Protein AF-0000000065910898 (afdb_homodimer)

Radius of gyration: 26.67 Å; Cα contacts (8 Å, |Δi|>4): 1717; chains: 2; bounding box: 70×73×65 Å

Organism: Corynebacterium jeikeium (strain K411) (NCBI:txid306537)

Structure (mmCIF, N/CA/C/O backbone):
data_AF-0000000065910898-model_v1
#
loop_
_entity.id
_entity.type
_entity.pdbx_description
1 polymer 'Putative glutamate--cysteine ligase 2'
#
loop_
_atom_site.group_PDB
_atom_site.id
_atom_site.type_symbol
_atom_site.label_atom_id
_atom_site.label_alt_id
_atom_site.label_comp_id
_atom_site.label_asym_id
_atom_site.label_entity_id
_atom_site.label_seq_id
_atom_site.pdbx_PDB_ins_code
_atom_site.Cartn_x
_atom_site.Cartn_y
_atom_site.Cartn_z
_atom_site.occupancy
_atom_site.B_iso_or_equiv
_atom_site.auth_seq_id
_atom_site.auth_comp_id
_atom_site.auth_asym_id
_atom_site.auth_atom_id
_atom_site.pdbx_PDB_model_num
ATOM 1 N N . MET A 1 1 ? -17.594 1.497 23.625 1 79.56 1 MET A N 1
ATOM 2 C CA . MET A 1 1 ? -16.625 2.574 23.453 1 79.56 1 MET A CA 1
ATOM 3 C C . MET A 1 1 ? -17.281 3.934 23.688 1 79.56 1 MET A C 1
ATOM 5 O O . MET A 1 1 ? -18.375 4.195 23.172 1 79.56 1 MET A O 1
ATOM 9 N N . ASP A 1 2 ? -16.672 4.703 24.516 1 84 2 ASP A N 1
ATOM 10 C CA . ASP A 1 2 ? -17.266 5.992 24.875 1 84 2 ASP A CA 1
ATOM 11 C C . ASP A 1 2 ? -16.812 7.094 23.922 1 84 2 ASP A C 1
ATOM 13 O O . ASP A 1 2 ? -15.672 7.078 23.438 1 84 2 ASP A O 1
ATOM 17 N N . PHE A 1 3 ? -17.844 7.91 23.484 1 91.19 3 PHE A N 1
ATOM 18 C CA . PHE A 1 3 ? -17.641 9.148 22.734 1 91.19 3 PHE A CA 1
ATOM 19 C C . PHE A 1 3 ? -18.422 10.297 23.391 1 91.19 3 PHE A C 1
ATOM 21 O O . PHE A 1 3 ? -19.625 10.414 23.203 1 91.19 3 PHE A O 1
ATOM 28 N N . PRO A 1 4 ? -17.844 11.117 24.156 1 89.12 4 PRO A N 1
ATOM 29 C CA . PRO A 1 4 ? -18.547 12.094 25 1 89.12 4 PRO A CA 1
ATOM 30 C C . PRO A 1 4 ? -19.188 13.203 24.172 1 89.12 4 PRO A C 1
ATOM 32 O O . PRO A 1 4 ? -20.078 13.906 24.672 1 89.12 4 PRO A O 1
ATOM 35 N N . GLY A 1 5 ? -18.953 13.281 23.047 1 88.12 5 GLY A N 1
ATOM 36 C CA . GLY A 1 5 ? -19.344 14.453 22.297 1 88.12 5 GLY A CA 1
ATOM 37 C C . GLY A 1 5 ? -18.672 15.727 22.766 1 88.12 5 GLY A C 1
ATOM 38 O O . GLY A 1 5 ? -18.172 15.789 23.891 1 88.12 5 GLY A O 1
ATOM 39 N N . SER A 1 6 ? -18.594 16.734 21.906 1 88.69 6 SER A N 1
ATOM 40 C CA . SER A 1 6 ? -18 18.016 22.266 1 88.69 6 SER A CA 1
ATOM 41 C C . SER A 1 6 ? -18.469 19.141 21.359 1 88.69 6 SER A C 1
ATOM 43 O O . SER A 1 6 ? -19.109 18.875 20.328 1 88.69 6 SER A O 1
ATOM 45 N N . ALA A 1 7 ? -18.266 20.391 21.844 1 90.5 7 ALA A N 1
ATOM 46 C CA . ALA A 1 7 ? -18.484 21.562 21 1 90.5 7 ALA A CA 1
ATOM 47 C C . ALA A 1 7 ? -17.594 21.531 19.781 1 90.5 7 ALA A C 1
ATOM 49 O O . ALA A 1 7 ? -16.625 20.781 19.734 1 90.5 7 ALA A O 1
ATOM 50 N N . PRO A 1 8 ? -17.984 22.281 18.766 1 95.62 8 PRO A N 1
ATOM 51 C CA . PRO A 1 8 ? -17.172 22.25 17.547 1 95.62 8 PRO A CA 1
ATOM 52 C C . PRO A 1 8 ? -15.852 22.984 17.703 1 95.62 8 PRO A C 1
ATOM 54 O O . PRO A 1 8 ? -15.492 23.812 16.844 1 95.62 8 PRO A O 1
ATOM 57 N N . SER A 1 9 ? -15.094 22.609 18.734 1 97.62 9 SER A N 1
ATOM 58 C CA . SER A 1 9 ? -13.742 23.109 18.969 1 97.62 9 SER A CA 1
ATOM 59 C C . SER A 1 9 ? -12.727 22.469 18.031 1 97.62 9 SER A C 1
ATOM 61 O O . SER A 1 9 ? -13.062 21.547 17.297 1 97.62 9 SER A O 1
ATOM 63 N N . VAL A 1 10 ? -11.539 23.062 18.078 1 98.5 10 VAL A N 1
ATOM 64 C CA . VAL A 1 10 ? -10.516 22.562 17.156 1 98.5 10 VAL A CA 1
ATOM 65 C C . VAL A 1 10 ? -9.195 22.391 17.906 1 98.5 10 VAL A C 1
ATOM 67 O O . VAL A 1 10 ? -8.875 23.188 18.812 1 98.5 10 VAL A O 1
ATOM 70 N N . GLY A 1 11 ? -8.484 21.344 17.672 1 98.56 11 GLY A N 1
ATOM 71 C CA . GLY A 1 11 ? -7.098 21.078 18 1 98.56 11 GLY A CA 1
ATOM 72 C C . GLY A 1 11 ? -6.273 20.609 16.812 1 98.56 11 GLY A C 1
ATOM 73 O O . GLY A 1 11 ? -6.773 19.891 15.945 1 98.56 11 GLY A O 1
ATOM 74 N N . ILE A 1 12 ? -5.039 21.062 16.797 1 98.75 12 ILE A N 1
ATOM 75 C CA . ILE A 1 12 ? -4.199 20.766 15.648 1 98.75 12 ILE A CA 1
ATOM 76 C C . ILE A 1 12 ? -2.861 20.203 16.109 1 98.75 12 ILE A C 1
ATOM 78 O O . ILE A 1 12 ? -2.266 20.703 17.078 1 98.75 12 ILE A O 1
ATOM 82 N N . GLU A 1 13 ? -2.445 19.125 15.492 1 98.69 13 GLU A N 1
ATOM 83 C CA . GLU A 1 13 ? -1.109 18.562 15.664 1 98.69 13 GLU A CA 1
ATOM 84 C C . GLU A 1 13 ? -0.262 18.781 14.414 1 98.69 13 GLU A C 1
ATOM 86 O O . GLU A 1 13 ? -0.757 18.625 13.289 1 98.69 13 GLU A O 1
ATOM 91 N N . TRP A 1 14 ? 0.949 19.141 14.609 1 98.62 14 TRP A N 1
ATOM 92 C CA . TRP A 1 14 ? 1.864 19.484 13.523 1 98.62 14 TRP A CA 1
ATOM 93 C C . TRP A 1 14 ? 3.227 18.828 13.734 1 98.62 14 TRP A C 1
ATOM 95 O O . TRP A 1 14 ? 3.959 19.203 14.656 1 98.62 14 TRP A O 1
ATOM 105 N N . GLU A 1 15 ? 3.568 17.859 12.867 1 98.25 15 GLU A N 1
ATOM 106 C CA . GLU A 1 15 ? 4.836 17.156 12.977 1 98.25 15 GLU A CA 1
ATOM 107 C C . GLU A 1 15 ? 5.938 17.859 12.195 1 98.25 15 GLU A C 1
ATOM 109 O O . GLU A 1 15 ? 5.727 18.281 11.055 1 98.25 15 GLU A O 1
ATOM 114 N N . VAL A 1 16 ? 7.141 17.984 12.828 1 98.06 16 VAL A N 1
ATOM 115 C CA . VAL A 1 16 ? 8.281 18.625 12.172 1 98.06 16 VAL A CA 1
ATOM 116 C C . VAL A 1 16 ? 9.539 17.797 12.406 1 98.06 16 VAL A C 1
ATOM 118 O O . VAL A 1 16 ? 9.688 17.156 13.453 1 98.06 16 VAL A O 1
ATOM 121 N N . ALA A 1 17 ? 10.391 17.844 11.445 1 98.44 17 ALA A N 1
ATOM 122 C CA . ALA A 1 17 ? 11.633 17.078 11.508 1 98.44 17 ALA A CA 1
ATOM 123 C C . ALA A 1 17 ? 12.828 17.984 11.773 1 98.44 17 ALA A C 1
ATOM 125 O O . ALA A 1 17 ? 12.727 19.203 11.617 1 98.44 17 ALA A O 1
ATOM 126 N N . LEU A 1 18 ? 13.953 17.375 12.242 1 98.62 18 LEU A N 1
ATOM 127 C CA . LEU A 1 18 ? 15.211 18.078 12.484 1 98.62 18 LEU A CA 1
ATOM 128 C C . LEU A 1 18 ? 16.234 17.734 11.406 1 98.62 18 LEU A C 1
ATOM 130 O O . LEU A 1 18 ? 16.469 16.562 11.102 1 98.62 18 LEU A O 1
ATOM 134 N N . VAL A 1 19 ? 16.828 18.781 10.875 1 98.56 19 VAL A N 1
ATOM 135 C CA . VAL A 1 19 ? 17.781 18.578 9.789 1 98.56 19 VAL A CA 1
ATOM 136 C C . VAL A 1 19 ? 19.109 19.25 10.148 1 98.56 19 VAL A C 1
ATOM 138 O O . VAL A 1 19 ? 19.141 20.312 10.773 1 98.56 19 VAL A O 1
ATOM 141 N N . ASP A 1 20 ? 20.188 18.609 9.75 1 98.44 20 ASP A N 1
ATOM 142 C CA . ASP A 1 20 ? 21.531 19.172 9.883 1 98.44 20 ASP A CA 1
ATOM 143 C C . ASP A 1 20 ? 21.75 20.328 8.906 1 98.44 20 ASP A C 1
ATOM 145 O O . ASP A 1 20 ? 21.531 20.172 7.699 1 98.44 20 ASP A O 1
ATOM 149 N N . PRO A 1 21 ? 22.219 21.453 9.438 1 98.19 21 PRO A N 1
ATOM 150 C CA . PRO A 1 21 ? 22.375 22.609 8.547 1 98.19 21 PRO A CA 1
ATOM 151 C C . PRO A 1 21 ? 23.453 22.406 7.492 1 98.19 21 PRO A C 1
ATOM 153 O O . PRO A 1 21 ? 23.453 23.078 6.461 1 98.19 21 PRO A O 1
ATOM 156 N N . GLU A 1 22 ? 24.359 21.516 7.68 1 97.94 22 GLU A N 1
ATOM 157 C CA . GLU A 1 22 ? 25.453 21.297 6.738 1 97.94 22 GLU A CA 1
ATOM 158 C C . GLU A 1 22 ? 25.078 20.234 5.707 1 97.94 22 GLU A C 1
ATOM 160 O O . GLU A 1 22 ? 25.125 20.484 4.5 1 97.94 22 GLU A O 1
ATOM 165 N N . THR A 1 23 ? 24.625 19.109 6.188 1 97.56 23 THR A N 1
ATOM 166 C CA . THR A 1 23 ? 24.375 17.984 5.285 1 97.56 23 THR A CA 1
ATOM 167 C C . THR A 1 23 ? 22.953 18.031 4.738 1 97.56 23 THR A C 1
ATOM 169 O O . THR A 1 23 ? 22.641 17.406 3.73 1 97.56 23 THR A O 1
ATOM 172 N N . ARG A 1 24 ? 22.016 18.766 5.414 1 98.38 24 ARG A N 1
ATOM 173 C CA . ARG A 1 24 ? 20.594 18.844 5.133 1 98.38 24 ARG A CA 1
ATOM 174 C C . ARG A 1 24 ? 19.922 17.484 5.352 1 98.38 24 ARG A C 1
ATOM 176 O O . ARG A 1 24 ? 18.781 17.281 4.953 1 98.38 24 ARG A O 1
ATOM 183 N N . ASP A 1 25 ? 20.672 16.594 5.938 1 97.88 25 ASP A N 1
ATOM 184 C CA . ASP A 1 25 ? 20.094 15.305 6.285 1 97.88 25 ASP A CA 1
ATOM 185 C C . ASP A 1 25 ? 19.422 15.352 7.656 1 97.88 25 ASP A C 1
ATOM 187 O O . ASP A 1 25 ? 19.625 16.297 8.422 1 97.88 25 ASP A O 1
ATOM 191 N N . LEU A 1 26 ? 18.609 14.336 7.938 1 97.88 26 LEU A N 1
ATOM 192 C CA . LEU A 1 26 ? 17.922 14.242 9.219 1 97.88 26 LEU A CA 1
ATOM 193 C C . LEU A 1 26 ? 18.906 13.945 10.344 1 97.88 26 LEU A C 1
ATOM 195 O O . LEU A 1 26 ? 19.906 13.258 10.125 1 97.88 26 LEU A O 1
ATOM 199 N N . VAL A 1 27 ? 18.609 14.438 11.492 1 97.62 27 VAL A N 1
ATOM 200 C CA . VAL A 1 27 ? 19.453 14.164 12.648 1 97.62 27 VAL A CA 1
ATOM 201 C C . VAL A 1 27 ? 18.594 13.734 13.836 1 97.62 27 VAL A C 1
ATOM 203 O O . VAL A 1 27 ? 17.516 14.281 14.055 1 97.62 27 VAL A O 1
ATOM 206 N N . PRO A 1 28 ? 19.016 12.727 14.562 1 96.44 28 PRO A N 1
ATOM 207 C CA . PRO A 1 28 ? 18.281 12.211 15.711 1 96.44 28 PRO A CA 1
ATOM 208 C C . PRO A 1 28 ? 18.516 13.023 16.984 1 96.44 28 PRO A C 1
ATOM 210 O O . PRO A 1 28 ? 19.031 12.492 17.969 1 96.44 28 PRO A O 1
ATOM 213 N N . ARG A 1 29 ? 18.062 14.25 17 1 97.19 29 ARG A N 1
ATOM 214 C CA . ARG A 1 29 ? 18.391 15.133 18.125 1 97.19 29 ARG A CA 1
ATOM 215 C C . ARG A 1 29 ? 17.141 15.68 18.781 1 97.19 29 ARG A C 1
ATOM 217 O O . ARG A 1 29 ? 17.156 16.75 19.375 1 97.19 29 ARG A O 1
ATOM 224 N N . ALA A 1 30 ? 16.047 14.961 18.672 1 96.88 30 ALA A N 1
ATOM 225 C CA . ALA A 1 30 ? 14.773 15.383 19.25 1 96.88 30 ALA A CA 1
ATOM 226 C C . ALA A 1 30 ? 14.867 15.445 20.766 1 96.88 30 ALA A C 1
ATOM 228 O O . ALA A 1 30 ? 14.336 16.375 21.391 1 96.88 30 ALA A O 1
ATOM 229 N N . ALA A 1 31 ? 15.523 14.453 21.359 1 95.38 31 ALA A N 1
ATOM 230 C CA . ALA A 1 31 ? 15.656 14.422 22.812 1 95.38 31 ALA A CA 1
ATOM 231 C C . ALA A 1 31 ? 16.422 15.648 23.312 1 95.38 31 ALA A C 1
ATOM 233 O O . ALA A 1 31 ? 16.047 16.234 24.328 1 95.38 31 ALA A O 1
ATOM 234 N N . GLU A 1 32 ? 17.484 15.93 22.641 1 97.38 32 GLU A N 1
ATOM 235 C CA . GLU A 1 32 ? 18.281 17.109 22.984 1 97.38 32 GLU A CA 1
ATOM 236 C C . GLU A 1 32 ? 17.453 18.375 22.844 1 97.38 32 GLU A C 1
ATOM 238 O O . GLU A 1 32 ? 17.516 19.266 23.703 1 97.38 32 GLU A O 1
ATOM 243 N N . LEU A 1 33 ? 16.672 18.469 21.812 1 98 33 LEU A N 1
ATOM 244 C CA . LEU A 1 33 ? 15.844 19.641 21.562 1 98 33 LEU A CA 1
ATOM 245 C C . LEU A 1 33 ? 14.789 19.797 22.656 1 98 33 LEU A C 1
ATOM 247 O O . LEU A 1 33 ? 14.562 20.906 23.156 1 98 33 LEU A O 1
ATOM 251 N N . ILE A 1 34 ? 14.148 18.766 23.031 1 97 34 ILE A N 1
ATOM 252 C CA . ILE A 1 34 ? 13.109 18.797 24.047 1 97 34 ILE A CA 1
ATOM 253 C C . ILE A 1 34 ? 13.719 19.188 25.391 1 97 34 ILE A C 1
ATOM 255 O O . ILE A 1 34 ? 13.117 19.953 26.156 1 97 34 ILE A O 1
ATOM 259 N N . ALA A 1 35 ? 14.898 18.641 25.672 1 97.19 35 ALA A N 1
ATOM 260 C CA . ALA A 1 35 ? 15.578 19.016 26.906 1 97.19 35 ALA A CA 1
ATOM 261 C C . ALA A 1 35 ? 15.844 20.531 26.938 1 97.19 35 ALA A C 1
ATOM 263 O O . ALA A 1 35 ? 15.664 21.156 27.984 1 97.19 35 ALA A O 1
ATOM 264 N N . ARG A 1 36 ? 16.281 21.031 25.812 1 98.06 36 ARG A N 1
ATOM 265 C CA . ARG A 1 36 ? 16.531 22.469 25.719 1 98.06 36 ARG A CA 1
ATOM 266 C C . ARG A 1 36 ? 15.227 23.25 25.906 1 98.06 36 ARG A C 1
ATOM 268 O O . ARG A 1 36 ? 15.211 24.281 26.578 1 98.06 36 ARG A O 1
ATOM 275 N N . MET A 1 37 ? 14.148 22.844 25.312 1 98.06 37 MET A N 1
ATOM 276 C CA . MET A 1 37 ? 12.836 23.453 25.453 1 98.06 37 MET A CA 1
ATOM 277 C C . MET A 1 37 ? 12.398 23.469 26.922 1 98.06 37 MET A C 1
ATOM 279 O O . MET A 1 37 ? 11.859 24.469 27.406 1 98.06 37 MET A O 1
ATOM 283 N N . ASP A 1 38 ? 12.641 22.375 27.609 1 97.25 38 ASP A N 1
ATOM 284 C CA . ASP A 1 38 ? 12.273 22.266 29.016 1 97.25 38 ASP A CA 1
ATOM 285 C C . ASP A 1 38 ? 12.992 23.328 29.859 1 97.25 38 ASP A C 1
ATOM 287 O O . ASP A 1 38 ? 12.43 23.844 30.812 1 97.25 38 ASP A O 1
ATOM 291 N N . GLU A 1 39 ? 14.164 23.531 29.516 1 97.88 39 GLU A N 1
ATOM 292 C CA . GLU A 1 39 ? 14.992 24.5 30.25 1 97.88 39 GLU A CA 1
ATOM 293 C C . GLU A 1 39 ? 14.531 25.922 29.984 1 97.88 39 GLU A C 1
ATOM 295 O O . GLU A 1 39 ? 14.406 26.719 30.906 1 97.88 39 GLU A O 1
ATOM 300 N N . VAL A 1 40 ? 14.297 26.281 28.766 1 97.75 40 VAL A N 1
ATOM 301 C CA . VAL A 1 40 ? 14.102 27.656 28.344 1 97.75 40 VAL A CA 1
ATOM 302 C C . VAL A 1 40 ? 12.617 28.016 28.391 1 97.75 40 VAL A C 1
ATOM 304 O O . VAL A 1 40 ? 12.258 29.156 28.688 1 97.75 40 VAL A O 1
ATOM 307 N N . HIS A 1 41 ? 11.805 27.047 28.047 1 97.31 41 HIS A N 1
ATOM 308 C CA . HIS A 1 41 ? 10.359 27.234 28.031 1 97.31 41 HIS A CA 1
ATOM 309 C C . HIS A 1 41 ? 9.641 26.156 28.828 1 97.31 41 HIS A C 1
ATOM 311 O O . HIS A 1 41 ? 8.891 25.359 28.266 1 97.31 41 HIS A O 1
ATOM 317 N N . PRO A 1 42 ? 9.742 26.281 30.156 1 95.94 42 PRO A N 1
ATOM 318 C CA . PRO A 1 42 ? 9.055 25.266 30.969 1 95.94 42 PRO A CA 1
ATOM 319 C C . PRO A 1 42 ? 7.543 25.266 30.75 1 95.94 42 PRO A C 1
ATOM 321 O O . PRO A 1 42 ? 6.922 26.312 30.641 1 95.94 42 PRO A O 1
ATOM 324 N N . GLY A 1 43 ? 7 24.062 30.547 1 94 43 GLY A N 1
ATOM 325 C CA . GLY A 1 43 ? 5.566 23.906 30.359 1 94 43 GLY A CA 1
ATOM 326 C C . GLY A 1 43 ? 5.156 23.875 28.906 1 94 43 GLY A C 1
ATOM 327 O O . GLY A 1 43 ? 3.965 23.844 28.594 1 94 43 GLY A O 1
ATOM 328 N N . HIS A 1 44 ? 6.16 23.938 28.062 1 94.31 44 HIS A N 1
ATOM 329 C CA . HIS A 1 44 ? 5.836 23.828 26.656 1 94.31 44 HIS A CA 1
ATOM 330 C C . HIS A 1 44 ? 5.047 22.562 26.344 1 94.31 44 HIS A C 1
ATOM 332 O O . HIS A 1 44 ? 5.016 21.641 27.172 1 94.31 44 HIS A O 1
ATOM 338 N N . LYS A 1 45 ? 4.398 22.516 25.094 1 93.62 45 LYS A N 1
ATOM 339 C CA . LYS A 1 45 ? 3.488 21.422 24.766 1 93.62 45 LYS A CA 1
ATOM 340 C C . LYS A 1 45 ? 4.07 20.547 23.656 1 93.62 45 LYS A C 1
ATOM 342 O O . LYS A 1 45 ? 3.383 19.656 23.125 1 93.62 45 LYS A O 1
ATOM 347 N N . VAL A 1 46 ? 5.27 20.75 23.312 1 94.94 46 VAL A N 1
ATOM 348 C CA . VAL A 1 46 ? 5.922 19.969 22.281 1 94.94 46 VAL A CA 1
ATOM 349 C C . VAL A 1 46 ? 6.207 18.562 22.797 1 94.94 46 VAL A C 1
ATOM 351 O O . VAL A 1 46 ? 6.668 18.391 23.922 1 94.94 46 VAL A O 1
ATOM 354 N N . VAL A 1 47 ? 5.918 17.562 21.891 1 91.25 47 VAL A N 1
ATOM 355 C CA . VAL A 1 47 ? 6.086 16.188 22.344 1 91.25 47 VAL A CA 1
ATOM 356 C C . VAL A 1 47 ? 7.051 15.453 21.422 1 91.25 47 VAL A C 1
ATOM 358 O O . VAL A 1 47 ? 7.234 15.844 20.266 1 91.25 47 VAL A O 1
ATOM 361 N N . ARG A 1 48 ? 7.672 14.406 21.953 1 86.5 48 ARG A N 1
ATOM 362 C CA . ARG A 1 48 ? 8.508 13.508 21.156 1 86.5 48 ARG A CA 1
ATOM 363 C C . ARG A 1 48 ? 7.656 12.578 20.297 1 86.5 48 ARG A C 1
ATOM 365 O O . ARG A 1 48 ? 6.48 12.352 20.609 1 86.5 48 ARG A O 1
ATOM 372 N N . GLU A 1 49 ? 8.258 12.031 19.312 1 85.38 49 GLU A N 1
ATOM 373 C CA . GLU A 1 49 ? 7.594 11.117 18.391 1 85.38 49 GLU A CA 1
ATOM 374 C C . GLU A 1 49 ? 8.391 9.828 18.219 1 85.38 49 GLU A C 1
ATOM 376 O O . GLU A 1 49 ? 9.359 9.594 18.953 1 85.38 49 GLU A O 1
ATOM 381 N N . PHE A 1 50 ? 7.867 9.008 17.281 1 79 50 PHE A N 1
ATOM 382 C CA . PHE A 1 50 ? 8.398 7.695 16.953 1 79 50 PHE A CA 1
ATOM 383 C C . PHE A 1 50 ? 9.875 7.789 16.562 1 79 50 PHE A C 1
ATOM 385 O O . PHE A 1 50 ? 10.695 7 17.047 1 79 50 PHE A O 1
ATOM 392 N N . LEU A 1 51 ? 10.203 8.711 15.852 1 88.38 51 LEU A N 1
ATOM 393 C CA . LEU A 1 51 ? 11.562 8.867 15.336 1 88.38 51 LEU A CA 1
ATOM 394 C C . LEU A 1 51 ? 12.328 9.906 16.156 1 88.38 51 LEU A C 1
ATOM 396 O O . LEU A 1 51 ? 11.773 10.938 16.547 1 88.38 51 LEU A O 1
ATOM 400 N N . ALA A 1 52 ? 13.586 9.688 16.281 1 93.19 52 ALA A N 1
ATOM 401 C CA . ALA A 1 52 ? 14.438 10.555 17.094 1 93.19 52 ALA A CA 1
ATOM 402 C C . ALA A 1 52 ? 14.758 11.844 16.344 1 93.19 52 ALA A C 1
ATOM 404 O O . ALA A 1 52 ? 15.391 12.75 16.891 1 93.19 52 ALA A O 1
ATOM 405 N N . ASN A 1 53 ? 14.289 11.922 15.164 1 96.69 53 ASN A N 1
ATOM 406 C CA . ASN A 1 53 ? 14.508 13.133 14.375 1 96.69 53 ASN A CA 1
ATOM 407 C C . ASN A 1 53 ? 13.25 14 14.328 1 96.69 53 ASN A C 1
ATOM 409 O O . ASN A 1 53 ? 13.188 14.969 13.57 1 96.69 53 ASN A O 1
ATOM 413 N N . THR A 1 54 ? 12.203 13.695 15.047 1 97.06 54 THR A N 1
ATOM 414 C CA . THR A 1 54 ? 10.883 14.297 14.875 1 97.06 54 THR A CA 1
ATOM 415 C C . THR A 1 54 ? 10.359 14.836 16.203 1 97.06 54 THR A C 1
ATOM 417 O O . THR A 1 54 ? 10.531 14.203 17.25 1 97.06 54 THR A O 1
ATOM 420 N N . VAL A 1 55 ? 9.758 15.953 16.156 1 97.44 55 VAL A N 1
ATOM 421 C CA . VAL A 1 55 ? 8.938 16.453 17.266 1 97.44 55 VAL A CA 1
ATOM 422 C C . VAL A 1 55 ? 7.559 16.844 16.75 1 97.44 55 VAL A C 1
ATOM 424 O O . VAL A 1 55 ? 7.355 16.984 15.539 1 97.44 55 VAL A O 1
ATOM 427 N N . GLU A 1 56 ? 6.629 16.969 17.641 1 97.94 56 GLU A N 1
ATOM 428 C CA . GLU A 1 56 ? 5.254 17.328 17.297 1 97.94 56 GLU A CA 1
ATOM 429 C C . GLU A 1 56 ? 4.738 18.469 18.172 1 97.94 56 GLU A C 1
ATOM 431 O O . GLU A 1 56 ? 4.848 18.422 19.391 1 97.94 56 GLU A O 1
ATOM 436 N N . MET A 1 57 ? 4.285 19.516 17.531 1 98.31 57 MET A N 1
ATOM 437 C CA . MET A 1 57 ? 3.566 20.578 18.203 1 98.31 57 MET A CA 1
ATOM 438 C C . MET A 1 57 ? 2.08 20.25 18.312 1 98.31 57 MET A C 1
ATOM 440 O O . MET A 1 57 ? 1.475 19.781 17.344 1 98.31 57 MET A O 1
ATOM 444 N N . VAL A 1 58 ? 1.493 20.5 19.469 1 98 58 VAL A N 1
ATOM 445 C CA . VAL A 1 58 ? 0.094 20.172 19.734 1 98 58 VAL A CA 1
ATOM 446 C C . VAL A 1 58 ? -0.615 21.406 20.312 1 98 58 VAL A C 1
ATOM 448 O O . VAL A 1 58 ? -0.291 21.875 21.406 1 98 58 VAL A O 1
ATOM 451 N N . SER A 1 59 ? -1.556 21.891 19.609 1 98.31 59 SER A N 1
ATOM 452 C CA . SER A 1 59 ? -2.312 23.016 20.141 1 98.31 59 SER A CA 1
ATOM 453 C C . SER A 1 59 ? -3.225 22.594 21.281 1 98.31 59 SER A C 1
ATOM 455 O O . SER A 1 59 ? -3.531 21.406 21.422 1 98.31 59 SER A O 1
ATOM 457 N N . GLY A 1 60 ? -3.6 23.562 22.125 1 97.31 60 GLY A N 1
ATOM 458 C CA . GLY A 1 60 ? -4.738 23.328 23 1 97.31 60 GLY A CA 1
ATOM 459 C C . GLY A 1 60 ? -6.051 23.203 22.25 1 97.31 60 GLY A C 1
ATOM 460 O O . GLY A 1 60 ? -6.066 23.203 21.016 1 97.31 60 GLY A O 1
ATOM 461 N N . VAL A 1 61 ? -7.09 22.984 23.016 1 98 61 VAL A N 1
ATOM 462 C CA . VAL A 1 61 ? -8.438 23 22.453 1 98 61 VAL A CA 1
ATOM 463 C C . VAL A 1 61 ? -8.938 24.438 22.359 1 98 61 VAL A C 1
ATOM 465 O O . VAL A 1 61 ? -8.984 25.156 23.359 1 98 61 VAL A O 1
ATOM 468 N N . HIS A 1 62 ? -9.258 24.875 21.156 1 98.5 62 HIS A N 1
ATOM 469 C CA . HIS A 1 62 ? -9.68 26.25 20.938 1 98.5 62 HIS A CA 1
ATOM 470 C C . HIS A 1 62 ? -11.016 26.297 20.203 1 98.5 62 HIS A C 1
ATOM 472 O O . HIS A 1 62 ? -11.445 25.312 19.609 1 98.5 62 HIS A O 1
ATOM 478 N N . ASP A 1 63 ? -11.609 27.469 20.25 1 97.69 63 ASP A N 1
ATOM 479 C CA . ASP A 1 63 ? -12.906 27.641 19.609 1 97.69 63 ASP A CA 1
ATOM 480 C C . ASP A 1 63 ? -12.75 28.078 18.156 1 97.69 63 ASP A C 1
ATOM 482 O O . ASP A 1 63 ? -13.656 27.875 17.344 1 97.69 63 ASP A O 1
ATOM 486 N N . THR A 1 64 ? -11.578 28.688 17.891 1 98.19 64 THR A N 1
ATOM 487 C CA . THR A 1 64 ? -11.406 29.203 16.547 1 98.19 64 THR A CA 1
ATOM 488 C C . THR A 1 64 ? -10.047 28.797 15.977 1 98.19 64 THR A C 1
ATOM 490 O O . THR A 1 64 ? -9.109 28.531 16.719 1 98.19 64 THR A O 1
ATOM 493 N N . ILE A 1 65 ? -10 28.797 14.68 1 98.75 65 ILE A N 1
ATOM 494 C CA . ILE A 1 65 ? -8.789 28.453 13.961 1 98.75 65 ILE A CA 1
ATOM 495 C C . ILE A 1 65 ? -7.688 29.453 14.273 1 98.75 65 ILE A C 1
ATOM 497 O O . ILE A 1 65 ? -6.559 29.078 14.594 1 98.75 65 ILE A O 1
ATOM 501 N N . PRO A 1 66 ? -7.941 30.781 14.289 1 98.69 66 PRO A N 1
ATOM 502 C CA . PRO A 1 66 ? -6.867 31.734 14.594 1 98.69 66 PRO A CA 1
ATOM 503 C C . PRO A 1 66 ? -6.242 31.484 15.969 1 98.69 66 PRO A C 1
ATOM 505 O O . PRO A 1 66 ? -5.023 31.594 16.125 1 98.69 66 PRO A O 1
ATOM 508 N N . GLU A 1 67 ? -7.055 31.109 16.938 1 98.69 67 GLU A N 1
ATOM 509 C CA . GLU A 1 67 ? -6.527 30.844 18.266 1 98.69 67 GLU A CA 1
ATOM 510 C C . GLU A 1 67 ? -5.617 29.625 18.266 1 98.69 67 GLU A C 1
ATOM 512 O O . GLU A 1 67 ? -4.539 29.641 18.859 1 98.69 67 GLU A O 1
ATOM 517 N N . ALA A 1 68 ? -6.059 28.562 17.641 1 98.75 68 ALA A N 1
ATOM 518 C CA . ALA A 1 68 ? -5.258 27.344 17.562 1 98.75 68 ALA A CA 1
ATOM 519 C C . ALA A 1 68 ? -3.957 27.594 16.797 1 98.75 68 ALA A C 1
ATOM 521 O O . ALA A 1 68 ? -2.898 27.094 17.188 1 98.75 68 ALA A O 1
ATOM 522 N N . VAL A 1 69 ? -4.066 28.344 15.75 1 98.69 69 VAL A N 1
ATOM 523 C CA . VAL A 1 69 ? -2.904 28.625 14.914 1 98.69 69 VAL A CA 1
ATOM 524 C C . VAL A 1 69 ? -1.925 29.516 15.664 1 98.69 69 VAL A C 1
ATOM 526 O O . VAL A 1 69 ? -0.708 29.359 15.555 1 98.69 69 VAL A O 1
ATOM 529 N N . GLU A 1 70 ? -2.434 30.469 16.391 1 98.56 70 GLU A N 1
ATOM 530 C CA . GLU A 1 70 ? -1.562 31.312 17.203 1 98.56 70 GLU A CA 1
ATOM 531 C C . GLU A 1 70 ? -0.833 30.484 18.266 1 98.56 70 GLU A C 1
ATOM 533 O O . GLU A 1 70 ? 0.342 30.734 18.547 1 98.56 70 GLU A O 1
ATOM 538 N N . ASP A 1 71 ? -1.543 29.578 18.828 1 98.44 71 ASP A N 1
ATOM 539 C CA . ASP A 1 71 ? -0.927 28.656 19.781 1 98.44 71 ASP A CA 1
ATOM 540 C C . ASP A 1 71 ? 0.244 27.922 19.125 1 98.44 71 ASP A C 1
ATOM 542 O O . ASP A 1 71 ? 1.336 27.859 19.703 1 98.44 71 ASP A O 1
ATOM 546 N N . LEU A 1 72 ? 0.099 27.406 17.953 1 98.56 72 LEU A N 1
ATOM 547 C CA . LEU A 1 72 ? 1.147 26.703 17.234 1 98.56 72 LEU A CA 1
ATOM 548 C C . LEU A 1 72 ? 2.264 27.656 16.828 1 98.56 72 LEU A C 1
ATOM 550 O O . LEU A 1 72 ? 3.436 27.281 16.797 1 98.56 72 LEU A O 1
ATOM 554 N N . HIS A 1 73 ? 1.844 28.859 16.453 1 98.5 73 HIS A N 1
ATOM 555 C CA . HIS A 1 73 ? 2.824 29.875 16.094 1 98.5 73 HIS A CA 1
ATOM 556 C C . HIS A 1 73 ? 3.799 30.125 17.25 1 98.5 73 HIS A C 1
ATOM 558 O O . HIS A 1 73 ? 5.016 30.156 17.031 1 98.5 73 HIS A O 1
ATOM 564 N N . VAL A 1 74 ? 3.295 30.281 18.406 1 98.06 74 VAL A N 1
ATOM 565 C CA . VAL A 1 74 ? 4.105 30.516 19.594 1 98.06 74 VAL A CA 1
ATOM 566 C C . VAL A 1 74 ? 5.023 29.328 19.844 1 98.06 74 VAL A C 1
ATOM 568 O O . VAL A 1 74 ? 6.223 29.484 20.094 1 98.06 74 VAL A O 1
ATOM 571 N N . GLN A 1 75 ? 4.453 28.172 19.781 1 98.12 75 GLN A N 1
ATOM 572 C CA . GLN A 1 75 ? 5.242 26.953 19.984 1 98.12 75 GLN A CA 1
ATOM 573 C C . GLN A 1 75 ? 6.359 26.859 18.953 1 98.12 75 GLN A C 1
ATOM 575 O O . GLN A 1 75 ? 7.496 26.516 19.281 1 98.12 75 GLN A O 1
ATOM 580 N N . ALA A 1 76 ? 6.016 27.156 17.734 1 98.38 76 ALA A N 1
ATOM 581 C CA . ALA A 1 76 ? 6.984 27.031 16.656 1 98.38 76 ALA A CA 1
ATOM 582 C C . ALA A 1 76 ? 8.141 28.016 16.844 1 98.38 76 ALA A C 1
ATOM 584 O O . ALA A 1 76 ? 9.297 27.688 16.562 1 98.38 76 ALA A O 1
ATOM 585 N N . LYS A 1 77 ? 7.82 29.172 17.25 1 97.88 77 LYS A N 1
ATOM 586 C CA . LYS A 1 77 ? 8.867 30.156 17.516 1 97.88 77 LYS A CA 1
ATOM 587 C C . LYS A 1 77 ? 9.789 29.688 18.625 1 97.88 77 LYS A C 1
ATOM 589 O O . LYS A 1 77 ? 11.016 29.828 18.531 1 97.88 77 LYS A O 1
ATOM 594 N N . GLN A 1 78 ? 9.211 29.172 19.672 1 98.12 78 GLN A N 1
ATOM 595 C CA . GLN A 1 78 ? 10 28.641 20.781 1 98.12 78 GLN A CA 1
ATOM 596 C C . GLN A 1 78 ? 10.875 27.469 20.312 1 98.12 78 GLN A C 1
ATOM 598 O O . GLN A 1 78 ? 12.047 27.391 20.688 1 98.12 78 GLN A O 1
ATOM 603 N N . LEU A 1 79 ? 10.258 26.625 19.562 1 98.12 79 LEU A N 1
ATOM 604 C CA . LEU A 1 79 ? 10.961 25.469 19.031 1 98.12 79 LEU A CA 1
ATOM 605 C C . LEU A 1 79 ? 12.133 25.891 18.156 1 98.12 79 LEU A C 1
ATOM 607 O O . LEU A 1 79 ? 13.227 25.328 18.234 1 98.12 79 LEU A O 1
ATOM 611 N N . MET A 1 80 ? 11.852 26.859 17.297 1 98.06 80 MET A N 1
ATOM 612 C CA . MET A 1 80 ? 12.883 27.359 16.391 1 98.06 80 MET A CA 1
ATOM 613 C C . MET A 1 80 ? 14.047 27.953 17.172 1 98.06 80 MET A C 1
ATOM 615 O O . MET A 1 80 ? 15.211 27.75 16.828 1 98.06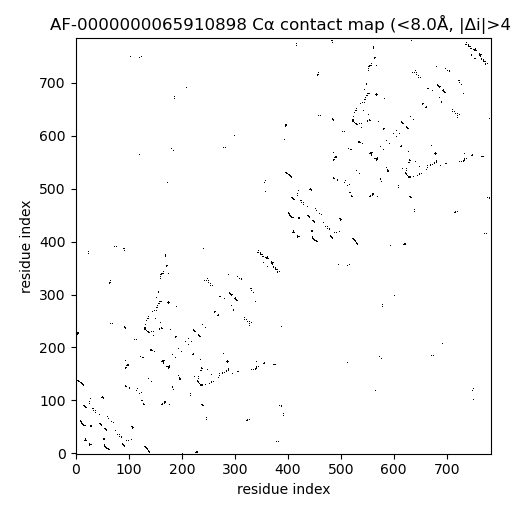 80 MET A O 1
ATOM 619 N N . GLU A 1 81 ? 13.781 28.688 18.188 1 97.75 81 GLU A N 1
ATOM 620 C CA . GLU A 1 81 ? 14.805 29.281 19.062 1 97.75 81 GLU A CA 1
ATOM 621 C C . GLU A 1 81 ? 15.695 28.203 19.672 1 97.75 81 GLU A C 1
ATOM 623 O O . GLU A 1 81 ? 16.922 28.297 19.625 1 97.75 81 GLU A O 1
ATOM 628 N N . CYS A 1 82 ? 15.078 27.234 20.203 1 98.5 82 CYS A N 1
ATOM 629 C CA . CYS A 1 82 ? 15.812 26.156 20.844 1 98.5 82 CYS A CA 1
ATOM 630 C C . CYS A 1 82 ? 16.578 25.328 19.828 1 98.5 82 CYS A C 1
ATOM 632 O O . CYS A 1 82 ? 17.672 24.828 20.109 1 98.5 82 CYS A O 1
ATOM 634 N N . ALA A 1 83 ? 15.992 25.141 18.641 1 98.62 83 ALA A N 1
ATOM 635 C CA . ALA A 1 83 ? 16.688 24.438 17.562 1 98.62 83 ALA A CA 1
ATOM 636 C C . ALA A 1 83 ? 17.953 25.172 17.156 1 98.62 83 ALA A C 1
ATOM 638 O O . ALA A 1 83 ? 19 24.562 16.953 1 98.62 83 ALA A O 1
ATOM 639 N N . ASP A 1 84 ? 17.859 26.469 17.078 1 98.25 84 ASP A N 1
ATOM 640 C CA . ASP A 1 84 ? 19.031 27.297 16.781 1 98.25 84 ASP A CA 1
ATOM 641 C C . ASP A 1 84 ? 20.109 27.125 17.844 1 98.25 84 ASP A C 1
ATOM 643 O O . ASP A 1 84 ? 21.297 27.047 17.531 1 98.25 84 ASP A O 1
ATOM 647 N N . ASP A 1 85 ? 19.719 27.031 19.047 1 98.25 85 ASP A N 1
ATOM 648 C CA . ASP A 1 85 ? 20.656 26.875 20.156 1 98.25 85 ASP A CA 1
ATOM 649 C C . ASP A 1 85 ? 21.469 25.594 20.016 1 98.25 85 ASP A C 1
ATOM 651 O O . ASP A 1 85 ? 22.656 25.578 20.344 1 98.25 85 ASP A O 1
ATOM 655 N N . ILE A 1 86 ? 20.812 24.594 19.562 1 98.19 86 ILE A N 1
ATOM 656 C CA . ILE A 1 86 ? 21.516 23.312 19.547 1 98.19 86 ILE A CA 1
ATOM 657 C C . ILE A 1 86 ? 22.062 23.047 18.156 1 98.19 86 ILE A C 1
ATOM 659 O O . ILE A 1 86 ? 22.641 21.984 17.891 1 98.19 86 ILE A O 1
ATOM 663 N N . GLY A 1 87 ? 21.812 23.906 17.266 1 98.5 87 GLY A N 1
ATOM 664 C CA . GLY A 1 87 ? 22.469 23.875 15.961 1 98.5 87 GLY A CA 1
ATOM 665 C C . GLY A 1 87 ? 21.781 22.969 14.961 1 98.5 87 GLY A C 1
ATOM 666 O O . GLY A 1 87 ? 22.438 22.281 14.18 1 98.5 87 GLY A O 1
ATOM 667 N N . VAL A 1 88 ? 20.469 22.922 14.945 1 98.62 88 VAL A N 1
ATOM 668 C CA . VAL A 1 88 ? 19.719 22.156 13.945 1 98.62 88 VAL A CA 1
ATOM 669 C C . VAL A 1 88 ? 18.656 23.031 13.305 1 98.62 88 VAL A C 1
ATOM 671 O O . VAL A 1 88 ? 18.312 24.094 13.836 1 98.62 88 VAL A O 1
ATOM 674 N N . ASN A 1 89 ? 18.188 22.656 12.133 1 98.69 89 ASN A N 1
ATOM 675 C CA . ASN A 1 89 ? 17.078 23.312 11.469 1 98.69 89 ASN A CA 1
ATOM 676 C C . ASN A 1 89 ? 15.781 22.5 11.594 1 98.69 89 ASN A C 1
ATOM 678 O O . ASN A 1 89 ? 15.82 21.281 11.688 1 98.69 89 ASN A O 1
ATOM 682 N N . LEU A 1 90 ? 14.68 23.25 11.641 1 98.62 90 LEU A N 1
ATOM 683 C CA . LEU A 1 90 ? 13.367 22.625 11.57 1 98.62 90 LEU A CA 1
ATOM 684 C C . LEU A 1 90 ? 12.914 22.453 10.125 1 98.62 90 LEU A C 1
ATOM 686 O O . LEU A 1 90 ? 13.141 23.328 9.297 1 98.62 90 LEU A O 1
ATOM 690 N N . PHE A 1 91 ? 12.344 21.328 9.828 1 98.69 91 PHE A N 1
ATOM 691 C CA . PHE A 1 91 ? 11.898 20.938 8.492 1 98.69 91 PHE A CA 1
ATOM 692 C C . PHE A 1 91 ? 10.477 20.391 8.539 1 98.69 91 PHE A C 1
ATOM 694 O O . PHE A 1 91 ? 10.188 19.469 9.297 1 98.69 91 PHE A O 1
ATOM 701 N N . SER A 1 92 ? 9.57 20.984 7.699 1 98.75 92 SER A N 1
ATOM 702 C CA . SER A 1 92 ? 8.18 20.547 7.711 1 98.75 92 SER A CA 1
ATOM 703 C C . SER A 1 92 ? 7.703 20.188 6.305 1 98.75 92 SER A C 1
ATOM 705 O O . SER A 1 92 ? 7.477 21.078 5.48 1 98.75 92 SER A O 1
ATOM 707 N N . ALA A 1 93 ? 7.531 18.953 5.992 1 98.81 93 ALA A N 1
ATOM 708 C CA . ALA A 1 93 ? 6.992 18.391 4.758 1 98.81 93 ALA A CA 1
ATOM 709 C C . ALA A 1 93 ? 6.551 16.938 4.969 1 98.81 93 ALA A C 1
ATOM 711 O O . ALA A 1 93 ? 6.762 16.375 6.043 1 98.81 93 ALA A O 1
ATOM 712 N N . GLY A 1 94 ? 5.898 16.406 3.996 1 98.81 94 GLY A N 1
ATOM 713 C CA . GLY A 1 94 ? 5.398 15.047 4.121 1 98.81 94 GLY A CA 1
ATOM 714 C C . GLY A 1 94 ? 6.496 14 4.117 1 98.81 94 GLY A C 1
ATOM 715 O O . GLY A 1 94 ? 6.344 12.93 4.711 1 98.81 94 GLY A O 1
ATOM 716 N N . THR A 1 95 ? 7.555 14.234 3.387 1 98.62 95 THR A N 1
ATOM 717 C CA . THR A 1 95 ? 8.742 13.383 3.379 1 98.62 95 THR A CA 1
ATOM 718 C C . THR A 1 95 ? 10.008 14.219 3.238 1 98.62 95 THR A C 1
ATOM 720 O O . THR A 1 95 ? 9.953 15.367 2.781 1 98.62 95 THR A O 1
ATOM 723 N N . HIS A 1 96 ? 11.141 13.688 3.775 1 98.62 96 HIS A N 1
ATOM 724 C CA . HIS A 1 96 ? 12.445 14.234 3.422 1 98.62 96 HIS A CA 1
ATOM 725 C C . HIS A 1 96 ? 12.891 13.742 2.051 1 98.62 96 HIS A C 1
ATOM 727 O O . HIS A 1 96 ? 12.742 12.555 1.729 1 98.62 96 HIS A O 1
ATOM 733 N N . PRO A 1 97 ? 13.438 14.594 1.234 1 97.62 97 PRO A N 1
ATOM 734 C CA . PRO A 1 97 ? 13.617 14.242 -0.177 1 97.62 97 PRO A CA 1
ATOM 735 C C . PRO A 1 97 ? 14.703 13.188 -0.39 1 97.62 97 PRO A C 1
ATOM 737 O O . PRO A 1 97 ? 14.672 12.469 -1.389 1 97.62 97 PRO A O 1
ATOM 740 N N . PHE A 1 98 ? 15.672 13.047 0.541 1 96.25 98 PHE A N 1
ATOM 741 C CA . PHE A 1 98 ? 16.75 12.133 0.166 1 96.25 98 PHE A CA 1
ATOM 742 C C . PHE A 1 98 ? 17.266 11.367 1.382 1 96.25 98 PHE A C 1
ATOM 744 O O . PHE A 1 98 ? 18.141 10.516 1.26 1 96.25 98 PHE A O 1
ATOM 751 N N . ALA A 1 99 ? 16.75 11.664 2.609 1 95.75 99 ALA A N 1
ATOM 752 C CA . ALA A 1 99 ? 17.156 10.883 3.775 1 95.75 99 ALA A CA 1
ATOM 753 C C . ALA A 1 99 ? 16.812 9.406 3.596 1 95.75 99 ALA A C 1
ATOM 755 O O . ALA A 1 99 ? 15.75 9.07 3.07 1 95.75 99 ALA A O 1
ATOM 756 N N . HIS A 1 100 ? 17.703 8.578 4.027 1 91.56 100 HIS A N 1
ATOM 757 C CA . HIS A 1 100 ? 17.469 7.141 3.914 1 91.56 100 HIS A CA 1
ATOM 758 C C . HIS A 1 100 ? 16.844 6.582 5.184 1 91.56 100 HIS A C 1
ATOM 760 O O . HIS A 1 100 ? 17.328 6.836 6.289 1 91.56 100 HIS A O 1
ATOM 766 N N . TRP A 1 101 ? 15.805 5.781 5.047 1 90.69 101 TRP A N 1
ATOM 767 C CA . TRP A 1 101 ? 15.039 5.254 6.176 1 90.69 101 TRP A CA 1
ATOM 768 C C . TRP A 1 101 ? 15.914 4.363 7.055 1 90.69 101 TRP A C 1
ATOM 770 O O . TRP A 1 101 ? 15.719 4.293 8.266 1 90.69 101 TRP A O 1
ATOM 780 N N . GLY A 1 102 ? 16.922 3.699 6.562 1 86.06 102 GLY A N 1
ATOM 781 C CA . GLY A 1 102 ? 17.797 2.787 7.293 1 86.06 102 GLY A CA 1
ATOM 782 C C . GLY A 1 102 ? 18.719 3.494 8.258 1 86.06 102 GLY A C 1
ATOM 783 O O . GLY A 1 102 ? 19.219 2.885 9.211 1 86.06 102 GLY A O 1
ATOM 784 N N . ASP A 1 103 ? 18.891 4.77 8.023 1 87.94 103 ASP A N 1
ATOM 785 C CA . ASP A 1 103 ? 19.828 5.527 8.844 1 87.94 103 ASP A CA 1
ATOM 786 C C . ASP A 1 103 ? 19.125 6.168 10.039 1 87.94 103 ASP A C 1
ATOM 788 O O . ASP A 1 103 ? 19.766 6.785 10.891 1 87.94 103 ASP A O 1
ATOM 792 N N . GLN A 1 104 ? 17.828 5.984 10.062 1 89.25 104 GLN A N 1
ATOM 793 C CA . GLN A 1 104 ? 17.062 6.707 11.078 1 89.25 104 GLN A CA 1
ATOM 794 C C . GLN A 1 104 ? 17.016 5.926 12.391 1 89.25 104 GLN A C 1
ATOM 796 O O . GLN A 1 104 ? 16.922 4.695 12.383 1 89.25 104 GLN A O 1
ATOM 801 N N . LYS A 1 105 ? 17.109 6.672 13.453 1 87 105 LYS A N 1
ATOM 802 C CA . LYS A 1 105 ? 17.047 6.098 14.797 1 87 105 LYS A CA 1
ATOM 803 C C . LYS A 1 105 ? 15.672 6.285 15.414 1 87 105 LYS A C 1
ATOM 805 O O . LYS A 1 105 ? 15.023 7.309 15.195 1 87 105 LYS A O 1
ATOM 810 N N . LEU A 1 106 ? 15.266 5.23 16.141 1 83.94 106 LEU A N 1
ATOM 811 C CA . LEU A 1 106 ? 13.992 5.285 16.859 1 83.94 106 LEU A CA 1
ATOM 812 C C . LEU A 1 106 ? 14.164 5.953 18.219 1 83.94 106 LEU A C 1
ATOM 814 O O . LEU A 1 106 ? 15.242 5.902 18.797 1 83.94 106 LEU A O 1
ATOM 818 N N . SER A 1 107 ? 13.07 6.527 18.547 1 81.94 107 SER A N 1
ATOM 819 C CA . SER A 1 107 ? 13.047 7.027 19.922 1 81.94 107 SER A CA 1
ATOM 820 C C . SER A 1 107 ? 12.992 5.879 20.922 1 81.94 107 SER A C 1
ATOM 822 O O . SER A 1 107 ? 12.664 4.746 20.562 1 81.94 107 SER A O 1
ATOM 824 N N . GLU A 1 108 ? 13.383 6.102 22.141 1 70.5 108 GLU A N 1
ATOM 825 C CA . GLU A 1 108 ? 13.43 5.074 23.172 1 70.5 108 GLU A CA 1
ATOM 826 C C . GLU A 1 108 ? 12.031 4.641 23.594 1 70.5 108 GLU A C 1
ATOM 828 O O . GLU A 1 108 ? 11.867 3.66 24.312 1 70.5 108 GLU A O 1
ATOM 833 N N . LYS A 1 109 ? 11.062 5.051 22.938 1 62.19 109 LYS A N 1
ATOM 834 C CA . LYS A 1 109 ? 9.727 4.656 23.391 1 62.19 109 LYS A CA 1
ATOM 835 C C . LYS A 1 109 ? 9.438 3.201 23.031 1 62.19 109 LYS A C 1
ATOM 837 O O . LYS A 1 109 ? 9.672 2.775 21.891 1 62.19 109 LYS A O 1
ATOM 842 N N . GLY A 1 110 ? 9.164 2.27 23.906 1 61.44 110 GLY A N 1
ATOM 843 C CA . GLY A 1 110 ? 8.977 0.827 23.875 1 61.44 110 GLY A CA 1
ATOM 844 C C . GLY A 1 110 ? 8.008 0.374 22.797 1 61.44 110 GLY A C 1
ATOM 845 O O . GLY A 1 110 ? 8.273 -0.593 22.094 1 61.44 110 GLY A O 1
ATOM 846 N N . SER A 1 111 ? 6.871 1.113 22.5 1 64.75 111 SER A N 1
ATOM 847 C CA . SER A 1 111 ? 5.836 0.659 21.578 1 64.75 111 SER A CA 1
ATOM 848 C C . SER A 1 111 ? 6.316 0.719 20.125 1 64.75 111 SER A C 1
ATOM 850 O O . SER A 1 111 ? 5.848 -0.045 19.281 1 64.75 111 SER A O 1
ATOM 852 N N . TYR A 1 112 ? 7.355 1.443 19.938 1 69.94 112 TYR A N 1
ATOM 853 C CA . TYR A 1 112 ? 7.797 1.634 18.562 1 69.94 112 TYR A CA 1
ATOM 854 C C . TYR A 1 112 ? 8.641 0.456 18.094 1 69.94 112 TYR A C 1
ATOM 856 O O . TYR A 1 112 ? 8.57 0.056 16.922 1 69.94 112 TYR A O 1
ATOM 864 N N . GLN A 1 113 ? 9.289 -0.106 18.969 1 73.75 113 GLN A N 1
ATOM 865 C CA . GLN A 1 113 ? 10.062 -1.298 18.625 1 73.75 113 GLN A CA 1
ATOM 866 C C . GLN A 1 113 ? 9.148 -2.449 18.219 1 73.75 113 GLN A C 1
ATOM 868 O O . GLN A 1 113 ? 9.477 -3.227 17.328 1 73.75 113 GLN A O 1
ATOM 873 N N . GLU A 1 114 ? 8.078 -2.412 18.844 1 76 114 GLU A N 1
ATOM 874 C CA . GLU A 1 114 ? 7.117 -3.467 18.516 1 76 114 GLU A CA 1
ATOM 875 C C . GLU A 1 114 ? 6.535 -3.275 17.125 1 76 114 GLU A C 1
ATOM 877 O O . GLU A 1 114 ? 6.316 -4.246 16.406 1 76 114 GLU A O 1
ATOM 882 N N . ILE A 1 115 ? 6.305 -2.037 16.797 1 78.62 115 ILE A N 1
ATOM 883 C CA . ILE A 1 115 ? 5.746 -1.734 15.484 1 78.62 115 ILE A CA 1
ATOM 884 C C . ILE A 1 115 ? 6.75 -2.119 14.398 1 78.62 115 ILE A C 1
ATOM 886 O O . ILE A 1 115 ? 6.379 -2.713 13.383 1 78.62 115 ILE A O 1
ATOM 890 N N . ILE A 1 116 ? 7.996 -1.827 14.68 1 82.12 116 ILE A N 1
ATOM 891 C CA . ILE A 1 116 ? 9.031 -2.133 13.695 1 82.12 116 ILE A CA 1
ATOM 892 C C . ILE A 1 116 ? 9.203 -3.645 13.586 1 82.12 116 ILE A C 1
ATOM 894 O O . ILE A 1 116 ? 9.391 -4.172 12.484 1 82.12 116 ILE A O 1
ATOM 898 N N . GLU A 1 117 ? 9.148 -4.262 14.68 1 83.94 117 GLU A N 1
ATOM 899 C CA . GLU A 1 117 ? 9.273 -5.715 14.656 1 83.94 117 GLU A CA 1
ATOM 900 C C . GLU A 1 117 ? 8.141 -6.352 13.852 1 83.94 117 GLU A C 1
ATOM 902 O O . GLU A 1 117 ? 8.352 -7.332 13.141 1 83.94 117 GLU A O 1
ATOM 907 N N . ARG A 1 118 ? 7.066 -5.781 13.969 1 87.19 118 ARG A N 1
ATOM 908 C CA . ARG A 1 118 ? 5.891 -6.328 13.297 1 87.19 118 ARG A CA 1
ATOM 909 C C . ARG A 1 118 ? 5.902 -5.984 11.805 1 87.19 118 ARG A C 1
ATOM 911 O O . ARG A 1 118 ? 5.57 -6.824 10.969 1 87.19 118 ARG A O 1
ATOM 918 N N . THR A 1 119 ? 6.371 -4.828 11.477 1 90.5 119 THR A N 1
ATOM 919 C CA . THR A 1 119 ? 6.156 -4.344 10.117 1 90.5 119 THR A CA 1
ATOM 920 C C . THR A 1 119 ? 7.461 -4.367 9.328 1 90.5 119 THR A C 1
ATOM 922 O O . THR A 1 119 ? 7.449 -4.23 8.102 1 90.5 119 THR A O 1
ATOM 925 N N . GLN A 1 120 ? 8.586 -4.5 9.969 1 92.06 120 GLN A N 1
ATOM 926 C CA . GLN A 1 120 ? 9.883 -4.766 9.359 1 92.06 120 GLN A CA 1
ATOM 927 C C . GLN A 1 120 ? 10.188 -3.756 8.258 1 92.06 120 GLN A C 1
ATOM 929 O O . GLN A 1 120 ? 10.172 -2.547 8.492 1 92.06 120 GLN A O 1
ATOM 934 N N . TYR A 1 121 ? 10.438 -4.148 7.055 1 93.69 121 TYR A N 1
ATOM 935 C CA . TYR A 1 121 ? 10.867 -3.324 5.93 1 93.69 121 TYR A CA 1
ATOM 936 C C . TYR A 1 121 ? 9.945 -2.123 5.75 1 93.69 121 TYR A C 1
ATOM 938 O O . TYR A 1 121 ? 10.414 -0.983 5.676 1 93.69 121 TYR A O 1
ATOM 946 N N . TRP A 1 122 ? 8.711 -2.357 5.727 1 94.12 122 TRP A N 1
ATOM 947 C CA . TRP A 1 122 ? 7.766 -1.287 5.414 1 94.12 122 TRP A CA 1
ATOM 948 C C . TRP A 1 122 ? 7.586 -0.354 6.605 1 94.12 122 TRP A C 1
ATOM 950 O O . TRP A 1 122 ? 7.387 0.851 6.434 1 94.12 122 TRP A O 1
ATOM 960 N N . GLY A 1 123 ? 7.656 -0.877 7.816 1 90.44 123 GLY A N 1
ATOM 961 C CA . GLY A 1 123 ? 7.602 -0.031 9 1 90.44 123 GLY A CA 1
ATOM 962 C C . GLY A 1 123 ? 8.781 0.918 9.109 1 90.44 123 GLY A C 1
ATOM 963 O O . GLY A 1 123 ? 8.625 2.057 9.555 1 90.44 123 GLY A O 1
ATOM 964 N N . ARG A 1 124 ? 9.867 0.456 8.68 1 90.12 124 ARG A N 1
ATOM 965 C CA . ARG A 1 124 ? 11.086 1.252 8.773 1 90.12 124 ARG A CA 1
ATOM 966 C C . ARG A 1 124 ? 11.055 2.432 7.809 1 90.12 124 ARG A C 1
ATOM 968 O O . ARG A 1 124 ? 11.812 3.387 7.957 1 90.12 124 ARG A O 1
ATOM 975 N N . GLN A 1 125 ? 10.148 2.35 6.891 1 91.94 125 GLN A N 1
ATOM 976 C CA . GLN A 1 125 ? 10.086 3.391 5.871 1 91.94 125 GLN A CA 1
ATOM 977 C C . GLN A 1 125 ? 9.141 4.512 6.281 1 91.94 125 GLN A C 1
ATOM 979 O O . GLN A 1 125 ? 8.836 5.402 5.484 1 91.94 125 GLN A O 1
ATOM 984 N N . MET A 1 126 ? 8.625 4.484 7.508 1 91.81 126 MET A N 1
ATOM 985 C CA . MET A 1 126 ? 7.684 5.508 7.949 1 91.81 126 MET A CA 1
ATOM 986 C C . MET A 1 126 ? 8.414 6.793 8.32 1 91.81 126 MET A C 1
ATOM 988 O O . MET A 1 126 ? 8.258 7.301 9.438 1 91.81 126 MET A O 1
ATOM 992 N N . LEU A 1 127 ? 9.195 7.223 7.398 1 94.19 127 LEU A N 1
ATOM 993 C CA . LEU A 1 127 ? 9.859 8.516 7.492 1 94.19 127 LEU A CA 1
ATOM 994 C C . LEU A 1 127 ? 8.984 9.617 6.898 1 94.19 127 LEU A C 1
ATOM 996 O O . LEU A 1 127 ? 9.359 10.234 5.898 1 94.19 127 LEU A O 1
ATOM 1000 N N . ILE A 1 128 ? 7.797 9.82 7.559 1 96.88 128 ILE A N 1
ATOM 1001 C CA . ILE A 1 128 ? 6.754 10.68 7.012 1 96.88 128 ILE A CA 1
ATOM 1002 C C . ILE A 1 128 ? 6.184 11.57 8.117 1 96.88 128 ILE A C 1
ATOM 1004 O O . ILE A 1 128 ? 6.199 11.195 9.289 1 96.88 128 ILE A O 1
ATOM 1008 N N . TRP A 1 129 ? 5.711 12.758 7.766 1 98.38 129 TRP A N 1
ATOM 1009 C CA . TRP A 1 129 ? 5.168 13.727 8.719 1 98.38 129 TRP A CA 1
ATOM 1010 C C . TRP A 1 129 ? 3.861 14.32 8.203 1 98.38 129 TRP A C 1
ATOM 1012 O O . TRP A 1 129 ? 3.699 14.531 7 1 98.38 129 TRP A O 1
ATOM 1022 N N . GLY A 1 130 ? 2.893 14.562 9.117 1 98.19 130 GLY A N 1
ATOM 1023 C CA . GLY A 1 130 ? 1.596 15.094 8.734 1 98.19 130 GLY A CA 1
ATOM 1024 C C . GLY A 1 130 ? 1.065 16.125 9.711 1 98.19 130 GLY A C 1
ATOM 1025 O O . GLY A 1 130 ? 1.757 16.516 10.656 1 98.19 130 GLY A O 1
ATOM 1026 N N . ILE A 1 131 ? -0.075 16.703 9.352 1 98.56 131 ILE A N 1
ATOM 1027 C CA . ILE A 1 131 ? -0.905 17.516 10.234 1 98.56 131 ILE A CA 1
ATOM 1028 C C . ILE A 1 131 ? -2.18 16.75 10.594 1 98.56 131 ILE A C 1
ATOM 1030 O O . ILE A 1 131 ? -2.754 16.062 9.75 1 98.56 131 ILE A O 1
ATOM 1034 N N . HIS A 1 132 ? -2.547 16.844 11.836 1 98.69 132 HIS A N 1
ATOM 1035 C CA . HIS A 1 132 ? -3.793 16.266 12.312 1 98.69 132 HIS A CA 1
ATOM 1036 C C . HIS A 1 132 ? -4.746 17.328 12.828 1 98.69 132 HIS A C 1
ATOM 1038 O O . HIS A 1 132 ? -4.363 18.172 13.648 1 98.69 132 HIS A O 1
ATOM 1044 N N . VAL A 1 133 ? -5.914 17.312 12.344 1 98.88 133 VAL A N 1
ATOM 1045 C CA . VAL A 1 133 ? -6.91 18.281 12.781 1 98.88 133 VAL A CA 1
ATOM 1046 C C . VAL A 1 133 ? -8.039 17.578 13.523 1 98.88 133 VAL A C 1
ATOM 1048 O O . VAL A 1 133 ? -8.711 16.703 12.961 1 98.88 133 VAL A O 1
ATOM 1051 N N . HIS A 1 134 ? -8.195 17.938 14.766 1 98.69 134 HIS A N 1
ATOM 1052 C CA . HIS A 1 134 ? -9.289 17.469 15.609 1 98.69 134 HIS A CA 1
ATOM 1053 C C . HIS A 1 134 ? -10.445 18.469 15.609 1 98.69 134 HIS A C 1
ATOM 1055 O O . HIS A 1 134 ? -10.242 19.656 15.875 1 98.69 134 HIS A O 1
ATOM 1061 N N . VAL A 1 135 ? -11.609 18.016 15.312 1 98.88 135 VAL A N 1
ATOM 1062 C CA . VAL A 1 135 ? -12.789 18.859 15.398 1 98.88 135 VAL A CA 1
ATOM 1063 C C . VAL A 1 135 ? -13.859 18.188 16.25 1 98.88 135 VAL A C 1
ATOM 1065 O O . VAL A 1 135 ? -14.172 17.016 16.047 1 98.88 135 VAL A O 1
ATOM 1068 N N . GLY A 1 136 ? -14.398 18.891 17.203 1 98.5 136 GLY A N 1
ATOM 1069 C CA . GLY A 1 136 ? -15.43 18.359 18.062 1 98.5 136 GLY A CA 1
ATOM 1070 C C . GLY A 1 136 ? -16.719 18.031 17.328 1 98.5 136 GLY A C 1
ATOM 1071 O O . GLY A 1 136 ? -17.125 18.766 16.422 1 98.5 136 GLY A O 1
ATOM 1072 N N . VAL A 1 137 ? -17.344 16.953 17.656 1 98.25 137 VAL A N 1
ATOM 1073 C CA . VAL A 1 137 ? -18.625 16.484 17.141 1 98.25 137 VAL A CA 1
ATOM 1074 C C . VAL A 1 137 ? -19.578 16.203 18.297 1 98.25 137 VAL A C 1
ATOM 1076 O O . VAL A 1 137 ? -19.172 15.68 19.328 1 98.25 137 VAL A O 1
ATOM 1079 N N . GLY A 1 138 ? -20.812 16.453 18.188 1 97.31 138 GLY A N 1
ATOM 1080 C CA . GLY A 1 138 ? -21.75 16.578 19.281 1 97.31 138 GLY A CA 1
ATOM 1081 C C . GLY A 1 138 ? -22.188 15.242 19.859 1 97.31 138 GLY A C 1
ATOM 1082 O O . GLY A 1 138 ? -22.625 15.164 21 1 97.31 138 GLY A O 1
ATOM 1083 N N . SER A 1 139 ? -22.141 14.227 19.094 1 96.38 139 SER A N 1
ATOM 1084 C CA . SER A 1 139 ? -22.562 12.922 19.594 1 96.38 139 SER A CA 1
ATOM 1085 C C . SER A 1 139 ? -22.031 11.789 18.719 1 96.38 139 SER A C 1
ATOM 1087 O O . SER A 1 139 ? -21.672 12.016 17.562 1 96.38 139 SER A O 1
ATOM 1089 N N . LYS A 1 140 ? -21.969 10.633 19.312 1 96.25 140 LYS A N 1
ATOM 1090 C CA . LYS A 1 140 ? -21.422 9.484 18.609 1 96.25 140 LYS A CA 1
ATOM 1091 C C . LYS A 1 140 ? -22.266 9.125 17.391 1 96.25 140 LYS A C 1
ATOM 1093 O O . LYS A 1 140 ? -21.75 8.617 16.391 1 96.25 140 LYS A O 1
ATOM 1098 N N . GLU A 1 141 ? -23.578 9.422 17.422 1 96.31 141 GLU A N 1
ATOM 1099 C CA . GLU A 1 141 ? -24.484 9.094 16.328 1 96.31 141 GLU A CA 1
ATOM 1100 C C . GLU A 1 141 ? -24.141 9.891 15.078 1 96.31 141 GLU A C 1
ATOM 1102 O O . GLU A 1 141 ? -24.5 9.492 13.961 1 96.31 141 GLU A O 1
ATOM 1107 N N . LYS A 1 142 ? -23.422 10.977 15.242 1 97.75 142 LYS A N 1
ATOM 1108 C CA . LYS A 1 142 ? -23.125 11.875 14.133 1 97.75 142 LYS A CA 1
ATOM 1109 C C . LYS A 1 142 ? -21.766 11.57 13.523 1 97.75 142 LYS A C 1
ATOM 1111 O O . LYS A 1 142 ? -21.438 12.039 12.43 1 97.75 142 LYS A O 1
ATOM 1116 N N . VAL A 1 143 ? -20.969 10.781 14.195 1 98.12 143 VAL A N 1
ATOM 1117 C CA . VAL A 1 143 ? -19.547 10.641 13.891 1 98.12 143 VAL A CA 1
ATOM 1118 C C . VAL A 1 143 ? -19.375 10.039 12.5 1 98.12 143 VAL A C 1
ATOM 1120 O O . VAL A 1 143 ? -18.734 10.633 11.633 1 98.12 143 VAL A O 1
ATOM 1123 N N . TRP A 1 144 ? -19.969 8.922 12.219 1 98.31 144 TRP A N 1
ATOM 1124 C CA . TRP A 1 144 ? -19.641 8.188 11 1 98.31 144 TRP A CA 1
ATOM 1125 C C . TRP A 1 144 ? -20.344 8.805 9.789 1 98.31 144 TRP A C 1
ATOM 1127 O O . TRP A 1 144 ? -19.766 8.859 8.695 1 98.31 144 TRP A O 1
ATOM 1137 N N . PRO A 1 145 ? -21.562 9.336 9.938 1 98.56 145 PRO A N 1
ATOM 1138 C CA . PRO A 1 145 ? -22.062 10.148 8.82 1 98.56 145 PRO A CA 1
ATOM 1139 C C . PRO A 1 145 ? -21.141 11.297 8.461 1 98.56 145 PRO A C 1
ATOM 1141 O O . PRO A 1 145 ? -20.891 11.547 7.273 1 98.56 145 PRO A O 1
ATOM 1144 N N . ILE A 1 146 ? -20.578 11.938 9.445 1 98.75 146 ILE A N 1
ATOM 1145 C CA . ILE A 1 146 ? -19.703 13.078 9.211 1 98.75 146 ILE A CA 1
ATOM 1146 C C . ILE A 1 146 ? -18.375 12.594 8.617 1 98.75 146 ILE A C 1
ATOM 1148 O O . ILE A 1 146 ? -17.859 13.195 7.672 1 98.75 146 ILE A O 1
ATOM 1152 N N . ILE A 1 147 ? -17.828 11.477 9.133 1 98.81 147 ILE A N 1
ATOM 1153 C CA . ILE A 1 147 ? -16.578 10.938 8.602 1 98.81 147 ILE A CA 1
ATOM 1154 C C . ILE A 1 147 ? -16.766 10.555 7.137 1 98.81 147 ILE A C 1
ATOM 1156 O O . ILE A 1 147 ? -15.93 10.875 6.289 1 98.81 147 ILE A O 1
ATOM 1160 N N . ASN A 1 148 ? -17.875 9.867 6.844 1 98.75 148 ASN A N 1
ATOM 1161 C CA . ASN A 1 148 ? -18.125 9.477 5.461 1 98.75 148 ASN A CA 1
ATOM 1162 C C . ASN A 1 148 ? -18.25 10.688 4.543 1 98.75 148 ASN A C 1
ATOM 1164 O O . ASN A 1 148 ? -17.797 10.656 3.398 1 98.75 148 ASN A O 1
ATOM 1168 N N . ALA A 1 149 ? -18.844 11.727 5.035 1 98.81 149 ALA A N 1
ATOM 1169 C CA . ALA A 1 149 ? -18.938 12.961 4.266 1 98.81 149 ALA A CA 1
ATOM 1170 C C . ALA A 1 149 ? -17.578 13.609 4.09 1 98.81 149 ALA A C 1
ATOM 1172 O O . ALA A 1 149 ? -17.234 14.086 3 1 98.81 149 ALA A O 1
ATOM 1173 N N . LEU A 1 150 ? -16.781 13.617 5.156 1 98.75 150 LEU A N 1
ATOM 1174 C CA . LEU A 1 150 ? -15.422 14.164 5.098 1 98.75 150 LEU A CA 1
ATOM 1175 C C . LEU A 1 150 ? -14.586 13.422 4.066 1 98.75 150 LEU A C 1
ATOM 1177 O O . LEU A 1 150 ? -13.766 14.023 3.369 1 98.75 150 LEU A O 1
ATOM 1181 N N . MET A 1 151 ? -14.836 12.125 3.963 1 98.81 151 MET A N 1
ATOM 1182 C CA . MET A 1 151 ? -14.07 11.297 3.039 1 98.81 151 MET A CA 1
ATOM 1183 C C . MET A 1 151 ? -14.344 11.688 1.593 1 98.81 151 MET A C 1
ATOM 1185 O O . MET A 1 151 ? -13.523 11.445 0.709 1 98.81 151 MET A O 1
ATOM 1189 N N . THR A 1 152 ? -15.508 12.328 1.315 1 98.81 152 THR A N 1
ATOM 1190 C CA . THR A 1 152 ? -15.766 12.844 -0.023 1 98.81 152 THR A CA 1
ATOM 1191 C C . THR A 1 152 ? -14.852 14.023 -0.333 1 98.81 152 THR A C 1
ATOM 1193 O O . THR A 1 152 ? -14.695 14.406 -1.494 1 98.81 152 THR A O 1
ATOM 1196 N N . HIS A 1 153 ? -14.203 14.586 0.703 1 98.94 153 HIS A N 1
ATOM 1197 C CA . HIS A 1 153 ? -13.312 15.734 0.548 1 98.94 153 HIS A CA 1
ATOM 1198 C C . HIS A 1 153 ? -11.859 15.32 0.745 1 98.94 153 HIS A C 1
ATOM 1200 O O . HIS A 1 153 ? -10.984 16.188 0.891 1 98.94 153 HIS A O 1
ATOM 1206 N N . TYR A 1 154 ? -11.602 14.016 0.731 1 98.88 154 TYR A N 1
ATOM 1207 C CA . TYR A 1 154 ? -10.242 13.492 0.862 1 98.88 154 TYR A CA 1
ATOM 1208 C C . TYR A 1 154 ? -9.312 14.148 -0.152 1 98.88 154 TYR A C 1
ATOM 1210 O O . TYR A 1 154 ? -8.266 14.68 0.214 1 98.88 154 TYR A O 1
ATOM 1218 N N . PRO A 1 155 ? -9.703 14.18 -1.462 1 98.94 155 PRO A N 1
ATOM 1219 C CA . PRO A 1 155 ? -8.766 14.711 -2.449 1 98.94 155 PRO A CA 1
ATOM 1220 C C . PRO A 1 155 ? -8.531 16.219 -2.287 1 98.94 155 PRO A C 1
ATOM 1222 O O . PRO A 1 155 ? -7.445 16.703 -2.605 1 98.94 155 PRO A O 1
ATOM 1225 N N . HIS A 1 156 ? -9.531 16.953 -1.745 1 98.94 156 HIS A N 1
ATOM 1226 C CA . HIS A 1 156 ? -9.406 18.391 -1.528 1 98.94 156 HIS A CA 1
ATOM 1227 C C . HIS A 1 156 ? -8.32 18.703 -0.503 1 98.94 156 HIS A C 1
ATOM 1229 O O . HIS A 1 156 ? -7.395 19.469 -0.782 1 98.94 156 HIS A O 1
ATOM 1235 N N . ILE A 1 157 ? -8.422 18.031 0.6 1 98.94 157 ILE A N 1
ATOM 1236 C CA . ILE A 1 157 ? -7.516 18.266 1.717 1 98.94 157 ILE A CA 1
ATOM 1237 C C . ILE A 1 157 ? -6.117 17.766 1.366 1 98.94 157 ILE A C 1
ATOM 1239 O O . ILE A 1 157 ? -5.125 18.453 1.615 1 98.94 157 ILE A O 1
ATOM 1243 N N . LEU A 1 158 ? -6.043 16.609 0.715 1 98.94 158 LEU A N 1
ATOM 1244 C CA . LEU A 1 158 ? -4.746 16.031 0.369 1 98.94 158 LEU A CA 1
ATOM 1245 C C . LEU A 1 158 ? -4.051 16.875 -0.699 1 98.94 158 LEU A C 1
ATOM 1247 O O . LEU A 1 158 ? -2.855 17.156 -0.597 1 98.94 158 LEU A O 1
ATOM 1251 N N . ALA A 1 159 ? -4.77 17.297 -1.675 1 98.94 159 ALA A N 1
ATOM 1252 C CA . ALA A 1 159 ? -4.18 18.094 -2.748 1 98.94 159 ALA A CA 1
ATOM 1253 C C . ALA A 1 159 ? -3.586 19.391 -2.209 1 98.94 159 ALA A C 1
ATOM 1255 O O . ALA A 1 159 ? -2.49 19.781 -2.607 1 98.94 159 ALA A O 1
ATOM 1256 N N . MET A 1 160 ? -4.254 19.984 -1.288 1 98.94 160 MET A N 1
ATOM 1257 C CA . MET A 1 160 ? -3.787 21.234 -0.705 1 98.94 160 MET A CA 1
ATOM 1258 C C . MET A 1 160 ? -2.527 21.016 0.125 1 98.94 160 MET A C 1
ATOM 1260 O O . MET A 1 160 ? -1.631 21.859 0.14 1 98.94 160 MET A O 1
ATOM 1264 N N . SER A 1 161 ? -2.449 19.891 0.788 1 98.94 161 SER A N 1
ATOM 1265 C CA . SER A 1 161 ? -1.392 19.672 1.771 1 98.94 161 SER A CA 1
ATOM 1266 C C . SER A 1 161 ? -0.198 18.953 1.152 1 98.94 161 SER A C 1
ATOM 1268 O O . SER A 1 161 ? 0.875 18.891 1.755 1 98.94 161 SER A O 1
ATOM 1270 N N . ALA A 1 162 ? -0.324 18.453 -0.063 1 98.94 162 ALA A N 1
ATOM 1271 C CA . ALA A 1 162 ? 0.697 17.578 -0.646 1 98.94 162 ALA A CA 1
ATOM 1272 C C . ALA A 1 162 ? 2.061 18.266 -0.654 1 98.94 162 ALA A C 1
ATOM 1274 O O . ALA A 1 162 ? 2.199 19.375 -1.179 1 98.94 162 ALA A O 1
ATOM 1275 N N . SER A 1 163 ? 3.076 17.562 -0.062 1 98.94 163 SER A N 1
ATOM 1276 C CA . SER A 1 163 ? 4.41 18.141 0.067 1 98.94 163 SER A CA 1
ATOM 1277 C C . SER A 1 163 ? 5.48 17.062 0.117 1 98.94 163 SER A C 1
ATOM 1279 O O . SER A 1 163 ? 6.484 17.203 0.818 1 98.94 163 SER A O 1
ATOM 1281 N N . SER A 1 164 ? 5.301 15.984 -0.593 1 98.75 164 SER A N 1
ATOM 1282 C CA . SER A 1 164 ? 6.254 14.875 -0.558 1 98.75 164 SER A CA 1
ATOM 1283 C C . SER A 1 164 ? 6.48 14.297 -1.949 1 98.75 164 SER A C 1
ATOM 1285 O O . SER A 1 164 ? 6.262 13.102 -2.17 1 98.75 164 SER A O 1
ATOM 1287 N N . PRO A 1 165 ? 7.047 15.109 -2.844 1 98 165 PRO A N 1
ATOM 1288 C CA . PRO A 1 165 ? 7.238 14.664 -4.223 1 98 165 PRO A CA 1
ATOM 1289 C C . PRO A 1 165 ? 8.453 13.758 -4.387 1 98 165 PRO A C 1
ATOM 1291 O O . PRO A 1 165 ? 8.57 13.039 -5.387 1 98 165 PRO A O 1
ATOM 1294 N N . ALA A 1 166 ? 9.352 13.789 -3.436 1 97.19 166 ALA A N 1
ATOM 1295 C CA . ALA A 1 166 ? 10.625 13.094 -3.6 1 97.19 166 ALA A CA 1
ATOM 1296 C C . ALA A 1 166 ? 10.812 12.023 -2.523 1 97.19 166 ALA A C 1
ATOM 1298 O O . ALA A 1 166 ? 10.258 12.133 -1.431 1 97.19 166 ALA A O 1
ATOM 1299 N N . TRP A 1 167 ? 11.57 11.031 -2.861 1 96.06 167 TRP A N 1
ATOM 1300 C CA . TRP A 1 167 ? 11.922 9.93 -1.967 1 96.06 167 TRP A CA 1
ATOM 1301 C C . TRP A 1 167 ? 13.281 9.352 -2.324 1 96.06 167 TRP A C 1
ATOM 1303 O O . TRP A 1 167 ? 13.531 9 -3.479 1 96.06 167 TRP A O 1
ATOM 1313 N N . GLU A 1 168 ? 14.203 9.336 -1.43 1 92.38 168 GLU A N 1
ATOM 1314 C CA . GLU A 1 168 ? 15.547 8.789 -1.589 1 92.38 168 GLU A CA 1
ATOM 1315 C C . GLU A 1 168 ? 16.281 9.445 -2.756 1 92.38 168 GLU A C 1
ATOM 1317 O O . GLU A 1 168 ? 16.953 8.773 -3.531 1 92.38 168 GLU A O 1
ATOM 1322 N N . GLY A 1 169 ? 16.031 10.68 -2.92 1 93.06 169 GLY A N 1
ATOM 1323 C CA . GLY A 1 169 ? 16.797 11.453 -3.881 1 93.06 169 GLY A CA 1
ATOM 1324 C C . GLY A 1 169 ? 16.219 11.406 -5.281 1 93.06 169 GLY A C 1
ATOM 1325 O O . GLY A 1 169 ? 16.891 11.758 -6.254 1 93.06 169 GLY A O 1
ATOM 1326 N N . LEU A 1 170 ? 14.984 10.961 -5.359 1 92.69 170 LEU A N 1
ATOM 1327 C CA . LEU A 1 170 ? 14.352 10.898 -6.668 1 92.69 170 LEU A CA 1
ATOM 1328 C C . LEU A 1 170 ? 12.984 11.57 -6.645 1 92.69 170 LEU A C 1
ATOM 1330 O O . LEU A 1 170 ? 12.305 11.578 -5.609 1 92.69 170 LEU A O 1
ATOM 1334 N N . ASP A 1 171 ? 12.664 12.18 -7.812 1 94.62 171 ASP A N 1
ATOM 1335 C CA . ASP A 1 171 ? 11.273 12.586 -7.988 1 94.62 171 ASP A CA 1
ATOM 1336 C C . ASP A 1 171 ? 10.367 11.383 -8.195 1 94.62 171 ASP A C 1
ATOM 1338 O O . ASP A 1 171 ? 10.539 10.625 -9.156 1 94.62 171 ASP A O 1
ATOM 1342 N N . THR A 1 172 ? 9.406 11.172 -7.383 1 95.81 172 THR A N 1
ATOM 1343 C CA . THR A 1 172 ? 8.57 9.977 -7.438 1 95.81 172 THR A CA 1
ATOM 1344 C C . THR A 1 172 ? 7.5 10.109 -8.508 1 95.81 172 THR A C 1
ATOM 1346 O O . THR A 1 172 ? 6.875 9.117 -8.898 1 95.81 172 THR A O 1
ATOM 1349 N N . GLY A 1 173 ? 7.262 11.32 -8.992 1 96 173 GLY A N 1
ATOM 1350 C CA . GLY A 1 173 ? 6.121 11.586 -9.859 1 96 173 GLY A CA 1
ATOM 1351 C C . GLY A 1 173 ? 4.836 11.836 -9.094 1 96 173 GLY A C 1
ATOM 1352 O O . GLY A 1 173 ? 3.83 12.242 -9.68 1 96 173 GLY A O 1
ATOM 1353 N N . TYR A 1 174 ? 4.828 11.688 -7.809 1 97.81 174 TYR A N 1
ATOM 1354 C CA . TYR A 1 174 ? 3.678 11.93 -6.945 1 97.81 174 TYR A CA 1
ATOM 1355 C C . TYR A 1 174 ? 3.791 13.281 -6.254 1 97.81 174 TYR A C 1
ATOM 1357 O O . TYR A 1 174 ? 4.895 13.781 -6.027 1 97.81 174 TYR A O 1
ATOM 1365 N N . SER A 1 175 ? 2.627 13.844 -5.977 1 98.62 175 SER A N 1
ATOM 1366 C CA . SER A 1 175 ? 2.592 15.047 -5.148 1 98.62 175 SER A CA 1
ATOM 1367 C C . SER A 1 175 ? 2.695 14.703 -3.668 1 98.62 175 SER A C 1
ATOM 1369 O O . SER A 1 175 ? 3.287 15.453 -2.889 1 98.62 175 SER A O 1
ATOM 1371 N N . SER A 1 176 ? 2.131 13.586 -3.277 1 98.81 176 SER A N 1
ATOM 1372 C CA . SER A 1 176 ? 2.197 13.062 -1.915 1 98.81 176 SER A CA 1
ATOM 1373 C C . SER A 1 176 ? 2.578 11.586 -1.907 1 98.81 176 SER A C 1
ATOM 1375 O O . SER A 1 176 ? 1.707 10.711 -1.884 1 98.81 176 SER A O 1
ATOM 1377 N N . ASN A 1 177 ? 3.842 11.32 -1.838 1 98.25 177 ASN A N 1
ATOM 1378 C CA . ASN A 1 177 ? 4.312 9.945 -1.69 1 98.25 177 ASN A CA 1
ATOM 1379 C C . ASN A 1 177 ? 4.043 9.414 -0.288 1 98.25 177 ASN A C 1
ATOM 1381 O O . ASN A 1 177 ? 3.91 8.203 -0.096 1 98.25 177 ASN A O 1
ATOM 1385 N N . ARG A 1 178 ? 3.982 10.32 0.686 1 98.5 178 ARG A N 1
ATOM 1386 C CA . ARG A 1 178 ? 3.631 9.961 2.055 1 98.5 178 ARG A CA 1
ATOM 1387 C C . ARG A 1 178 ? 2.373 9.094 2.088 1 98.5 178 ARG A C 1
ATOM 1389 O O . ARG A 1 178 ? 2.307 8.117 2.834 1 98.5 178 ARG A O 1
ATOM 1396 N N . THR A 1 179 ? 1.416 9.5 1.293 1 98.5 179 THR A N 1
ATOM 1397 C CA . THR A 1 179 ? 0.125 8.82 1.269 1 98.5 179 THR A CA 1
ATOM 1398 C C . THR A 1 179 ? 0.294 7.348 0.906 1 98.5 179 THR A C 1
ATOM 1400 O O . THR A 1 179 ? -0.305 6.473 1.538 1 98.5 179 THR A O 1
ATOM 1403 N N . LEU A 1 180 ? 1.134 7.078 -0.04 1 97.5 180 LEU A N 1
ATOM 1404 C CA . LEU A 1 180 ? 1.337 5.711 -0.51 1 97.5 180 LEU A CA 1
ATOM 1405 C C . LEU A 1 180 ? 2.223 4.93 0.456 1 97.5 180 LEU A C 1
ATOM 1407 O O . LEU A 1 180 ? 2.037 3.725 0.639 1 97.5 180 LEU A O 1
ATOM 1411 N N . LEU A 1 181 ? 3.164 5.598 1.095 1 96.81 181 LEU A N 1
ATOM 1412 C CA . LEU A 1 181 ? 3.998 4.934 2.09 1 96.81 181 LEU A CA 1
ATOM 1413 C C . LEU A 1 181 ? 3.174 4.535 3.311 1 96.81 181 LEU A C 1
ATOM 1415 O O . LEU A 1 181 ? 3.266 3.4 3.785 1 96.81 181 LEU A O 1
ATOM 1419 N N . TYR A 1 182 ? 2.361 5.441 3.713 1 95.62 182 TYR A N 1
ATOM 1420 C CA . TYR A 1 182 ? 1.625 5.27 4.961 1 95.62 182 TYR A CA 1
ATOM 1421 C C . TYR A 1 182 ? 0.668 4.086 4.875 1 95.62 182 TYR A C 1
ATOM 1423 O O . TYR A 1 182 ? 0.498 3.346 5.844 1 95.62 182 TYR A O 1
ATOM 1431 N N . GLN A 1 183 ? 0.102 3.826 3.74 1 94.12 183 GLN A N 1
ATOM 1432 C CA . GLN A 1 183 ? -0.926 2.799 3.613 1 94.12 183 GLN A CA 1
ATOM 1433 C C . GLN A 1 183 ? -0.31 1.402 3.604 1 94.12 183 GLN A C 1
ATOM 1435 O O . GLN A 1 183 ? -1.028 0.402 3.557 1 94.12 183 GLN A O 1
ATOM 1440 N N . GLN A 1 184 ? 1.003 1.304 3.688 1 93.81 184 GLN A N 1
ATOM 1441 C CA . GLN A 1 184 ? 1.665 0.005 3.734 1 93.81 184 GLN A CA 1
ATOM 1442 C C . GLN A 1 184 ? 1.593 -0.6 5.133 1 93.81 184 GLN A C 1
ATOM 1444 O O . GLN A 1 184 ? 1.872 -1.787 5.316 1 93.81 184 GLN A O 1
ATOM 1449 N N . LEU A 1 185 ? 1.26 0.21 6.117 1 90.94 185 LEU A N 1
ATOM 1450 C CA . LEU A 1 185 ? 1.008 -0.334 7.445 1 90.94 185 LEU A CA 1
ATOM 1451 C C . LEU A 1 185 ? -0.373 -0.979 7.52 1 90.94 185 LEU A C 1
ATOM 1453 O O . LEU A 1 185 ? -1.355 -0.405 7.043 1 90.94 185 LEU A O 1
ATOM 1457 N N . PRO A 1 186 ? -0.482 -2.137 8.117 1 88.88 186 PRO A N 1
ATOM 1458 C CA . PRO A 1 186 ? -1.753 -2.863 8.109 1 88.88 186 PRO A CA 1
ATOM 1459 C C . PRO A 1 186 ? -2.85 -2.139 8.891 1 88.88 186 PRO A C 1
ATOM 1461 O O . PRO A 1 186 ? -4.039 -2.395 8.672 1 88.88 186 PRO A O 1
ATOM 1464 N N . THR A 1 187 ? -2.492 -1.254 9.75 1 89.56 187 THR A N 1
ATOM 1465 C CA . THR A 1 187 ? -3.488 -0.578 10.57 1 89.56 187 THR A CA 1
ATOM 1466 C C . THR A 1 187 ? -3.738 0.839 10.062 1 89.56 187 THR A C 1
ATOM 1468 O O . THR A 1 187 ? -4.449 1.617 10.703 1 89.56 187 THR A O 1
ATOM 1471 N N . ALA A 1 188 ? -3.18 1.181 8.969 1 92.25 188 ALA A N 1
ATOM 1472 C CA . ALA A 1 188 ? -3.32 2.527 8.422 1 92.25 188 ALA A CA 1
ATOM 1473 C C . ALA A 1 188 ? -4.176 2.523 7.156 1 92.25 188 ALA A C 1
ATOM 1475 O O . ALA A 1 188 ? -4.5 1.459 6.625 1 92.25 188 ALA A O 1
ATOM 1476 N N . GLY A 1 189 ? -4.578 3.711 6.762 1 94.25 189 GLY A N 1
ATOM 1477 C CA . GLY A 1 189 ? -5.34 3.873 5.531 1 94.25 189 GLY A CA 1
ATOM 1478 C C . GLY A 1 189 ? -6.738 4.406 5.766 1 94.25 189 GLY A C 1
ATOM 1479 O O . GLY A 1 189 ? -7.035 4.949 6.832 1 94.25 189 GLY A O 1
ATOM 1480 N N . MET A 1 190 ? -7.543 4.273 4.723 1 97.19 190 MET A N 1
ATOM 1481 C CA . MET A 1 190 ? -8.922 4.754 4.789 1 97.19 190 MET A CA 1
ATOM 1482 C C . MET A 1 190 ? -9.742 3.91 5.754 1 97.19 190 MET A C 1
ATOM 1484 O O . MET A 1 190 ? -9.594 2.689 5.805 1 97.19 190 MET A O 1
ATOM 1488 N N . PRO A 1 191 ? -10.594 4.562 6.523 1 97.12 191 PRO A N 1
ATOM 1489 C CA . PRO A 1 191 ? -11.547 3.75 7.273 1 97.12 191 PRO A CA 1
ATOM 1490 C C . PRO A 1 191 ? -12.531 3.002 6.371 1 97.12 191 PRO A C 1
ATOM 1492 O O . PRO A 1 191 ? -12.727 3.389 5.215 1 97.12 191 PRO A O 1
ATOM 1495 N N . TYR A 1 192 ? -13 1.918 6.898 1 96.5 192 TYR A N 1
ATOM 1496 C CA . TYR A 1 192 ? -14.125 1.283 6.215 1 96.5 192 TYR A CA 1
ATOM 1497 C C . TYR A 1 192 ? -15.359 2.174 6.254 1 96.5 192 TYR A C 1
ATOM 1499 O O . TYR A 1 192 ? -15.422 3.125 7.035 1 96.5 192 TYR A O 1
ATOM 1507 N N . GLN A 1 193 ? -16.266 1.953 5.363 1 96.25 193 GLN A N 1
ATOM 1508 C CA . GLN A 1 193 ? -17.438 2.818 5.285 1 96.25 193 GLN A CA 1
ATOM 1509 C C . GLN A 1 193 ? -18.5 2.375 6.273 1 96.25 193 GLN A C 1
ATOM 1511 O O . GLN A 1 193 ? -19.578 1.937 5.867 1 96.25 193 GLN A O 1
ATOM 1516 N N . PHE A 1 194 ? -18.234 2.646 7.57 1 97.69 194 PHE A N 1
ATOM 1517 C CA . PHE A 1 194 ? -19.203 2.338 8.609 1 97.69 194 PHE A CA 1
ATOM 1518 C C . PHE A 1 194 ? -20.438 3.229 8.484 1 97.69 194 PHE A C 1
ATOM 1520 O O . PHE A 1 194 ? -20.328 4.426 8.211 1 97.69 194 PHE A O 1
ATOM 1527 N N . GLU A 1 195 ? -21.578 2.648 8.773 1 95.94 195 GLU A N 1
ATOM 1528 C CA . GLU A 1 195 ? -22.828 3.412 8.672 1 95.94 195 GLU A CA 1
ATOM 1529 C C . GLU A 1 195 ? -23.172 4.078 10 1 95.94 195 GLU A C 1
ATOM 1531 O O . GLU A 1 195 ? -23.859 5.102 10.031 1 95.94 195 GLU A O 1
ATOM 1536 N N . ASN A 1 196 ? -22.766 3.449 11.062 1 96.88 196 ASN A N 1
ATOM 1537 C CA . ASN A 1 196 ? -23.125 3.928 12.391 1 96.88 196 ASN A CA 1
ATOM 1538 C C . ASN A 1 196 ? -22.094 3.51 13.43 1 96.88 196 ASN A C 1
ATOM 1540 O O . ASN A 1 196 ? -21.141 2.791 13.117 1 96.88 196 ASN A O 1
ATOM 1544 N N . TRP A 1 197 ? -22.312 4.027 14.617 1 97.06 197 TRP A N 1
ATOM 1545 C CA . TRP A 1 197 ? -21.375 3.807 15.719 1 97.06 197 TRP A CA 1
ATOM 1546 C C . TRP A 1 197 ? -21.328 2.33 16.094 1 97.06 197 TRP A C 1
ATOM 1548 O O . TRP A 1 197 ? -20.281 1.824 16.5 1 97.06 197 TRP A O 1
ATOM 1558 N N . GLU A 1 198 ? -22.422 1.624 15.984 1 97 198 GLU A N 1
ATOM 1559 C CA . GLU A 1 198 ? -22.469 0.204 16.328 1 97 198 GLU A CA 1
ATOM 1560 C C . GLU A 1 198 ? -21.516 -0.603 15.461 1 97 198 GLU A C 1
ATOM 1562 O O . GLU A 1 198 ? -20.828 -1.504 15.953 1 97 198 GLU A O 1
ATOM 1567 N N . GLN A 1 199 ? -21.469 -0.294 14.188 1 97.44 199 GLN A N 1
ATOM 1568 C CA . GLN A 1 199 ? -20.547 -0.973 13.289 1 97.44 199 GLN A CA 1
ATOM 1569 C C . GLN A 1 199 ? -19.109 -0.689 13.664 1 97.44 199 GLN A C 1
ATOM 1571 O O . GLN A 1 199 ? -18.234 -1.561 13.539 1 97.44 199 GLN A O 1
ATOM 1576 N N . TRP A 1 200 ? -18.844 0.505 14.109 1 96.38 200 TRP A N 1
ATOM 1577 C CA . TRP A 1 200 ? -17.516 0.879 14.602 1 96.38 200 TRP A CA 1
ATOM 1578 C C . TRP A 1 200 ? -17.141 0.066 15.836 1 96.38 200 TRP A C 1
ATOM 1580 O O . TRP A 1 200 ? -16.016 -0.428 15.945 1 96.38 200 TRP A O 1
ATOM 1590 N N . GLU A 1 201 ? -18.047 -0.092 16.672 1 95.5 201 GLU A N 1
ATOM 1591 C CA . GLU A 1 201 ? -17.812 -0.886 17.875 1 95.5 201 GLU A CA 1
ATOM 1592 C C . GLU A 1 201 ? -17.562 -2.35 17.531 1 95.5 201 GLU A C 1
ATOM 1594 O O . GLU A 1 201 ? -16.703 -2.996 18.141 1 95.5 201 GLU A O 1
ATOM 1599 N N . GLU A 1 202 ? -18.328 -2.807 16.562 1 95.81 202 GLU A N 1
ATOM 1600 C CA . GLU A 1 202 ? -18.109 -4.176 16.109 1 95.81 202 GLU A CA 1
ATOM 1601 C C . GLU A 1 202 ? -16.719 -4.348 15.516 1 95.81 202 GLU A C 1
ATOM 1603 O O . GLU A 1 202 ? -16.031 -5.34 15.797 1 95.81 202 GLU A O 1
ATOM 1608 N N . PHE A 1 203 ? -16.344 -3.422 14.766 1 97 203 PHE A N 1
ATOM 1609 C CA . PHE A 1 203 ? -15.008 -3.424 14.188 1 97 203 PHE A CA 1
ATOM 1610 C C . PHE A 1 203 ? -13.953 -3.451 15.281 1 97 203 PHE A C 1
ATOM 1612 O O . PHE A 1 203 ? -13.023 -4.266 15.234 1 97 203 PHE A O 1
ATOM 1619 N N . ASN A 1 204 ? -14.055 -2.562 16.234 1 94.31 204 ASN A N 1
ATOM 1620 C CA . ASN A 1 204 ? -13.07 -2.477 17.312 1 94.31 204 ASN A CA 1
ATOM 1621 C C . ASN A 1 204 ? -13.031 -3.758 18.125 1 94.31 204 ASN A C 1
ATOM 1623 O O . ASN A 1 204 ? -11.961 -4.18 18.578 1 94.31 204 ASN A O 1
ATOM 1627 N N . ARG A 1 205 ? -14.156 -4.348 18.359 1 94.38 205 ARG A N 1
ATOM 1628 C CA . ARG A 1 205 ? -14.195 -5.629 19.062 1 94.38 205 ARG A CA 1
ATOM 1629 C C . ARG A 1 205 ? -13.398 -6.688 18.297 1 94.38 205 ARG A C 1
ATOM 1631 O O . ARG A 1 205 ? -12.617 -7.43 18.906 1 94.38 205 ARG A O 1
ATOM 1638 N N . ASP A 1 206 ? -13.602 -6.738 17.016 1 95.56 206 ASP A N 1
ATOM 1639 C CA . ASP A 1 206 ? -12.883 -7.691 16.188 1 95.56 206 ASP A CA 1
ATOM 1640 C C . ASP A 1 206 ? -11.375 -7.465 16.266 1 95.56 206 ASP A C 1
ATOM 1642 O O . ASP A 1 206 ? -10.602 -8.422 16.328 1 95.56 206 ASP A O 1
ATOM 1646 N N . GLN A 1 207 ? -10.961 -6.152 16.219 1 94.12 207 GLN A N 1
ATOM 1647 C CA . GLN A 1 207 ? -9.547 -5.816 16.281 1 94.12 207 GLN A CA 1
ATOM 1648 C C . GLN A 1 207 ? -8.938 -6.238 17.609 1 94.12 207 GLN A C 1
ATOM 1650 O O . GLN A 1 207 ? -7.789 -6.676 17.672 1 94.12 207 GLN A O 1
ATOM 1655 N N . ASP A 1 208 ? -9.672 -6.078 18.609 1 92.25 208 ASP A N 1
ATOM 1656 C CA . ASP A 1 208 ? -9.211 -6.484 19.938 1 92.25 208 ASP A CA 1
ATOM 1657 C C . ASP A 1 208 ? -9.055 -8 20.016 1 92.25 208 ASP A C 1
ATOM 1659 O O . ASP A 1 208 ? -8.039 -8.5 20.5 1 92.25 208 ASP A O 1
ATOM 1663 N N . LEU A 1 209 ? -10.023 -8.719 19.516 1 93.75 209 LEU A N 1
ATOM 1664 C CA . LEU A 1 209 ? -10.039 -10.172 19.578 1 93.75 209 LEU A CA 1
ATOM 1665 C C . LEU A 1 209 ? -8.898 -10.766 18.766 1 93.75 209 LEU A C 1
ATOM 1667 O O . LEU A 1 209 ? -8.25 -11.727 19.188 1 93.75 209 LEU A O 1
ATOM 1671 N N . SER A 1 210 ? -8.633 -10.203 17.625 1 93.06 210 SER A N 1
ATOM 1672 C CA . SER A 1 210 ? -7.609 -10.727 16.734 1 93.06 210 SER A CA 1
ATOM 1673 C C . SER A 1 210 ? -6.219 -10.258 17.141 1 93.06 210 SER A C 1
ATOM 1675 O O . SER A 1 210 ? -5.215 -10.719 16.594 1 93.06 210 SER A O 1
ATOM 1677 N N . GLY A 1 211 ? -6.113 -9.266 17.984 1 88.88 211 GLY A N 1
ATOM 1678 C CA . GLY A 1 211 ? -4.84 -8.766 18.469 1 88.88 211 GLY A CA 1
ATOM 1679 C C . GLY A 1 211 ? -4.188 -7.773 17.531 1 88.88 211 GLY A C 1
ATOM 1680 O O . GLY A 1 211 ? -3.006 -7.457 17.672 1 88.88 211 GLY A O 1
ATOM 1681 N N . VAL A 1 212 ? -4.898 -7.293 16.609 1 84.81 212 VAL A N 1
ATOM 1682 C CA . VAL A 1 212 ? -4.355 -6.387 15.609 1 84.81 212 VAL A CA 1
ATOM 1683 C C . VAL A 1 212 ? -3.902 -5.086 16.266 1 84.81 212 VAL A C 1
ATOM 1685 O O . VAL A 1 212 ? -2.869 -4.523 15.906 1 84.81 212 VAL A O 1
ATOM 1688 N N . ILE A 1 213 ? -4.605 -4.598 17.281 1 74.88 213 ILE A N 1
ATOM 1689 C CA . ILE A 1 213 ? -4.34 -3.281 17.844 1 74.88 213 ILE A CA 1
ATOM 1690 C C . ILE A 1 213 ? -3.586 -3.43 19.172 1 74.88 213 ILE A C 1
ATOM 1692 O O . ILE A 1 213 ? -3.424 -2.457 19.906 1 74.88 213 ILE A O 1
ATOM 1696 N N . ASN A 1 214 ? -3.168 -4.586 19.438 1 71.31 214 ASN A N 1
ATOM 1697 C CA . ASN A 1 214 ? -2.482 -4.793 20.719 1 71.31 214 ASN A CA 1
ATOM 1698 C C . ASN A 1 214 ? -1.155 -4.043 20.766 1 71.31 214 ASN A C 1
ATOM 1700 O O . ASN A 1 214 ? -0.714 -3.623 21.844 1 71.31 214 ASN A O 1
ATOM 1704 N N . HIS A 1 215 ? -0.748 -3.824 19.578 1 62.78 215 HIS A N 1
ATOM 1705 C CA . HIS A 1 215 ? 0.583 -3.229 19.562 1 62.78 215 HIS A CA 1
ATOM 1706 C C . HIS A 1 215 ? 0.508 -1.721 19.344 1 62.78 215 HIS A C 1
ATOM 1708 O O . HIS A 1 215 ? 1.384 -0.98 19.797 1 62.78 215 HIS A O 1
ATOM 1714 N N . THR A 1 216 ? -0.535 -1.338 18.719 1 64.31 216 THR A N 1
ATOM 1715 C CA . THR A 1 216 ? -0.624 0.072 18.359 1 64.31 216 THR A CA 1
ATOM 1716 C C . THR A 1 216 ? -1.65 0.791 19.219 1 64.31 216 THR A C 1
ATOM 1718 O O . THR A 1 216 ? -1.67 2.021 19.281 1 64.31 216 THR A O 1
ATOM 1721 N N . GLY A 1 217 ? -2.344 0.059 19.828 1 66.88 217 GLY A N 1
ATOM 1722 C CA . GLY A 1 217 ? -3.391 0.617 20.672 1 66.88 217 GLY A CA 1
ATOM 1723 C C . GLY A 1 217 ? -4.625 1.028 19.891 1 66.88 217 GLY A C 1
ATOM 1724 O O . GLY A 1 217 ? -5.73 1.06 20.438 1 66.88 217 GLY A O 1
ATOM 1725 N N . SER A 1 218 ? -4.375 1.458 18.625 1 73.75 218 SER A N 1
ATOM 1726 C CA . SER A 1 218 ? -5.52 1.838 17.812 1 73.75 218 SER A CA 1
ATOM 1727 C C . SER A 1 218 ? -5.195 1.734 16.328 1 73.75 218 SER A C 1
ATOM 1729 O O . SER A 1 218 ? -4.035 1.542 15.945 1 73.75 218 SER A O 1
ATOM 1731 N N . MET A 1 219 ? -6.316 1.849 15.602 1 84.5 219 MET A N 1
ATOM 1732 C CA . MET A 1 219 ? -6.176 1.937 14.148 1 84.5 219 MET A CA 1
ATOM 1733 C C . MET A 1 219 ? -5.75 3.338 13.727 1 84.5 219 MET A C 1
ATOM 1735 O O . MET A 1 219 ? -6.258 4.332 14.25 1 84.5 219 MET A O 1
ATOM 1739 N N . HIS A 1 220 ? -4.82 3.385 12.844 1 90.31 220 HIS A N 1
ATOM 1740 C CA . HIS A 1 220 ? -4.344 4.66 12.32 1 90.31 220 HIS A CA 1
ATOM 1741 C C . HIS A 1 220 ? -5.051 5.023 11.016 1 90.31 220 HIS A C 1
ATOM 1743 O O . HIS A 1 220 ? -4.402 5.324 10.016 1 90.31 220 HIS A O 1
ATOM 1749 N N . PHE A 1 221 ? -6.371 5.133 11.125 1 96.12 221 PHE A N 1
ATOM 1750 C CA . PHE A 1 221 ? -7.176 5.5 9.961 1 96.12 221 PHE A CA 1
ATOM 1751 C C . PHE A 1 221 ? -6.922 6.945 9.562 1 96.12 221 PHE A C 1
ATOM 1753 O O . PHE A 1 221 ? -6.598 7.785 10.406 1 96.12 221 PHE A O 1
ATOM 1760 N N . ASP A 1 222 ? -7.078 7.207 8.336 1 98.19 222 ASP A N 1
ATOM 1761 C CA . ASP A 1 222 ? -6.934 8.547 7.785 1 98.19 222 ASP A CA 1
ATOM 1762 C C . ASP A 1 222 ? -7.863 9.539 8.484 1 98.19 222 ASP A C 1
ATOM 1764 O O . ASP A 1 222 ? -7.535 10.719 8.625 1 98.19 222 ASP A O 1
ATOM 1768 N N . VAL A 1 223 ? -9.047 9.117 8.828 1 98.5 223 VAL A N 1
ATOM 1769 C CA . VAL A 1 223 ? -10 9.836 9.664 1 98.5 223 VAL A CA 1
ATOM 1770 C C . VAL A 1 223 ? -10.57 8.891 10.719 1 98.5 223 VAL A C 1
ATOM 1772 O O . VAL A 1 223 ? -10.922 7.75 10.414 1 98.5 223 VAL A O 1
ATOM 1775 N N . ARG A 1 224 ? -10.648 9.406 11.961 1 97.31 224 ARG A N 1
ATOM 1776 C CA . ARG A 1 224 ? -11.125 8.516 13.016 1 97.31 224 ARG A CA 1
ATOM 1777 C C . ARG A 1 224 ? -11.719 9.305 14.172 1 97.31 224 ARG A C 1
ATOM 1779 O O . ARG A 1 224 ? -11.406 10.484 14.352 1 97.31 224 ARG A O 1
ATOM 1786 N N . PRO A 1 225 ? -12.617 8.656 14.914 1 96.62 225 PRO A N 1
ATOM 1787 C CA . PRO A 1 225 ? -13.047 9.273 16.172 1 96.62 225 PRO A CA 1
ATOM 1788 C C . PRO A 1 225 ? -11.984 9.164 17.266 1 96.62 225 PRO A C 1
ATOM 1790 O O . PRO A 1 225 ? -11.156 8.25 17.25 1 96.62 225 PRO A O 1
ATOM 1793 N N . THR A 1 226 ? -12.039 10.078 18.172 1 95 226 THR A N 1
ATOM 1794 C CA . THR A 1 226 ? -11.094 10.039 19.266 1 95 226 THR A CA 1
ATOM 1795 C C . THR A 1 226 ? -11.82 10.039 20.609 1 95 226 THR A C 1
ATOM 1797 O O . THR A 1 226 ? -13.016 10.352 20.672 1 95 226 THR A O 1
ATOM 1800 N N . LYS A 1 227 ? -11.086 9.734 21.625 1 91.81 227 LYS A N 1
ATOM 1801 C CA . LYS A 1 227 ? -11.625 9.688 22.984 1 91.81 227 LYS A CA 1
ATOM 1802 C C . LYS A 1 227 ? -11.984 11.086 23.484 1 91.81 227 LYS A C 1
ATOM 1804 O O . LYS A 1 227 ? -12.648 11.242 24.5 1 91.81 227 LYS A O 1
ATOM 1809 N N . TYR A 1 228 ? -11.648 12.086 22.766 1 93.31 228 TYR A N 1
ATOM 1810 C CA . TYR A 1 228 ? -11.875 13.461 23.172 1 93.31 228 TYR A CA 1
ATOM 1811 C C . TYR A 1 228 ? -13.188 13.992 22.625 1 93.31 228 TYR A C 1
ATOM 1813 O O . TYR A 1 228 ? -13.531 15.164 22.812 1 93.31 228 TYR A O 1
ATOM 1821 N N . GLY A 1 229 ? -13.883 13.156 21.953 1 96.38 229 GLY A N 1
ATOM 1822 C CA . GLY A 1 229 ? -15.117 13.602 21.328 1 96.38 229 GLY A CA 1
ATOM 1823 C C . GLY A 1 229 ? -14.898 14.336 20.016 1 96.38 229 GLY A C 1
ATOM 1824 O O . GLY A 1 229 ? -15.664 15.234 19.672 1 96.38 229 GLY A O 1
ATOM 1825 N N . THR A 1 230 ? -13.773 14 19.375 1 97.88 230 THR A N 1
ATOM 1826 C CA . THR A 1 230 ? -13.461 14.688 18.141 1 97.88 230 THR A CA 1
ATOM 1827 C C . THR A 1 230 ? -13.352 13.695 16.984 1 97.88 230 THR A C 1
ATOM 1829 O O . THR A 1 230 ? -13.172 12.5 17.203 1 97.88 230 THR A O 1
ATOM 1832 N N . VAL A 1 231 ? -13.602 14.195 15.789 1 98.38 231 VAL A N 1
ATOM 1833 C CA . VAL A 1 231 ? -13.164 13.562 14.555 1 98.38 231 VAL A CA 1
ATOM 1834 C C . VAL A 1 231 ? -11.797 14.102 14.148 1 98.38 231 VAL A C 1
ATOM 1836 O O . VAL A 1 231 ? -11.609 15.32 14.055 1 98.38 231 VAL A O 1
ATOM 1839 N N . GLU A 1 232 ? -10.883 13.172 13.977 1 98.56 232 GLU A N 1
ATOM 1840 C CA . GLU A 1 232 ? -9.508 13.539 13.656 1 98.56 232 GLU A CA 1
ATOM 1841 C C . GLU A 1 232 ? -9.164 13.203 12.211 1 98.56 232 GLU A C 1
ATOM 1843 O O . GLU A 1 232 ? -9.281 12.047 11.789 1 98.56 232 GLU A O 1
ATOM 1848 N N . THR A 1 233 ? -8.82 14.195 11.445 1 98.75 233 THR A N 1
ATOM 1849 C CA . THR A 1 233 ? -8.258 14.016 10.109 1 98.75 233 THR A CA 1
ATOM 1850 C C . THR A 1 233 ? -6.738 13.953 10.164 1 98.75 233 THR A C 1
ATOM 1852 O O . THR A 1 233 ? -6.086 14.883 10.641 1 98.75 233 THR A O 1
ATOM 1855 N N . ARG A 1 234 ? -6.172 12.82 9.516 1 97.88 234 ARG A N 1
ATOM 1856 C CA . ARG A 1 234 ? -4.758 12.547 9.766 1 97.88 234 ARG A CA 1
ATOM 1857 C C . ARG A 1 234 ? -3.998 12.375 8.453 1 97.88 234 ARG A C 1
ATOM 1859 O O . ARG A 1 234 ? -2.816 12.023 8.461 1 97.88 234 ARG A O 1
ATOM 1866 N N . PHE A 1 235 ? -4.617 12.617 7.344 1 98.56 235 PHE A N 1
ATOM 1867 C CA . PHE A 1 235 ? -3.998 12.18 6.098 1 98.56 235 PHE A CA 1
ATOM 1868 C C . PHE A 1 235 ? -3.346 13.359 5.379 1 98.56 235 PHE A C 1
ATOM 1870 O O . PHE A 1 235 ? -2.732 13.18 4.324 1 98.56 235 PHE A O 1
ATOM 1877 N N . ALA A 1 236 ? -3.443 14.586 5.934 1 98.88 236 ALA A N 1
ATOM 1878 C CA . ALA A 1 236 ? -2.775 15.734 5.324 1 98.88 236 ALA A CA 1
ATOM 1879 C C . ALA A 1 236 ? -1.267 15.672 5.551 1 98.88 236 ALA A C 1
ATOM 1881 O O . ALA A 1 236 ? -0.809 15.312 6.637 1 98.88 236 ALA A O 1
ATOM 1882 N N . ASP A 1 237 ? -0.47 16.016 4.516 1 98.94 237 ASP A N 1
ATOM 1883 C CA . ASP A 1 237 ? 0.968 16.188 4.691 1 98.94 237 ASP A CA 1
ATOM 1884 C C . ASP A 1 237 ? 1.262 17.391 5.59 1 98.94 237 ASP A C 1
ATOM 1886 O O . ASP A 1 237 ? 0.468 18.328 5.664 1 98.94 237 ASP A O 1
ATOM 1890 N N . ALA A 1 238 ? 2.387 17.344 6.25 1 98.81 238 ALA A N 1
ATOM 1891 C CA . ALA A 1 238 ? 2.871 18.562 6.871 1 98.81 238 ALA A CA 1
ATOM 1892 C C . ALA A 1 238 ? 3.16 19.641 5.82 1 98.81 238 ALA A C 1
ATOM 1894 O O . ALA A 1 238 ? 3.596 19.328 4.711 1 98.81 238 ALA A O 1
ATOM 1895 N N . THR A 1 239 ? 2.932 20.891 6.184 1 98.69 239 THR A N 1
ATOM 1896 C CA . THR A 1 239 ? 3.088 21.984 5.234 1 98.69 239 THR A CA 1
ATOM 1897 C C . THR A 1 239 ? 4.375 22.766 5.512 1 98.69 239 THR A C 1
ATOM 1899 O O . THR A 1 239 ? 4.844 22.812 6.652 1 98.69 239 THR A O 1
ATOM 1902 N N . MET A 1 240 ? 4.867 23.438 4.516 1 98.62 240 MET A N 1
ATOM 1903 C CA . MET A 1 240 ? 6.109 24.188 4.641 1 98.62 240 MET A CA 1
ATOM 1904 C C . MET A 1 240 ? 5.891 25.469 5.449 1 98.62 240 MET A C 1
ATOM 1906 O O . MET A 1 240 ? 6.812 25.953 6.113 1 98.62 240 MET A O 1
ATOM 1910 N N . GLU A 1 241 ? 4.699 26 5.355 1 98.62 241 GLU A N 1
ATOM 1911 C CA . GLU A 1 241 ? 4.426 27.281 5.996 1 98.62 241 GLU A CA 1
ATOM 1912 C C . GLU A 1 241 ? 3.191 27.203 6.891 1 98.62 241 GLU A C 1
ATOM 1914 O O . GLU A 1 241 ? 2.26 26.453 6.602 1 98.62 241 GLU A O 1
ATOM 1919 N N . LEU A 1 242 ? 3.152 28.047 7.895 1 98.5 242 LEU A N 1
ATOM 1920 C CA . LEU A 1 242 ? 2.092 28.062 8.898 1 98.5 242 LEU A CA 1
ATOM 1921 C C . LEU A 1 242 ? 0.757 28.453 8.273 1 98.5 242 LEU A C 1
ATOM 1923 O O . LEU A 1 242 ? -0.287 27.906 8.648 1 98.5 242 LEU A O 1
ATOM 1927 N N . TRP A 1 243 ? 0.712 29.375 7.344 1 98.56 243 TRP A N 1
ATOM 1928 C CA . TRP A 1 243 ? -0.551 29.859 6.793 1 98.56 243 TRP A CA 1
ATOM 1929 C C . TRP A 1 243 ? -1.242 28.766 5.984 1 98.56 243 TRP A C 1
ATOM 1931 O O . TRP A 1 243 ? -2.473 28.734 5.898 1 98.56 243 TRP A O 1
ATOM 1941 N N . GLU A 1 244 ? -0.464 27.875 5.316 1 98.81 244 GLU A N 1
ATOM 1942 C CA . GLU A 1 244 ? -1.051 26.734 4.625 1 98.81 244 GLU A CA 1
ATOM 1943 C C . GLU A 1 244 ? -1.783 25.812 5.602 1 98.81 244 GLU A C 1
ATOM 1945 O O . GLU A 1 244 ? -2.9 25.375 5.324 1 98.81 244 GLU A O 1
ATOM 1950 N N . LEU A 1 245 ? -1.069 25.547 6.703 1 98.81 245 LEU A N 1
ATOM 1951 C CA . LEU A 1 245 ? -1.682 24.766 7.77 1 98.81 245 LEU A CA 1
ATOM 1952 C C . LEU A 1 245 ? -2.996 25.391 8.219 1 98.81 245 LEU A C 1
ATOM 1954 O O . LEU A 1 245 ? -3.998 24.688 8.391 1 98.81 245 LEU A O 1
ATOM 1958 N N . ALA A 1 246 ? -2.98 26.672 8.414 1 98.88 246 ALA A N 1
ATOM 1959 C CA . ALA A 1 246 ? -4.168 27.391 8.852 1 98.88 246 ALA A CA 1
ATOM 1960 C C . ALA A 1 246 ? -5.305 27.25 7.848 1 98.88 246 ALA A C 1
ATOM 1962 O O . ALA A 1 246 ? -6.457 27.016 8.234 1 98.88 246 ALA A O 1
ATOM 1963 N N . ALA A 1 247 ? -5.008 27.391 6.578 1 98.94 247 ALA A N 1
ATOM 1964 C CA . ALA A 1 247 ? -6.012 27.297 5.523 1 98.94 247 ALA A CA 1
ATOM 1965 C C . ALA A 1 247 ? -6.648 25.906 5.508 1 98.94 247 ALA A C 1
ATOM 1967 O O . ALA A 1 247 ? -7.871 25.781 5.43 1 98.94 247 ALA A O 1
ATOM 1968 N N . ILE A 1 248 ? -5.844 24.891 5.594 1 98.94 248 ILE A N 1
ATOM 1969 C CA . ILE A 1 248 ? -6.301 23.5 5.543 1 98.94 248 ILE A CA 1
ATOM 1970 C C . ILE A 1 248 ? -7.133 23.188 6.781 1 98.94 248 ILE A C 1
ATOM 1972 O O . ILE A 1 248 ? -8.188 22.547 6.684 1 98.94 248 ILE A O 1
ATOM 1976 N N . ALA A 1 249 ? -6.664 23.656 7.91 1 98.94 249 ALA A N 1
ATOM 1977 C CA . ALA A 1 249 ? -7.402 23.453 9.156 1 98.94 249 ALA A CA 1
ATOM 1978 C C . ALA A 1 249 ? -8.75 24.156 9.109 1 98.94 249 ALA A C 1
ATOM 1980 O O . ALA A 1 249 ? -9.766 23.625 9.562 1 98.94 249 ALA A O 1
ATOM 1981 N N . ALA A 1 250 ? -8.75 25.391 8.594 1 98.94 250 ALA A N 1
ATOM 1982 C CA . ALA A 1 250 ? -10 26.141 8.477 1 98.94 250 ALA A CA 1
ATOM 1983 C C . ALA A 1 250 ? -10.992 25.422 7.578 1 98.94 250 ALA A C 1
ATOM 1985 O O . ALA A 1 250 ? -12.172 25.281 7.926 1 98.94 250 ALA A O 1
ATOM 1986 N N . TYR A 1 251 ? -10.539 24.984 6.43 1 98.94 251 TYR A N 1
ATOM 1987 C CA . TYR A 1 251 ? -11.375 24.219 5.512 1 98.94 251 TYR A CA 1
ATOM 1988 C C . TYR A 1 251 ? -11.961 22.984 6.195 1 98.94 251 TYR A C 1
ATOM 1990 O O . TYR A 1 251 ? -13.164 22.734 6.105 1 98.94 251 TYR A O 1
ATOM 1998 N N . THR A 1 252 ? -11.141 22.234 6.945 1 98.94 252 THR A N 1
ATOM 1999 C CA . THR A 1 252 ? -11.547 21.016 7.629 1 98.94 252 THR A CA 1
ATOM 2000 C C . THR A 1 252 ? -12.547 21.312 8.734 1 98.94 252 THR A C 1
ATOM 2002 O O . THR A 1 252 ? -13.57 20.641 8.852 1 98.94 252 THR A O 1
ATOM 2005 N N . HIS A 1 253 ? -12.234 22.328 9.531 1 98.94 253 HIS A N 1
ATOM 2006 C CA . HIS A 1 253 ? -13.117 22.75 10.617 1 98.94 253 HIS A CA 1
ATOM 2007 C C . HIS A 1 253 ? -14.5 23.125 10.094 1 98.94 253 HIS A C 1
ATOM 2009 O O . HIS A 1 253 ? -15.508 22.625 10.586 1 98.94 253 HIS A O 1
ATOM 2015 N N . CYS A 1 254 ? -14.531 23.938 9.094 1 98.88 254 CYS A N 1
ATOM 2016 C CA . CYS A 1 254 ? -15.789 24.391 8.5 1 98.88 254 CYS A CA 1
ATOM 2017 C C . CYS A 1 254 ? -16.578 23.203 7.945 1 98.88 254 CYS A C 1
ATOM 2019 O O . CYS A 1 254 ? -17.797 23.141 8.086 1 98.88 254 CYS A O 1
ATOM 2021 N N . LEU A 1 255 ? -15.883 22.25 7.305 1 98.88 255 LEU A N 1
ATOM 2022 C CA . LEU A 1 255 ? -16.547 21.094 6.715 1 98.88 255 LEU A CA 1
ATOM 2023 C C . LEU A 1 255 ? -17.266 20.281 7.785 1 98.88 255 LEU A C 1
ATOM 2025 O O . LEU A 1 255 ? -18.438 19.906 7.609 1 98.88 255 LEU A O 1
ATOM 2029 N N . VAL A 1 256 ? -16.547 19.969 8.852 1 98.88 256 VAL A N 1
ATOM 2030 C CA . VAL A 1 256 ? -17.125 19.141 9.906 1 98.88 256 VAL A CA 1
ATOM 2031 C C . VAL A 1 256 ? -18.359 19.828 10.484 1 98.88 256 VAL A C 1
ATOM 2033 O O . VAL A 1 256 ? -19.422 19.203 10.625 1 98.88 256 VAL A O 1
ATOM 2036 N N . VAL A 1 257 ? -18.266 21.125 10.789 1 98.88 257 VAL A N 1
ATOM 2037 C CA . VAL A 1 257 ? -19.391 21.859 11.367 1 98.88 257 VAL A CA 1
ATOM 2038 C C . VAL A 1 257 ? -20.516 21.938 10.352 1 98.88 257 VAL A C 1
ATOM 2040 O O . VAL A 1 257 ? -21.688 21.781 10.703 1 98.88 257 VAL A O 1
ATOM 2043 N N . TYR A 1 258 ? -20.141 22.219 9.102 1 98.88 258 TYR A N 1
ATOM 2044 C CA . TYR A 1 258 ? -21.141 22.281 8.031 1 98.88 258 TYR A CA 1
ATOM 2045 C C . TYR A 1 258 ? -21.922 20.984 7.949 1 98.88 258 TYR A C 1
ATOM 2047 O O . TYR A 1 258 ? -23.156 21 7.918 1 98.88 258 TYR A O 1
ATOM 2055 N N . PHE A 1 259 ? -21.297 19.844 7.914 1 98.81 259 PHE A N 1
ATOM 2056 C CA . PHE A 1 259 ? -21.953 18.562 7.789 1 98.81 259 PHE A CA 1
ATOM 2057 C C . PHE A 1 259 ? -22.766 18.25 9.039 1 98.81 259 PHE A C 1
ATOM 2059 O O . PHE A 1 259 ? -23.859 17.656 8.945 1 98.81 259 PHE A O 1
ATOM 2066 N N . GLU A 1 260 ? -22.219 18.609 10.203 1 98.69 260 GLU A N 1
ATOM 2067 C CA . GLU A 1 260 ? -22.984 18.359 11.414 1 98.69 260 GLU A CA 1
ATOM 2068 C C . GLU A 1 260 ? -24.297 19.156 11.398 1 98.69 260 GLU A C 1
ATOM 2070 O O . GLU A 1 260 ? -25.344 18.625 11.75 1 98.69 260 GLU A O 1
ATOM 2075 N N . ARG A 1 261 ? -24.25 20.406 11 1 98.44 261 ARG A N 1
ATOM 2076 C CA . ARG A 1 261 ? -25.453 21.234 10.938 1 98.44 261 ARG A CA 1
ATOM 2077 C C . ARG A 1 261 ? -26.438 20.688 9.914 1 98.44 261 ARG A C 1
ATOM 2079 O O . ARG A 1 261 ? -27.656 20.734 10.133 1 98.44 261 ARG A O 1
ATOM 2086 N N . ARG A 1 262 ? -25.906 20.25 8.82 1 98.5 262 ARG A N 1
ATOM 2087 C CA . ARG A 1 262 ? -26.781 19.625 7.832 1 98.5 262 ARG A CA 1
ATOM 2088 C C . ARG A 1 262 ? -27.484 18.406 8.414 1 98.5 262 ARG A C 1
ATOM 2090 O O . ARG A 1 262 ? -28.672 18.188 8.172 1 98.5 262 ARG A O 1
ATOM 2097 N N . LEU A 1 263 ? -26.734 17.641 9.078 1 97.56 263 LEU A N 1
ATOM 2098 C CA . LEU A 1 263 ? -27.297 16.453 9.727 1 97.56 263 LEU A CA 1
ATOM 2099 C C . LEU A 1 263 ? -28.359 16.844 10.734 1 97.56 263 LEU A C 1
ATOM 2101 O O . LEU A 1 263 ? -29.438 16.234 10.789 1 97.56 263 LEU A O 1
ATOM 2105 N N . ASP A 1 264 ? -28.109 17.844 11.539 1 97.69 264 ASP A N 1
ATOM 2106 C CA . ASP A 1 264 ? -29.047 18.344 12.547 1 97.69 264 ASP A CA 1
ATOM 2107 C C . ASP A 1 264 ? -30.344 18.844 11.891 1 97.69 264 ASP A C 1
ATOM 2109 O O . ASP A 1 264 ? -31.422 18.75 12.477 1 97.69 264 ASP A O 1
ATOM 2113 N N . ALA A 1 265 ? -30.156 19.312 10.758 1 98.19 265 ALA A N 1
ATOM 2114 C CA . ALA A 1 265 ? -31.297 19.844 10.031 1 98.19 265 ALA A CA 1
ATOM 2115 C C . ALA A 1 265 ? -32.062 18.734 9.32 1 98.19 265 ALA A C 1
ATOM 2117 O O . ALA A 1 265 ? -33.031 18.984 8.609 1 98.19 265 ALA A O 1
ATOM 2118 N N . GLY A 1 266 ? -31.578 17.531 9.359 1 97.62 266 GLY A N 1
ATOM 2119 C CA . GLY A 1 266 ? -32.312 16.391 8.836 1 97.62 266 GLY A CA 1
ATOM 2120 C C . GLY A 1 266 ? -31.891 16 7.434 1 97.62 266 GLY A C 1
ATOM 2121 O O . GLY A 1 266 ? -32.531 15.172 6.789 1 97.62 266 GLY A O 1
ATOM 2122 N N . HIS A 1 267 ? -30.844 16.609 6.988 1 97.88 267 HIS A N 1
ATOM 2123 C CA . HIS A 1 267 ? -30.359 16.281 5.648 1 97.88 267 HIS A CA 1
ATOM 2124 C C . HIS A 1 267 ? -29.469 15.039 5.664 1 97.88 267 HIS A C 1
ATOM 2126 O O . HIS A 1 267 ? -28.781 14.781 6.652 1 97.88 267 HIS A O 1
ATOM 2132 N N . GLU A 1 268 ? -29.547 14.305 4.605 1 96.88 268 GLU A N 1
ATOM 2133 C CA . GLU A 1 268 ? -28.562 13.234 4.395 1 96.88 268 GLU A CA 1
ATOM 2134 C C . GLU A 1 268 ? -27.234 13.797 3.918 1 96.88 268 GLU A C 1
ATOM 2136 O O . GLU A 1 268 ? -27.188 14.703 3.08 1 96.88 268 GLU A O 1
ATOM 2141 N N . LEU A 1 269 ? -26.188 13.312 4.457 1 98.44 269 LEU A N 1
ATOM 2142 C CA . LEU A 1 269 ? -24.859 13.789 4.07 1 98.44 269 LEU A CA 1
ATOM 2143 C C . LEU A 1 269 ? -24.359 13.031 2.848 1 98.44 269 LEU A C 1
ATOM 2145 O O . LEU A 1 269 ? -24.781 11.906 2.586 1 98.44 269 LEU A O 1
ATOM 2149 N N . PRO A 1 270 ? -23.469 13.68 2.057 1 98.31 270 PRO A N 1
ATOM 2150 C CA . PRO A 1 270 ? -22.938 13.023 0.863 1 98.31 270 PRO A CA 1
ATOM 2151 C C . PRO A 1 270 ? -22 11.859 1.196 1 98.31 270 PRO A C 1
ATOM 2153 O O . PRO A 1 270 ? -21.344 11.875 2.238 1 98.31 270 PRO A O 1
ATOM 2156 N N . THR A 1 271 ? -22 10.875 0.355 1 98.19 271 THR A N 1
ATOM 2157 C CA . THR A 1 271 ? -21.047 9.766 0.357 1 98.19 271 THR A CA 1
ATOM 2158 C C . THR A 1 271 ? -20.578 9.445 -1.062 1 98.19 271 THR A C 1
ATOM 2160 O O . THR A 1 271 ? -21.156 9.953 -2.033 1 98.19 271 THR A O 1
ATOM 2163 N N . LEU A 1 272 ? -19.531 8.734 -1.19 1 98.25 272 LEU A N 1
ATOM 2164 C CA . LEU A 1 272 ? -19.047 8.133 -2.432 1 98.25 272 LEU A CA 1
ATOM 2165 C C . LEU A 1 272 ? -18.906 6.625 -2.285 1 98.25 272 LEU A C 1
ATOM 2167 O O . LEU A 1 272 ? -18.688 6.121 -1.18 1 98.25 272 LEU A O 1
ATOM 2171 N N . GLN A 1 273 ? -19.047 5.949 -3.451 1 97.25 273 GLN A N 1
ATOM 2172 C CA . GLN A 1 273 ? -18.656 4.547 -3.41 1 97.25 273 GLN A CA 1
ATOM 2173 C C . GLN A 1 273 ? -17.234 4.387 -2.875 1 97.25 273 GLN A C 1
ATOM 2175 O O . GLN A 1 273 ? -16.375 5.223 -3.137 1 97.25 273 GLN A O 1
ATOM 2180 N N . PRO A 1 274 ? -17 3.264 -2.139 1 96.25 274 PRO A N 1
ATOM 2181 C CA . PRO A 1 274 ? -15.664 3.078 -1.584 1 96.25 274 PRO A CA 1
ATOM 2182 C C . PRO A 1 274 ? -14.57 3.154 -2.646 1 96.25 274 PRO A C 1
ATOM 2184 O O . PRO A 1 274 ? -13.477 3.668 -2.381 1 96.25 274 PRO A O 1
ATOM 2187 N N . TRP A 1 275 ? -14.828 2.689 -3.877 1 96.56 275 TRP A N 1
ATOM 2188 C CA . TRP A 1 275 ? -13.805 2.691 -4.918 1 96.56 275 TRP A CA 1
ATOM 2189 C C . TRP A 1 275 ? -13.602 4.094 -5.477 1 96.56 275 TRP A C 1
ATOM 2191 O O . TRP A 1 275 ? -12.523 4.41 -5.996 1 96.56 275 TRP A O 1
ATOM 2201 N N . HIS A 1 276 ? -14.562 4.965 -5.375 1 97.88 276 HIS A N 1
ATOM 2202 C CA . HIS A 1 276 ? -14.359 6.352 -5.773 1 97.88 276 HIS A CA 1
ATOM 2203 C C . HIS A 1 276 ? -13.523 7.105 -4.738 1 97.88 276 HIS A C 1
ATOM 2205 O O . HIS A 1 276 ? -12.711 7.961 -5.098 1 97.88 276 HIS A O 1
ATOM 2211 N N . VAL A 1 277 ? -13.742 6.801 -3.434 1 98.25 277 VAL A N 1
ATOM 2212 C CA . VAL A 1 277 ? -12.914 7.406 -2.396 1 98.25 277 VAL A CA 1
ATOM 2213 C C . VAL A 1 277 ? -11.461 6.996 -2.594 1 98.25 277 VAL A C 1
ATOM 2215 O O . VAL A 1 277 ? -10.555 7.836 -2.547 1 98.25 277 VAL A O 1
ATOM 2218 N N . ALA A 1 278 ? -11.289 5.719 -2.873 1 97.25 278 ALA A N 1
ATOM 2219 C CA . ALA A 1 278 ? -9.945 5.195 -3.092 1 97.25 278 ALA A CA 1
ATOM 2220 C C . ALA A 1 278 ? -9.297 5.84 -4.312 1 97.25 278 ALA A C 1
ATOM 2222 O O . ALA A 1 278 ? -8.117 6.211 -4.273 1 97.25 278 ALA A O 1
ATOM 2223 N N . GLU A 1 279 ? -10.016 5.949 -5.352 1 96.94 279 GLU A N 1
ATOM 2224 C CA . GLU A 1 279 ? -9.5 6.559 -6.578 1 96.94 279 GLU A CA 1
ATOM 2225 C C . GLU A 1 279 ? -9.148 8.023 -6.355 1 96.94 279 GLU A C 1
ATOM 2227 O O . GLU A 1 279 ? -8.102 8.492 -6.805 1 96.94 279 GLU A O 1
ATOM 2232 N N . ASN A 1 280 ? -10.016 8.742 -5.695 1 98.62 280 ASN A N 1
ATOM 2233 C CA . ASN A 1 280 ? -9.766 10.156 -5.402 1 98.62 280 ASN A CA 1
ATOM 2234 C C . ASN A 1 280 ? -8.523 10.336 -4.531 1 98.62 280 ASN A C 1
ATOM 2236 O O . ASN A 1 280 ? -7.758 11.273 -4.727 1 98.62 280 ASN A O 1
ATOM 2240 N N . LYS A 1 281 ? -8.398 9.469 -3.518 1 98.5 281 LYS A N 1
ATOM 2241 C CA . LYS A 1 281 ? -7.18 9.461 -2.711 1 98.5 281 LYS A CA 1
ATOM 2242 C C . LYS A 1 281 ? -5.941 9.32 -3.59 1 98.5 281 LYS A C 1
ATOM 2244 O O . LYS A 1 281 ? -4.988 10.094 -3.453 1 98.5 281 LYS A O 1
ATOM 2249 N N . TRP A 1 282 ? -6.004 8.414 -4.484 1 97.81 282 TRP A N 1
ATOM 2250 C CA . TRP A 1 282 ? -4.859 8.164 -5.355 1 97.81 282 TRP A CA 1
ATOM 2251 C C . TRP A 1 282 ? -4.625 9.336 -6.297 1 97.81 282 TRP A C 1
ATOM 2253 O O . TRP A 1 282 ? -3.488 9.789 -6.469 1 97.81 282 TRP A O 1
ATOM 2263 N N . ARG A 1 283 ? -5.648 9.836 -6.918 1 98.12 283 ARG A N 1
ATOM 2264 C CA . ARG A 1 283 ? -5.516 10.938 -7.867 1 98.12 283 ARG A CA 1
ATOM 2265 C C . ARG A 1 283 ? -4.918 12.172 -7.195 1 98.12 283 ARG A C 1
ATOM 2267 O O . ARG A 1 283 ? -4.082 12.859 -7.781 1 98.12 283 ARG A O 1
ATOM 2274 N N . ALA A 1 284 ? -5.379 12.422 -5.988 1 98.81 284 ALA A N 1
ATOM 2275 C CA . ALA A 1 284 ? -4.836 13.57 -5.27 1 98.81 284 ALA A CA 1
ATOM 2276 C C . ALA A 1 284 ? -3.371 13.336 -4.902 1 98.81 284 ALA A C 1
ATOM 2278 O O . ALA A 1 284 ? -2.562 14.266 -4.941 1 98.81 284 ALA A O 1
ATOM 2279 N N . ALA A 1 285 ? -3.061 12.117 -4.512 1 98.75 285 ALA A N 1
ATOM 2280 C CA . ALA A 1 285 ? -1.673 11.797 -4.188 1 98.75 285 ALA A CA 1
ATOM 2281 C C . ALA A 1 285 ? -0.778 11.938 -5.418 1 98.75 285 ALA A C 1
ATOM 2283 O O . ALA A 1 285 ? 0.364 12.391 -5.312 1 98.75 285 ALA A O 1
ATOM 2284 N N . ARG A 1 286 ? -1.296 11.594 -6.559 1 98 286 ARG A N 1
ATOM 2285 C CA . ARG A 1 286 ? -0.532 11.57 -7.801 1 98 286 ARG A CA 1
ATOM 2286 C C . ARG A 1 286 ? -0.42 12.969 -8.406 1 98 286 ARG A C 1
ATOM 2288 O O . ARG A 1 286 ? 0.671 13.406 -8.773 1 98 286 ARG A O 1
ATOM 2295 N N . TYR A 1 287 ? -1.526 13.68 -8.438 1 98.19 287 TYR A N 1
ATOM 2296 C CA . TYR A 1 287 ? -1.583 14.852 -9.297 1 98.19 287 TYR A CA 1
ATOM 2297 C C . TYR A 1 287 ? -1.719 16.125 -8.469 1 98.19 287 TYR A C 1
ATOM 2299 O O . TYR A 1 287 ? -1.646 17.234 -9.008 1 98.19 287 TYR A O 1
ATOM 2307 N N . GLY A 1 288 ? -1.938 16.031 -7.199 1 98.69 288 GLY A N 1
ATOM 2308 C CA . GLY A 1 288 ? -2.08 17.219 -6.375 1 98.69 288 GLY A CA 1
ATOM 2309 C C . GLY A 1 288 ? -3.168 18.156 -6.863 1 98.69 288 GLY A C 1
ATOM 2310 O O . GLY A 1 288 ? -4.305 17.734 -7.082 1 98.69 288 GLY A O 1
ATOM 2311 N N . LEU A 1 289 ? -2.799 19.359 -7.047 1 98.88 289 LEU A N 1
ATOM 2312 C CA . LEU A 1 289 ? -3.766 20.391 -7.395 1 98.88 289 LEU A CA 1
ATOM 2313 C C . LEU A 1 289 ? -4.195 20.266 -8.852 1 98.88 289 LEU A C 1
ATOM 2315 O O . LEU A 1 289 ? -5.156 20.922 -9.281 1 98.88 289 LEU A O 1
ATOM 2319 N N . ASP A 1 290 ? -3.625 19.359 -9.625 1 98.56 290 ASP A N 1
ATOM 2320 C CA . ASP A 1 290 ? -4.016 19.109 -11.008 1 98.56 290 ASP A CA 1
ATOM 2321 C C . ASP A 1 290 ? -4.98 17.938 -11.109 1 98.56 290 ASP A C 1
ATOM 2323 O O . ASP A 1 290 ? -5.391 17.547 -12.211 1 98.56 290 ASP A O 1
ATOM 2327 N N . ALA A 1 291 ? -5.41 17.406 -10.031 1 98.56 291 ALA A N 1
ATOM 2328 C CA . ALA A 1 291 ? -6.215 16.188 -10.031 1 98.56 291 ALA A CA 1
ATOM 2329 C C . ALA A 1 291 ? -7.625 16.469 -10.547 1 98.56 291 ALA A C 1
ATOM 2331 O O . ALA A 1 291 ? -8.266 17.438 -10.141 1 98.56 291 ALA A O 1
ATOM 2332 N N . LEU A 1 292 ? -8.039 15.617 -11.484 1 98.56 292 LEU A N 1
ATOM 2333 C CA . LEU A 1 292 ? -9.453 15.477 -11.812 1 98.56 292 LEU A CA 1
ATOM 2334 C C . LEU A 1 292 ? -10.125 14.484 -10.875 1 98.56 292 LEU A C 1
ATOM 2336 O O . LEU A 1 292 ? -9.883 13.273 -10.969 1 98.56 292 LEU A O 1
ATOM 2340 N N . ILE A 1 293 ? -11.047 15.008 -10.023 1 98.69 293 ILE A N 1
ATOM 2341 C CA . ILE A 1 293 ? -11.555 14.148 -8.953 1 98.69 293 ILE A CA 1
ATOM 2342 C C . ILE A 1 293 ? -13.016 13.797 -9.227 1 98.69 293 ILE A C 1
ATOM 2344 O O . ILE A 1 293 ? -13.695 14.484 -9.984 1 98.69 293 ILE A O 1
ATOM 2348 N N . ILE A 1 294 ? -13.461 12.719 -8.672 1 98.69 294 ILE A N 1
ATOM 2349 C CA . ILE A 1 294 ? -14.852 12.281 -8.711 1 98.69 294 ILE A CA 1
ATOM 2350 C C . ILE A 1 294 ? -15.648 13 -7.625 1 98.69 294 ILE A C 1
ATOM 2352 O O . ILE A 1 294 ? -15.281 12.961 -6.449 1 98.69 294 ILE A O 1
ATOM 2356 N N . THR A 1 295 ? -16.812 13.602 -8.008 1 98.56 295 THR A N 1
ATOM 2357 C CA . THR A 1 295 ? -17.422 14.57 -7.102 1 98.56 295 THR A CA 1
ATOM 2358 C C . THR A 1 295 ? -18.703 14.008 -6.484 1 98.56 295 THR A C 1
ATOM 2360 O O . THR A 1 295 ? -19.203 14.539 -5.5 1 98.56 295 THR A O 1
ATOM 2363 N N . ASP A 1 296 ? -19.219 12.93 -7.109 1 98.38 296 ASP A N 1
ATOM 2364 C CA . ASP A 1 296 ? -20.484 12.398 -6.586 1 98.38 296 ASP A CA 1
ATOM 2365 C C . ASP A 1 296 ? -20.656 10.938 -6.984 1 98.38 296 ASP A C 1
ATOM 2367 O O . ASP A 1 296 ? -19.797 10.352 -7.637 1 98.38 296 ASP A O 1
ATOM 2371 N N . ARG A 1 297 ? -21.734 10.336 -6.504 1 97.69 297 ARG A N 1
ATOM 2372 C CA . ARG A 1 297 ? -21.969 8.906 -6.695 1 97.69 297 ARG A CA 1
ATOM 2373 C C . ARG A 1 297 ? -22.359 8.609 -8.141 1 97.69 297 ARG A C 1
ATOM 2375 O O . ARG A 1 297 ? -22.359 7.445 -8.555 1 97.69 297 ARG A O 1
ATOM 2382 N N . GLU A 1 298 ? -22.688 9.609 -8.953 1 97.81 298 GLU A N 1
ATOM 2383 C CA . GLU A 1 298 ? -22.969 9.445 -10.375 1 97.81 298 GLU A CA 1
ATOM 2384 C C . GLU A 1 298 ? -21.688 9.469 -11.195 1 97.81 298 GLU A C 1
ATOM 2386 O O . GLU A 1 298 ? -21.719 9.375 -12.422 1 97.81 298 GLU A O 1
ATOM 2391 N N . THR A 1 299 ? -20.531 9.625 -10.547 1 97.81 299 THR A N 1
ATOM 2392 C CA . THR A 1 299 ? -19.203 9.547 -11.133 1 97.81 299 THR A CA 1
ATOM 2393 C C . THR A 1 299 ? -18.906 10.781 -11.984 1 97.81 299 THR A C 1
ATOM 2395 O O . THR A 1 299 ? -18.234 10.688 -13.008 1 97.81 299 THR A O 1
ATOM 2398 N N . ASN A 1 300 ? -19.531 11.883 -11.648 1 98.25 300 ASN A N 1
ATOM 2399 C CA . ASN A 1 300 ? -19.109 13.133 -12.266 1 98.25 300 ASN A CA 1
ATOM 2400 C C . ASN A 1 300 ? -17.719 13.547 -11.797 1 98.25 300 ASN A C 1
ATOM 2402 O O . ASN A 1 300 ? -17.297 13.195 -10.703 1 98.25 300 ASN A O 1
ATOM 2406 N N . GLU A 1 301 ? -17.031 14.25 -12.648 1 98.31 301 GLU A N 1
ATOM 2407 C CA . GLU A 1 301 ? -15.664 14.648 -12.344 1 98.31 301 GLU A CA 1
ATOM 2408 C C . GLU A 1 301 ? -15.484 16.156 -12.469 1 98.31 301 GLU A C 1
ATOM 2410 O O . GLU A 1 301 ? -16.234 16.812 -13.188 1 98.31 301 GLU A O 1
ATOM 2415 N N . ALA A 1 302 ? -14.578 16.688 -11.766 1 98.75 302 ALA A N 1
ATOM 2416 C CA . ALA A 1 302 ? -14.18 18.094 -11.836 1 98.75 302 ALA A CA 1
ATOM 2417 C C . ALA A 1 302 ? -12.734 18.281 -11.375 1 98.75 302 ALA A C 1
ATOM 2419 O O . ALA A 1 302 ? -12.188 17.438 -10.664 1 98.75 302 ALA A O 1
ATOM 2420 N N . LEU A 1 303 ? -12.156 19.375 -11.812 1 98.81 303 LEU A N 1
ATOM 2421 C CA . LEU A 1 303 ? -10.852 19.734 -11.273 1 98.81 303 LEU A CA 1
ATOM 2422 C C . LEU A 1 303 ? -10.945 20.047 -9.781 1 98.81 303 LEU A C 1
ATOM 2424 O O . LEU A 1 303 ? -11.852 20.75 -9.344 1 98.81 303 LEU A O 1
ATOM 2428 N N . VAL A 1 304 ? -10 19.5 -9.031 1 98.94 304 VAL A N 1
ATOM 2429 C CA . VAL A 1 304 ? -10.055 19.672 -7.578 1 98.94 304 VAL A CA 1
ATOM 2430 C C . VAL A 1 304 ? -9.992 21.156 -7.23 1 98.94 304 VAL A C 1
ATOM 2432 O O . VAL A 1 304 ? -10.617 21.594 -6.262 1 98.94 304 VAL A O 1
ATOM 2435 N N . THR A 1 305 ? -9.305 21.969 -8.008 1 98.88 305 THR A N 1
ATOM 2436 C CA . THR A 1 305 ? -9.188 23.406 -7.738 1 98.88 305 THR A CA 1
ATOM 2437 C C . THR A 1 305 ? -10.523 24.109 -7.949 1 98.88 305 THR A C 1
ATOM 2439 O O . THR A 1 305 ? -10.867 25.016 -7.199 1 98.88 305 THR A O 1
ATOM 2442 N N . ASP A 1 306 ? -11.25 23.672 -8.961 1 98.88 306 ASP A N 1
ATOM 2443 C CA . ASP A 1 306 ? -12.586 24.234 -9.172 1 98.88 306 ASP A CA 1
ATOM 2444 C C . ASP A 1 306 ? -13.508 23.891 -8 1 98.88 306 ASP A C 1
ATOM 2446 O O . ASP A 1 306 ? -14.273 24.734 -7.535 1 98.88 306 ASP A O 1
ATOM 2450 N N . GLU A 1 307 ? -13.438 22.672 -7.59 1 98.88 307 GLU A N 1
ATOM 2451 C CA . GLU A 1 307 ? -14.25 22.25 -6.457 1 98.88 307 GLU A CA 1
ATOM 2452 C C . GLU A 1 307 ? -13.883 23 -5.188 1 98.88 3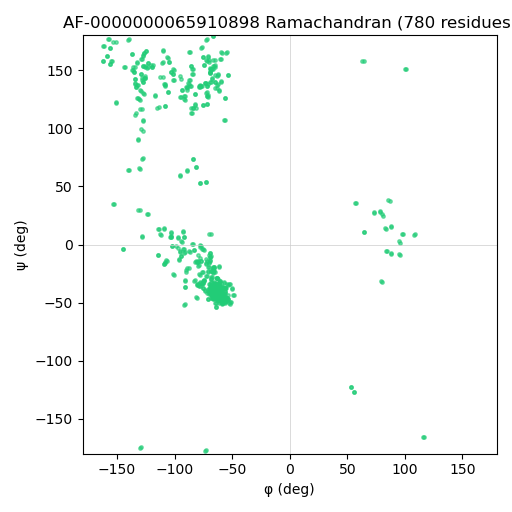07 GLU A C 1
ATOM 2454 O O . GLU A 1 307 ? -14.758 23.406 -4.422 1 98.88 307 GLU A O 1
ATOM 2459 N N . LEU A 1 308 ? -12.586 23.141 -4.934 1 98.94 308 LEU A N 1
ATOM 2460 C CA . LEU A 1 308 ? -12.125 23.891 -3.766 1 98.94 308 LEU A CA 1
ATOM 2461 C C . LEU A 1 308 ? -12.656 25.312 -3.785 1 98.94 308 LEU A C 1
ATOM 2463 O O . LEU A 1 308 ? -13.141 25.812 -2.768 1 98.94 308 LEU A O 1
ATOM 2467 N N . ASP A 1 309 ? -12.562 25.906 -4.914 1 98.81 309 ASP A N 1
ATOM 2468 C CA . ASP A 1 309 ? -13.055 27.281 -5.051 1 98.81 309 ASP A CA 1
ATOM 2469 C C . ASP A 1 309 ? -14.547 27.359 -4.742 1 98.81 309 ASP A C 1
ATOM 2471 O O . ASP A 1 309 ? -14.992 28.25 -4.02 1 98.81 309 ASP A O 1
ATOM 2475 N N . ALA A 1 310 ? -15.328 26.469 -5.262 1 98.81 310 ALA A N 1
ATOM 2476 C CA . ALA A 1 310 ? -16.766 26.422 -5.031 1 98.81 310 ALA A CA 1
ATOM 2477 C C . ALA A 1 310 ? -17.094 26.188 -3.557 1 98.81 310 ALA A C 1
ATOM 2479 O O . ALA A 1 310 ? -18.016 26.797 -3.014 1 98.81 310 ALA A O 1
ATOM 2480 N N . TRP A 1 311 ? -16.344 25.391 -2.908 1 98.88 311 TRP A N 1
ATOM 2481 C CA . TRP A 1 311 ? -16.594 25.078 -1.505 1 98.88 311 TRP A CA 1
ATOM 2482 C C . TRP A 1 311 ? -16.172 26.234 -0.606 1 98.88 311 TRP A C 1
ATOM 2484 O O . TRP A 1 311 ? -16.781 26.469 0.442 1 98.88 311 TRP A O 1
ATOM 2494 N N . VAL A 1 312 ? -15.109 26.969 -0.992 1 98.88 312 VAL A N 1
ATOM 2495 C CA . VAL A 1 312 ? -14.766 28.172 -0.243 1 98.88 312 VAL A CA 1
ATOM 2496 C C . VAL A 1 312 ? -15.953 29.125 -0.237 1 98.88 312 VAL A C 1
ATOM 2498 O O . VAL A 1 312 ? -16.297 29.703 0.804 1 98.88 312 VAL A O 1
ATOM 2501 N N . ASP A 1 313 ? -16.594 29.281 -1.372 1 98.81 313 ASP A N 1
ATOM 2502 C CA . ASP A 1 313 ? -17.781 30.125 -1.445 1 98.81 313 ASP A CA 1
ATOM 2503 C C . ASP A 1 313 ? -18.891 29.578 -0.553 1 98.81 313 ASP A C 1
ATOM 2505 O O . ASP A 1 313 ? -19.516 30.328 0.194 1 98.81 313 ASP A O 1
ATOM 2509 N N . ARG A 1 314 ? -19.109 28.297 -0.608 1 98.75 314 ARG A N 1
ATOM 2510 C CA . ARG A 1 314 ? -20.188 27.641 0.134 1 98.75 314 ARG A CA 1
ATOM 2511 C C . ARG A 1 314 ? -19.969 27.781 1.638 1 98.75 314 ARG A C 1
ATOM 2513 O O . ARG A 1 314 ? -20.938 27.953 2.395 1 98.75 314 ARG A O 1
ATOM 2520 N N . LEU A 1 315 ? -18.719 27.703 2.09 1 98.88 315 LEU A N 1
ATOM 2521 C CA . LEU A 1 315 ? -18.391 27.688 3.514 1 98.88 315 LEU A CA 1
ATOM 2522 C C . LEU A 1 315 ? -18.156 29.094 4.043 1 98.88 315 LEU A C 1
ATOM 2524 O O . LEU A 1 315 ? -17.984 29.281 5.246 1 98.88 315 LEU A O 1
ATOM 2528 N N . ALA A 1 316 ? -18.141 30.109 3.193 1 98.62 316 ALA A N 1
ATOM 2529 C CA . ALA A 1 316 ? -17.75 31.469 3.553 1 98.62 316 ALA A CA 1
ATOM 2530 C C . ALA A 1 316 ? -18.609 32 4.699 1 98.62 316 ALA A C 1
ATOM 2532 O O . ALA A 1 316 ? -18.078 32.5 5.688 1 98.62 316 ALA A O 1
ATOM 2533 N N . PRO A 1 317 ? -19.984 31.891 4.656 1 98.62 317 PRO A N 1
ATOM 2534 C CA . PRO A 1 317 ? -20.766 32.406 5.781 1 98.62 317 PRO A CA 1
ATOM 2535 C C . PRO A 1 317 ? -20.438 31.703 7.102 1 98.62 317 PRO A C 1
ATOM 2537 O O . PRO A 1 317 ? -20.328 32.375 8.141 1 98.62 317 PRO A O 1
ATOM 2540 N N . LEU A 1 318 ? -20.25 30.406 7.02 1 98.69 318 LEU A N 1
ATOM 2541 C CA . LEU A 1 318 ? -19.922 29.656 8.227 1 98.69 318 LEU A CA 1
ATOM 2542 C C . LEU A 1 318 ? -18.547 30.031 8.758 1 98.69 318 LEU A C 1
ATOM 2544 O O . LEU A 1 318 ? -18.344 30.109 9.977 1 98.69 318 LEU A O 1
ATOM 2548 N N . SER A 1 319 ? -17.609 30.203 7.855 1 98.75 319 SER A N 1
ATOM 2549 C CA . SER A 1 319 ? -16.266 30.578 8.289 1 98.75 319 SER A CA 1
ATOM 2550 C C . SER A 1 319 ? -16.266 31.922 9.016 1 98.75 319 SER A C 1
ATOM 2552 O O . SER A 1 319 ? -15.469 32.156 9.93 1 98.75 319 SER A O 1
ATOM 2554 N N . GLU A 1 320 ? -17.125 32.844 8.641 1 98.69 320 GLU A N 1
ATOM 2555 C CA . GLU A 1 320 ? -17.297 34.094 9.359 1 98.69 320 GLU A CA 1
ATOM 2556 C C . GLU A 1 320 ? -17.797 33.844 10.781 1 98.69 320 GLU A C 1
ATOM 2558 O O . GLU A 1 320 ? -17.297 34.438 11.734 1 98.69 320 GLU A O 1
ATOM 2563 N N . GLU A 1 321 ? -18.766 33 10.836 1 98.44 321 GLU A N 1
ATOM 2564 C CA . GLU A 1 321 ? -19.312 32.656 12.141 1 98.44 321 GLU A CA 1
ATOM 2565 C C . GLU A 1 321 ? -18.266 32.031 13.039 1 98.44 321 GLU A C 1
ATOM 2567 O O . GLU A 1 321 ? -18.203 32.312 14.242 1 98.44 321 GLU A O 1
ATOM 2572 N N . LEU A 1 322 ? -17.406 31.203 12.453 1 98.38 322 LEU A N 1
ATOM 2573 C CA . LEU A 1 322 ? -16.422 30.438 13.211 1 98.38 322 LEU A CA 1
ATOM 2574 C C . LEU A 1 322 ? -15.141 31.25 13.406 1 98.38 322 LEU A C 1
ATOM 2576 O O . LEU A 1 322 ? -14.211 30.797 14.078 1 98.38 322 LEU A O 1
ATOM 2580 N N . GLY A 1 323 ? -15.094 32.438 12.766 1 98.5 323 GLY A N 1
ATOM 2581 C CA . GLY A 1 323 ? -13.977 33.344 12.969 1 98.5 323 GLY A CA 1
ATOM 2582 C C . GLY A 1 323 ? -12.734 32.938 12.195 1 98.5 323 GLY A C 1
ATOM 2583 O O . GLY A 1 323 ? -11.617 33.188 12.648 1 98.5 323 GLY A O 1
ATOM 2584 N N . CYS A 1 324 ? -12.938 32.281 11.094 1 98.62 324 CYS A N 1
ATOM 2585 C CA . CYS A 1 324 ? -11.766 31.844 10.344 1 98.62 324 CYS A CA 1
ATOM 2586 C C . CYS A 1 324 ? -11.898 32.188 8.867 1 98.62 324 CYS A C 1
ATOM 2588 O O . CYS A 1 324 ? -11.445 31.438 8 1 98.62 324 CYS A O 1
ATOM 2590 N N . ALA A 1 325 ? -12.594 33.25 8.516 1 98.75 325 ALA A N 1
ATOM 2591 C CA . ALA A 1 325 ? -12.844 33.656 7.137 1 98.75 325 ALA A CA 1
ATOM 2592 C C . ALA A 1 325 ? -11.539 33.938 6.395 1 98.75 325 ALA A C 1
ATOM 2594 O O . ALA A 1 325 ? -11.391 33.531 5.23 1 98.75 325 ALA A O 1
ATOM 2595 N N . ALA A 1 326 ? -10.602 34.594 7.012 1 98.75 326 ALA A N 1
ATOM 2596 C CA . ALA A 1 326 ? -9.336 34.906 6.359 1 98.75 326 ALA A CA 1
ATOM 2597 C C . ALA A 1 326 ? -8.562 33.625 6.027 1 98.75 326 ALA A C 1
ATOM 2599 O O . ALA A 1 326 ? -8.031 33.5 4.922 1 98.75 326 ALA A O 1
ATOM 2600 N N . GLU A 1 327 ? -8.508 32.719 6.992 1 98.81 327 GLU A N 1
ATOM 2601 C CA . GLU A 1 327 ? -7.801 31.469 6.777 1 98.81 327 GLU A CA 1
ATOM 2602 C C . GLU A 1 327 ? -8.453 30.656 5.664 1 98.81 327 GLU A C 1
ATOM 2604 O O . GLU A 1 327 ? -7.758 30.047 4.844 1 98.81 327 GLU A O 1
ATOM 2609 N N . LEU A 1 328 ? -9.781 30.609 5.641 1 98.88 328 LEU A N 1
ATOM 2610 C CA . LEU A 1 328 ? -10.469 29.875 4.59 1 98.88 328 LEU A CA 1
ATOM 2611 C C . LEU A 1 328 ? -10.164 30.453 3.217 1 98.88 328 LEU A C 1
ATOM 2613 O O . LEU A 1 328 ? -9.977 29.719 2.25 1 98.88 328 LEU A O 1
ATOM 2617 N N . GLN A 1 329 ? -10.078 31.781 3.131 1 98.56 329 GLN A N 1
ATOM 2618 C CA . GLN A 1 329 ? -9.805 32.438 1.862 1 98.56 329 GLN A CA 1
ATOM 2619 C C . GLN A 1 329 ? -8.398 32.125 1.358 1 98.56 329 GLN A C 1
ATOM 2621 O O . GLN A 1 329 ? -8.141 32.156 0.153 1 98.56 329 GLN A O 1
ATOM 2626 N N . ASP A 1 330 ? -7.523 31.766 2.27 1 98.75 330 ASP A N 1
ATOM 2627 C CA . ASP A 1 330 ? -6.148 31.438 1.902 1 98.75 330 ASP A CA 1
ATOM 2628 C C . ASP A 1 330 ? -6.078 30.141 1.108 1 98.75 330 ASP A C 1
ATOM 2630 O O . ASP A 1 330 ? -5.051 29.828 0.5 1 98.75 330 ASP A O 1
ATOM 2634 N N . VAL A 1 331 ? -7.184 29.391 1.054 1 98.88 331 VAL A N 1
ATOM 2635 C CA . VAL A 1 331 ? -7.258 28.25 0.145 1 98.88 331 VAL A CA 1
ATOM 2636 C C . VAL A 1 331 ? -7.047 28.719 -1.293 1 98.88 331 VAL A C 1
ATOM 2638 O O . VAL A 1 331 ? -6.336 28.078 -2.066 1 98.88 331 VAL A O 1
ATOM 2641 N N . ARG A 1 332 ? -7.652 29.844 -1.612 1 98.75 332 ARG A N 1
ATOM 2642 C CA . ARG A 1 332 ? -7.48 30.406 -2.951 1 98.75 332 ARG A CA 1
ATOM 2643 C C . ARG A 1 332 ? -6.047 30.859 -3.174 1 98.75 332 ARG A C 1
ATOM 2645 O O . ARG A 1 332 ? -5.512 30.734 -4.277 1 98.75 332 ARG A O 1
ATOM 2652 N N . LYS A 1 333 ? -5.445 31.438 -2.135 1 98.5 333 LYS A N 1
ATOM 2653 C CA . LYS A 1 333 ? -4.035 31.797 -2.193 1 98.5 333 LYS A CA 1
ATOM 2654 C C . LYS A 1 333 ? -3.156 30.578 -2.469 1 98.5 333 LYS A C 1
ATOM 2656 O O . LYS A 1 333 ? -2.225 30.656 -3.273 1 98.5 333 LYS A O 1
ATOM 2661 N N . LEU A 1 334 ? -3.473 29.531 -1.813 1 98.56 334 LEU A N 1
ATOM 2662 C CA . LEU A 1 334 ? -2.73 28.281 -1.974 1 98.56 334 LEU A CA 1
ATOM 2663 C C . LEU A 1 334 ? -2.844 27.766 -3.402 1 98.56 334 LEU A C 1
ATOM 2665 O O . LEU A 1 334 ? -1.842 27.375 -4.004 1 98.56 334 LEU A O 1
ATOM 2669 N N . ILE A 1 335 ? -4.023 27.75 -3.979 1 98.56 335 ILE A N 1
ATOM 2670 C CA . ILE A 1 335 ? -4.273 27.297 -5.344 1 98.56 335 ILE A CA 1
ATOM 2671 C C . ILE A 1 335 ? -3.482 28.172 -6.324 1 98.56 335 ILE A C 1
ATOM 2673 O O . ILE A 1 335 ? -2.826 27.641 -7.23 1 98.56 335 ILE A O 1
ATOM 2677 N N . ALA A 1 336 ? -3.49 29.438 -6.105 1 98.44 336 ALA A N 1
ATOM 2678 C CA . ALA A 1 336 ? -2.832 30.375 -7.008 1 98.44 336 ALA A CA 1
ATOM 2679 C C . ALA A 1 336 ? -1.315 30.203 -6.969 1 98.44 336 ALA A C 1
ATOM 2681 O O . ALA A 1 336 ? -0.646 30.312 -8 1 98.44 336 ALA A O 1
ATOM 2682 N N . ARG A 1 337 ? -0.781 29.969 -5.844 1 97.88 337 ARG A N 1
ATOM 2683 C CA . ARG A 1 337 ? 0.661 29.812 -5.672 1 97.88 337 ARG A CA 1
ATOM 2684 C C . ARG A 1 337 ? 1.142 28.484 -6.227 1 97.88 337 ARG A C 1
ATOM 2686 O O . ARG A 1 337 ? 2.248 28.391 -6.762 1 97.88 337 ARG A O 1
ATOM 2693 N N . GLY A 1 338 ? 0.325 27.469 -5.984 1 98.12 338 GLY A N 1
ATOM 2694 C CA . GLY A 1 338 ? 0.749 26.109 -6.223 1 98.12 338 GLY A CA 1
ATOM 2695 C C . GLY A 1 338 ? 1.172 25.375 -4.957 1 98.12 338 GLY A C 1
ATOM 2696 O O . GLY A 1 338 ? 1.66 26 -4.012 1 98.12 338 GLY A O 1
ATOM 2697 N N . GLY A 1 339 ? 1.016 24.125 -4.949 1 98.38 339 GLY A N 1
ATOM 2698 C CA . GLY A 1 339 ? 1.286 23.328 -3.768 1 98.38 339 GLY A CA 1
ATOM 2699 C C . GLY A 1 339 ? 2.764 23.219 -3.443 1 98.38 339 GLY A C 1
ATOM 2700 O O . GLY A 1 339 ? 3.613 23.516 -4.289 1 98.38 339 GLY A O 1
ATOM 2701 N N . ASP A 1 340 ? 3.078 22.844 -2.213 1 98.88 340 ASP A N 1
ATOM 2702 C CA . ASP A 1 340 ? 4.449 22.703 -1.731 1 98.88 340 ASP A CA 1
ATOM 2703 C C . ASP A 1 340 ? 5.242 21.734 -2.596 1 98.88 340 ASP A C 1
ATOM 2705 O O . ASP A 1 340 ? 6.422 21.953 -2.873 1 98.88 340 ASP A O 1
ATOM 2709 N N . TYR A 1 341 ? 4.586 20.656 -3.055 1 98.75 341 TYR A N 1
ATOM 2710 C CA . TYR A 1 341 ? 5.258 19.641 -3.875 1 98.75 341 TYR A CA 1
ATOM 2711 C C . TYR A 1 341 ? 5.809 20.266 -5.152 1 98.75 341 TYR A C 1
ATOM 2713 O O . TYR A 1 341 ? 6.898 19.906 -5.605 1 98.75 341 TYR A O 1
ATOM 2721 N N . ALA A 1 342 ? 5.059 21.156 -5.73 1 98.31 342 ALA A N 1
ATOM 2722 C CA . ALA A 1 342 ? 5.477 21.797 -6.977 1 98.31 342 ALA A CA 1
ATOM 2723 C C . ALA A 1 342 ? 6.656 22.734 -6.746 1 98.31 342 ALA A C 1
ATOM 2725 O O . ALA A 1 342 ? 7.574 22.797 -7.562 1 98.31 342 ALA A O 1
ATOM 2726 N N . LEU A 1 343 ? 6.621 23.469 -5.664 1 98.69 343 LEU A N 1
ATOM 2727 C CA . LEU A 1 343 ? 7.715 24.375 -5.328 1 98.69 343 LEU A CA 1
ATOM 2728 C C . LEU A 1 343 ? 8.992 23.594 -5.039 1 98.69 343 LEU A C 1
ATOM 2730 O O . LEU A 1 343 ? 10.078 23.984 -5.473 1 98.69 343 LEU A O 1
ATOM 2734 N N . GLN A 1 344 ? 8.906 22.547 -4.336 1 98.5 344 GLN A N 1
ATOM 2735 C CA . GLN A 1 344 ? 10.039 21.672 -4.039 1 98.5 344 GLN A CA 1
ATOM 2736 C C . GLN A 1 344 ? 10.648 21.109 -5.32 1 98.5 344 GLN A C 1
ATOM 2738 O O . GLN A 1 344 ? 11.867 21.109 -5.492 1 98.5 344 GLN A O 1
ATOM 2743 N N . ARG A 1 345 ? 9.805 20.641 -6.199 1 97.06 345 ARG A N 1
ATOM 2744 C CA . ARG A 1 345 ? 10.25 20.094 -7.477 1 97.06 345 ARG A CA 1
ATOM 2745 C C . ARG A 1 345 ? 10.992 21.141 -8.297 1 97.06 345 ARG A C 1
ATOM 2747 O O . ARG A 1 345 ? 12.039 20.859 -8.883 1 97.06 345 ARG A O 1
ATOM 2754 N N . ALA A 1 346 ? 10.406 22.281 -8.383 1 97.5 346 ALA A N 1
ATOM 2755 C CA . ALA A 1 346 ? 11.023 23.359 -9.148 1 97.5 346 ALA A CA 1
ATOM 2756 C C . ALA A 1 346 ? 12.398 23.703 -8.594 1 97.5 346 ALA A C 1
ATOM 2758 O O . ALA A 1 346 ? 13.336 23.938 -9.359 1 97.5 346 ALA A O 1
ATOM 2759 N N . ALA A 1 347 ? 12.5 23.766 -7.273 1 98 347 ALA A N 1
ATOM 2760 C CA . ALA A 1 347 ? 13.789 24.047 -6.645 1 98 347 ALA A CA 1
ATOM 2761 C C . ALA A 1 347 ? 14.82 22.984 -7.004 1 98 347 ALA A C 1
ATOM 2763 O O . ALA A 1 347 ? 15.969 23.312 -7.336 1 98 347 ALA A O 1
ATOM 2764 N N . ALA A 1 348 ? 14.445 21.75 -6.938 1 96.81 348 ALA A N 1
ATOM 2765 C CA . ALA A 1 348 ? 15.359 20.641 -7.234 1 96.81 348 ALA A CA 1
ATOM 2766 C C . ALA A 1 348 ? 15.75 20.641 -8.711 1 96.81 348 ALA A C 1
ATOM 2768 O O . ALA A 1 348 ? 16.906 20.359 -9.055 1 96.81 348 ALA A O 1
ATOM 2769 N N . ARG A 1 349 ? 14.781 20.969 -9.57 1 94.44 349 ARG A N 1
ATOM 2770 C CA . ARG A 1 349 ? 15.023 20.969 -11.008 1 94.44 349 ARG A CA 1
ATOM 2771 C C . ARG A 1 349 ? 16.062 22.016 -11.383 1 94.44 349 ARG A C 1
ATOM 2773 O O . ARG A 1 349 ? 16.891 21.797 -12.273 1 94.44 349 ARG A O 1
ATOM 2780 N N . LYS A 1 350 ? 15.992 23.062 -10.75 1 95.62 350 LYS A N 1
ATOM 2781 C CA . LYS A 1 350 ? 16.969 24.109 -10.984 1 95.62 350 LYS A CA 1
ATOM 2782 C C . LYS A 1 350 ? 18.375 23.641 -10.664 1 95.62 350 LYS A C 1
ATOM 2784 O O . LYS A 1 350 ? 19.359 24.203 -11.156 1 95.62 350 LYS A O 1
ATOM 2789 N N . HIS A 1 351 ? 18.438 22.578 -9.898 1 93.62 351 HIS A N 1
ATOM 2790 C CA . HIS A 1 351 ? 19.75 22.078 -9.484 1 93.62 351 HIS A CA 1
ATOM 2791 C C . HIS A 1 351 ? 20.031 20.703 -10.078 1 93.62 351 HIS A C 1
ATOM 2793 O O . HIS A 1 351 ? 20.828 19.938 -9.539 1 93.62 351 HIS A O 1
ATOM 2799 N N . GLY A 1 352 ? 19.25 20.25 -11.055 1 88.25 352 GLY A N 1
ATOM 2800 C CA . GLY A 1 352 ? 19.625 19.125 -11.883 1 88.25 352 GLY A CA 1
ATOM 2801 C C . GLY A 1 352 ? 18.812 17.875 -11.594 1 88.25 352 GLY A C 1
ATOM 2802 O O . GLY A 1 352 ? 19.125 16.797 -12.094 1 88.25 352 GLY A O 1
ATOM 2803 N N . ALA A 1 353 ? 17.781 18 -10.797 1 89.56 353 ALA A N 1
ATOM 2804 C CA . ALA A 1 353 ? 16.953 16.828 -10.562 1 89.56 353 ALA A CA 1
ATOM 2805 C C . ALA A 1 353 ? 16.312 16.344 -11.852 1 89.56 353 ALA A C 1
ATOM 2807 O O . ALA A 1 353 ? 15.844 17.156 -12.664 1 89.56 353 ALA A O 1
ATOM 2808 N N . ALA A 1 354 ? 16.297 14.984 -12.031 1 84.94 354 ALA A N 1
ATOM 2809 C CA . ALA A 1 354 ? 15.68 14.383 -13.203 1 84.94 354 ALA A CA 1
ATOM 2810 C C . ALA A 1 354 ? 14.164 14.57 -13.188 1 84.94 354 ALA A C 1
ATOM 2812 O O . ALA A 1 354 ? 13.555 14.617 -12.117 1 84.94 354 ALA A O 1
ATOM 2813 N N . PRO A 1 355 ? 13.633 14.617 -14.352 1 78.19 355 PRO A N 1
ATOM 2814 C CA . PRO A 1 355 ? 12.195 14.906 -14.422 1 78.19 355 PRO A CA 1
ATOM 2815 C C . PRO A 1 355 ? 11.336 13.711 -14.008 1 78.19 355 PRO A C 1
ATOM 2817 O O . PRO A 1 355 ? 10.172 13.891 -13.641 1 78.19 355 PRO A O 1
ATOM 2820 N N . GLU A 1 356 ? 11.836 12.539 -14.25 1 78.69 356 GLU A N 1
ATOM 2821 C CA . GLU A 1 356 ? 11.031 11.367 -13.922 1 78.69 356 GLU A CA 1
ATOM 2822 C C . GLU A 1 356 ? 11.867 10.297 -13.227 1 78.69 356 GLU A C 1
ATOM 2824 O O . GLU A 1 356 ? 13.086 10.258 -13.383 1 78.69 356 GLU A O 1
ATOM 2829 N N . PRO A 1 357 ? 11.039 9.562 -12.43 1 75.69 357 PRO A N 1
ATOM 2830 C CA . PRO A 1 357 ? 11.773 8.477 -11.781 1 75.69 357 PRO A CA 1
ATOM 2831 C C . PRO A 1 357 ? 12.305 7.445 -12.773 1 75.69 357 PRO A C 1
ATOM 2833 O O . PRO A 1 357 ? 11.688 7.211 -13.82 1 75.69 357 PRO A O 1
ATOM 2836 N N . GLY A 1 358 ? 13.422 6.887 -12.492 1 65.94 358 GLY A N 1
ATOM 2837 C CA . GLY A 1 358 ? 13.969 5.816 -13.312 1 65.94 358 GLY A CA 1
ATOM 2838 C C . GLY A 1 358 ? 14.953 6.309 -14.352 1 65.94 358 GLY A C 1
ATOM 2839 O O . GLY A 1 358 ? 15.484 5.516 -15.141 1 65.94 358 GLY A O 1
ATOM 2840 N N . THR A 1 359 ? 14.984 7.566 -14.414 1 66.56 359 THR A N 1
ATOM 2841 C CA . THR A 1 359 ? 15.961 8.133 -15.336 1 66.56 359 THR A CA 1
ATOM 2842 C C . THR A 1 359 ? 17.328 8.227 -14.672 1 66.56 359 THR A C 1
ATOM 2844 O O . THR A 1 359 ? 17.469 8.805 -13.594 1 66.56 359 THR A O 1
ATOM 2847 N N . ARG A 1 360 ? 18.234 7.469 -15.297 1 67.19 360 ARG A N 1
ATOM 2848 C CA . ARG A 1 360 ? 19.594 7.582 -14.797 1 67.19 360 ARG A CA 1
ATOM 2849 C C . ARG A 1 360 ? 20.203 8.938 -15.156 1 67.19 360 ARG A C 1
ATOM 2851 O O . ARG A 1 360 ? 19.953 9.461 -16.25 1 67.19 360 ARG A O 1
ATOM 2858 N N . THR A 1 361 ? 20.891 9.477 -14.18 1 60.56 361 THR A N 1
ATOM 2859 C CA . THR A 1 361 ? 21.562 10.742 -14.469 1 60.56 361 THR A CA 1
ATOM 2860 C C . THR A 1 361 ? 23 10.5 -14.898 1 60.56 361 THR A C 1
ATOM 2862 O O . THR A 1 361 ? 23.547 9.414 -14.703 1 60.56 361 THR A O 1
ATOM 2865 N N . ARG A 1 362 ? 23.406 11.367 -15.891 1 57.5 362 ARG A N 1
ATOM 2866 C CA . ARG A 1 362 ? 24.812 11.328 -16.297 1 57.5 362 ARG A CA 1
ATOM 2867 C C . ARG A 1 362 ? 25.672 12.18 -15.359 1 57.5 362 ARG A C 1
ATOM 2869 O O . ARG A 1 362 ? 25.266 13.273 -14.953 1 57.5 362 ARG A O 1
ATOM 2876 N N . GLY A 1 363 ? 26.594 11.484 -14.68 1 51.16 363 GLY A N 1
ATOM 2877 C CA . GLY A 1 363 ? 27.547 12.234 -13.867 1 51.16 363 GLY A CA 1
ATOM 2878 C C . GLY A 1 363 ? 28.359 13.227 -14.672 1 51.16 363 GLY A C 1
ATOM 2879 O O . GLY A 1 363 ? 28.281 13.25 -15.898 1 51.16 363 GLY A O 1
ATOM 2880 N N . ASP A 1 364 ? 29.047 14.211 -13.969 1 52.09 364 ASP A N 1
ATOM 2881 C CA . ASP A 1 364 ? 29.859 15.258 -14.578 1 52.09 364 ASP A CA 1
ATOM 2882 C C . ASP A 1 364 ? 30.875 14.664 -15.562 1 52.09 364 ASP A C 1
ATOM 2884 O O . ASP A 1 364 ? 31.234 15.305 -16.547 1 52.09 364 ASP A O 1
ATOM 2888 N N . ASP A 1 365 ? 31.25 13.562 -15.141 1 50.31 365 ASP A N 1
ATOM 2889 C CA . ASP A 1 365 ? 32.312 12.984 -15.977 1 50.31 365 ASP A CA 1
ATOM 2890 C C . ASP A 1 365 ? 31.703 12.07 -17.047 1 50.31 365 ASP A C 1
ATOM 2892 O O . ASP A 1 365 ? 32.438 11.312 -17.688 1 50.31 365 ASP A O 1
ATOM 2896 N N . GLY A 1 366 ? 30.422 12.164 -17.156 1 48.88 366 GLY A N 1
ATOM 2897 C CA . GLY A 1 366 ? 29.766 11.375 -18.188 1 48.88 366 GLY A CA 1
ATOM 2898 C C . GLY A 1 366 ? 29.391 9.977 -17.719 1 48.88 366 GLY A C 1
ATOM 2899 O O . GLY A 1 366 ? 28.859 9.188 -18.5 1 48.88 366 GLY A O 1
ATOM 2900 N N . VAL A 1 367 ? 29.906 9.766 -16.547 1 49.78 367 VAL A N 1
ATOM 2901 C CA . VAL A 1 367 ? 29.578 8.445 -16.016 1 49.78 367 VAL A CA 1
ATOM 2902 C C . VAL A 1 367 ? 28.109 8.383 -15.633 1 49.78 367 VAL A C 1
ATOM 2904 O O . VAL A 1 367 ? 27.531 9.367 -15.156 1 49.78 367 VAL A O 1
ATOM 2907 N N . GLU A 1 368 ? 27.484 7.324 -16.203 1 57.69 368 GLU A N 1
ATOM 2908 C CA . GLU A 1 368 ? 26.078 7.137 -15.867 1 57.69 368 GLU A CA 1
ATOM 2909 C C . GLU A 1 368 ? 25.891 7.035 -14.352 1 57.69 368 GLU A C 1
ATOM 2911 O O . GLU A 1 368 ? 26.469 6.168 -13.703 1 57.69 368 GLU A O 1
ATOM 2916 N N . GLY A 1 369 ? 25.328 8.125 -13.836 1 61.84 369 GLY A N 1
ATOM 2917 C CA . GLY A 1 369 ? 25.031 8.133 -12.414 1 61.84 369 GLY A CA 1
ATOM 2918 C C . GLY A 1 369 ? 23.859 7.238 -12.055 1 61.84 369 GLY A C 1
ATOM 2919 O O . GLY A 1 369 ? 23.391 6.457 -12.883 1 61.84 369 GLY A O 1
ATOM 2920 N N . GLY A 1 370 ? 23.594 7.133 -10.852 1 71.56 370 GLY A N 1
ATOM 2921 C CA . GLY A 1 370 ? 22.484 6.336 -10.344 1 71.56 370 GLY A CA 1
ATOM 2922 C C . GLY A 1 370 ? 21.125 6.961 -10.602 1 71.56 370 GLY A C 1
ATOM 2923 O O . GLY A 1 370 ? 20.984 7.805 -11.492 1 71.56 370 GLY A O 1
ATOM 2924 N N . PHE A 1 371 ? 20.219 6.434 -10.195 1 77.81 371 PHE A N 1
ATOM 2925 C CA . PHE A 1 371 ? 18.844 6.879 -10.383 1 77.81 371 PHE A CA 1
ATOM 2926 C C . PHE A 1 371 ? 18.5 8.008 -9.414 1 77.81 371 PHE A C 1
ATOM 2928 O O . PHE A 1 371 ? 17.516 8.719 -9.602 1 77.81 371 PHE A O 1
ATOM 2935 N N . THR A 1 372 ? 19.484 8.188 -8.484 1 82.19 372 THR A N 1
ATOM 2936 C CA . THR A 1 372 ? 19.172 9.141 -7.422 1 82.19 372 THR A CA 1
ATOM 2937 C C . THR A 1 372 ? 20.047 10.375 -7.531 1 82.19 372 THR A C 1
ATOM 2939 O O . THR A 1 372 ? 21.188 10.297 -7.992 1 82.19 372 THR A O 1
ATOM 2942 N N . GLN A 1 373 ? 19.484 11.523 -7.207 1 86.31 373 GLN A N 1
ATOM 2943 C CA . GLN A 1 373 ? 20.188 12.797 -7.223 1 86.31 373 GLN A CA 1
ATOM 2944 C C . GLN A 1 373 ? 19.984 13.547 -5.91 1 86.31 373 GLN A C 1
ATOM 2946 O O . GLN A 1 373 ? 19.469 14.664 -5.906 1 86.31 373 GLN A O 1
ATOM 2951 N N . PRO A 1 374 ? 20.484 13 -4.863 1 90.81 374 PRO A N 1
ATOM 2952 C CA . PRO A 1 374 ? 20.266 13.656 -3.568 1 90.81 374 PRO A CA 1
ATOM 2953 C C . PRO A 1 374 ? 20.781 15.094 -3.541 1 90.81 374 PRO A C 1
ATOM 2955 O O . PRO A 1 374 ? 20.188 15.953 -2.889 1 90.81 374 PRO A O 1
ATOM 2958 N N . GLU A 1 375 ? 21.828 15.398 -4.25 1 92.75 375 GLU A N 1
ATOM 2959 C CA . GLU A 1 375 ? 22.422 16.734 -4.238 1 92.75 375 GLU A CA 1
ATOM 2960 C C . GLU A 1 375 ? 21.453 17.766 -4.828 1 92.75 375 GLU A C 1
ATOM 2962 O O . GLU A 1 375 ? 21.406 18.906 -4.363 1 92.75 375 GLU A O 1
ATOM 2967 N N . ALA A 1 376 ? 20.734 17.312 -5.805 1 93.06 376 ALA A N 1
ATOM 2968 C CA . ALA A 1 376 ? 19.781 18.219 -6.441 1 93.06 376 ALA A CA 1
ATOM 2969 C C . ALA A 1 376 ? 18.641 18.562 -5.496 1 93.06 376 ALA A C 1
ATOM 2971 O O . ALA A 1 376 ? 18.062 19.656 -5.582 1 93.06 376 ALA A O 1
ATOM 2972 N N . TRP A 1 377 ? 18.391 17.781 -4.551 1 96.5 377 TRP A N 1
ATOM 2973 C CA . TRP A 1 377 ? 17.219 17.938 -3.686 1 96.5 377 TRP A CA 1
ATOM 2974 C C . TRP A 1 377 ? 17.594 18.703 -2.416 1 96.5 377 TRP A C 1
ATOM 2976 O O . TRP A 1 377 ? 16.734 19.016 -1.598 1 96.5 377 TRP A O 1
ATOM 2986 N N . ILE A 1 378 ? 18.844 18.969 -2.25 1 98.06 378 ILE A N 1
ATOM 2987 C CA . ILE A 1 378 ? 19.281 19.828 -1.152 1 98.06 378 ILE A CA 1
ATOM 2988 C C . ILE A 1 378 ? 18.547 21.172 -1.23 1 98.06 378 ILE A C 1
ATOM 2990 O O . ILE A 1 378 ? 18.141 21.719 -0.207 1 98.06 378 ILE A O 1
ATOM 2994 N N . ALA A 1 379 ? 18.359 21.625 -2.447 1 98.12 379 ALA A N 1
ATOM 2995 C CA . ALA A 1 379 ? 17.688 22.891 -2.656 1 98.12 379 ALA A CA 1
ATOM 2996 C C . ALA A 1 379 ? 16.25 22.859 -2.139 1 98.12 379 ALA A C 1
ATOM 2998 O O . ALA A 1 379 ? 15.734 23.859 -1.642 1 98.12 379 ALA A O 1
ATOM 2999 N N . ALA A 1 380 ? 15.57 21.781 -2.316 1 98.38 380 ALA A N 1
ATOM 3000 C CA . ALA A 1 380 ? 14.211 21.625 -1.805 1 98.38 380 ALA A CA 1
ATOM 3001 C C . ALA A 1 380 ? 14.195 21.672 -0.279 1 98.38 380 ALA A C 1
ATOM 3003 O O . ALA A 1 380 ? 13.266 22.219 0.322 1 98.38 380 ALA A O 1
ATOM 3004 N N . VAL A 1 381 ? 15.227 21.047 0.356 1 98.75 381 VAL A N 1
ATOM 3005 C CA . VAL A 1 381 ? 15.32 21.094 1.811 1 98.75 381 VAL A CA 1
ATOM 3006 C C . VAL A 1 381 ? 15.547 22.531 2.27 1 98.75 381 VAL A C 1
ATOM 3008 O O . VAL A 1 381 ? 14.883 23 3.195 1 98.75 381 VAL A O 1
ATOM 3011 N N . ASP A 1 382 ? 16.438 23.203 1.609 1 98.75 382 ASP A N 1
ATOM 3012 C CA . ASP A 1 382 ? 16.688 24.594 1.948 1 98.75 382 ASP A CA 1
ATOM 3013 C C . ASP A 1 382 ? 15.43 25.438 1.812 1 98.75 382 ASP A C 1
ATOM 3015 O O . ASP A 1 382 ? 15.125 26.25 2.682 1 98.75 382 ASP A O 1
ATOM 3019 N N . LEU A 1 383 ? 14.758 25.234 0.706 1 98.75 383 LEU A N 1
ATOM 3020 C CA . LEU A 1 383 ? 13.508 25.953 0.477 1 98.75 383 LEU A CA 1
ATOM 3021 C C . LEU A 1 383 ? 12.531 25.719 1.624 1 98.75 383 LEU A C 1
ATOM 3023 O O . LEU A 1 383 ? 11.914 26.672 2.119 1 98.75 383 LEU A O 1
ATOM 3027 N N . THR A 1 384 ? 12.336 24.5 2.025 1 98.69 384 THR A N 1
ATOM 3028 C CA . THR A 1 384 ? 11.375 24.109 3.059 1 98.69 384 THR A CA 1
ATOM 3029 C C . THR A 1 384 ? 11.758 24.734 4.402 1 98.69 384 THR A C 1
ATOM 3031 O O . THR A 1 384 ? 10.914 25.281 5.102 1 98.69 384 THR A O 1
ATOM 3034 N N . VAL A 1 385 ? 13.047 24.625 4.77 1 98.69 385 VAL A N 1
ATOM 3035 C CA . VAL A 1 385 ? 13.555 25.172 6.023 1 98.69 385 VAL A CA 1
ATOM 3036 C C . VAL A 1 385 ? 13.359 26.688 6.051 1 98.69 385 VAL A C 1
ATOM 3038 O O . VAL A 1 385 ? 12.852 27.234 7.027 1 98.69 385 VAL A O 1
ATOM 3041 N N . ASP A 1 386 ? 13.703 27.328 4.941 1 98.56 386 ASP A N 1
ATOM 3042 C CA . ASP A 1 386 ? 13.617 28.781 4.852 1 98.56 386 ASP A CA 1
ATOM 3043 C C . ASP A 1 386 ? 12.164 29.25 4.883 1 98.56 386 ASP A C 1
ATOM 3045 O O . ASP A 1 386 ? 11.844 30.266 5.508 1 98.56 386 ASP A O 1
ATOM 3049 N N . SER A 1 387 ? 11.352 28.531 4.168 1 98.38 387 SER A N 1
ATOM 3050 C CA . SER A 1 387 ? 9.938 28.891 4.117 1 98.38 387 SER A CA 1
ATOM 3051 C C . SER A 1 387 ? 9.297 28.797 5.5 1 98.38 387 SER A C 1
ATOM 3053 O O . SER A 1 387 ? 8.508 29.656 5.883 1 98.38 387 SER A O 1
ATOM 3055 N N . LEU A 1 388 ? 9.609 27.734 6.219 1 98.12 388 LEU A N 1
ATOM 3056 C CA . LEU A 1 388 ? 9.078 27.578 7.566 1 98.12 388 LEU A CA 1
ATOM 3057 C C . LEU A 1 388 ? 9.531 28.719 8.461 1 98.12 388 LEU A C 1
ATOM 3059 O O . LEU A 1 388 ? 8.719 29.328 9.164 1 98.12 388 LEU A O 1
ATOM 3063 N N . ARG A 1 389 ? 10.781 29.016 8.422 1 97.12 389 ARG A N 1
ATOM 3064 C CA . ARG A 1 389 ? 11.352 30.078 9.258 1 97.12 389 ARG A CA 1
ATOM 3065 C C . ARG A 1 389 ? 10.703 31.422 8.938 1 97.12 389 ARG A C 1
ATOM 3067 O O . ARG A 1 389 ? 10.352 32.188 9.844 1 97.12 389 ARG A O 1
ATOM 3074 N N . LYS A 1 390 ? 10.523 31.688 7.664 1 96.5 390 LYS A N 1
ATOM 3075 C CA . LYS A 1 390 ? 9.953 32.969 7.234 1 96.5 390 LYS A CA 1
ATOM 3076 C C . LYS A 1 390 ? 8.484 33.062 7.637 1 96.5 390 LYS A C 1
ATOM 3078 O O . LYS A 1 390 ? 7.973 34.156 7.852 1 96.5 390 LYS A O 1
ATOM 3083 N N . SER A 1 391 ? 7.879 31.984 7.703 1 94.75 391 SER A N 1
ATOM 3084 C CA . SER A 1 391 ? 6.445 31.969 7.969 1 94.75 391 SER A CA 1
ATOM 3085 C C . SER A 1 391 ? 6.152 32.219 9.445 1 94.75 391 SER A C 1
ATOM 3087 O O . SER A 1 391 ? 5.008 32.469 9.828 1 94.75 391 SER A O 1
ATOM 3089 N N . LEU A 1 392 ? 7.168 32.125 10.258 1 93.94 392 LEU A N 1
ATOM 3090 C CA . LEU A 1 392 ? 6.996 32.281 11.695 1 93.94 392 LEU A CA 1
ATOM 3091 C C . LEU A 1 392 ? 7.355 33.688 12.133 1 93.94 392 LEU A C 1
ATOM 3093 O O . LEU A 1 392 ? 6.859 34.188 13.156 1 93.94 392 LEU A O 1
ATOM 3097 N N . MET B 1 1 ? -22.219 -6.793 -18.938 1 79.56 1 MET B N 1
ATOM 3098 C CA . MET B 1 1 ? -21 -7.598 -19.016 1 79.56 1 MET B CA 1
ATOM 3099 C C . MET B 1 1 ? -21.328 -9.086 -19.109 1 79.56 1 MET B C 1
ATOM 3101 O O . MET B 1 1 ? -22.172 -9.578 -18.359 1 79.56 1 MET B O 1
ATOM 3105 N N . ASP B 1 2 ? -20.797 -9.719 -20.078 1 84.06 2 ASP B N 1
ATOM 3106 C CA . ASP B 1 2 ? -21.125 -11.117 -20.328 1 84.06 2 ASP B CA 1
ATOM 3107 C C . ASP B 1 2 ? -20.188 -12.047 -19.562 1 84.06 2 ASP B C 1
ATOM 3109 O O . ASP B 1 2 ? -19 -11.75 -19.406 1 84.06 2 ASP B O 1
ATOM 3113 N N . PHE B 1 3 ? -20.828 -13.078 -18.875 1 91.25 3 PHE B N 1
ATOM 3114 C CA . PHE B 1 3 ? -20.156 -14.211 -18.25 1 91.25 3 PHE B CA 1
ATOM 3115 C C . PHE B 1 3 ? -20.75 -15.531 -18.719 1 91.25 3 PHE B C 1
ATOM 3117 O O . PHE B 1 3 ? -21.812 -15.938 -18.25 1 91.25 3 PHE B O 1
ATOM 3124 N N . PRO B 1 4 ? -20.203 -16.203 -19.656 1 89.44 4 PRO B N 1
ATOM 3125 C CA . PRO B 1 4 ? -20.828 -17.359 -20.312 1 89.44 4 PRO B CA 1
ATOM 3126 C C . PRO B 1 4 ? -20.953 -18.578 -19.391 1 89.44 4 PRO B C 1
ATOM 3128 O O . PRO B 1 4 ? -21.719 -19.484 -19.672 1 89.44 4 PRO B O 1
ATOM 3131 N N . GLY B 1 5 ? -20.406 -18.547 -18.375 1 88.38 5 GLY B N 1
ATOM 3132 C CA . GLY B 1 5 ? -20.297 -19.75 -17.578 1 88.38 5 GLY B CA 1
ATOM 3133 C C . GLY B 1 5 ? -19.469 -20.828 -18.25 1 88.38 5 GLY B C 1
ATOM 3134 O O . GLY B 1 5 ? -19.266 -20.797 -19.469 1 88.38 5 GLY B O 1
ATOM 3135 N N . SER B 1 6 ? -18.922 -21.766 -17.469 1 88.69 6 SER B N 1
ATOM 3136 C CA . SER B 1 6 ? -18.125 -22.859 -18.016 1 88.69 6 SER B CA 1
ATOM 3137 C C . SER B 1 6 ? -18.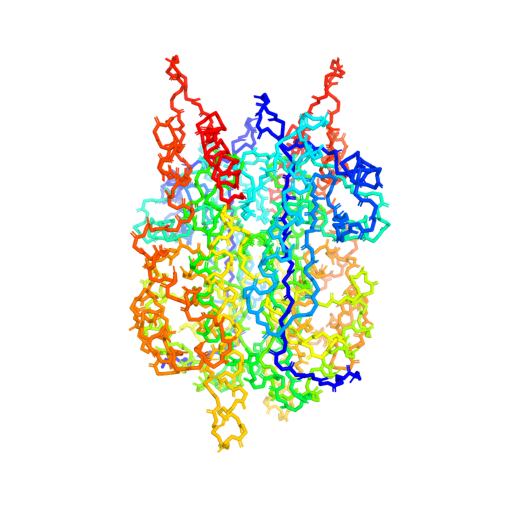062 -24.031 -17.047 1 88.69 6 SER B C 1
ATOM 3139 O O . SER B 1 6 ? -18.453 -23.906 -15.891 1 88.69 6 SER B O 1
ATOM 3141 N N . ALA B 1 7 ? -17.672 -25.203 -17.625 1 90.56 7 ALA B N 1
ATOM 3142 C CA . ALA B 1 7 ? -17.375 -26.359 -16.797 1 90.56 7 ALA B CA 1
ATOM 3143 C C . ALA B 1 7 ? -16.219 -26.078 -15.836 1 90.56 7 ALA B C 1
ATOM 3145 O O . ALA B 1 7 ? -15.492 -25.094 -16.016 1 90.56 7 ALA B O 1
ATOM 3146 N N . PRO B 1 8 ? -16.141 -26.859 -14.789 1 95.81 8 PRO B N 1
ATOM 3147 C CA . PRO B 1 8 ? -15.078 -26.594 -13.812 1 95.81 8 PRO B CA 1
ATOM 3148 C C . PRO B 1 8 ? -13.695 -26.984 -14.336 1 95.81 8 PRO B C 1
ATOM 3150 O O . PRO B 1 8 ? -12.938 -27.656 -13.633 1 95.81 8 PRO B O 1
ATOM 3153 N N . SER B 1 9 ? -13.359 -26.453 -15.516 1 97.69 9 SER B N 1
ATOM 3154 C CA . SER B 1 9 ? -12.039 -26.625 -16.125 1 97.69 9 SER B CA 1
ATOM 3155 C C . SER B 1 9 ? -11.008 -25.719 -15.453 1 97.69 9 SER B C 1
ATOM 3157 O O . SER B 1 9 ? -11.359 -24.875 -14.617 1 97.69 9 SER B O 1
ATOM 3159 N N . VAL B 1 10 ? -9.758 -26 -15.82 1 98.5 10 VAL B N 1
ATOM 3160 C CA . VAL B 1 10 ? -8.688 -25.234 -15.188 1 98.5 10 VAL B CA 1
ATOM 3161 C C . VAL B 1 10 ? -7.695 -24.766 -16.25 1 98.5 10 VAL B C 1
ATOM 3163 O O . VAL B 1 10 ? -7.438 -25.469 -17.219 1 98.5 10 VAL B O 1
ATOM 3166 N N . GLY B 1 11 ? -7.234 -23.562 -16.156 1 98.56 11 GLY B N 1
ATOM 3167 C CA . GLY B 1 11 ? -6.098 -22.953 -16.828 1 98.56 11 GLY B CA 1
ATOM 3168 C C . GLY B 1 11 ? -5.133 -22.266 -15.883 1 98.56 11 GLY B C 1
ATOM 3169 O O . GLY B 1 11 ? -5.555 -21.656 -14.898 1 98.56 11 GLY B O 1
ATOM 3170 N N . ILE B 1 12 ? -3.863 -22.406 -16.203 1 98.75 12 ILE B N 1
ATOM 3171 C CA . ILE B 1 12 ? -2.85 -21.875 -15.305 1 98.75 12 ILE B CA 1
ATOM 3172 C C . ILE B 1 12 ? -1.866 -21 -16.078 1 98.75 12 ILE B C 1
ATOM 3174 O O . ILE B 1 12 ? -1.436 -21.375 -17.172 1 98.75 12 ILE B O 1
ATOM 3178 N N . GLU B 1 13 ? -1.588 -19.828 -15.555 1 98.62 13 GLU B N 1
ATOM 3179 C CA . GLU B 1 13 ? -0.525 -18.953 -16.047 1 98.62 13 GLU B CA 1
ATOM 3180 C C . GLU B 1 13 ? 0.643 -18.906 -15.062 1 98.62 13 GLU B C 1
ATOM 3182 O O . GLU B 1 13 ? 0.438 -18.859 -13.852 1 98.62 13 GLU B O 1
ATOM 3187 N N . TRP B 1 14 ? 1.814 -18.984 -15.578 1 98.62 14 TRP B N 1
ATOM 3188 C CA . TRP B 1 14 ? 3.033 -19.047 -14.773 1 98.62 14 TRP B CA 1
ATOM 3189 C C . TRP B 1 14 ? 4.086 -18.078 -15.32 1 98.62 14 TRP B C 1
ATOM 3191 O O . TRP B 1 14 ? 4.621 -18.281 -16.406 1 98.62 14 TRP B O 1
ATOM 3201 N N . GLU B 1 15 ? 4.395 -17.031 -14.531 1 98.25 15 GLU B N 1
ATOM 3202 C CA . GLU B 1 15 ? 5.375 -16.031 -14.945 1 98.25 15 GLU B CA 1
ATOM 3203 C C . GLU B 1 15 ? 6.781 -16.406 -14.5 1 98.25 15 GLU B C 1
ATOM 3205 O O . GLU B 1 15 ? 6.984 -16.828 -13.352 1 98.25 15 GLU B O 1
ATOM 3210 N N . VAL B 1 16 ? 7.77 -16.25 -15.422 1 98.06 16 VAL B N 1
ATOM 3211 C CA . VAL B 1 16 ? 9.156 -16.562 -15.102 1 98.06 16 VAL B CA 1
ATOM 3212 C C . VAL B 1 16 ? 10.07 -15.453 -15.625 1 98.06 16 VAL B C 1
ATOM 3214 O O . VAL B 1 16 ? 9.781 -14.844 -16.656 1 98.06 16 VAL B O 1
ATOM 3217 N N . ALA B 1 17 ? 11.117 -15.25 -14.922 1 98.44 17 ALA B N 1
ATOM 3218 C CA . ALA B 1 17 ? 12.07 -14.203 -15.273 1 98.44 17 ALA B CA 1
ATOM 3219 C C . ALA B 1 17 ? 13.344 -14.797 -15.867 1 98.44 17 ALA B C 1
ATOM 3221 O O . ALA B 1 17 ? 13.602 -15.992 -15.727 1 98.44 17 ALA B O 1
ATOM 3222 N N . LEU B 1 18 ? 14.117 -13.93 -16.594 1 98.62 18 LEU B N 1
ATOM 3223 C CA . LEU B 1 18 ? 15.398 -14.305 -17.172 1 98.62 18 LEU B CA 1
ATOM 3224 C C . LEU B 1 18 ? 16.562 -13.695 -16.391 1 98.62 18 LEU B C 1
ATOM 3226 O O . LEU B 1 18 ? 16.562 -12.492 -16.125 1 98.62 18 LEU B O 1
ATOM 3230 N N . VAL B 1 19 ? 17.516 -14.539 -16.078 1 98.56 19 VAL B N 1
ATOM 3231 C CA . VAL B 1 19 ? 18.641 -14.078 -15.266 1 98.56 19 VAL B CA 1
ATOM 3232 C C . VAL B 1 19 ? 19.953 -14.398 -15.977 1 98.56 19 VAL B C 1
ATOM 3234 O O . VAL B 1 19 ? 20.078 -15.438 -16.625 1 98.56 19 VAL B O 1
ATOM 3237 N N . ASP B 1 20 ? 20.906 -13.508 -15.852 1 98.44 20 ASP B N 1
ATOM 3238 C CA . ASP B 1 20 ? 22.25 -13.711 -16.344 1 98.44 20 ASP B CA 1
ATOM 3239 C C . ASP B 1 20 ? 23 -14.742 -15.5 1 98.44 20 ASP B C 1
ATOM 3241 O O . ASP B 1 20 ? 23.062 -14.609 -14.273 1 98.44 20 ASP B O 1
ATOM 3245 N N . PRO B 1 21 ? 23.578 -15.75 -16.172 1 98.19 21 PRO B N 1
ATOM 3246 C CA . PRO B 1 21 ? 24.234 -16.797 -15.391 1 98.19 21 PRO B CA 1
ATOM 3247 C C . PRO B 1 21 ? 25.469 -16.297 -14.641 1 98.19 21 PRO B C 1
ATOM 3249 O O . PRO B 1 21 ? 25.906 -16.922 -13.672 1 98.19 21 PRO B O 1
ATOM 3252 N N . GLU B 1 22 ? 26.031 -15.219 -15.031 1 97.94 22 GLU B N 1
ATOM 3253 C CA . GLU B 1 22 ? 27.25 -14.703 -14.398 1 97.94 22 GLU B CA 1
ATOM 3254 C C . GLU B 1 22 ? 26.906 -13.734 -13.266 1 97.94 22 GLU B C 1
ATOM 3256 O O . GLU B 1 22 ? 27.328 -13.938 -12.125 1 97.94 22 GLU B O 1
ATOM 3261 N N . THR B 1 23 ? 26.094 -12.766 -13.578 1 97.56 23 THR B N 1
ATOM 3262 C CA . THR B 1 23 ? 25.812 -11.719 -12.609 1 97.56 23 THR B CA 1
ATOM 3263 C C . THR B 1 23 ? 24.641 -12.109 -11.711 1 97.56 23 THR B C 1
ATOM 3265 O O . THR B 1 23 ? 24.453 -11.531 -10.641 1 97.56 23 THR B O 1
ATOM 3268 N N . ARG B 1 24 ? 23.781 -13.07 -12.141 1 98.38 24 ARG B N 1
ATOM 3269 C CA . ARG B 1 24 ? 22.531 -13.484 -11.5 1 98.38 24 ARG B CA 1
ATOM 3270 C C . ARG B 1 24 ? 21.516 -12.352 -11.492 1 98.38 24 ARG B C 1
ATOM 3272 O O . ARG B 1 24 ? 20.484 -12.43 -10.805 1 98.38 24 ARG B O 1
ATOM 3279 N N . ASP B 1 25 ? 21.828 -11.312 -12.227 1 97.81 25 ASP B N 1
ATOM 3280 C CA . ASP B 1 25 ? 20.875 -10.219 -12.367 1 97.81 25 ASP B CA 1
ATOM 3281 C C . ASP B 1 25 ? 19.906 -10.477 -13.516 1 97.81 25 ASP B C 1
ATOM 3283 O O . ASP B 1 25 ? 20.141 -11.367 -14.336 1 97.81 25 ASP B O 1
ATOM 3287 N N . LEU B 1 26 ? 18.828 -9.711 -13.547 1 97.88 26 LEU B N 1
ATOM 3288 C CA . LEU B 1 26 ? 17.828 -9.82 -14.602 1 97.88 26 LEU B CA 1
ATOM 3289 C C . LEU B 1 26 ? 18.391 -9.328 -15.938 1 97.88 26 LEU B C 1
ATOM 3291 O O . LEU B 1 26 ? 19.219 -8.414 -15.961 1 97.88 26 LEU B O 1
ATOM 3295 N N . VAL B 1 27 ? 17.922 -9.922 -16.984 1 97.56 27 VAL B N 1
ATOM 3296 C CA . VAL B 1 27 ? 18.359 -9.484 -18.312 1 97.56 27 VAL B CA 1
ATOM 3297 C C . VAL B 1 27 ? 17.141 -9.32 -19.219 1 97.56 27 VAL B C 1
ATOM 3299 O O . VAL B 1 27 ? 16.203 -10.125 -19.172 1 97.56 27 VAL B O 1
ATOM 3302 N N . PRO B 1 28 ? 17.109 -8.258 -19.984 1 96.31 28 PRO B N 1
ATOM 3303 C CA . PRO B 1 28 ? 15.984 -7.98 -20.891 1 96.31 28 PRO B CA 1
ATOM 3304 C C . PRO B 1 28 ? 16.078 -8.75 -22.203 1 96.31 28 PRO B C 1
ATOM 3306 O O . PRO B 1 28 ? 16.188 -8.133 -23.266 1 96.31 28 PRO B O 1
ATOM 3309 N N . ARG B 1 29 ? 15.961 -10.047 -22.141 1 97.12 29 ARG B N 1
ATOM 3310 C CA . ARG B 1 29 ? 16.188 -10.852 -23.344 1 97.12 29 ARG B CA 1
ATOM 3311 C C . ARG B 1 29 ? 14.977 -11.719 -23.672 1 97.12 29 ARG B C 1
ATOM 3313 O O . ARG B 1 29 ? 15.109 -12.773 -24.281 1 97.12 29 ARG B O 1
ATOM 3320 N N . ALA B 1 30 ? 13.812 -11.289 -23.25 1 96.81 30 ALA B N 1
ATOM 3321 C CA . ALA B 1 30 ? 12.578 -12.031 -23.5 1 96.81 30 ALA B CA 1
ATOM 3322 C C . ALA B 1 30 ? 12.289 -12.117 -25 1 96.81 30 ALA B C 1
ATOM 3324 O O . ALA B 1 30 ? 11.859 -13.164 -25.5 1 96.81 30 ALA B O 1
ATOM 3325 N N . ALA B 1 31 ? 12.492 -11.008 -25.703 1 95.31 31 ALA B N 1
ATOM 3326 C CA . ALA B 1 31 ? 12.227 -10.992 -27.141 1 95.31 31 ALA B CA 1
ATOM 3327 C C . ALA B 1 31 ? 13.117 -12 -27.859 1 95.31 31 ALA B C 1
ATOM 3329 O O . ALA B 1 31 ? 12.656 -12.695 -28.766 1 95.31 31 ALA B O 1
ATOM 3330 N N . GLU B 1 32 ? 14.375 -11.992 -27.484 1 97.38 32 GLU B N 1
ATOM 3331 C CA . GLU B 1 32 ? 15.312 -12.945 -28.062 1 97.38 32 GLU B CA 1
ATOM 3332 C C . GLU B 1 32 ? 14.891 -14.383 -27.781 1 97.38 32 GLU B C 1
ATOM 3334 O O . GLU B 1 32 ? 14.945 -15.242 -28.656 1 97.38 32 GLU B O 1
ATOM 3339 N N . LEU B 1 33 ? 14.469 -14.625 -26.578 1 97.94 33 LEU B N 1
ATOM 3340 C CA . LEU B 1 33 ? 14.039 -15.961 -26.172 1 97.94 33 LEU B CA 1
ATOM 3341 C C . LEU B 1 33 ? 12.812 -16.406 -26.953 1 97.94 33 LEU B C 1
ATOM 3343 O O . LEU B 1 33 ? 12.75 -17.547 -27.422 1 97.94 33 LEU B O 1
ATOM 3347 N N . ILE B 1 34 ? 11.859 -15.578 -27.109 1 97 34 ILE B N 1
ATOM 3348 C CA . ILE B 1 34 ? 10.633 -15.898 -27.828 1 97 34 ILE B CA 1
ATOM 3349 C C . ILE B 1 34 ? 10.953 -16.172 -29.297 1 97 34 ILE B C 1
ATOM 3351 O O . ILE B 1 34 ? 10.375 -17.078 -29.891 1 97 34 ILE B O 1
ATOM 3355 N N . ALA B 1 35 ? 11.836 -15.352 -29.844 1 97.12 35 ALA B N 1
ATOM 3356 C CA . ALA B 1 35 ? 12.25 -15.594 -31.219 1 97.12 35 ALA B CA 1
ATOM 3357 C C . ALA B 1 35 ? 12.859 -16.984 -31.391 1 97.12 35 ALA B C 1
ATOM 3359 O O . ALA B 1 35 ? 12.586 -17.672 -32.375 1 97.12 35 ALA B O 1
ATOM 3360 N N . ARG B 1 36 ? 13.703 -17.328 -30.422 1 98.06 36 ARG B N 1
ATOM 3361 C CA . ARG B 1 36 ? 14.305 -18.656 -30.453 1 98.06 36 ARG B CA 1
ATOM 3362 C C . ARG B 1 36 ? 13.242 -19.734 -30.312 1 98.06 36 ARG B C 1
ATOM 3364 O O . ARG B 1 36 ? 13.305 -20.766 -30.984 1 98.06 36 ARG B O 1
ATOM 3371 N N . MET B 1 37 ? 12.281 -19.609 -29.453 1 98 37 MET B N 1
ATOM 3372 C CA . MET B 1 37 ? 11.172 -20.531 -29.281 1 98 37 MET B CA 1
ATOM 3373 C C . MET B 1 37 ? 10.391 -20.703 -30.578 1 98 37 MET B C 1
ATOM 3375 O O . MET B 1 37 ? 10.008 -21.828 -30.938 1 98 37 MET B O 1
ATOM 3379 N N . ASP B 1 38 ? 10.156 -19.594 -31.25 1 97.25 38 ASP B N 1
ATOM 3380 C CA . ASP B 1 38 ? 9.422 -19.625 -32.531 1 97.25 38 ASP B CA 1
ATOM 3381 C C . ASP B 1 38 ? 10.141 -20.5 -33.562 1 97.25 38 ASP B C 1
ATOM 3383 O O . ASP B 1 38 ? 9.492 -21.172 -34.344 1 97.25 38 ASP B O 1
ATOM 3387 N N . GLU B 1 39 ? 11.383 -20.406 -33.531 1 97.88 39 GLU B N 1
ATOM 3388 C CA . GLU B 1 39 ? 12.203 -21.156 -34.469 1 97.88 39 GLU B CA 1
ATOM 3389 C C . GLU B 1 39 ? 12.203 -22.641 -34.156 1 97.88 39 GLU B C 1
ATOM 3391 O O . GLU B 1 39 ? 12.031 -23.484 -35.062 1 97.88 39 GLU B O 1
ATOM 3396 N N . VAL B 1 40 ? 12.383 -23 -32.938 1 97.75 40 VAL B N 1
ATOM 3397 C CA . VAL B 1 40 ? 12.656 -24.375 -32.531 1 97.75 40 VAL B CA 1
ATOM 3398 C C . VAL B 1 40 ? 11.352 -25.094 -32.219 1 97.75 40 VAL B C 1
ATOM 3400 O O . VAL B 1 40 ? 11.219 -26.297 -32.438 1 97.75 40 VAL B O 1
ATOM 3403 N N . HIS B 1 41 ? 10.438 -24.344 -31.641 1 97.31 41 HIS B N 1
ATOM 3404 C CA . HIS B 1 41 ? 9.141 -24.891 -31.25 1 97.31 41 HIS B CA 1
ATOM 3405 C C . HIS B 1 41 ? 7.996 -24.047 -31.797 1 97.31 41 HIS B C 1
ATOM 3407 O O . HIS B 1 41 ? 7.238 -23.453 -31.031 1 97.31 41 HIS B O 1
ATOM 3413 N N . PRO B 1 42 ? 7.781 -24.172 -33.125 1 95.88 42 PRO B N 1
ATOM 3414 C CA . PRO B 1 42 ? 6.684 -23.391 -33.688 1 95.88 42 PRO B CA 1
ATOM 3415 C C . PRO B 1 42 ? 5.328 -23.75 -33.094 1 95.88 42 PRO B C 1
ATOM 3417 O O . PRO B 1 42 ? 5.035 -24.938 -32.875 1 95.88 42 PRO B O 1
ATOM 3420 N N . GLY B 1 43 ? 4.574 -22.703 -32.719 1 94 43 GLY B N 1
ATOM 3421 C CA . GLY B 1 43 ? 3.244 -22.922 -32.156 1 94 43 GLY B CA 1
ATOM 3422 C C . GLY B 1 43 ? 3.23 -22.938 -30.641 1 94 43 GLY B C 1
ATOM 3423 O O . GLY B 1 43 ? 2.193 -23.203 -30.016 1 94 43 GLY B O 1
ATOM 3424 N N . HIS B 1 44 ? 4.391 -22.734 -30.078 1 94.44 44 HIS B N 1
ATOM 3425 C CA . HIS B 1 44 ? 4.43 -22.672 -28.625 1 94.44 44 HIS B CA 1
ATOM 3426 C C . HIS B 1 44 ? 3.457 -21.625 -28.094 1 94.44 44 HIS B C 1
ATOM 3428 O O . HIS B 1 44 ? 2.99 -20.766 -28.828 1 94.44 44 HIS B O 1
ATOM 3434 N N . LYS B 1 45 ? 3.174 -21.703 -26.703 1 93.5 45 LYS B N 1
ATOM 3435 C CA . LYS B 1 45 ? 2.141 -20.859 -26.094 1 93.5 45 LYS B CA 1
ATOM 3436 C C . LYS B 1 45 ? 2.752 -19.828 -25.156 1 93.5 45 LYS B C 1
ATOM 3438 O O . LYS B 1 45 ? 2.029 -19.125 -24.438 1 93.5 45 LYS B O 1
ATOM 3443 N N . VAL B 1 46 ? 4 -19.734 -25.156 1 94.81 46 VAL B N 1
ATOM 3444 C CA . VAL B 1 46 ? 4.684 -18.781 -24.297 1 94.81 46 VAL B CA 1
ATOM 3445 C C . VAL B 1 46 ? 4.469 -17.359 -24.812 1 94.81 46 VAL B C 1
ATOM 3447 O O . VAL B 1 46 ? 4.566 -17.109 -26.016 1 94.81 46 VAL B O 1
ATOM 3450 N N . VAL B 1 47 ? 4.176 -16.438 -23.844 1 91.19 47 VAL B N 1
ATOM 3451 C CA . VAL B 1 47 ? 3.869 -15.078 -24.281 1 91.19 47 VAL B CA 1
ATOM 3452 C C . VAL B 1 47 ? 4.824 -14.094 -23.609 1 91.19 47 VAL B C 1
ATOM 3454 O O . VAL B 1 47 ? 5.395 -14.391 -22.562 1 91.19 47 VAL B O 1
ATOM 3457 N N . ARG B 1 48 ? 5.012 -12.945 -24.234 1 86.31 48 ARG B N 1
ATOM 3458 C CA . ARG B 1 48 ? 5.777 -11.844 -23.656 1 86.31 48 ARG B CA 1
ATOM 3459 C C . ARG B 1 48 ? 4.969 -11.125 -22.578 1 86.31 48 ARG B C 1
ATOM 3461 O O . ARG B 1 48 ? 3.74 -11.211 -22.562 1 86.31 48 ARG B O 1
ATOM 3468 N N . GLU B 1 49 ? 5.645 -10.406 -21.766 1 85.25 49 GLU B N 1
ATOM 3469 C CA . GLU B 1 49 ? 5.039 -9.664 -20.672 1 85.25 49 GLU B CA 1
ATOM 3470 C C . GLU B 1 49 ? 5.5 -8.211 -20.656 1 85.25 49 GLU B C 1
ATOM 3472 O O . GLU B 1 49 ? 6.152 -7.758 -21.609 1 85.25 49 GLU B O 1
ATOM 3477 N N . PHE B 1 50 ? 5.047 -7.52 -19.594 1 78.62 50 PHE B N 1
ATOM 3478 C CA . PHE B 1 50 ? 5.301 -6.105 -19.344 1 78.62 50 PHE B CA 1
ATOM 3479 C C . PHE B 1 50 ? 6.793 -5.812 -19.375 1 78.62 50 PHE B C 1
ATOM 3481 O O . PHE B 1 50 ? 7.234 -4.848 -20 1 78.62 50 PHE B O 1
ATOM 3488 N N . LEU B 1 51 ? 7.523 -6.605 -18.812 1 88.25 51 LEU B N 1
ATOM 3489 C CA . LEU B 1 51 ? 8.961 -6.406 -18.672 1 88.25 51 LEU B CA 1
ATOM 3490 C C . LEU B 1 51 ? 9.727 -7.242 -19.703 1 88.25 51 LEU B C 1
ATOM 3492 O O . LEU B 1 51 ? 9.367 -8.391 -19.953 1 88.25 51 LEU B O 1
ATOM 3496 N N . ALA B 1 52 ? 10.812 -6.715 -20.141 1 92.94 52 ALA B N 1
ATOM 3497 C CA . ALA B 1 52 ? 11.625 -7.371 -21.156 1 92.94 52 ALA B CA 1
ATOM 3498 C C . ALA B 1 52 ? 12.438 -8.523 -20.562 1 92.94 52 ALA B C 1
ATOM 3500 O O . ALA B 1 52 ? 13.102 -9.258 -21.297 1 92.94 52 ALA B O 1
ATOM 3501 N N . ASN B 1 53 ? 12.328 -8.664 -19.312 1 96.62 53 ASN B N 1
ATOM 3502 C CA . ASN B 1 53 ? 13.031 -9.758 -18.656 1 96.62 53 ASN B CA 1
ATOM 3503 C C . ASN B 1 53 ? 12.094 -10.906 -18.312 1 96.62 53 ASN B C 1
ATOM 3505 O O . ASN B 1 53 ? 12.477 -11.828 -17.594 1 96.62 53 ASN B O 1
ATOM 3509 N N . THR B 1 54 ? 10.859 -10.906 -18.719 1 97.06 54 THR B N 1
ATOM 3510 C CA . THR B 1 54 ? 9.82 -11.805 -18.234 1 97.06 54 THR B CA 1
ATOM 3511 C C . THR B 1 54 ? 9.125 -12.5 -19.406 1 97.06 54 THR B C 1
ATOM 3513 O O . THR B 1 54 ? 8.859 -11.883 -20.438 1 97.06 54 THR B O 1
ATOM 3516 N N . VAL B 1 55 ? 8.844 -13.742 -19.25 1 97.38 55 VAL B N 1
ATOM 3517 C CA . VAL B 1 55 ? 7.922 -14.461 -20.109 1 97.38 55 VAL B CA 1
ATOM 3518 C C . VAL B 1 55 ? 6.859 -15.172 -19.281 1 97.38 55 VAL B C 1
ATOM 3520 O O . VAL B 1 55 ? 7.016 -15.312 -18.062 1 97.38 55 VAL B O 1
ATOM 3523 N N . GLU B 1 56 ? 5.785 -15.555 -19.906 1 97.94 56 GLU B N 1
ATOM 3524 C CA . GLU B 1 56 ? 4.676 -16.219 -19.234 1 97.94 56 GLU B CA 1
ATOM 3525 C C . GLU B 1 56 ? 4.262 -17.484 -19.969 1 97.94 56 GLU B C 1
ATOM 3527 O O . GLU B 1 56 ? 4.031 -17.453 -21.188 1 97.94 56 GLU B O 1
ATOM 3532 N N . MET B 1 57 ? 4.262 -18.594 -19.266 1 98.31 57 MET B N 1
ATOM 3533 C CA . MET B 1 57 ? 3.678 -19.828 -19.781 1 98.31 57 MET B CA 1
ATOM 3534 C C . MET B 1 57 ? 2.184 -19.891 -19.484 1 98.31 57 MET B C 1
ATOM 3536 O O . MET B 1 57 ? 1.753 -19.547 -18.375 1 98.31 57 MET B O 1
ATOM 3540 N N . VAL B 1 58 ? 1.397 -20.297 -20.453 1 97.94 58 VAL B N 1
ATOM 3541 C CA . VAL B 1 58 ? -0.056 -20.359 -20.344 1 97.94 58 VAL B CA 1
ATOM 3542 C C . VAL B 1 58 ? -0.557 -21.75 -20.75 1 97.94 58 VAL B C 1
ATOM 3544 O O . VAL B 1 58 ? -0.415 -22.141 -21.906 1 97.94 58 VAL B O 1
ATOM 3547 N N . SER B 1 59 ? -1.141 -22.422 -19.844 1 98.31 59 SER B N 1
ATOM 3548 C CA . SER B 1 59 ? -1.699 -23.719 -20.203 1 98.31 59 SER B CA 1
ATOM 3549 C C . SER B 1 59 ? -2.955 -23.562 -21.062 1 98.31 59 SER B C 1
ATOM 3551 O O . SER B 1 59 ? -3.574 -22.5 -21.078 1 98.31 59 SER B O 1
ATOM 3553 N N . GLY B 1 60 ? -3.279 -24.625 -21.797 1 97.25 60 GLY B N 1
ATOM 3554 C CA . GLY B 1 60 ? -4.625 -24.719 -22.344 1 97.25 60 GLY B CA 1
ATOM 3555 C C . GLY B 1 60 ? -5.688 -24.891 -21.266 1 97.25 60 GLY B C 1
ATOM 3556 O O . GLY B 1 60 ? -5.383 -24.859 -20.078 1 97.25 60 GLY B O 1
ATOM 3557 N N . VAL B 1 61 ? -6.91 -24.969 -21.734 1 98.06 61 VAL B N 1
ATOM 3558 C CA . VAL B 1 61 ? -8.016 -25.312 -20.859 1 98.06 61 VAL B CA 1
ATOM 3559 C C . VAL B 1 61 ? -8.102 -26.828 -20.672 1 98.06 61 VAL B C 1
ATOM 3561 O O . VAL B 1 61 ? -8.227 -27.562 -21.656 1 98.06 61 VAL B O 1
ATOM 3564 N N . HIS B 1 62 ? -7.984 -27.281 -19.438 1 98.5 62 HIS B N 1
ATOM 3565 C CA . HIS B 1 62 ? -7.977 -28.719 -19.172 1 98.5 62 HIS B CA 1
ATOM 3566 C C . HIS B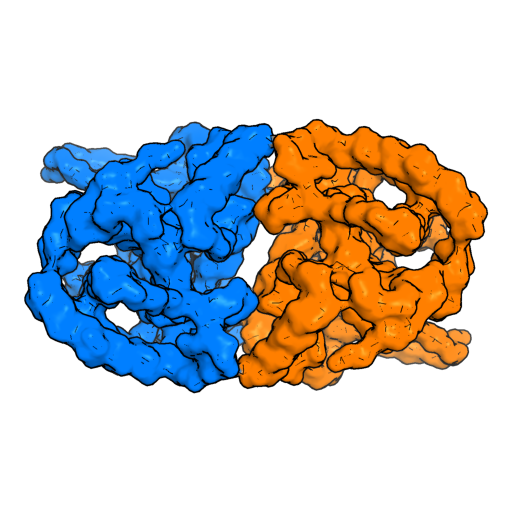 1 62 ? -9.023 -29.078 -18.125 1 98.5 62 HIS B C 1
ATOM 3568 O O . HIS B 1 62 ? -9.523 -28.203 -17.406 1 98.5 62 HIS B O 1
ATOM 3574 N N . ASP B 1 63 ? -9.297 -30.359 -18.062 1 97.69 63 ASP B N 1
ATOM 3575 C CA . ASP B 1 63 ? -10.297 -30.812 -17.109 1 97.69 63 ASP B CA 1
ATOM 3576 C C . ASP B 1 63 ? -9.672 -31.156 -15.758 1 97.69 63 ASP B C 1
ATOM 3578 O O . ASP B 1 63 ? -10.352 -31.156 -14.727 1 97.69 63 ASP B O 1
ATOM 3582 N N . THR B 1 64 ? -8.344 -31.438 -15.828 1 98.19 64 THR B N 1
ATOM 3583 C CA . THR B 1 64 ? -7.703 -31.859 -14.586 1 98.19 64 THR B CA 1
ATOM 3584 C C . THR B 1 64 ? -6.398 -31.109 -14.367 1 98.19 64 THR B C 1
ATOM 3586 O O . THR B 1 64 ? -5.781 -30.625 -15.328 1 98.19 64 THR B O 1
ATOM 3589 N N . ILE B 1 65 ? -6.02 -31.047 -13.133 1 98.75 65 ILE B N 1
ATOM 3590 C CA . ILE B 1 65 ? -4.785 -30.391 -12.742 1 98.75 65 ILE B CA 1
ATOM 3591 C C . ILE B 1 65 ? -3.59 -31.094 -13.367 1 98.75 65 ILE B C 1
ATOM 3593 O O . ILE B 1 65 ? -2.713 -30.469 -13.953 1 98.75 65 ILE B O 1
ATOM 3597 N N . PRO B 1 66 ? -3.498 -32.438 -13.359 1 98.69 66 PRO B N 1
ATOM 3598 C CA . PRO B 1 66 ? -2.34 -33.094 -13.969 1 98.69 66 PRO B CA 1
ATOM 3599 C C . PRO B 1 66 ? -2.172 -32.75 -15.445 1 98.69 66 PRO B C 1
ATOM 3601 O O . PRO B 1 66 ? -1.047 -32.562 -15.914 1 98.69 66 PRO B O 1
ATOM 3604 N N . GLU B 1 67 ? -3.275 -32.625 -16.156 1 98.69 67 GLU B N 1
ATOM 3605 C CA . GLU B 1 67 ? -3.197 -32.281 -17.562 1 98.69 67 GLU B CA 1
ATOM 3606 C C . GLU B 1 67 ? -2.652 -30.875 -17.766 1 98.69 67 GLU B C 1
ATOM 3608 O O . GLU B 1 67 ? -1.798 -30.641 -18.609 1 98.69 67 GLU B O 1
ATOM 3613 N N . ALA B 1 68 ? -3.168 -29.938 -17.016 1 98.75 68 ALA B N 1
ATOM 3614 C CA . ALA B 1 68 ? -2.703 -28.562 -17.094 1 98.75 68 ALA B CA 1
ATOM 3615 C C . ALA B 1 68 ? -1.232 -28.453 -16.703 1 98.75 68 ALA B C 1
ATOM 3617 O O . ALA B 1 68 ? -0.469 -27.719 -17.344 1 98.75 68 ALA B O 1
ATOM 3618 N N . VAL B 1 69 ? -0.873 -29.172 -15.688 1 98.69 69 VAL B N 1
ATOM 3619 C CA . VAL B 1 69 ? 0.498 -29.125 -15.188 1 98.69 69 VAL B CA 1
ATOM 3620 C C . VAL B 1 69 ? 1.438 -29.766 -16.203 1 98.69 69 VAL B C 1
ATOM 3622 O O . VAL B 1 69 ? 2.562 -29.297 -16.406 1 98.69 69 VAL B O 1
ATOM 3625 N N . GLU B 1 70 ? 1.013 -30.844 -16.797 1 98.56 70 GLU B N 1
ATOM 3626 C CA . GLU B 1 70 ? 1.823 -31.469 -17.844 1 98.56 70 GLU B CA 1
ATOM 3627 C C . GLU B 1 70 ? 2.025 -30.516 -19.016 1 98.56 70 GLU B C 1
ATOM 3629 O O . GLU B 1 70 ? 3.105 -30.469 -19.609 1 98.56 70 GLU B O 1
ATOM 3634 N N . ASP B 1 71 ? 0.991 -29.844 -19.359 1 98.44 71 ASP B N 1
ATOM 3635 C CA . ASP B 1 71 ? 1.091 -28.812 -20.391 1 98.44 71 ASP B CA 1
ATOM 3636 C C . ASP B 1 71 ? 2.166 -27.797 -20.062 1 98.44 71 ASP B C 1
ATOM 3638 O O . ASP B 1 71 ? 3.021 -27.484 -20.891 1 98.44 71 ASP B O 1
ATOM 3642 N N . LEU B 1 72 ? 2.201 -27.297 -18.875 1 98.56 72 LEU B N 1
ATOM 3643 C CA . LEU B 1 72 ? 3.191 -26.328 -18.422 1 98.56 72 LEU B CA 1
ATOM 3644 C C . LEU B 1 72 ? 4.578 -26.953 -18.344 1 98.56 72 LEU B C 1
ATOM 3646 O O . LEU B 1 72 ? 5.582 -26.297 -18.609 1 98.56 72 LEU B O 1
ATOM 3650 N N . HIS B 1 73 ? 4.582 -28.219 -17.922 1 98.5 73 HIS B N 1
ATOM 3651 C CA . HIS B 1 73 ? 5.848 -28.938 -17.859 1 98.5 73 HIS B CA 1
ATOM 3652 C C . HIS B 1 73 ? 6.523 -28.984 -19.234 1 98.5 73 HIS B C 1
ATOM 3654 O O . HIS B 1 73 ? 7.719 -28.703 -19.344 1 98.5 73 HIS B O 1
ATOM 3660 N N . VAL B 1 74 ? 5.789 -29.297 -20.234 1 98.06 74 VAL B N 1
ATOM 3661 C CA . VAL B 1 74 ? 6.297 -29.359 -21.594 1 98.06 74 VAL B CA 1
ATOM 3662 C C . VAL B 1 74 ? 6.793 -27.984 -22.031 1 98.06 74 VAL B C 1
ATOM 3664 O O . VAL B 1 74 ? 7.895 -27.859 -22.578 1 98.06 74 VAL B O 1
ATOM 3667 N N . GLN B 1 75 ? 5.984 -27 -21.781 1 98.12 75 GLN B N 1
ATOM 3668 C CA . GLN B 1 75 ? 6.367 -25.641 -22.141 1 98.12 75 GLN B CA 1
ATOM 3669 C C . GLN B 1 75 ? 7.652 -25.219 -21.422 1 98.12 75 GLN B C 1
ATOM 3671 O O . GLN B 1 75 ? 8.539 -24.625 -22.031 1 98.12 75 GLN B O 1
ATOM 3676 N N . ALA B 1 76 ? 7.711 -25.562 -20.188 1 98.38 76 ALA B N 1
ATOM 3677 C CA . ALA B 1 76 ? 8.867 -25.172 -19.375 1 98.38 76 ALA B CA 1
ATOM 3678 C C . ALA B 1 76 ? 10.141 -25.828 -19.891 1 98.38 76 ALA B C 1
ATOM 3680 O O . ALA B 1 76 ? 11.211 -25.219 -19.906 1 98.38 76 ALA B O 1
ATOM 3681 N N . LYS B 1 77 ? 10.031 -27.047 -20.234 1 97.88 77 LYS B N 1
ATOM 3682 C CA . LYS B 1 77 ? 11.18 -27.75 -20.797 1 97.88 77 LYS B CA 1
ATOM 3683 C C . LYS B 1 77 ? 11.641 -27.109 -22.109 1 97.88 77 LYS B C 1
ATOM 3685 O O . LYS B 1 77 ? 12.844 -26.938 -22.328 1 97.88 77 LYS B O 1
ATOM 3690 N N . GLN B 1 78 ? 10.703 -26.781 -22.953 1 98.12 78 GLN B N 1
ATOM 3691 C CA . GLN B 1 78 ? 11.023 -26.109 -24.203 1 98.12 78 GLN B CA 1
ATOM 3692 C C . GLN B 1 78 ? 11.664 -24.75 -23.938 1 98.12 78 GLN B C 1
ATOM 3694 O O . GLN B 1 78 ? 12.648 -24.391 -24.594 1 98.12 78 GLN B O 1
ATOM 3699 N N . LEU B 1 79 ? 11.078 -24.062 -23.016 1 98.12 79 LEU B N 1
ATOM 3700 C CA . LEU B 1 79 ? 11.578 -22.734 -22.641 1 98.12 79 LEU B CA 1
ATOM 3701 C C . LEU B 1 79 ? 13.008 -22.828 -22.109 1 98.12 79 LEU B C 1
ATOM 3703 O O . LEU B 1 79 ? 13.859 -22.016 -22.469 1 98.12 79 LEU B O 1
ATOM 3707 N N . MET B 1 80 ? 13.211 -23.812 -21.25 1 98.06 80 MET B N 1
ATOM 3708 C CA . MET B 1 80 ? 14.531 -24.016 -20.656 1 98.06 80 MET B CA 1
ATOM 3709 C C . MET B 1 80 ? 15.562 -24.328 -21.734 1 98.06 80 MET B C 1
ATOM 3711 O O . MET B 1 80 ? 16.688 -23.812 -21.703 1 98.06 80 MET B O 1
ATOM 3715 N N . GLU B 1 81 ? 15.234 -25.125 -22.672 1 97.75 81 GLU B N 1
ATOM 3716 C CA . GLU B 1 81 ? 16.109 -25.469 -23.797 1 97.75 81 GLU B CA 1
ATOM 3717 C C . GLU B 1 81 ? 16.516 -24.219 -24.578 1 97.75 81 GLU B C 1
ATOM 3719 O O . GLU B 1 81 ? 17.703 -24.016 -24.859 1 97.75 81 GLU B O 1
ATOM 3724 N N . CYS B 1 82 ? 15.562 -23.469 -24.906 1 98.5 82 CYS B N 1
ATOM 3725 C CA . CYS B 1 82 ? 15.82 -22.266 -25.688 1 98.5 82 CYS B CA 1
ATOM 3726 C C . CYS B 1 82 ? 16.594 -21.234 -24.875 1 98.5 82 CYS B C 1
ATOM 3728 O O . CYS B 1 82 ? 17.406 -20.5 -25.406 1 98.5 82 CYS B O 1
ATOM 3730 N N . ALA B 1 83 ? 16.297 -21.156 -23.578 1 98.62 83 ALA B N 1
ATOM 3731 C CA . ALA B 1 83 ? 17.047 -20.281 -22.688 1 98.62 83 ALA B CA 1
ATOM 3732 C C . ALA B 1 83 ? 18.531 -20.656 -22.656 1 98.62 83 ALA B C 1
ATOM 3734 O O . ALA B 1 83 ? 19.406 -19.797 -22.703 1 98.62 83 ALA B O 1
ATOM 3735 N N . ASP B 1 84 ? 18.781 -21.938 -22.594 1 98.25 84 ASP B N 1
ATOM 3736 C CA . ASP B 1 84 ? 20.156 -22.422 -22.641 1 98.25 84 ASP B CA 1
ATOM 3737 C C . ASP B 1 84 ? 20.844 -22.016 -23.938 1 98.25 84 ASP B C 1
ATOM 3739 O O . ASP B 1 84 ? 22.016 -21.641 -23.938 1 98.25 84 ASP B O 1
ATOM 3743 N N . ASP B 1 85 ? 20.156 -22.078 -24.984 1 98.25 85 ASP B N 1
ATOM 3744 C CA . ASP B 1 85 ? 20.688 -21.734 -26.297 1 98.25 85 ASP B CA 1
ATOM 3745 C C . ASP B 1 85 ? 21.172 -20.281 -26.328 1 98.25 85 ASP B C 1
ATOM 3747 O O . ASP B 1 85 ? 22.188 -19.984 -26.953 1 98.25 85 ASP B O 1
ATOM 3751 N N . ILE B 1 86 ? 20.422 -19.453 -25.703 1 98.19 86 ILE B N 1
ATOM 3752 C CA . ILE B 1 86 ? 20.766 -18.047 -25.812 1 98.19 86 ILE B CA 1
ATOM 3753 C C . ILE B 1 86 ? 21.578 -17.609 -24.609 1 98.19 86 ILE B C 1
ATOM 3755 O O . ILE B 1 86 ? 21.906 -16.422 -24.469 1 98.19 86 ILE B O 1
ATOM 3759 N N . GLY B 1 87 ? 21.781 -18.469 -23.703 1 98.5 87 GLY B N 1
ATOM 3760 C CA . GLY B 1 87 ? 22.734 -18.234 -22.625 1 98.5 87 GLY B CA 1
ATOM 3761 C C . GLY B 1 87 ? 22.125 -17.5 -21.453 1 98.5 87 GLY B C 1
ATOM 3762 O O . GLY B 1 87 ? 22.766 -16.641 -20.844 1 98.5 87 GLY B O 1
ATOM 3763 N N . VAL B 1 88 ? 20.875 -17.781 -21.094 1 98.62 88 VAL B N 1
ATOM 3764 C CA . VAL B 1 88 ? 20.25 -17.188 -19.906 1 98.62 88 VAL B CA 1
ATOM 3765 C C . VAL B 1 88 ? 19.656 -18.281 -19.047 1 98.62 88 VAL B C 1
ATOM 3767 O O . VAL B 1 88 ? 19.453 -19.406 -19.5 1 98.62 88 VAL B O 1
ATOM 3770 N N . ASN B 1 89 ? 19.422 -17.984 -17.766 1 98.69 89 ASN B N 1
ATOM 3771 C CA . ASN B 1 89 ? 18.719 -18.891 -16.859 1 98.69 89 ASN B CA 1
ATOM 3772 C C . ASN B 1 89 ? 17.281 -18.438 -16.625 1 98.69 89 ASN B C 1
ATOM 3774 O O . ASN B 1 89 ? 16.984 -17.234 -16.688 1 98.69 89 ASN B O 1
ATOM 3778 N N . LEU B 1 90 ? 16.422 -19.438 -16.406 1 98.62 90 LEU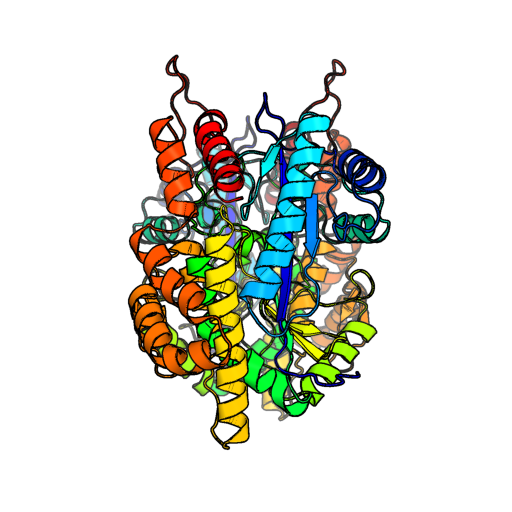 B N 1
ATOM 3779 C CA . LEU B 1 90 ? 15.062 -19.141 -15.977 1 98.62 90 LEU B CA 1
ATOM 3780 C C . LEU B 1 90 ? 14.977 -19.047 -14.461 1 98.62 90 LEU B C 1
ATOM 3782 O O . LEU B 1 90 ? 15.625 -19.812 -13.742 1 98.62 90 LEU B O 1
ATOM 3786 N N . PHE B 1 91 ? 14.242 -18.094 -13.984 1 98.69 91 PHE B N 1
ATOM 3787 C CA . PHE B 1 91 ? 14.078 -17.797 -12.57 1 98.69 91 PHE B CA 1
ATOM 3788 C C . PHE B 1 91 ? 12.602 -17.609 -12.227 1 98.69 91 PHE B C 1
ATOM 3790 O O . PHE B 1 91 ? 11.906 -16.812 -12.852 1 98.69 91 PHE B O 1
ATOM 3797 N N . SER B 1 92 ? 12.125 -18.375 -11.203 1 98.75 92 SER B N 1
ATOM 3798 C CA . SER B 1 92 ? 10.711 -18.312 -10.836 1 98.75 92 SER B CA 1
ATOM 3799 C C . SER B 1 92 ? 10.539 -18.047 -9.352 1 98.75 92 SER B C 1
ATOM 3801 O O . SER B 1 92 ? 10.766 -18.938 -8.523 1 98.75 92 SER B O 1
ATOM 3803 N N . ALA B 1 93 ? 10.156 -16.875 -8.953 1 98.81 93 ALA B N 1
ATOM 3804 C CA . ALA B 1 93 ? 9.828 -16.422 -7.609 1 98.81 93 ALA B CA 1
ATOM 3805 C C . ALA B 1 93 ? 9.008 -15.141 -7.648 1 98.81 93 ALA B C 1
ATOM 3807 O O . ALA B 1 93 ? 8.781 -14.57 -8.719 1 98.81 93 ALA B O 1
ATOM 3808 N N . GLY B 1 94 ? 8.516 -14.75 -6.52 1 98.81 94 GLY B N 1
ATOM 3809 C CA . GLY B 1 94 ? 7.672 -13.57 -6.465 1 98.81 94 GLY B CA 1
ATOM 3810 C C . GLY B 1 94 ? 8.438 -12.281 -6.715 1 98.81 94 GLY B C 1
ATOM 3811 O O . GLY B 1 94 ? 7.875 -11.305 -7.215 1 98.81 94 GLY B O 1
ATOM 3812 N N . THR B 1 95 ? 9.664 -12.219 -6.281 1 98.62 95 THR B N 1
ATOM 3813 C CA . THR B 1 95 ? 10.562 -11.094 -6.555 1 98.62 95 THR B CA 1
ATOM 3814 C C . THR B 1 95 ? 11.992 -11.586 -6.777 1 98.62 95 THR B C 1
ATOM 3816 O O . THR B 1 95 ? 12.344 -12.695 -6.363 1 98.62 95 THR B O 1
ATOM 3819 N N . HIS B 1 96 ? 12.773 -10.805 -7.566 1 98.62 96 HIS B N 1
ATOM 3820 C CA . HIS B 1 96 ? 14.219 -10.992 -7.582 1 98.62 96 HIS B CA 1
ATOM 3821 C C . HIS B 1 96 ? 14.875 -10.359 -6.359 1 98.62 96 HIS B C 1
ATOM 3823 O O . HIS B 1 96 ? 14.531 -9.242 -5.977 1 98.62 96 HIS B O 1
ATOM 3829 N N . PRO B 1 97 ? 15.805 -11.031 -5.746 1 97.69 97 PRO B N 1
ATOM 3830 C CA . PRO B 1 97 ? 16.25 -10.602 -4.418 1 97.69 97 PRO B CA 1
ATOM 3831 C C . PRO B 1 97 ? 17.062 -9.305 -4.457 1 97.69 97 PRO B C 1
ATOM 3833 O O . PRO B 1 97 ? 17.109 -8.57 -3.463 1 97.69 97 PRO B O 1
ATOM 3836 N N . PHE B 1 98 ? 17.688 -8.945 -5.598 1 96.31 98 PHE B N 1
ATOM 3837 C CA . PHE B 1 98 ? 18.562 -7.789 -5.48 1 96.31 98 PHE B CA 1
ATOM 3838 C C . PHE B 1 98 ? 18.531 -6.961 -6.762 1 96.31 98 PHE B C 1
ATOM 3840 O O . PHE B 1 98 ? 19.172 -5.91 -6.844 1 96.31 98 PHE B O 1
ATOM 3847 N N . ALA B 1 99 ? 17.812 -7.418 -7.828 1 95.69 99 ALA B N 1
ATOM 3848 C CA . ALA B 1 99 ? 17.703 -6.598 -9.031 1 95.69 99 ALA B CA 1
ATOM 3849 C C . ALA B 1 99 ? 17.062 -5.246 -8.719 1 95.69 99 ALA B C 1
ATOM 3851 O O . ALA B 1 99 ? 16.109 -5.168 -7.926 1 95.69 99 ALA B O 1
ATOM 3852 N N . HIS B 1 100 ? 17.578 -4.234 -9.336 1 91.5 100 HIS B N 1
ATOM 3853 C CA . HIS B 1 100 ? 17.031 -2.9 -9.117 1 91.5 100 HIS B CA 1
ATOM 3854 C C . HIS B 1 100 ? 15.969 -2.559 -10.164 1 91.5 100 HIS B C 1
ATOM 3856 O O . HIS B 1 100 ? 16.203 -2.719 -11.359 1 91.5 100 HIS B O 1
ATOM 3862 N N . TRP B 1 101 ? 14.844 -2.037 -9.734 1 90.69 101 TRP B N 1
ATOM 3863 C CA . TRP B 1 101 ? 13.711 -1.752 -10.617 1 90.69 101 TRP B CA 1
ATOM 3864 C C . TRP B 1 101 ? 14.078 -0.697 -11.648 1 90.69 101 TRP B C 1
ATOM 3866 O O . TRP B 1 101 ? 13.562 -0.713 -12.773 1 90.69 101 TRP B O 1
ATOM 3876 N N . GLY B 1 102 ? 14.977 0.219 -11.414 1 85.88 102 GLY B N 1
ATOM 3877 C CA . GLY B 1 102 ? 15.375 1.296 -12.305 1 85.88 102 GLY B CA 1
ATOM 3878 C C . GLY B 1 102 ? 16.156 0.813 -13.508 1 85.88 102 GLY B C 1
ATOM 3879 O O . GLY B 1 102 ? 16.219 1.498 -14.531 1 85.88 102 GLY B O 1
ATOM 3880 N N . ASP B 1 103 ? 16.688 -0.374 -13.375 1 87.75 103 ASP B N 1
ATOM 3881 C CA . ASP B 1 103 ? 17.547 -0.898 -14.438 1 87.75 103 ASP B CA 1
ATOM 3882 C C . ASP B 1 103 ? 16.734 -1.729 -15.43 1 87.75 103 ASP B C 1
ATOM 3884 O O . ASP B 1 103 ? 17.266 -2.191 -16.438 1 87.75 103 ASP B O 1
ATOM 3888 N N . GLN B 1 104 ? 15.469 -1.884 -15.117 1 89.12 104 GLN B N 1
ATOM 3889 C CA . GLN B 1 104 ? 14.68 -2.807 -15.922 1 89.12 104 GLN B CA 1
ATOM 3890 C C . GLN B 1 104 ? 14.094 -2.107 -17.141 1 89.12 104 GLN B C 1
ATOM 3892 O O . GLN B 1 104 ? 13.695 -0.942 -17.062 1 89.12 104 GLN B O 1
ATOM 3897 N N . LYS B 1 105 ? 14.086 -2.842 -18.219 1 86.81 105 LYS B N 1
ATOM 3898 C CA . LYS B 1 105 ? 13.539 -2.346 -19.484 1 86.81 105 LYS B CA 1
ATOM 3899 C C . LYS B 1 105 ? 12.133 -2.893 -19.734 1 86.81 105 LYS B C 1
ATOM 3901 O O . LYS B 1 105 ? 11.844 -4.039 -19.391 1 86.81 105 LYS B O 1
ATOM 3906 N N . LEU B 1 106 ? 11.312 -1.995 -20.281 1 83.75 106 LEU B N 1
ATOM 3907 C CA . LEU B 1 106 ? 9.961 -2.391 -20.641 1 83.75 106 LEU B CA 1
ATOM 3908 C C . LEU B 1 106 ? 9.93 -3.043 -22.016 1 83.75 106 LEU B C 1
ATOM 3910 O O . LEU B 1 106 ? 10.766 -2.742 -22.875 1 83.75 106 LEU B O 1
ATOM 3914 N N . SER B 1 107 ? 8.961 -3.881 -22.078 1 81.75 107 SER B N 1
ATOM 3915 C CA . SER B 1 107 ? 8.703 -4.422 -23.406 1 81.75 107 SER B CA 1
ATOM 3916 C C . SER B 1 107 ? 8.109 -3.361 -24.328 1 81.75 107 SER B C 1
ATOM 3918 O O . SER B 1 107 ? 7.605 -2.336 -23.875 1 81.75 107 SER B O 1
ATOM 3920 N N . GLU B 1 108 ? 8.242 -3.518 -25.609 1 70.44 108 GLU B N 1
ATOM 3921 C CA . GLU B 1 108 ? 7.77 -2.547 -26.594 1 70.44 108 GLU B CA 1
ATOM 3922 C C . GLU B 1 108 ? 6.242 -2.49 -26.625 1 70.44 108 GLU B C 1
ATOM 3924 O O . GLU B 1 108 ? 5.664 -1.611 -27.266 1 70.44 108 GLU B O 1
ATOM 3929 N N . LYS B 1 109 ? 5.609 -3.102 -25.75 1 62.41 109 LYS B N 1
ATOM 3930 C CA . LYS B 1 109 ? 4.152 -3.057 -25.828 1 62.41 109 LYS B CA 1
ATOM 3931 C C . LYS B 1 109 ? 3.619 -1.705 -25.359 1 62.41 109 LYS B C 1
ATOM 3933 O O . LYS B 1 109 ? 4.035 -1.194 -24.328 1 62.41 109 LYS B O 1
ATOM 3938 N N . GLY B 1 110 ? 2.898 -0.899 -26.125 1 61.38 110 GLY B N 1
ATOM 3939 C CA . GLY B 1 110 ? 2.379 0.453 -25.984 1 61.38 110 GLY B CA 1
ATOM 3940 C C . GLY B 1 110 ? 1.638 0.682 -24.688 1 61.38 110 GLY B C 1
ATOM 3941 O O . GLY B 1 110 ? 1.839 1.701 -24.016 1 61.38 110 GLY B O 1
ATOM 3942 N N . SER B 1 111 ? 0.838 -0.315 -24.141 1 64.62 111 SER B N 1
ATOM 3943 C CA . SER B 1 111 ? -0.006 -0.109 -22.969 1 64.62 111 SER B CA 1
ATOM 3944 C C . SER B 1 111 ? 0.828 -0.008 -21.688 1 64.62 111 SER B C 1
ATOM 3946 O O . SER B 1 111 ? 0.42 0.64 -20.719 1 64.62 111 SER B O 1
ATOM 3948 N N . TYR B 1 112 ? 2.043 -0.436 -21.797 1 69.88 112 TYR B N 1
ATOM 3949 C CA . TYR B 1 112 ? 2.854 -0.467 -20.594 1 69.88 112 TYR B CA 1
ATOM 3950 C C . TYR B 1 112 ? 3.467 0.9 -20.312 1 69.88 112 TYR B C 1
ATOM 3952 O O . TYR B 1 112 ? 3.59 1.305 -19.156 1 69.88 112 TYR B O 1
ATOM 3960 N N . GLN B 1 113 ? 3.713 1.575 -21.297 1 73.44 113 GLN B N 1
ATOM 3961 C CA . GLN B 1 113 ? 4.223 2.932 -21.125 1 73.44 113 GLN B CA 1
ATOM 3962 C C . GLN B 1 113 ? 3.186 3.83 -20.469 1 73.44 113 GLN B C 1
ATOM 3964 O O . GLN B 1 113 ? 3.531 4.695 -19.656 1 73.44 113 GLN B O 1
ATOM 3969 N N . GLU B 1 114 ? 2.035 3.506 -20.781 1 75.56 114 GLU B N 1
ATOM 3970 C CA . GLU B 1 114 ? 0.958 4.293 -20.203 1 75.56 114 GLU B CA 1
ATOM 3971 C C . GLU B 1 114 ? 0.822 4.012 -18.703 1 75.56 114 GLU B C 1
ATOM 3973 O O . GLU B 1 114 ? 0.568 4.922 -17.922 1 75.56 114 GLU B O 1
ATOM 3978 N N . ILE B 1 115 ? 0.998 2.771 -18.359 1 78.5 115 ILE B N 1
ATOM 3979 C CA . ILE B 1 115 ? 0.892 2.387 -16.953 1 78.5 115 ILE B CA 1
ATOM 3980 C C . ILE B 1 115 ? 2.012 3.047 -16.156 1 78.5 115 ILE B C 1
ATOM 3982 O O . ILE B 1 115 ? 1.776 3.568 -15.062 1 78.5 115 ILE B O 1
ATOM 3986 N N . ILE B 1 116 ? 3.174 3.061 -16.766 1 81.88 116 ILE B N 1
ATOM 3987 C CA . ILE B 1 116 ? 4.32 3.648 -16.078 1 81.88 116 ILE B CA 1
ATOM 3988 C C . ILE B 1 116 ? 4.129 5.16 -15.953 1 81.88 116 ILE B C 1
ATOM 3990 O O . ILE B 1 116 ? 4.453 5.754 -14.922 1 81.88 116 ILE B O 1
ATOM 3994 N N . GLU B 1 117 ? 3.646 5.711 -16.984 1 83.75 117 GLU B N 1
ATOM 3995 C CA . GLU B 1 117 ? 3.402 7.152 -16.938 1 83.75 117 GLU B CA 1
ATOM 3996 C C . GLU B 1 117 ? 2.395 7.516 -15.859 1 83.75 117 GLU B C 1
ATOM 3998 O O . GLU B 1 117 ? 2.531 8.547 -15.195 1 83.75 117 GLU B O 1
ATOM 4003 N N . ARG B 1 118 ? 1.515 6.688 -15.703 1 86.88 118 ARG B N 1
ATOM 4004 C CA . ARG B 1 118 ? 0.455 6.949 -14.734 1 86.88 118 ARG B CA 1
ATOM 4005 C C . ARG B 1 118 ? 0.93 6.668 -13.312 1 86.88 118 ARG B C 1
ATOM 4007 O O . ARG B 1 118 ? 0.625 7.426 -12.391 1 86.88 118 ARG B O 1
ATOM 4014 N N . THR B 1 119 ? 1.734 5.68 -13.156 1 90.31 119 THR B N 1
ATOM 4015 C CA . THR B 1 119 ? 2.006 5.203 -11.805 1 90.31 119 THR B CA 1
ATOM 4016 C C . THR B 1 119 ? 3.42 5.582 -11.375 1 90.31 119 THR B C 1
ATOM 4018 O O . THR B 1 119 ? 3.758 5.488 -10.188 1 90.31 119 THR B O 1
ATOM 4021 N N . GLN B 1 120 ? 4.273 5.953 -12.289 1 92.06 120 GLN B N 1
ATOM 4022 C CA . GLN B 1 120 ? 5.578 6.547 -12.023 1 92.06 120 GLN B CA 1
ATOM 4023 C C . GLN B 1 120 ? 6.395 5.684 -11.062 1 92.06 120 GLN B C 1
ATOM 4025 O O . GLN B 1 120 ? 6.609 4.496 -11.32 1 92.06 120 GLN B O 1
ATOM 4030 N N . TYR B 1 121 ? 6.84 6.168 -9.945 1 93.62 121 TYR B N 1
ATOM 4031 C CA . TYR B 1 121 ? 7.734 5.516 -9 1 93.62 121 TYR B CA 1
ATOM 4032 C C . TYR B 1 121 ? 7.227 4.129 -8.633 1 93.62 121 TYR B C 1
ATOM 4034 O O . TYR B 1 121 ? 7.965 3.146 -8.719 1 93.62 121 TYR B O 1
ATOM 4042 N N . TRP B 1 122 ? 6.012 4.051 -8.281 1 94.06 122 TRP B N 1
ATOM 4043 C CA . TRP B 1 122 ? 5.48 2.789 -7.777 1 94.06 122 TRP B CA 1
ATOM 4044 C C . TRP B 1 122 ? 5.234 1.805 -8.914 1 94.06 122 TRP B C 1
ATOM 4046 O O . TRP B 1 122 ? 5.391 0.594 -8.742 1 94.06 122 TRP B O 1
ATOM 4056 N N . GLY B 1 123 ? 4.859 2.291 -10.086 1 90.38 123 GLY B N 1
ATOM 4057 C CA . GLY B 1 123 ? 4.715 1.422 -11.242 1 90.38 123 GLY B CA 1
ATOM 4058 C C . GLY B 1 123 ? 6.023 0.796 -11.688 1 90.38 123 GLY B C 1
ATOM 4059 O O . GLY B 1 123 ? 6.055 -0.36 -12.109 1 90.38 123 GLY B O 1
ATOM 4060 N N . ARG B 1 124 ? 7.039 1.534 -11.531 1 90.06 124 ARG B N 1
ATOM 4061 C CA . ARG B 1 124 ? 8.352 1.065 -11.961 1 90.06 124 ARG B CA 1
ATOM 4062 C C . ARG B 1 124 ? 8.859 -0.056 -11.062 1 90.06 124 ARG B C 1
ATOM 4064 O O . ARG B 1 124 ? 9.773 -0.794 -11.43 1 90.06 124 ARG B O 1
ATOM 4071 N N . GLN B 1 125 ? 8.242 -0.17 -9.945 1 91.88 125 GLN B N 1
ATOM 4072 C CA . GLN B 1 125 ? 8.711 -1.16 -8.977 1 91.88 125 GLN B CA 1
ATOM 4073 C C . GLN B 1 125 ? 7.992 -2.494 -9.172 1 91.88 125 GLN B C 1
ATOM 4075 O O . GLN B 1 125 ? 8.148 -3.41 -8.359 1 91.88 125 GLN B O 1
ATOM 4080 N N . MET B 1 126 ? 7.18 -2.643 -10.211 1 91.75 126 MET B N 1
ATOM 4081 C CA . MET B 1 126 ? 6.441 -3.883 -10.43 1 91.75 126 MET B CA 1
ATOM 4082 C C . MET B 1 126 ? 7.348 -4.961 -11.023 1 91.75 126 MET B C 1
ATOM 4084 O O . MET B 1 126 ? 7.039 -5.523 -12.07 1 91.75 126 MET B O 1
ATOM 4088 N N . LEU B 1 127 ? 8.414 -5.148 -10.344 1 94.12 127 LEU B N 1
ATOM 4089 C CA . LEU B 1 127 ? 9.336 -6.238 -10.648 1 94.12 127 LEU B CA 1
ATOM 4090 C C . LEU B 1 127 ? 8.945 -7.504 -9.891 1 94.12 127 LEU B C 1
ATOM 4092 O O . LEU B 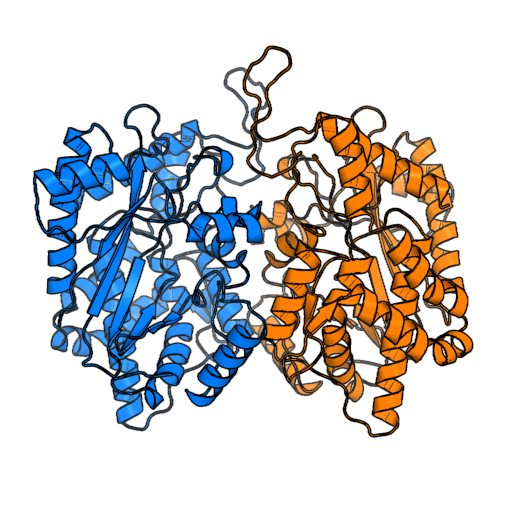1 127 ? 9.703 -7.977 -9.039 1 94.12 127 LEU B O 1
ATOM 4096 N N . ILE B 1 128 ? 7.719 -8.023 -10.242 1 96.88 128 ILE B N 1
ATOM 4097 C CA . ILE B 1 128 ? 7.098 -9.094 -9.469 1 96.88 128 ILE B CA 1
ATOM 4098 C C . ILE B 1 128 ? 6.5 -10.133 -10.422 1 96.88 128 ILE B C 1
ATOM 4100 O O . ILE B 1 128 ? 6.125 -9.812 -11.547 1 96.88 128 ILE B O 1
ATOM 4104 N N . TRP B 1 129 ? 6.453 -11.391 -9.992 1 98.31 129 TRP B N 1
ATOM 4105 C CA . TRP B 1 129 ? 5.941 -12.492 -10.797 1 98.31 129 TRP B CA 1
ATOM 4106 C C . TRP B 1 129 ? 5.004 -13.383 -9.984 1 98.31 129 TRP B C 1
ATOM 4108 O O . TRP B 1 129 ? 5.227 -13.594 -8.789 1 98.31 129 TRP B O 1
ATOM 4118 N N . GLY B 1 130 ? 3.918 -13.883 -10.625 1 98.19 130 GLY B N 1
ATOM 4119 C CA . GLY B 1 130 ? 2.939 -14.719 -9.945 1 98.19 130 GLY B CA 1
ATOM 4120 C C . GLY B 1 130 ? 2.451 -15.883 -10.781 1 98.19 130 GLY B C 1
ATOM 4121 O O . GLY B 1 130 ? 2.945 -16.109 -11.891 1 98.19 130 GLY B O 1
ATOM 4122 N N . ILE B 1 131 ? 1.618 -16.703 -10.172 1 98.56 131 ILE B N 1
ATOM 4123 C CA . ILE B 1 131 ? 0.821 -17.719 -10.836 1 98.56 131 ILE B CA 1
ATOM 4124 C C . ILE B 1 131 ? -0.652 -17.312 -10.82 1 98.56 131 ILE B C 1
ATOM 4126 O O . ILE B 1 131 ? -1.141 -16.766 -9.836 1 98.56 131 ILE B O 1
ATOM 4130 N N . HIS B 1 132 ? -1.298 -17.531 -11.922 1 98.62 132 HIS B N 1
ATOM 4131 C CA . HIS B 1 132 ? -2.732 -17.297 -12.031 1 98.62 132 HIS B CA 1
ATOM 4132 C C . HIS B 1 132 ? -3.484 -18.594 -12.32 1 98.62 132 HIS B C 1
ATOM 4134 O O . HIS B 1 132 ? -3.123 -19.344 -13.234 1 98.62 132 HIS B O 1
ATOM 4140 N N . VAL B 1 133 ? -4.465 -18.844 -11.562 1 98.88 133 VAL B N 1
ATOM 4141 C CA . VAL B 1 133 ? -5.262 -20.047 -11.75 1 98.88 133 VAL B CA 1
ATOM 4142 C C . VAL B 1 133 ? -6.688 -19.672 -12.156 1 98.88 133 VAL B C 1
ATOM 4144 O O . VAL B 1 133 ? -7.387 -18.984 -11.398 1 98.88 133 VAL B O 1
ATOM 4147 N N . HIS B 1 134 ? -7.066 -20.094 -13.328 1 98.69 134 HIS B N 1
ATOM 4148 C CA . HIS B 1 134 ? -8.422 -19.953 -13.844 1 98.69 134 HIS B CA 1
ATOM 4149 C C . HIS B 1 134 ? -9.25 -21.203 -13.57 1 98.69 134 HIS B C 1
ATOM 4151 O O . HIS B 1 134 ? -8.836 -22.312 -13.922 1 98.69 134 HIS B O 1
ATOM 4157 N N . VAL B 1 135 ? -10.375 -21.047 -12.969 1 98.88 135 VAL B N 1
ATOM 4158 C CA . VAL B 1 135 ? -11.289 -22.156 -12.781 1 98.88 135 VAL B CA 1
ATOM 4159 C C . VAL B 1 135 ? -12.68 -21.797 -13.297 1 98.88 135 VAL B C 1
ATOM 4161 O O . VAL B 1 135 ? -13.211 -20.734 -12.977 1 98.88 135 VAL B O 1
ATOM 4164 N N . GLY B 1 136 ? -13.242 -22.656 -14.094 1 98.5 136 GLY B N 1
ATOM 4165 C CA . GLY B 1 136 ? -14.562 -22.422 -14.641 1 98.5 136 GLY B CA 1
ATOM 4166 C C . GLY B 1 136 ? -15.656 -22.391 -13.586 1 98.5 136 GLY B C 1
ATOM 4167 O O . GLY B 1 136 ? -15.617 -23.172 -12.633 1 98.5 136 GLY B O 1
ATOM 4168 N N . VAL B 1 137 ? -16.594 -21.516 -13.703 1 98.31 137 VAL B N 1
ATOM 4169 C CA . VAL B 1 137 ? -17.781 -21.375 -12.852 1 98.31 137 VAL B CA 1
ATOM 4170 C C . VAL B 1 137 ? -19.031 -21.391 -13.719 1 98.31 137 VAL B C 1
ATOM 4172 O O . VAL B 1 137 ? -19.047 -20.797 -14.805 1 98.31 137 VAL B O 1
ATOM 4175 N N . GLY B 1 138 ? -20.094 -21.922 -13.305 1 97.31 138 GLY B N 1
ATOM 4176 C CA . GLY B 1 138 ? -21.219 -22.312 -14.133 1 97.31 138 GLY B CA 1
ATOM 4177 C C . GLY B 1 138 ? -22.109 -21.156 -14.523 1 97.31 138 GLY B C 1
ATOM 4178 O O . GLY B 1 138 ? -22.844 -21.234 -15.508 1 97.31 138 GLY B O 1
ATOM 4179 N N . SER B 1 139 ? -22.125 -20.125 -13.766 1 96.44 139 SER B N 1
ATOM 4180 C CA . SER B 1 139 ? -22.969 -18.984 -14.086 1 96.44 139 SER B CA 1
ATOM 4181 C C . SER B 1 139 ? -22.531 -17.734 -13.336 1 96.44 139 SER B C 1
ATOM 4183 O O . SER B 1 139 ? -21.844 -17.828 -12.32 1 96.44 139 SER B O 1
ATOM 4185 N N . LYS B 1 140 ? -22.922 -16.625 -13.891 1 96.31 140 LYS B N 1
ATOM 4186 C CA . LYS B 1 140 ? -22.516 -15.344 -13.312 1 96.31 140 LYS B CA 1
ATOM 4187 C C . LYS B 1 140 ? -23.078 -15.172 -11.906 1 96.31 140 LYS B C 1
ATOM 4189 O O . LYS B 1 140 ? -22.469 -14.523 -11.062 1 96.31 140 LYS B O 1
ATOM 4194 N N . GLU B 1 141 ? -24.234 -15.781 -11.609 1 96.31 141 GLU B N 1
ATOM 4195 C CA . GLU B 1 141 ? -24.875 -15.656 -10.305 1 96.31 141 GLU B CA 1
ATOM 4196 C C . GLU B 1 141 ? -24.031 -16.297 -9.211 1 96.31 141 GLU B C 1
ATOM 4198 O O . GLU B 1 141 ? -24.172 -15.961 -8.031 1 96.31 141 GLU B O 1
ATOM 4203 N N . LYS B 1 142 ? -23.125 -17.188 -9.602 1 97.75 142 LYS B N 1
ATOM 4204 C CA . LYS B 1 142 ? -22.344 -17.938 -8.633 1 97.75 142 LYS B CA 1
ATOM 4205 C C . LYS B 1 142 ? -20.984 -17.281 -8.391 1 97.75 142 LYS B C 1
ATOM 4207 O O . LYS B 1 142 ? -20.297 -17.625 -7.43 1 97.75 142 LYS B O 1
ATOM 4212 N N . VAL B 1 143 ? -20.625 -16.344 -9.219 1 98.12 143 VAL B N 1
ATOM 4213 C CA . VAL B 1 143 ? -19.25 -15.844 -9.289 1 98.12 143 VAL B CA 1
ATOM 4214 C C . VAL B 1 143 ? -18.875 -15.172 -7.965 1 98.12 143 VAL B C 1
ATOM 4216 O O . VAL B 1 143 ? -17.906 -15.562 -7.316 1 98.12 143 VAL B O 1
ATOM 4219 N N . TRP B 1 144 ? -19.641 -14.227 -7.508 1 98.31 144 TRP B N 1
ATOM 4220 C CA . TRP B 1 144 ? -19.188 -13.398 -6.395 1 98.31 144 TRP B CA 1
ATOM 4221 C C . TRP B 1 144 ? -19.375 -14.125 -5.066 1 98.31 144 TRP B C 1
ATOM 4223 O O . TRP B 1 144 ? -18.547 -14.008 -4.164 1 98.31 144 TRP B O 1
ATOM 4233 N N . PRO B 1 145 ? -20.438 -14.953 -4.902 1 98.56 145 PRO B N 1
ATOM 4234 C CA . PRO B 1 145 ? -20.406 -15.82 -3.723 1 98.56 145 PRO B CA 1
ATOM 4235 C C . PRO B 1 145 ? -19.156 -16.688 -3.652 1 98.56 145 PRO B C 1
ATOM 4237 O O . PRO B 1 145 ? -18.562 -16.828 -2.582 1 98.56 145 PRO B O 1
ATOM 4240 N N . ILE B 1 146 ? -18.734 -17.219 -4.77 1 98.75 146 ILE B N 1
ATOM 4241 C CA . ILE B 1 146 ? -17.562 -18.078 -4.816 1 98.75 146 ILE B CA 1
ATOM 4242 C C . ILE B 1 146 ? -16.297 -17.266 -4.562 1 98.75 146 ILE B C 1
ATOM 4244 O O . ILE B 1 146 ? -15.422 -17.688 -3.809 1 98.75 146 ILE B O 1
ATOM 4248 N N . ILE B 1 147 ? -16.188 -16.078 -5.168 1 98.81 147 ILE B N 1
ATOM 4249 C CA . ILE B 1 147 ? -15.023 -15.219 -4.961 1 98.81 147 ILE B CA 1
ATOM 4250 C C . ILE B 1 147 ? -14.922 -14.844 -3.486 1 98.81 147 ILE B C 1
ATOM 4252 O O . ILE B 1 147 ? -13.836 -14.922 -2.895 1 98.81 147 ILE B O 1
ATOM 4256 N N . ASN B 1 148 ? -16.062 -14.438 -2.895 1 98.75 148 ASN B N 1
ATOM 4257 C CA . ASN B 1 148 ? -16.031 -14.07 -1.483 1 98.75 148 ASN B CA 1
ATOM 4258 C C . ASN B 1 148 ? -15.602 -15.242 -0.605 1 98.75 148 ASN B C 1
ATOM 4260 O O . ASN B 1 148 ? -14.891 -15.062 0.383 1 98.75 148 ASN B O 1
ATOM 4264 N N . ALA B 1 149 ? -16.031 -16.422 -0.958 1 98.81 149 ALA B N 1
ATOM 4265 C CA . ALA B 1 149 ? -15.609 -17.609 -0.229 1 98.81 149 ALA B CA 1
ATOM 4266 C C . ALA B 1 149 ? -14.125 -17.891 -0.438 1 98.81 149 ALA B C 1
ATOM 4268 O O . ALA B 1 149 ? -13.414 -18.234 0.509 1 98.81 149 ALA B O 1
ATOM 4269 N N . LEU B 1 150 ? -13.664 -17.75 -1.67 1 98.75 150 LEU B N 1
ATOM 4270 C CA . LEU B 1 150 ? -12.25 -17.938 -1.985 1 98.75 150 LEU B CA 1
ATOM 4271 C C . LEU B 1 150 ? -11.383 -16.969 -1.182 1 98.75 150 LEU B C 1
ATOM 4273 O O . LEU B 1 150 ? -10.289 -17.328 -0.741 1 98.75 150 LEU B O 1
ATOM 4277 N N . MET B 1 151 ? -11.898 -15.773 -0.981 1 98.81 151 MET B N 1
ATOM 4278 C CA . MET B 1 151 ? -11.156 -14.75 -0.26 1 98.81 151 MET B CA 1
ATOM 4279 C C . MET B 1 151 ? -10.938 -15.156 1.194 1 98.81 151 MET B C 1
ATOM 4281 O O . MET B 1 151 ? -10 -14.688 1.841 1 98.81 151 MET B O 1
ATOM 4285 N N . THR B 1 152 ? -11.789 -16.047 1.741 1 98.81 152 THR B N 1
ATOM 4286 C CA . THR B 1 152 ? -11.562 -16.562 3.084 1 98.81 152 THR B CA 1
ATOM 4287 C C . THR B 1 152 ? -10.336 -17.484 3.104 1 98.81 152 THR B C 1
ATOM 4289 O O . THR B 1 152 ? -9.789 -17.766 4.172 1 98.81 152 THR B O 1
ATOM 4292 N N . HIS B 1 153 ? -9.859 -17.891 1.921 1 98.94 153 HIS B N 1
ATOM 4293 C CA . HIS B 1 153 ? -8.703 -18.781 1.798 1 98.94 153 HIS B CA 1
ATOM 4294 C C . HIS B 1 153 ? -7.496 -18.031 1.242 1 98.94 153 HIS B C 1
ATOM 4296 O O . HIS B 1 153 ? -6.508 -18.641 0.844 1 98.94 153 HIS B O 1
ATOM 4302 N N . TYR B 1 154 ? -7.586 -16.703 1.237 1 98.88 154 TYR B N 1
ATOM 4303 C CA . TYR B 1 154 ? -6.48 -15.859 0.776 1 98.88 154 TYR B CA 1
ATOM 4304 C C . TYR B 1 154 ? -5.188 -16.234 1.49 1 98.88 154 TYR B C 1
ATOM 4306 O O . TYR B 1 154 ? -4.172 -16.5 0.846 1 98.88 154 TYR B O 1
ATOM 4314 N N . PRO B 1 155 ? -5.211 -16.312 2.855 1 98.94 155 PRO B N 1
ATOM 4315 C CA . PRO B 1 155 ? -3.943 -16.562 3.549 1 98.94 155 PRO B CA 1
ATOM 4316 C C . PRO B 1 155 ? -3.391 -17.953 3.283 1 98.94 155 PRO B C 1
ATOM 4318 O O . PRO B 1 155 ? -2.174 -18.156 3.295 1 98.94 155 PRO B O 1
ATOM 4321 N N . HIS B 1 156 ? -4.281 -18.953 2.996 1 98.94 156 HIS B N 1
ATOM 4322 C CA . HIS B 1 156 ? -3.861 -20.312 2.703 1 98.94 156 HIS B CA 1
ATOM 4323 C C . HIS B 1 156 ? -3.033 -20.375 1.423 1 98.94 156 HIS B C 1
ATOM 4325 O O . HIS B 1 156 ? -1.91 -20.875 1.428 1 98.94 156 HIS B O 1
ATOM 4331 N N . ILE B 1 157 ? -3.58 -19.781 0.409 1 98.94 157 ILE B N 1
ATOM 4332 C CA . ILE B 1 157 ? -2.961 -19.828 -0.912 1 98.94 157 ILE B CA 1
ATOM 4333 C C . ILE B 1 157 ? -1.689 -18.984 -0.914 1 98.94 157 ILE B C 1
ATOM 4335 O O . ILE B 1 157 ? -0.655 -19.406 -1.434 1 98.94 157 ILE B O 1
ATOM 4339 N N . LEU B 1 158 ? -1.74 -17.812 -0.271 1 98.94 158 LEU B N 1
ATOM 4340 C CA . LEU B 1 158 ? -0.579 -16.922 -0.25 1 98.94 158 LEU B CA 1
ATOM 4341 C C . LEU B 1 158 ? 0.551 -17.531 0.574 1 98.94 158 LEU B C 1
ATOM 4343 O O . LEU B 1 158 ? 1.712 -17.516 0.159 1 98.94 158 LEU B O 1
ATOM 4347 N N . ALA B 1 159 ? 0.234 -18.094 1.688 1 98.94 159 ALA B N 1
ATOM 4348 C CA . ALA B 1 159 ? 1.258 -18.672 2.547 1 98.94 159 ALA B CA 1
ATOM 4349 C C . ALA B 1 159 ? 2 -19.797 1.826 1 98.94 159 ALA B C 1
ATOM 4351 O O . ALA B 1 159 ? 3.227 -19.906 1.917 1 98.94 159 ALA B O 1
ATOM 4352 N N . MET B 1 160 ? 1.288 -20.562 1.087 1 98.94 160 MET B N 1
ATOM 4353 C CA . MET B 1 160 ? 1.889 -21.688 0.361 1 98.94 160 MET B CA 1
ATOM 4354 C C . MET B 1 160 ? 2.795 -21.188 -0.758 1 98.94 160 MET B C 1
ATOM 4356 O O . MET B 1 160 ? 3.84 -21.766 -1.029 1 98.94 160 MET B O 1
ATOM 4360 N N . SER B 1 161 ? 2.416 -20.094 -1.385 1 98.94 161 SER B N 1
ATOM 4361 C CA . SER B 1 161 ? 3.096 -19.656 -2.6 1 98.94 161 SER B CA 1
ATOM 4362 C C . SER B 1 161 ? 4.188 -18.641 -2.285 1 98.94 161 SER B C 1
ATOM 4364 O O . SER B 1 161 ? 5.016 -18.328 -3.145 1 98.94 161 SER B O 1
ATOM 4366 N N . ALA B 1 162 ? 4.258 -18.141 -1.059 1 98.94 162 ALA B N 1
ATOM 4367 C CA . ALA B 1 162 ? 5.148 -17.031 -0.73 1 98.94 162 ALA B CA 1
ATOM 4368 C C . ALA B 1 162 ? 6.594 -17.359 -1.095 1 98.94 162 ALA B C 1
ATOM 4370 O O . ALA B 1 162 ? 7.133 -18.375 -0.662 1 98.94 162 ALA B O 1
ATOM 4371 N N . SER B 1 163 ? 7.207 -16.438 -1.911 1 98.94 163 SER B N 1
ATOM 4372 C CA . SER B 1 163 ? 8.562 -16.672 -2.4 1 98.94 163 SER B CA 1
ATOM 4373 C C . SER B 1 163 ? 9.281 -15.367 -2.689 1 98.94 163 SER B C 1
ATOM 4375 O O . SER B 1 163 ? 10.07 -15.281 -3.633 1 98.94 163 SER B O 1
ATOM 4377 N N . SER B 1 164 ? 9.039 -14.344 -1.918 1 98.75 164 SER B N 1
ATOM 4378 C CA . SER B 1 164 ? 9.648 -13.039 -2.166 1 98.75 164 SER B CA 1
ATOM 4379 C C . SER B 1 164 ? 10.07 -12.367 -0.862 1 98.75 164 SER B C 1
ATOM 4381 O O . SER B 1 164 ? 9.633 -11.258 -0.554 1 98.75 164 SER B O 1
ATOM 4383 N N . PRO B 1 165 ? 11.031 -12.992 -0.169 1 98 165 PRO B N 1
ATOM 4384 C CA . PRO B 1 165 ? 11.461 -12.461 1.13 1 98 165 PRO B CA 1
ATOM 4385 C C . PRO B 1 165 ? 12.414 -11.281 1.001 1 98 165 PRO B C 1
ATOM 4387 O O . PRO B 1 165 ? 12.609 -10.531 1.963 1 98 165 PRO B O 1
ATOM 4390 N N . ALA B 1 166 ? 13.008 -11.109 -0.155 1 97.25 166 ALA B N 1
ATOM 4391 C CA . ALA B 1 166 ? 14.07 -10.117 -0.304 1 97.25 166 ALA B CA 1
ATOM 4392 C C . ALA B 1 166 ? 13.695 -9.07 -1.353 1 97.25 166 ALA B C 1
ATOM 4394 O O . ALA B 1 166 ? 12.922 -9.352 -2.27 1 97.25 166 ALA B O 1
ATOM 4395 N N . TRP B 1 167 ? 14.242 -7.906 -1.186 1 96.06 167 TRP B N 1
ATOM 4396 C CA . TRP B 1 167 ? 14.062 -6.785 -2.1 1 96.06 167 TRP B CA 1
ATOM 4397 C C . TRP B 1 167 ? 15.281 -5.875 -2.092 1 96.06 167 TRP B C 1
ATOM 4399 O O . TRP B 1 167 ? 15.727 -5.434 -1.03 1 96.06 167 TRP B O 1
ATOM 4409 N N . GLU B 1 168 ? 15.898 -5.648 -3.188 1 92.44 168 GLU B N 1
ATOM 4410 C CA . GLU B 1 168 ? 17.062 -4.781 -3.369 1 92.44 168 GLU B CA 1
ATOM 4411 C C . GLU B 1 168 ? 18.219 -5.203 -2.457 1 92.44 168 GLU B C 1
ATOM 4413 O O . GLU B 1 168 ? 18.875 -4.352 -1.859 1 92.44 168 GLU B O 1
ATOM 4418 N N . GLY B 1 169 ? 18.328 -6.449 -2.273 1 93.19 169 GLY B N 1
ATOM 4419 C CA . GLY B 1 169 ? 19.484 -6.98 -1.57 1 93.19 169 GLY B CA 1
ATOM 4420 C C . GLY B 1 169 ? 19.297 -7.031 -0.066 1 93.19 169 GLY B C 1
ATOM 4421 O O . GLY B 1 169 ? 20.266 -7.164 0.683 1 93.19 169 GLY B O 1
ATOM 4422 N N . LEU B 1 170 ? 18.047 -6.91 0.341 1 92.88 170 LEU B N 1
ATOM 4423 C CA . LEU B 1 170 ? 17.781 -6.965 1.774 1 92.88 170 LEU B CA 1
ATOM 4424 C C . LEU B 1 170 ? 16.672 -7.957 2.08 1 92.88 170 LEU B C 1
ATOM 4426 O O . LEU B 1 170 ? 15.773 -8.164 1.259 1 92.88 170 LEU B O 1
ATOM 4430 N N . ASP B 1 171 ? 16.828 -8.586 3.273 1 94.75 171 ASP B N 1
ATOM 4431 C CA . ASP B 1 171 ? 15.68 -9.328 3.787 1 94.75 171 ASP B CA 1
ATOM 4432 C C . ASP B 1 171 ? 14.586 -8.375 4.27 1 94.75 171 ASP B C 1
ATOM 4434 O O . ASP B 1 171 ? 14.805 -7.574 5.18 1 94.75 171 ASP B O 1
ATOM 4438 N N . THR B 1 172 ? 13.422 -8.43 3.738 1 95.88 172 THR B N 1
ATOM 4439 C CA . THR B 1 172 ? 12.367 -7.477 4.047 1 95.88 172 THR B CA 1
ATOM 4440 C C . THR B 1 172 ? 11.672 -7.836 5.359 1 95.88 172 THR B C 1
ATOM 4442 O O . THR B 1 172 ? 10.945 -7.02 5.93 1 95.88 172 THR B O 1
ATOM 4445 N N . GLY B 1 173 ? 11.875 -9.055 5.844 1 96.06 173 GLY B N 1
ATOM 4446 C CA . GLY B 1 173 ? 11.102 -9.562 6.965 1 96.06 173 GLY B CA 1
ATOM 4447 C C . GLY B 1 173 ? 9.766 -10.156 6.551 1 96.06 173 GLY B C 1
ATOM 4448 O O . GLY B 1 173 ? 9.078 -10.781 7.359 1 96.06 173 GLY B O 1
ATOM 4449 N N . TYR B 1 174 ? 9.383 -10.062 5.316 1 97.81 174 TYR B N 1
ATOM 4450 C CA . TYR B 1 174 ? 8.148 -10.617 4.773 1 97.81 174 TYR B CA 1
ATOM 4451 C C . TYR B 1 174 ? 8.414 -11.914 4.027 1 97.81 174 TYR B C 1
ATOM 4453 O O . TYR B 1 174 ? 9.508 -12.125 3.502 1 97.81 174 TYR B O 1
ATOM 4461 N N . SER B 1 175 ? 7.398 -12.766 4.039 1 98.62 175 SER B N 1
ATOM 4462 C CA . SER B 1 175 ? 7.449 -13.961 3.211 1 98.62 175 SER B CA 1
ATOM 4463 C C . SER B 1 175 ? 7.074 -13.648 1.766 1 98.62 175 SER B C 1
ATOM 4465 O O . SER B 1 175 ? 7.609 -14.258 0.835 1 98.62 175 SER B O 1
ATOM 4467 N N . SER B 1 176 ? 6.168 -12.727 1.571 1 98.81 176 SER B N 1
ATOM 4468 C CA . SER B 1 176 ? 5.75 -12.25 0.257 1 98.81 176 SER B CA 1
ATOM 4469 C C . SER B 1 176 ? 5.734 -10.727 0.201 1 98.81 176 SER B C 1
ATOM 4471 O O . SER B 1 176 ? 4.695 -10.102 0.423 1 98.81 176 SER B O 1
ATOM 4473 N N . ASN B 1 177 ? 6.836 -10.156 -0.18 1 98.25 177 ASN B N 1
ATOM 4474 C CA . ASN B 1 177 ? 6.898 -8.719 -0.398 1 98.25 177 ASN B CA 1
ATOM 4475 C C . ASN B 1 177 ? 6.148 -8.305 -1.664 1 98.25 177 ASN B C 1
ATOM 4477 O O . ASN B 1 177 ? 5.668 -7.176 -1.77 1 98.25 177 ASN B O 1
ATOM 4481 N N . ARG B 1 178 ? 6.059 -9.234 -2.617 1 98.5 178 ARG B N 1
ATOM 4482 C CA . ARG B 1 178 ? 5.289 -9.016 -3.838 1 98.5 178 ARG B CA 1
ATOM 4483 C C . ARG B 1 178 ? 3.893 -8.492 -3.52 1 98.5 178 ARG B C 1
ATOM 4485 O O . ARG B 1 178 ? 3.393 -7.59 -4.188 1 98.5 178 ARG B O 1
ATOM 4492 N N . THR B 1 179 ? 3.303 -9.094 -2.516 1 98.5 179 THR B N 1
ATOM 4493 C CA . THR B 1 179 ? 1.933 -8.758 -2.139 1 98.5 179 THR B CA 1
ATOM 4494 C C . THR B 1 179 ? 1.812 -7.281 -1.785 1 98.5 179 THR B C 1
ATOM 4496 O O . THR B 1 179 ? 0.87 -6.609 -2.213 1 98.5 179 THR B O 1
ATOM 4499 N N . LEU B 1 180 ? 2.773 -6.781 -1.075 1 97.5 180 LEU B N 1
ATOM 4500 C CA . LEU B 1 180 ? 2.736 -5.391 -0.628 1 97.5 180 LEU B CA 1
ATOM 4501 C C . LEU B 1 180 ? 3.119 -4.445 -1.762 1 97.5 180 LEU B C 1
ATOM 4503 O O . LEU B 1 180 ? 2.594 -3.334 -1.851 1 97.5 180 LEU B O 1
ATOM 4507 N N . LEU B 1 181 ? 3.998 -4.867 -2.65 1 96.75 181 LEU B N 1
ATOM 4508 C CA . LEU B 1 181 ? 4.352 -4.051 -3.805 1 96.75 181 LEU B CA 1
ATOM 4509 C C . LEU B 1 181 ? 3.172 -3.912 -4.758 1 96.75 181 LEU B C 1
ATOM 4511 O O . LEU B 1 181 ? 2.852 -2.809 -5.203 1 96.75 181 LEU B O 1
ATOM 4515 N N . TYR B 1 182 ? 2.541 -5.008 -4.965 1 95.56 182 TYR B N 1
ATOM 4516 C CA . TYR B 1 182 ? 1.491 -5.07 -5.977 1 95.56 182 TYR B CA 1
ATOM 4517 C C . TYR B 1 182 ? 0.323 -4.164 -5.605 1 95.56 182 TYR B C 1
ATOM 4519 O O . TYR B 1 182 ? -0.272 -3.521 -6.477 1 95.56 182 TYR B O 1
ATOM 4527 N N . GLN B 1 183 ? 0.023 -4.004 -4.352 1 94.19 183 GLN B N 1
ATOM 4528 C CA . GLN B 1 183 ? -1.161 -3.262 -3.934 1 94.19 183 GLN B CA 1
ATOM 4529 C C . GLN B 1 183 ? -0.934 -1.757 -4.035 1 94.19 183 GLN B C 1
ATOM 4531 O O . GLN B 1 183 ? -1.843 -0.967 -3.771 1 94.19 183 GLN B O 1
ATOM 4536 N N . GLN B 1 184 ? 0.247 -1.34 -4.457 1 93.81 184 GLN B N 1
ATOM 4537 C CA . GLN B 1 184 ? 0.529 0.081 -4.629 1 93.81 184 GLN B CA 1
ATOM 4538 C C . GLN B 1 184 ? -0.047 0.6 -5.945 1 93.81 184 GLN B C 1
ATOM 4540 O O . GLN B 1 184 ? -0.129 1.812 -6.156 1 93.81 184 GLN B O 1
ATOM 4545 N N . LEU B 1 185 ? -0.423 -0.302 -6.828 1 90.94 185 LEU B N 1
ATOM 4546 C CA . LEU B 1 185 ? -1.139 0.115 -8.031 1 90.94 185 LEU B CA 1
ATOM 4547 C C . LEU B 1 185 ? -2.605 0.391 -7.719 1 90.94 185 LEU B C 1
ATOM 4549 O O . LEU B 1 185 ? -3.26 -0.397 -7.031 1 90.94 185 LEU B O 1
ATOM 4553 N N . PRO B 1 186 ? -3.143 1.463 -8.227 1 88.94 186 PRO B N 1
ATOM 4554 C CA . PRO B 1 186 ? -4.508 1.849 -7.859 1 88.94 186 PRO B CA 1
ATOM 4555 C C . PRO B 1 186 ? -5.555 0.85 -8.352 1 88.94 186 PRO B C 1
ATOM 4557 O O . PRO B 1 186 ? -6.668 0.806 -7.82 1 88.94 186 PRO B O 1
ATOM 4560 N N . THR B 1 187 ? -5.227 0.058 -9.305 1 89.5 187 THR B N 1
ATOM 4561 C CA . THR B 1 187 ? -6.203 -0.874 -9.867 1 89.5 187 THR B CA 1
ATOM 4562 C C . THR B 1 187 ? -5.949 -2.289 -9.352 1 89.5 187 THR B C 1
ATOM 4564 O O . THR B 1 187 ? -6.582 -3.242 -9.812 1 89.5 187 THR B O 1
ATOM 4567 N N . ALA B 1 188 ? -5.066 -2.445 -8.453 1 92.31 188 ALA B N 1
ATOM 4568 C CA . ALA B 1 188 ? -4.719 -3.766 -7.93 1 92.31 188 ALA B CA 1
ATOM 4569 C C . ALA B 1 188 ? -5.195 -3.93 -6.488 1 92.31 188 ALA B C 1
ATOM 4571 O O . ALA B 1 188 ? -5.652 -2.971 -5.867 1 92.31 188 ALA B O 1
ATOM 4572 N N . GLY B 1 189 ? -5.152 -5.156 -6.035 1 94.31 189 GLY B N 1
ATOM 4573 C CA . GLY B 1 189 ? -5.508 -5.461 -4.66 1 94.31 189 GLY B CA 1
ATOM 4574 C C . GLY B 1 189 ? -6.738 -6.336 -4.543 1 94.31 189 GLY B C 1
ATOM 4575 O O . GLY B 1 189 ? -7.145 -6.977 -5.512 1 94.31 189 GLY B O 1
ATOM 4576 N N . MET B 1 190 ? -7.254 -6.371 -3.33 1 97.19 190 MET B N 1
ATOM 4577 C CA . MET B 1 190 ? -8.43 -7.188 -3.055 1 97.19 190 MET B CA 1
ATOM 4578 C C . MET B 1 190 ? -9.664 -6.613 -3.744 1 97.19 190 MET B C 1
ATOM 4580 O O . MET B 1 190 ? -9.844 -5.395 -3.793 1 97.19 190 MET B O 1
ATOM 4584 N N . PRO B 1 191 ? -10.492 -7.48 -4.285 1 97.19 191 PRO B N 1
ATOM 4585 C CA . PRO B 1 191 ? -11.789 -6.961 -4.734 1 97.19 191 PRO B CA 1
ATOM 4586 C C . PRO B 1 191 ? -12.648 -6.453 -3.584 1 97.19 191 PRO B C 1
ATOM 4588 O O . PRO B 1 191 ? -12.438 -6.836 -2.43 1 97.19 191 PRO B O 1
ATOM 4591 N N . TYR B 1 192 ? -13.508 -5.543 -3.938 1 96.5 192 TYR B N 1
ATOM 4592 C CA . TYR B 1 192 ? -14.531 -5.184 -2.967 1 96.5 192 TYR B CA 1
ATOM 4593 C C . TYR B 1 192 ? -15.477 -6.355 -2.715 1 96.5 192 TYR B C 1
ATOM 4595 O O . TYR B 1 192 ? -15.5 -7.316 -3.484 1 96.5 192 TYR B O 1
ATOM 4603 N N . GLN B 1 193 ? -16.141 -6.336 -1.615 1 96.19 193 GLN B N 1
ATOM 4604 C CA . GLN B 1 193 ? -17 -7.461 -1.266 1 96.19 193 GLN B CA 1
ATOM 4605 C C . GLN B 1 193 ? -18.375 -7.328 -1.926 1 96.19 193 GLN B C 1
ATOM 4607 O O . GLN B 1 193 ? -19.375 -7.152 -1.241 1 96.19 193 GLN B O 1
ATOM 4612 N N . PHE B 1 194 ? -18.391 -7.574 -3.254 1 97.69 194 PHE B N 1
ATOM 4613 C CA . PHE B 1 194 ? -19.641 -7.551 -3.998 1 97.69 194 PHE B CA 1
ATOM 4614 C C . PHE B 1 194 ? -20.547 -8.711 -3.59 1 97.69 194 PHE B C 1
ATOM 4616 O O . PHE B 1 194 ? -20.062 -9.828 -3.396 1 97.69 194 PHE B O 1
ATOM 4623 N N . GLU B 1 195 ? -21.828 -8.438 -3.543 1 95.94 195 GLU B N 1
ATOM 4624 C CA . GLU B 1 195 ? -22.766 -9.484 -3.154 1 95.94 195 GLU B CA 1
ATOM 4625 C C . GLU B 1 195 ? -23.266 -10.258 -4.371 1 95.94 195 GLU B C 1
ATOM 4627 O O . GLU B 1 195 ? -23.656 -11.422 -4.254 1 95.94 195 GLU B O 1
ATOM 4632 N N . ASN B 1 196 ? -23.344 -9.586 -5.473 1 96.88 196 ASN B N 1
ATOM 4633 C CA . ASN B 1 196 ? -23.891 -10.18 -6.684 1 96.88 196 ASN B CA 1
ATOM 4634 C C . ASN B 1 196 ? -23.281 -9.555 -7.941 1 96.88 196 ASN B C 1
ATOM 4636 O O . ASN B 1 196 ? -22.5 -8.617 -7.855 1 96.88 196 ASN B O 1
ATOM 4640 N N . TRP B 1 197 ? -23.672 -10.156 -9.047 1 97 197 TRP B N 1
ATOM 4641 C CA . TRP B 1 197 ? -23.141 -9.742 -10.344 1 97 197 TRP B CA 1
ATOM 4642 C C . TRP B 1 197 ? -23.547 -8.312 -10.672 1 97 197 TRP B C 1
ATOM 4644 O O . TRP B 1 197 ? -22.797 -7.578 -11.312 1 97 197 TRP B O 1
ATOM 4654 N N . GLU B 1 198 ? -24.719 -7.895 -10.266 1 97 198 GLU B N 1
ATOM 4655 C CA . GLU B 1 198 ? -25.219 -6.547 -10.523 1 97 198 GLU B CA 1
ATOM 4656 C C . GLU B 1 198 ? -24.297 -5.496 -9.914 1 97 198 GLU B C 1
ATOM 4658 O O . GLU B 1 198 ? -24 -4.473 -10.539 1 97 198 GLU B O 1
ATOM 4663 N N . GLN B 1 199 ? -23.859 -5.75 -8.703 1 97.38 199 GLN B N 1
ATOM 4664 C CA . GLN B 1 199 ? -22.938 -4.832 -8.047 1 97.38 199 GLN B CA 1
ATOM 4665 C C . GLN B 1 199 ? -21.609 -4.758 -8.797 1 97.38 199 GLN B C 1
ATOM 4667 O O . GLN B 1 199 ? -20.984 -3.697 -8.867 1 97.38 199 GLN B O 1
ATOM 4672 N N . TRP B 1 200 ? -21.172 -5.867 -9.336 1 96.38 200 TRP B N 1
ATOM 4673 C CA . TRP B 1 200 ? -19.969 -5.918 -10.164 1 96.38 200 TRP B CA 1
ATOM 4674 C C . TRP B 1 200 ? -20.141 -5.078 -11.43 1 96.38 200 TRP B C 1
ATOM 4676 O O . TRP B 1 200 ? -19.25 -4.324 -11.805 1 96.38 200 TRP B O 1
ATOM 4686 N N . GLU B 1 201 ? -21.25 -5.18 -12.008 1 95.5 201 GLU B N 1
ATOM 4687 C CA . GLU B 1 201 ? -21.531 -4.395 -13.203 1 95.5 201 GLU B CA 1
ATOM 4688 C C . GLU B 1 201 ? -21.562 -2.9 -12.883 1 95.5 201 GLU B C 1
ATOM 4690 O O . GLU B 1 201 ? -21.078 -2.084 -13.672 1 95.5 201 GLU B O 1
ATOM 4695 N N . GLU B 1 202 ? -22.156 -2.615 -11.742 1 95.81 202 GLU B N 1
ATOM 4696 C CA . GLU B 1 202 ? -22.172 -1.222 -11.312 1 95.81 202 GLU B CA 1
ATOM 4697 C C . GLU B 1 202 ? -20.766 -0.688 -11.094 1 95.81 202 GLU B C 1
ATOM 4699 O O . GLU B 1 202 ? -20.438 0.43 -11.508 1 95.81 202 GLU B O 1
ATOM 4704 N N . PHE B 1 203 ? -19.984 -1.473 -10.492 1 97 203 PHE B N 1
ATOM 4705 C CA . PHE B 1 203 ? -18.594 -1.12 -10.281 1 97 203 PHE B CA 1
ATOM 4706 C C . PHE B 1 203 ? -17.891 -0.868 -11.609 1 97 203 PHE B C 1
ATOM 4708 O O . PHE B 1 203 ? -17.219 0.15 -11.773 1 97 203 PHE B O 1
ATOM 4715 N N . ASN B 1 204 ? -18.016 -1.779 -12.523 1 94.31 204 ASN B N 1
ATOM 4716 C CA . ASN B 1 204 ? -17.359 -1.655 -13.82 1 94.31 204 ASN B CA 1
ATOM 4717 C C . ASN B 1 204 ? -17.844 -0.432 -14.586 1 94.31 204 ASN B C 1
ATOM 4719 O O . ASN B 1 204 ? -17.062 0.226 -15.281 1 94.31 204 ASN B O 1
ATOM 4723 N N . ARG B 1 205 ? -19.094 -0.149 -14.5 1 94.44 205 ARG B N 1
ATOM 4724 C CA . ARG B 1 205 ? -19.641 1.059 -15.117 1 94.44 205 ARG B CA 1
ATOM 4725 C C . ARG B 1 205 ? -18.953 2.307 -14.562 1 94.44 205 ARG B C 1
ATOM 4727 O O . ARG B 1 205 ? -18.562 3.199 -15.312 1 94.44 205 ARG B O 1
ATOM 4734 N N . ASP B 1 206 ? -18.828 2.344 -13.266 1 95.69 206 ASP B N 1
ATOM 4735 C CA . ASP B 1 206 ? -18.188 3.475 -12.609 1 95.69 206 ASP B CA 1
ATOM 4736 C C . ASP B 1 206 ? -16.734 3.627 -13.086 1 95.69 206 ASP B C 1
ATOM 4738 O O . ASP B 1 206 ? -16.281 4.742 -13.328 1 95.69 206 ASP B O 1
ATOM 4742 N N . GLN B 1 207 ? -16.016 2.465 -13.188 1 94.19 207 GLN B N 1
ATOM 4743 C CA . GLN B 1 207 ? -14.625 2.49 -13.625 1 94.19 207 GLN B CA 1
ATOM 4744 C C . GLN B 1 207 ? -14.508 3.004 -15.062 1 94.19 207 GLN B C 1
ATOM 4746 O O . GLN B 1 207 ? -13.555 3.707 -15.398 1 94.19 207 GLN B O 1
ATOM 4751 N N . ASP B 1 208 ? -15.406 2.629 -15.828 1 92.31 208 ASP B N 1
ATOM 4752 C CA . ASP B 1 208 ? -15.422 3.092 -17.219 1 92.31 208 ASP B CA 1
ATOM 4753 C C . ASP B 1 208 ? -15.672 4.594 -17.281 1 92.31 208 ASP B C 1
ATOM 4755 O O . ASP B 1 208 ? -14.969 5.316 -18 1 92.31 208 ASP B O 1
ATOM 4759 N N . LEU B 1 209 ? -16.625 5.07 -16.531 1 93.88 209 LEU B N 1
ATOM 4760 C CA . LEU B 1 209 ? -17.031 6.477 -16.547 1 93.88 209 LEU B CA 1
ATOM 4761 C C . LEU B 1 209 ? -15.898 7.359 -16.031 1 93.88 209 LEU B C 1
ATOM 4763 O O . LEU B 1 209 ? -15.641 8.438 -16.578 1 93.88 209 LEU B O 1
ATOM 4767 N N . SER B 1 210 ? -15.227 6.914 -15.016 1 93.12 210 SER B N 1
ATOM 4768 C CA . SER B 1 210 ? -14.172 7.707 -14.391 1 93.12 210 SER B CA 1
ATOM 4769 C C . SER B 1 210 ? -12.859 7.586 -15.164 1 93.12 210 SER B C 1
ATOM 4771 O O . SER B 1 210 ? -11.898 8.305 -14.883 1 93.12 210 SER B O 1
ATOM 4773 N N . GLY B 1 211 ? -12.734 6.637 -16.047 1 89.06 211 GLY B N 1
AT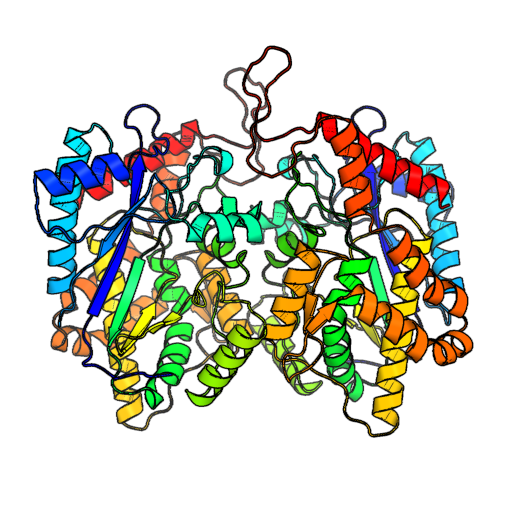OM 4774 C CA . GLY B 1 211 ? -11.547 6.457 -16.859 1 89.06 211 GLY B CA 1
ATOM 4775 C C . GLY B 1 211 ? -10.453 5.688 -16.156 1 89.06 211 GLY B C 1
ATOM 4776 O O . GLY B 1 211 ? -9.305 5.672 -16.609 1 89.06 211 GLY B O 1
ATOM 4777 N N . VAL B 1 212 ? -10.758 5.066 -15.102 1 84.81 212 VAL B N 1
ATOM 4778 C CA . VAL B 1 212 ? -9.766 4.355 -14.305 1 84.81 212 VAL B CA 1
ATOM 4779 C C . VAL B 1 212 ? -9.195 3.189 -15.109 1 84.81 212 VAL B C 1
ATOM 4781 O O . VAL B 1 212 ? -7.996 2.908 -15.047 1 84.81 212 VAL B O 1
ATOM 4784 N N . ILE B 1 213 ? -9.992 2.512 -15.914 1 74.81 213 ILE B N 1
ATOM 4785 C CA . ILE B 1 213 ? -9.562 1.287 -16.578 1 74.81 213 ILE B CA 1
ATOM 4786 C C . ILE B 1 213 ? -9.25 1.577 -18.047 1 74.81 213 ILE B C 1
ATOM 4788 O O . ILE B 1 213 ? -9.07 0.653 -18.844 1 74.81 213 ILE B O 1
ATOM 4792 N N . ASN B 1 214 ? -9.211 2.793 -18.375 1 71.44 214 ASN B N 1
ATOM 4793 C CA . ASN B 1 214 ? -8.961 3.129 -19.781 1 71.44 214 ASN B CA 1
ATOM 4794 C C . ASN B 1 214 ? -7.555 2.727 -20.203 1 71.44 214 ASN B C 1
ATOM 4796 O O . ASN B 1 214 ? -7.324 2.408 -21.375 1 71.44 214 ASN B O 1
ATOM 4800 N N . HIS B 1 215 ? -6.809 2.635 -19.172 1 62.53 215 HIS B N 1
ATOM 4801 C CA . HIS B 1 215 ? -5.418 2.381 -19.531 1 62.53 215 HIS B CA 1
ATOM 4802 C C . HIS B 1 215 ? -5.062 0.91 -19.344 1 62.53 215 HIS B C 1
ATOM 4804 O O . HIS B 1 215 ? -4.18 0.391 -20.031 1 62.53 215 HIS B O 1
ATOM 4810 N N . THR B 1 216 ? -5.777 0.305 -18.484 1 64.5 216 THR B N 1
ATOM 4811 C CA . THR B 1 216 ? -5.418 -1.068 -18.141 1 64.5 216 THR B CA 1
ATOM 4812 C C . THR B 1 216 ? -6.426 -2.051 -18.75 1 64.5 216 THR B C 1
ATOM 4814 O O . THR B 1 216 ? -6.152 -3.25 -18.828 1 64.5 216 THR B O 1
ATOM 4817 N N . GLY B 1 217 ? -7.406 -1.524 -19.125 1 67 217 GLY B N 1
ATOM 4818 C CA . GLY B 1 217 ? -8.469 -2.355 -19.688 1 67 217 GLY B CA 1
ATOM 4819 C C . GLY B 1 217 ? -9.312 -3.031 -18.625 1 67 217 GLY B C 1
ATOM 4820 O O . GLY B 1 217 ? -10.477 -3.344 -18.859 1 67 217 GLY B O 1
ATOM 4821 N N . SER B 1 218 ? -8.641 -3.346 -17.484 1 73.88 218 SER B N 1
ATOM 4822 C CA . SER B 1 218 ? -9.398 -3.969 -16.406 1 73.88 218 SER B CA 1
ATOM 4823 C C . SER B 1 218 ? -8.734 -3.732 -15.055 1 73.88 218 SER B C 1
ATOM 4825 O O . SER B 1 218 ? -7.602 -3.24 -14.992 1 73.88 218 SER B O 1
ATOM 4827 N N . MET B 1 219 ? -9.555 -4.102 -14.078 1 84.5 219 MET B N 1
ATOM 4828 C CA . MET B 1 219 ? -9.016 -4.094 -12.719 1 84.5 219 MET B CA 1
ATOM 4829 C C . MET B 1 219 ? -8.156 -5.328 -12.469 1 84.5 219 MET B C 1
ATOM 4831 O O . MET B 1 219 ? -8.516 -6.434 -12.875 1 84.5 219 MET B O 1
ATOM 4835 N N . HIS B 1 220 ? -7.047 -5.102 -11.852 1 90.25 220 HIS B N 1
ATOM 4836 C CA . HIS B 1 220 ? -6.141 -6.191 -11.508 1 90.25 220 HIS B CA 1
ATOM 4837 C C . HIS B 1 220 ? -6.375 -6.68 -10.086 1 90.25 220 HIS B C 1
ATOM 4839 O O . HIS B 1 220 ? -5.434 -6.77 -9.289 1 90.25 220 HIS B O 1
ATOM 4845 N N . PHE B 1 221 ? -7.602 -7.129 -9.852 1 96.06 221 PHE B N 1
ATOM 4846 C CA . PHE B 1 221 ? -7.965 -7.645 -8.531 1 96.06 221 PHE B CA 1
ATOM 4847 C C . PHE B 1 221 ? -7.258 -8.969 -8.258 1 96.06 221 PHE B C 1
ATOM 4849 O O . PHE B 1 221 ? -6.957 -9.719 -9.188 1 96.06 221 PHE B O 1
ATOM 4856 N N . ASP B 1 222 ? -7.031 -9.227 -7.043 1 98.19 222 ASP B N 1
ATOM 4857 C CA . ASP B 1 222 ? -6.422 -10.469 -6.59 1 98.19 222 ASP B CA 1
ATOM 4858 C C . ASP B 1 222 ? -7.223 -11.68 -7.062 1 98.19 222 ASP B C 1
ATOM 4860 O O . ASP B 1 222 ? -6.66 -12.742 -7.324 1 98.19 222 ASP B O 1
ATOM 4864 N N . VAL B 1 223 ? -8.516 -11.578 -7.074 1 98.5 223 VAL B N 1
ATOM 4865 C CA . VAL B 1 223 ? -9.445 -12.539 -7.66 1 98.5 223 VAL B CA 1
ATOM 4866 C C . VAL B 1 223 ? -10.492 -11.805 -8.5 1 98.5 223 VAL B C 1
ATOM 4868 O O . VAL B 1 223 ? -11.023 -10.773 -8.07 1 98.5 223 VAL B O 1
ATOM 4871 N N . ARG B 1 224 ? -10.758 -12.359 -9.688 1 97.31 224 ARG B N 1
ATOM 4872 C CA . ARG B 1 224 ? -11.695 -11.656 -10.555 1 97.31 224 ARG B CA 1
ATOM 4873 C C . ARG B 1 224 ? -12.352 -12.609 -11.539 1 97.31 224 ARG B C 1
ATOM 4875 O O . ARG B 1 224 ? -11.812 -13.672 -11.836 1 97.31 224 ARG B O 1
ATOM 4882 N N . PRO B 1 225 ? -13.547 -12.227 -12.008 1 96.62 225 PRO B N 1
ATOM 4883 C CA . PRO B 1 225 ? -14.117 -12.969 -13.133 1 96.62 225 PRO B CA 1
ATOM 4884 C C . PRO B 1 225 ? -13.438 -12.641 -14.461 1 96.62 225 PRO B C 1
ATOM 4886 O O . PRO B 1 225 ? -12.891 -11.547 -14.625 1 96.62 225 PRO B O 1
ATOM 4889 N N . THR B 1 226 ? -13.5 -13.555 -15.336 1 95 226 THR B N 1
ATOM 4890 C CA . THR B 1 226 ? -12.906 -13.328 -16.656 1 95 226 THR B CA 1
ATOM 4891 C C . THR B 1 226 ? -13.938 -13.547 -17.75 1 95 226 THR B C 1
ATOM 4893 O O . THR B 1 226 ? -14.984 -14.148 -17.516 1 95 226 THR B O 1
ATOM 4896 N N . LYS B 1 227 ? -13.578 -13.102 -18.922 1 91.88 227 LYS B N 1
ATOM 4897 C CA . LYS B 1 227 ? -14.453 -13.234 -20.094 1 91.88 227 LYS B CA 1
ATOM 4898 C C . LYS B 1 227 ? -14.562 -14.695 -20.516 1 91.88 227 LYS B C 1
ATOM 4900 O O . LYS B 1 227 ? -15.414 -15.039 -21.344 1 91.88 227 LYS B O 1
ATOM 4905 N N . TYR B 1 228 ? -13.82 -15.555 -19.938 1 93.31 228 TYR B N 1
ATOM 4906 C CA . TYR B 1 228 ? -13.797 -16.953 -20.328 1 93.31 228 TYR B CA 1
ATOM 4907 C C . TYR B 1 228 ? -14.75 -17.781 -19.469 1 93.31 228 TYR B C 1
ATOM 4909 O O . TYR B 1 228 ? -14.828 -19 -19.609 1 93.31 228 TYR B O 1
ATOM 4917 N N . GLY B 1 229 ? -15.43 -17.109 -18.609 1 96.38 229 GLY B N 1
ATOM 4918 C CA . GLY B 1 229 ? -16.312 -17.828 -17.703 1 96.38 229 GLY B CA 1
ATOM 4919 C C . GLY B 1 229 ? -15.578 -18.438 -16.516 1 96.38 229 GLY B C 1
ATOM 4920 O O . GLY B 1 229 ? -15.984 -19.484 -16 1 96.38 229 GLY B O 1
ATOM 4921 N N . THR B 1 230 ? -14.445 -17.828 -16.203 1 97.88 230 THR B N 1
ATOM 4922 C CA . THR B 1 230 ? -13.664 -18.375 -15.102 1 97.88 230 THR B CA 1
ATOM 4923 C C . THR B 1 230 ? -13.508 -17.359 -13.977 1 97.88 230 THR B C 1
ATOM 4925 O O . THR B 1 230 ? -13.695 -16.156 -14.195 1 97.88 230 THR B O 1
ATOM 4928 N N . VAL B 1 231 ? -13.305 -17.859 -12.781 1 98.31 231 VAL B N 1
ATOM 4929 C CA . VAL B 1 231 ? -12.734 -17.094 -11.688 1 98.31 231 VAL B CA 1
ATOM 4930 C C . VAL B 1 231 ? -11.219 -17.266 -11.672 1 98.31 231 VAL B C 1
ATOM 4932 O O . VAL B 1 231 ? -10.711 -18.391 -11.672 1 98.31 231 VAL B O 1
ATOM 4935 N N . GLU B 1 232 ? -10.555 -16.125 -11.703 1 98.56 232 GLU B N 1
ATOM 4936 C CA . GLU B 1 232 ? -9.094 -16.125 -11.766 1 98.56 232 GLU B CA 1
ATOM 4937 C C . GLU B 1 232 ? -8.484 -15.672 -10.445 1 98.56 232 GLU B C 1
ATOM 4939 O O . GLU B 1 232 ? -8.766 -14.57 -9.969 1 98.56 232 GLU B O 1
ATOM 4944 N N . THR B 1 233 ? -7.711 -16.531 -9.836 1 98.75 233 THR B N 1
ATOM 4945 C CA . THR B 1 233 ? -6.891 -16.172 -8.68 1 98.75 233 THR B CA 1
ATOM 4946 C C . THR B 1 233 ? -5.5 -15.734 -9.125 1 98.75 233 THR B C 1
ATOM 4948 O O . THR B 1 233 ? -4.781 -16.484 -9.781 1 98.75 233 THR B O 1
ATOM 4951 N N . ARG B 1 234 ? -5.082 -14.469 -8.609 1 97.88 234 ARG B N 1
ATOM 4952 C CA . ARG B 1 234 ? -3.898 -13.859 -9.211 1 97.88 234 ARG B CA 1
ATOM 4953 C C . ARG B 1 234 ? -2.891 -13.461 -8.133 1 97.88 234 ARG B C 1
ATOM 4955 O O . ARG B 1 234 ? -1.875 -12.828 -8.438 1 97.88 234 ARG B O 1
ATOM 4962 N N . PHE B 1 235 ? -3.127 -13.812 -6.906 1 98.56 235 PHE B N 1
ATOM 4963 C CA . PHE B 1 235 ? -2.332 -13.195 -5.852 1 98.56 235 PHE B CA 1
ATOM 4964 C C . PHE B 1 235 ? -1.243 -14.148 -5.367 1 98.56 235 PHE B C 1
ATOM 4966 O O . PHE B 1 235 ? -0.439 -13.789 -4.504 1 98.56 235 PHE B O 1
ATOM 4973 N N . ALA B 1 236 ? -1.172 -15.375 -5.922 1 98.88 236 ALA B N 1
ATOM 4974 C CA . ALA B 1 236 ? -0.105 -16.297 -5.543 1 98.88 236 ALA B CA 1
ATOM 4975 C C . ALA B 1 236 ? 1.229 -15.875 -6.148 1 98.88 236 ALA B C 1
ATOM 4977 O O . ALA B 1 236 ? 1.287 -15.445 -7.305 1 98.88 236 ALA B O 1
ATOM 4978 N N . ASP B 1 237 ? 2.324 -15.969 -5.363 1 98.94 237 ASP B N 1
ATOM 4979 C CA . ASP B 1 237 ? 3.668 -15.797 -5.906 1 98.94 237 ASP B CA 1
ATOM 4980 C C . ASP B 1 237 ? 4.008 -16.906 -6.895 1 98.94 237 ASP B C 1
ATOM 4982 O O . ASP B 1 237 ? 3.488 -18.031 -6.785 1 98.94 237 ASP B O 1
ATOM 4986 N N . ALA B 1 238 ? 4.883 -16.609 -7.824 1 98.81 238 ALA B N 1
ATOM 4987 C CA . ALA B 1 238 ? 5.48 -17.688 -8.594 1 98.81 238 ALA B CA 1
ATOM 4988 C C . ALA B 1 238 ? 6.285 -18.625 -7.688 1 98.81 238 ALA B C 1
ATOM 4990 O O . ALA B 1 238 ? 6.898 -18.172 -6.715 1 98.81 238 ALA B O 1
ATOM 4991 N N . THR B 1 239 ? 6.297 -19.891 -8.023 1 98.69 239 THR B N 1
ATOM 4992 C CA . THR B 1 239 ? 6.961 -20.891 -7.188 1 98.69 239 THR B CA 1
ATOM 4993 C C . THR B 1 239 ? 8.281 -21.328 -7.809 1 98.69 239 THR B C 1
ATOM 4995 O O . THR B 1 239 ? 8.438 -21.297 -9.031 1 98.69 239 THR B O 1
ATOM 4998 N N . MET B 1 240 ? 9.164 -21.828 -6.996 1 98.62 240 MET B N 1
ATOM 4999 C CA . MET B 1 240 ? 10.484 -22.25 -7.461 1 98.62 240 MET B CA 1
ATOM 5000 C C . MET B 1 240 ? 10.383 -23.562 -8.234 1 98.62 240 MET B C 1
ATOM 5002 O O . MET B 1 240 ? 11.195 -23.828 -9.125 1 98.62 240 MET B O 1
ATOM 5006 N N . GLU B 1 241 ? 9.422 -24.375 -7.848 1 98.62 241 GLU B N 1
ATOM 5007 C CA . GLU B 1 241 ? 9.32 -25.703 -8.445 1 98.62 241 GLU B CA 1
ATOM 5008 C C . GLU B 1 241 ? 7.918 -25.969 -8.984 1 98.62 241 GLU B C 1
ATOM 5010 O O . GLU B 1 241 ? 6.938 -25.453 -8.445 1 98.62 241 GLU B O 1
ATOM 5015 N N . LEU B 1 242 ? 7.836 -26.828 -9.977 1 98.5 242 LEU B N 1
ATOM 5016 C CA . LEU B 1 242 ? 6.594 -27.141 -10.672 1 98.5 242 LEU B CA 1
ATOM 5017 C C . LEU B 1 242 ? 5.605 -27.828 -9.734 1 98.5 242 LEU B C 1
ATOM 5019 O O . LEU B 1 242 ? 4.398 -27.578 -9.805 1 98.5 242 LEU B O 1
ATOM 5023 N N . TRP B 1 243 ? 6.031 -28.703 -8.852 1 98.56 243 TRP B N 1
ATOM 5024 C CA . TRP B 1 243 ? 5.113 -29.469 -8.016 1 98.56 243 TRP B CA 1
ATOM 5025 C C . TRP B 1 243 ? 4.406 -28.562 -7.016 1 98.56 243 TRP B C 1
ATOM 5027 O O . TRP B 1 243 ? 3.27 -28.828 -6.621 1 98.56 243 TRP B O 1
ATOM 5037 N N . GLU B 1 244 ? 5.082 -27.484 -6.539 1 98.81 244 GLU B N 1
ATOM 5038 C CA . GLU B 1 244 ? 4.426 -26.5 -5.684 1 98.81 244 GLU B CA 1
ATOM 5039 C C . GLU B 1 244 ? 3.262 -25.828 -6.402 1 98.81 244 GLU B C 1
ATOM 5041 O O . GLU B 1 244 ? 2.182 -25.672 -5.832 1 98.81 244 GLU B O 1
ATOM 5046 N N . LEU B 1 245 ? 3.572 -25.422 -7.645 1 98.81 245 LEU B N 1
ATOM 5047 C CA . LEU B 1 245 ? 2.531 -24.859 -8.492 1 98.81 245 LEU B CA 1
ATOM 5048 C C . LEU B 1 245 ? 1.344 -25.797 -8.609 1 98.81 245 LEU B C 1
ATOM 5050 O O . LEU B 1 245 ? 0.192 -25.391 -8.492 1 98.81 245 LEU B O 1
ATOM 5054 N N . ALA B 1 246 ? 1.627 -27.047 -8.836 1 98.88 246 ALA B N 1
ATOM 5055 C CA . ALA B 1 246 ? 0.585 -28.047 -8.984 1 98.88 246 ALA B CA 1
ATOM 5056 C C . ALA B 1 246 ? -0.252 -28.156 -7.711 1 98.88 246 ALA B C 1
ATOM 5058 O O . ALA B 1 246 ? -1.481 -28.234 -7.777 1 98.88 246 ALA B O 1
ATOM 5059 N N . ALA B 1 247 ? 0.391 -28.188 -6.566 1 98.94 247 ALA B N 1
ATOM 5060 C CA . ALA B 1 247 ? -0.298 -28.312 -5.285 1 98.94 247 ALA B CA 1
ATOM 5061 C C . ALA B 1 247 ? -1.232 -27.125 -5.055 1 98.94 247 ALA B C 1
ATOM 5063 O O . ALA B 1 247 ? -2.389 -27.297 -4.664 1 98.94 247 ALA B O 1
ATOM 5064 N N . ILE B 1 248 ? -0.758 -25.938 -5.312 1 98.94 248 ILE B N 1
ATOM 5065 C CA . ILE B 1 248 ? -1.516 -24.703 -5.094 1 98.94 248 ILE B CA 1
ATOM 5066 C C . ILE B 1 248 ? -2.693 -24.656 -6.066 1 98.94 248 ILE B C 1
ATOM 5068 O O . ILE B 1 248 ? -3.809 -24.297 -5.68 1 98.94 248 ILE B O 1
ATOM 5072 N N . ALA B 1 249 ? -2.436 -25.016 -7.293 1 98.94 249 ALA B N 1
ATOM 5073 C CA . ALA B 1 249 ? -3.496 -25.047 -8.297 1 98.94 249 ALA B CA 1
ATOM 5074 C C . ALA B 1 249 ? -4.566 -26.078 -7.93 1 98.94 249 ALA B C 1
ATOM 5076 O O . ALA B 1 249 ? -5.762 -25.812 -8.086 1 98.94 249 ALA B O 1
ATOM 5077 N N . ALA B 1 250 ? -4.121 -27.25 -7.477 1 98.94 250 ALA B N 1
ATOM 5078 C CA . ALA B 1 250 ? -5.07 -28.281 -7.062 1 98.94 250 ALA B CA 1
ATOM 5079 C C . ALA B 1 250 ? -5.945 -27.797 -5.914 1 98.94 250 ALA B C 1
ATOM 5081 O O . ALA B 1 250 ? -7.168 -27.969 -5.941 1 98.94 250 ALA B O 1
ATOM 5082 N N . TYR B 1 251 ? -5.332 -27.219 -4.91 1 98.94 251 TYR B N 1
ATOM 5083 C CA . TYR B 1 251 ? -6.062 -26.656 -3.779 1 98.94 251 TYR B CA 1
ATOM 5084 C C . TYR B 1 251 ? -7.094 -25.641 -4.25 1 98.94 251 TYR B C 1
ATOM 5086 O O . TYR B 1 251 ? -8.258 -25.688 -3.842 1 98.94 251 TYR B O 1
ATOM 5094 N N . THR B 1 252 ? -6.715 -24.734 -5.16 1 98.94 252 THR B N 1
ATOM 5095 C CA . THR B 1 252 ? -7.57 -23.672 -5.672 1 98.94 252 THR B CA 1
ATOM 5096 C C . THR B 1 252 ? -8.719 -24.25 -6.496 1 98.94 252 THR B C 1
ATOM 5098 O O . THR B 1 252 ? -9.875 -23.859 -6.316 1 98.94 252 THR B O 1
ATOM 5101 N N . HIS B 1 253 ? -8.375 -25.188 -7.375 1 98.94 253 HIS B N 1
ATOM 5102 C CA . HIS B 1 253 ? -9.375 -25.844 -8.211 1 98.94 253 HIS B CA 1
ATOM 5103 C C . HIS B 1 253 ? -10.438 -26.531 -7.359 1 98.94 253 HIS B C 1
ATOM 5105 O O . HIS B 1 253 ? -11.633 -26.328 -7.559 1 98.94 253 HIS B O 1
ATOM 5111 N N . CYS B 1 254 ? -10.008 -27.312 -6.418 1 98.94 254 CYS B N 1
ATOM 5112 C CA . CYS B 1 254 ? -10.914 -28.031 -5.531 1 98.94 254 CYS B CA 1
ATOM 5113 C C . CYS B 1 254 ? -11.797 -27.062 -4.75 1 98.94 254 CYS B C 1
ATOM 5115 O O . CYS B 1 254 ? -12.992 -27.297 -4.574 1 98.94 254 CYS B O 1
ATOM 5117 N N . LEU B 1 255 ? -11.227 -25.953 -4.277 1 98.88 255 LEU B N 1
ATOM 5118 C CA . LEU B 1 255 ? -11.984 -24.969 -3.494 1 98.88 255 LEU B CA 1
ATOM 5119 C C . LEU B 1 255 ? -13.133 -24.391 -4.312 1 98.88 255 LEU B C 1
ATOM 5121 O O . LEU B 1 255 ? -14.266 -24.312 -3.83 1 98.88 255 LEU B O 1
ATOM 5125 N N . VAL B 1 256 ? -12.805 -23.953 -5.523 1 98.88 256 VAL B N 1
ATOM 5126 C CA . VAL B 1 256 ? -13.828 -23.328 -6.359 1 98.88 256 VAL B CA 1
ATOM 5127 C C . VAL B 1 256 ? -14.961 -24.312 -6.621 1 98.88 256 VAL B C 1
ATOM 5129 O O . VAL B 1 256 ? -16.141 -23.984 -6.461 1 98.88 256 VAL B O 1
ATOM 5132 N N . VAL B 1 257 ? -14.633 -25.562 -6.984 1 98.88 257 VAL B N 1
ATOM 5133 C CA . VAL B 1 257 ? -15.641 -26.562 -7.273 1 98.88 257 VAL B CA 1
ATOM 5134 C C . VAL B 1 257 ? -16.422 -26.906 -6.004 1 98.88 257 VAL B C 1
ATOM 5136 O O . VAL B 1 257 ? -17.641 -27.047 -6.035 1 98.88 257 VAL B O 1
ATOM 5139 N N . TYR B 1 258 ? -15.672 -27.031 -4.91 1 98.88 258 TYR B N 1
ATOM 5140 C CA . TYR B 1 258 ? -16.297 -27.312 -3.623 1 98.88 258 TYR B CA 1
ATOM 5141 C C . TYR B 1 258 ? -17.344 -26.25 -3.291 1 98.88 258 TYR B C 1
ATOM 5143 O O . TYR B 1 258 ? -18.484 -26.562 -2.941 1 98.88 258 TYR B O 1
ATOM 5151 N N . PHE B 1 259 ? -17.031 -24.984 -3.381 1 98.88 259 PHE B N 1
ATOM 5152 C CA . PHE B 1 259 ? -17.938 -23.906 -3.043 1 98.88 259 PHE B CA 1
ATOM 5153 C C . PHE B 1 259 ? -19.094 -23.844 -4.023 1 98.88 259 PHE B C 1
ATOM 5155 O O . PHE B 1 259 ? -20.234 -23.547 -3.635 1 98.88 259 PHE B O 1
ATOM 5162 N N . GLU B 1 260 ? -18.797 -24.078 -5.305 1 98.69 260 GLU B N 1
ATOM 5163 C CA . GLU B 1 260 ? -19.891 -24.078 -6.266 1 98.69 260 GLU B CA 1
ATOM 5164 C C . GLU B 1 260 ? -20.906 -25.172 -5.941 1 98.69 260 GLU B C 1
ATOM 5166 O O . GLU B 1 260 ? -22.125 -24.938 -5.984 1 98.69 260 GLU B O 1
ATOM 5171 N N . ARG B 1 261 ? -20.453 -26.359 -5.613 1 98.44 261 ARG B N 1
ATOM 5172 C CA . ARG B 1 261 ? -21.344 -27.453 -5.273 1 98.44 261 ARG B CA 1
ATOM 5173 C C . ARG B 1 261 ? -22.141 -27.141 -4.008 1 98.44 261 ARG B C 1
ATOM 5175 O O . ARG B 1 261 ? -23.312 -27.5 -3.902 1 98.44 261 ARG B O 1
ATOM 5182 N N . ARG B 1 262 ? -21.469 -26.562 -3.076 1 98.5 262 ARG B N 1
ATOM 5183 C CA . ARG B 1 262 ? -22.188 -26.141 -1.874 1 98.5 262 ARG B CA 1
ATOM 5184 C C . ARG B 1 262 ? -23.297 -25.156 -2.211 1 98.5 262 ARG B C 1
ATOM 5186 O O . ARG B 1 262 ? -24.391 -25.234 -1.664 1 98.5 262 ARG B O 1
ATOM 5193 N N . LEU B 1 263 ? -22.953 -24.234 -3.018 1 97.56 263 LEU B N 1
ATOM 5194 C CA . LEU B 1 263 ? -23.953 -23.266 -3.455 1 97.56 263 LEU B CA 1
ATOM 5195 C C . LEU B 1 263 ? -25.109 -23.953 -4.164 1 97.56 263 LEU B C 1
ATOM 5197 O O . LEU B 1 263 ? -26.281 -23.625 -3.916 1 97.56 263 LEU B O 1
ATOM 5201 N N . ASP B 1 264 ? -24.844 -24.891 -5.043 1 97.69 264 ASP B N 1
ATOM 5202 C CA . ASP B 1 264 ? -25.859 -25.625 -5.785 1 97.69 264 ASP B CA 1
ATOM 5203 C C . ASP B 1 264 ? -26.75 -26.422 -4.84 1 97.69 264 ASP B C 1
ATOM 5205 O O . ASP B 1 264 ? -27.938 -26.609 -5.121 1 97.69 264 ASP B O 1
ATOM 5209 N N . ALA B 1 265 ? -26.156 -26.781 -3.812 1 98.19 265 ALA B N 1
ATOM 5210 C CA . ALA B 1 265 ? -26.906 -27.562 -2.826 1 98.19 265 ALA B CA 1
ATOM 5211 C C . ALA B 1 265 ? -27.719 -26.641 -1.906 1 98.19 265 ALA B C 1
ATOM 5213 O O . ALA B 1 265 ? -28.375 -27.109 -0.975 1 98.19 265 ALA B O 1
ATOM 5214 N N . GLY B 1 266 ? -27.578 -25.359 -2.027 1 97.56 266 GLY B N 1
ATOM 5215 C CA . GLY B 1 266 ? -28.406 -24.422 -1.298 1 97.56 266 GLY B CA 1
ATOM 5216 C C . GLY B 1 266 ? -27.734 -23.891 -0.036 1 97.56 266 GLY B C 1
ATOM 5217 O O . GLY B 1 266 ? -28.391 -23.234 0.784 1 97.56 266 GLY B O 1
ATOM 5218 N N . HIS B 1 267 ? -26.5 -24.203 0.101 1 97.88 267 HIS B N 1
ATOM 5219 C CA . HIS B 1 267 ? -25.797 -23.734 1.284 1 97.88 267 HIS B CA 1
ATOM 5220 C C . HIS B 1 267 ? -25.266 -22.312 1.084 1 97.88 267 HIS B C 1
ATOM 5222 O O . HIS B 1 267 ? -24.953 -21.906 -0.04 1 97.88 267 HIS B O 1
ATOM 5228 N N . GLU B 1 268 ? -25.25 -21.578 2.148 1 96.88 268 GLU B N 1
ATOM 5229 C CA . GLU B 1 268 ? -24.547 -20.297 2.137 1 96.88 268 GLU B CA 1
ATOM 5230 C C . GLU B 1 268 ? -23.031 -20.484 2.227 1 96.88 268 GLU B C 1
ATOM 5232 O O . GLU B 1 268 ? -22.562 -21.344 2.986 1 96.88 268 GLU B O 1
ATOM 5237 N N . LEU B 1 269 ? -22.328 -19.781 1.46 1 98.44 269 LEU B N 1
ATOM 5238 C CA . LEU B 1 269 ? -20.875 -19.891 1.474 1 98.44 269 LEU B CA 1
ATOM 5239 C C . LEU B 1 269 ? -20.266 -19 2.547 1 98.44 269 LEU B C 1
ATOM 5241 O O . LEU B 1 269 ? -20.875 -18 2.951 1 98.44 269 LEU B O 1
ATOM 5245 N N . PRO B 1 270 ? -19.062 -19.375 3.049 1 98.31 270 PRO B N 1
ATOM 5246 C CA . PRO B 1 270 ? -18.422 -18.562 4.086 1 98.31 270 PRO B CA 1
ATOM 5247 C C . PRO B 1 270 ? -17.938 -17.219 3.561 1 98.31 270 PRO B C 1
ATOM 5249 O O . PRO B 1 270 ? -17.594 -17.094 2.383 1 98.31 270 PRO B O 1
ATOM 5252 N N . THR B 1 271 ? -17.969 -16.234 4.402 1 98.19 271 THR B N 1
ATOM 5253 C CA . THR B 1 271 ? -17.359 -14.922 4.191 1 98.19 271 THR B CA 1
ATOM 5254 C C . THR B 1 271 ? -16.641 -14.445 5.453 1 98.19 271 THR B C 1
ATOM 5256 O O . THR B 1 271 ? -16.797 -15.047 6.52 1 98.19 271 THR B O 1
ATOM 5259 N N . LEU B 1 272 ? -15.812 -13.484 5.336 1 98.25 272 LEU B N 1
ATOM 5260 C CA . LEU B 1 272 ? -15.188 -12.75 6.43 1 98.25 272 LEU B CA 1
ATOM 5261 C C . LEU B 1 272 ? -15.453 -11.258 6.301 1 98.25 272 LEU B C 1
ATOM 5263 O O . LEU B 1 272 ? -15.664 -10.75 5.195 1 98.25 272 LEU B O 1
ATOM 5267 N N . GLN B 1 273 ? -15.453 -10.602 7.488 1 97.25 273 GLN B N 1
ATOM 5268 C CA . GLN B 1 273 ? -15.445 -9.141 7.398 1 97.25 273 GLN B CA 1
ATOM 5269 C C . GLN B 1 273 ? -14.297 -8.648 6.52 1 97.25 273 GLN B C 1
ATOM 5271 O O . GLN B 1 273 ? -13.211 -9.234 6.523 1 97.25 273 GLN B O 1
ATOM 5276 N N . PRO B 1 274 ? -14.555 -7.539 5.785 1 96.31 274 PRO B N 1
ATOM 5277 C CA . PRO B 1 274 ? -13.492 -7.043 4.906 1 96.31 274 PRO B CA 1
ATOM 5278 C C . PRO B 1 274 ? -12.172 -6.812 5.645 1 96.31 274 PRO B C 1
ATOM 5280 O O . PRO B 1 274 ? -11.102 -7.051 5.09 1 96.31 274 PRO B O 1
ATOM 5283 N N . TRP B 1 275 ? -12.211 -6.379 6.918 1 96.5 275 TRP B N 1
ATOM 5284 C CA . TRP B 1 275 ? -10.992 -6.094 7.656 1 96.5 275 TRP B CA 1
ATOM 5285 C C . TRP B 1 275 ? -10.305 -7.383 8.094 1 96.5 275 TRP B C 1
ATOM 5287 O O . TRP B 1 275 ? -9.086 -7.406 8.289 1 96.5 275 TRP B O 1
ATOM 5297 N N . HIS B 1 276 ? -11.016 -8.469 8.219 1 97.88 276 HIS B N 1
ATOM 5298 C CA . HIS B 1 276 ? -10.375 -9.75 8.5 1 97.88 276 HIS B CA 1
ATOM 5299 C C . HIS B 1 276 ? -9.68 -10.305 7.258 1 97.88 276 HIS B C 1
ATOM 5301 O O . HIS B 1 276 ? -8.617 -10.922 7.363 1 97.88 276 HIS B O 1
ATOM 5307 N N . VAL B 1 277 ? -10.289 -10.109 6.062 1 98.25 277 VAL B N 1
ATOM 5308 C CA . VAL B 1 277 ? -9.641 -10.523 4.828 1 98.25 277 VAL B CA 1
ATOM 5309 C C . VAL B 1 277 ? -8.328 -9.758 4.652 1 98.25 277 VAL B C 1
ATOM 5311 O O . VAL B 1 277 ? -7.293 -10.352 4.348 1 98.25 277 VAL B O 1
ATOM 5314 N N . ALA B 1 278 ? -8.422 -8.469 4.922 1 97.25 278 ALA B N 1
ATOM 5315 C CA . ALA B 1 278 ? -7.238 -7.625 4.801 1 97.25 278 ALA B CA 1
ATOM 5316 C C . ALA B 1 278 ? -6.152 -8.047 5.785 1 97.25 278 ALA B C 1
ATOM 5318 O O . ALA B 1 278 ? -4.977 -8.117 5.43 1 97.25 278 ALA B O 1
ATOM 5319 N N . GLU B 1 279 ? -6.531 -8.297 6.973 1 96.94 279 GLU B N 1
ATOM 5320 C CA . GLU B 1 279 ? -5.586 -8.719 8 1 96.94 279 GLU B CA 1
ATOM 5321 C C . GLU B 1 279 ? -4.949 -10.055 7.645 1 96.94 279 GLU B C 1
ATOM 5323 O O . GLU B 1 279 ? -3.736 -10.234 7.793 1 96.94 279 GLU B O 1
ATOM 5328 N N . ASN B 1 280 ? -5.75 -10.992 7.207 1 98.62 280 ASN B N 1
ATOM 5329 C CA . ASN B 1 280 ? -5.246 -12.297 6.812 1 98.62 280 ASN B CA 1
ATOM 5330 C C . ASN B 1 280 ? -4.27 -12.195 5.645 1 98.62 280 ASN B C 1
ATOM 5332 O O . ASN B 1 280 ? -3.268 -12.914 5.602 1 98.62 280 ASN B O 1
ATOM 5336 N N . LYS B 1 281 ? -4.629 -11.359 4.664 1 98.5 281 LYS B N 1
ATOM 5337 C CA . LYS B 1 281 ? -3.701 -11.078 3.572 1 98.5 281 LYS B CA 1
ATOM 5338 C C . LYS B 1 281 ? -2.352 -10.609 4.105 1 98.5 281 LYS B C 1
ATOM 5340 O O . LYS B 1 281 ? -1.306 -11.125 3.703 1 98.5 281 LYS B O 1
ATOM 5345 N N . TRP B 1 282 ? -2.404 -9.703 5.016 1 97.81 282 TRP B N 1
ATOM 5346 C CA . TRP B 1 282 ? -1.175 -9.148 5.57 1 97.81 282 TRP B CA 1
ATOM 5347 C C . TRP B 1 282 ? -0.418 -10.195 6.379 1 97.81 282 TRP B C 1
ATOM 5349 O O . TRP B 1 282 ? 0.799 -10.336 6.238 1 97.81 282 TRP B O 1
ATOM 5359 N N . ARG B 1 283 ? -1.084 -10.914 7.219 1 98.12 283 ARG B N 1
ATOM 5360 C CA . ARG B 1 283 ? -0.439 -11.914 8.062 1 98.12 283 ARG B CA 1
ATOM 5361 C C . ARG B 1 283 ? 0.251 -12.977 7.219 1 98.12 283 ARG B C 1
ATOM 5363 O O . ARG B 1 283 ? 1.357 -13.414 7.543 1 98.12 283 ARG B O 1
ATOM 5370 N N . ALA B 1 284 ? -0.427 -13.383 6.172 1 98.81 284 ALA B N 1
ATOM 5371 C CA . ALA B 1 284 ? 0.182 -14.375 5.297 1 98.81 284 ALA B CA 1
ATOM 5372 C C . ALA B 1 284 ? 1.394 -13.805 4.57 1 98.81 284 ALA B C 1
ATOM 5374 O O . ALA B 1 284 ? 2.393 -14.492 4.367 1 98.81 284 ALA B O 1
ATOM 5375 N N . ALA B 1 285 ? 1.285 -12.562 4.148 1 98.75 285 ALA B N 1
ATOM 5376 C CA . ALA B 1 285 ? 2.416 -11.906 3.492 1 98.75 285 ALA B CA 1
ATOM 5377 C C . ALA B 1 285 ? 3.602 -11.781 4.441 1 98.75 285 ALA B C 1
ATOM 5379 O O . ALA B 1 285 ? 4.754 -11.938 4.031 1 98.75 285 ALA B O 1
ATOM 5380 N N . ARG B 1 286 ? 3.324 -11.539 5.688 1 98 286 ARG B N 1
ATOM 5381 C CA . ARG B 1 286 ? 4.352 -11.281 6.695 1 98 286 ARG B CA 1
ATOM 5382 C C . ARG B 1 286 ? 4.961 -12.586 7.195 1 98 286 ARG B C 1
ATOM 5384 O O . ARG B 1 286 ? 6.184 -12.719 7.258 1 98 286 ARG B O 1
ATOM 5391 N N . TYR B 1 287 ? 4.113 -13.547 7.488 1 98.25 287 TYR B N 1
ATOM 5392 C CA . TYR B 1 287 ? 4.578 -14.672 8.297 1 98.25 287 TYR B CA 1
ATOM 5393 C C . TYR B 1 287 ? 4.555 -15.969 7.488 1 98.25 287 TYR B C 1
ATOM 5395 O O . TYR B 1 287 ? 5.035 -17 7.953 1 98.25 287 TYR B O 1
ATOM 5403 N N . GLY B 1 288 ? 3.994 -15.969 6.316 1 98.69 288 GLY B N 1
ATOM 5404 C CA . GLY B 1 288 ? 3.943 -17.188 5.52 1 98.69 288 GLY B CA 1
ATOM 5405 C C . GLY B 1 288 ? 3.287 -18.344 6.242 1 98.69 288 GLY B C 1
ATOM 5406 O O . GLY B 1 288 ? 2.18 -18.219 6.766 1 98.69 288 GLY B O 1
ATOM 5407 N N . LEU B 1 289 ? 3.984 -19.422 6.277 1 98.88 289 LEU B N 1
ATOM 5408 C CA . LEU B 1 289 ? 3.432 -20.656 6.832 1 98.88 289 LEU B CA 1
ATOM 5409 C C . LEU B 1 289 ? 3.375 -20.594 8.352 1 98.88 289 LEU B C 1
ATOM 5411 O O . LEU B 1 289 ? 2.748 -21.438 8.992 1 98.88 289 LEU B O 1
ATOM 5415 N N . ASP B 1 290 ? 3.879 -19.547 8.984 1 98.56 290 ASP B N 1
ATOM 5416 C CA . ASP B 1 290 ? 3.814 -19.359 10.43 1 98.56 290 ASP B CA 1
ATOM 5417 C C . ASP B 1 290 ? 2.646 -18.453 10.82 1 98.56 290 ASP B C 1
ATOM 5419 O O . ASP B 1 290 ? 2.449 -18.156 12 1 98.56 290 ASP B O 1
ATOM 5423 N N . ALA B 1 291 ? 1.834 -18.094 9.906 1 98.56 291 ALA B N 1
ATOM 5424 C CA . ALA B 1 291 ? 0.778 -17.109 10.156 1 98.56 291 ALA B CA 1
ATOM 5425 C C . ALA B 1 291 ? -0.335 -17.719 11.008 1 98.56 291 ALA B C 1
ATOM 5427 O O . ALA B 1 291 ? -0.795 -18.828 10.75 1 98.56 291 ALA B O 1
ATOM 5428 N N . LEU B 1 292 ? -0.683 -16.969 12.055 1 98.56 292 LEU B N 1
ATOM 5429 C CA . LEU B 1 292 ? -1.954 -17.172 12.742 1 98.56 292 LEU B CA 1
ATOM 5430 C C . LEU B 1 292 ? -3.074 -16.406 12.047 1 98.56 292 LEU B C 1
ATOM 5432 O O . LEU B 1 292 ? -3.119 -15.172 12.102 1 98.56 292 LEU B O 1
ATOM 5436 N N . ILE B 1 293 ? -4.023 -17.172 11.453 1 98.69 293 ILE B N 1
ATOM 5437 C CA . ILE B 1 293 ? -4.984 -16.5 10.586 1 98.69 293 ILE B CA 1
ATOM 5438 C C . ILE B 1 293 ? -6.367 -16.516 11.227 1 98.69 293 ILE B C 1
ATOM 5440 O O . ILE B 1 293 ? -6.637 -17.328 12.117 1 98.69 293 ILE B O 1
ATOM 5444 N N . ILE B 1 294 ? -7.195 -15.594 10.844 1 98.69 294 ILE B N 1
ATOM 5445 C CA . ILE B 1 294 ? -8.594 -15.516 11.258 1 98.69 294 ILE B CA 1
ATOM 5446 C C . ILE B 1 294 ? -9.438 -16.453 10.391 1 98.69 294 ILE B C 1
ATOM 5448 O O . ILE B 1 294 ? -9.406 -16.359 9.164 1 98.69 294 ILE B O 1
ATOM 5452 N N . THR B 1 295 ? -10.281 -17.312 11.047 1 98.56 295 THR B N 1
ATOM 5453 C CA . THR B 1 295 ? -10.844 -18.422 10.297 1 98.56 295 THR B CA 1
ATOM 5454 C C . THR B 1 295 ? -12.336 -18.219 10.047 1 98.56 295 THR B C 1
ATOM 5456 O O . THR B 1 295 ? -12.938 -18.891 9.211 1 98.56 295 THR B O 1
ATOM 5459 N N . ASP B 1 296 ? -12.922 -17.297 10.828 1 98.38 296 ASP B N 1
ATOM 5460 C CA . ASP B 1 296 ? -14.359 -17.094 10.672 1 98.38 296 ASP B CA 1
ATOM 5461 C C . ASP B 1 296 ? -14.789 -15.719 11.148 1 98.38 296 ASP B C 1
ATOM 5463 O O . ASP B 1 296 ? -13.953 -14.914 11.578 1 98.38 296 ASP B O 1
ATOM 5467 N N . ARG B 1 297 ? -16.062 -15.414 10.984 1 97.75 297 ARG B N 1
ATOM 5468 C CA . ARG B 1 297 ? -16.594 -14.086 11.281 1 97.75 297 ARG B CA 1
ATOM 5469 C C . ARG B 1 297 ? -16.656 -13.844 12.789 1 97.75 297 ARG B C 1
ATOM 5471 O O . ARG B 1 297 ? -16.844 -12.711 13.227 1 97.75 297 ARG B O 1
ATOM 5478 N N . GLU B 1 298 ? -16.516 -14.875 13.617 1 97.88 298 GLU B N 1
ATOM 5479 C CA . GLU B 1 298 ? -16.438 -14.734 15.07 1 97.88 298 GLU B CA 1
ATOM 5480 C C . GLU B 1 298 ? -15.023 -14.414 15.523 1 97.88 298 GLU B C 1
ATOM 5482 O O . GLU B 1 298 ? -14.758 -14.289 16.719 1 97.88 298 GLU B O 1
ATOM 5487 N N . THR B 1 299 ? -14.086 -14.305 14.602 1 97.88 299 THR B N 1
ATOM 5488 C CA . THR B 1 299 ? -12.703 -13.875 14.82 1 97.88 299 THR B CA 1
ATOM 5489 C C . THR B 1 299 ? -11.906 -14.969 15.523 1 97.88 299 THR B C 1
ATOM 5491 O O . THR B 1 299 ? -11.031 -14.68 16.344 1 97.88 299 THR B O 1
ATOM 5494 N N . ASN B 1 300 ? -12.297 -16.203 15.328 1 98.25 300 ASN B N 1
ATOM 5495 C CA . ASN B 1 300 ? -11.438 -17.281 15.766 1 98.25 300 ASN B CA 1
ATOM 5496 C C . ASN B 1 300 ? -10.156 -17.359 14.945 1 98.25 300 ASN B C 1
ATOM 5498 O O . ASN B 1 300 ? -10.133 -16.938 13.789 1 98.25 300 ASN B O 1
ATOM 5502 N N . GLU B 1 301 ? -9.117 -17.844 15.562 1 98.31 301 GLU B N 1
ATOM 5503 C CA . GLU B 1 301 ? -7.82 -17.891 14.891 1 98.31 301 GLU B CA 1
ATOM 5504 C C . GLU B 1 301 ? -7.242 -19.312 14.914 1 98.31 301 GLU B C 1
ATOM 5506 O O . GLU B 1 301 ? -7.594 -20.109 15.781 1 98.31 301 GLU B O 1
ATOM 5511 N N . ALA B 1 302 ? -6.445 -19.625 13.984 1 98.75 302 ALA B N 1
ATOM 5512 C CA . ALA B 1 302 ? -5.707 -20.875 13.898 1 98.75 302 ALA B CA 1
ATOM 5513 C C . ALA B 1 302 ? -4.438 -20.719 13.07 1 98.75 302 ALA B C 1
ATOM 5515 O O . ALA B 1 302 ? -4.324 -19.781 12.273 1 98.75 302 ALA B O 1
ATOM 5516 N N . LEU B 1 303 ? -3.506 -21.609 13.305 1 98.81 303 LEU B N 1
ATOM 5517 C CA . LEU B 1 303 ? -2.34 -21.656 12.43 1 98.81 303 LEU B CA 1
ATOM 5518 C C . LEU B 1 303 ? -2.74 -22.016 11.008 1 98.81 303 LEU B C 1
ATOM 5520 O O . LEU B 1 303 ? -3.525 -22.953 10.797 1 98.81 303 LEU B O 1
ATOM 5524 N N . VAL B 1 304 ? -2.191 -21.281 10.047 1 98.94 304 VAL B N 1
ATOM 5525 C CA . VAL B 1 304 ? -2.574 -21.516 8.664 1 98.94 304 VAL B CA 1
ATOM 5526 C C . VAL B 1 304 ? -2.238 -22.938 8.258 1 98.94 304 VAL B C 1
ATOM 5528 O O . VAL B 1 304 ? -2.963 -23.562 7.473 1 98.94 304 VAL B O 1
ATOM 5531 N N . THR B 1 305 ? -1.188 -23.547 8.805 1 98.88 305 THR B N 1
ATOM 5532 C CA . THR B 1 305 ? -0.789 -24.906 8.469 1 98.88 305 THR B CA 1
ATOM 5533 C C . THR B 1 305 ? -1.807 -25.922 8.992 1 98.88 305 THR B C 1
ATOM 5535 O O . THR B 1 305 ? -2.1 -26.906 8.328 1 98.88 305 THR B O 1
ATOM 5538 N N . ASP B 1 306 ? -2.326 -25.641 10.18 1 98.88 306 ASP B N 1
ATOM 5539 C CA . ASP B 1 306 ? -3.381 -26.5 10.703 1 98.88 306 ASP B CA 1
ATOM 5540 C C . ASP B 1 306 ? -4.629 -26.438 9.828 1 98.88 306 ASP B C 1
ATOM 5542 O O . ASP B 1 306 ? -5.254 -27.469 9.547 1 98.88 306 ASP B O 1
ATOM 5546 N N . GLU B 1 307 ? -4.98 -25.266 9.445 1 98.88 307 GLU B N 1
ATOM 5547 C CA . GLU B 1 307 ? -6.141 -25.094 8.578 1 98.88 307 GLU B CA 1
ATOM 5548 C C . GLU B 1 307 ? -5.934 -25.766 7.234 1 98.88 307 GLU B C 1
ATOM 5550 O O . GLU B 1 307 ? -6.848 -26.406 6.707 1 98.88 307 GLU B O 1
ATOM 5555 N N . LEU B 1 308 ? -4.754 -25.594 6.648 1 98.94 308 LEU B N 1
ATOM 5556 C CA . LEU B 1 308 ? -4.441 -26.234 5.379 1 98.94 308 LEU B CA 1
ATOM 5557 C C . LEU B 1 308 ? -4.582 -27.75 5.488 1 98.94 308 LEU B C 1
ATOM 5559 O O . LEU B 1 308 ? -5.172 -28.391 4.613 1 98.94 308 LEU B O 1
ATOM 5563 N N . ASP B 1 309 ? -4.043 -28.266 6.531 1 98.81 309 ASP B N 1
ATOM 5564 C CA . ASP B 1 309 ? -4.133 -29.703 6.742 1 98.81 309 ASP B CA 1
ATOM 5565 C C . ASP B 1 309 ? -5.586 -30.156 6.828 1 98.81 309 ASP B C 1
ATOM 5567 O O . ASP B 1 309 ? -5.969 -31.156 6.211 1 98.81 309 ASP B O 1
ATOM 5571 N N . ALA B 1 310 ? -6.414 -29.484 7.566 1 98.81 310 ALA B N 1
ATOM 5572 C CA . ALA B 1 310 ? -7.828 -29.797 7.719 1 98.81 310 ALA B CA 1
ATOM 5573 C C . ALA B 1 310 ? -8.562 -29.703 6.383 1 98.81 310 ALA B C 1
ATOM 5575 O O . ALA B 1 310 ? -9.43 -30.531 6.082 1 98.81 310 ALA B O 1
ATOM 5576 N N . TRP B 1 311 ? -8.227 -28.766 5.594 1 98.88 311 TRP B N 1
ATOM 5577 C CA . TRP B 1 311 ? -8.906 -28.578 4.316 1 98.88 311 TRP B CA 1
ATOM 5578 C C . TRP B 1 311 ? -8.461 -29.625 3.301 1 98.88 311 TRP B C 1
ATOM 5580 O O . TRP B 1 311 ? -9.242 -30.031 2.441 1 98.88 311 TRP B O 1
ATOM 5590 N N . VAL B 1 312 ? -7.184 -30.047 3.375 1 98.88 312 VAL B N 1
ATOM 5591 C CA . VAL B 1 312 ? -6.758 -31.156 2.521 1 98.88 312 VAL B CA 1
ATOM 5592 C C . VAL B 1 312 ? -7.625 -32.375 2.791 1 98.88 312 VAL B C 1
ATOM 5594 O O . VAL B 1 312 ? -8.078 -33.031 1.855 1 98.88 312 VAL B O 1
ATOM 5597 N N . ASP B 1 313 ? -7.879 -32.625 4.051 1 98.81 313 ASP B N 1
ATOM 5598 C CA . ASP B 1 313 ? -8.766 -33.75 4.402 1 98.81 313 ASP B CA 1
ATOM 5599 C C . ASP B 1 313 ? -10.172 -33.531 3.846 1 98.81 313 ASP B C 1
ATOM 5601 O O . ASP B 1 313 ? -10.758 -34.438 3.262 1 98.81 313 ASP B O 1
ATOM 5605 N N . ARG B 1 314 ? -10.688 -32.344 4.004 1 98.75 314 ARG B N 1
ATOM 5606 C CA . ARG B 1 314 ? -12.039 -32 3.586 1 98.75 314 ARG B CA 1
ATOM 5607 C C . ARG B 1 314 ? -12.195 -32.125 2.074 1 98.75 314 ARG B C 1
ATOM 5609 O O . ARG B 1 314 ? -13.25 -32.562 1.588 1 98.75 314 ARG B O 1
ATOM 5616 N N . LEU B 1 315 ? -11.164 -31.766 1.309 1 98.88 315 LEU B N 1
ATOM 5617 C CA . LEU B 1 315 ? -11.234 -31.703 -0.147 1 98.88 315 LEU B CA 1
ATOM 5618 C C . LEU B 1 315 ? -10.805 -33.031 -0.768 1 98.88 315 LEU B C 1
ATOM 5620 O O . LEU B 1 315 ? -10.906 -33.219 -1.982 1 98.88 315 LEU B O 1
ATOM 5624 N N . ALA B 1 316 ? -10.312 -33.969 0.011 1 98.62 316 ALA B N 1
ATOM 5625 C CA . ALA B 1 316 ? -9.703 -35.219 -0.482 1 98.62 316 ALA B CA 1
ATOM 5626 C C . ALA B 1 316 ? -10.672 -35.969 -1.387 1 98.62 316 ALA B C 1
ATOM 5628 O O . ALA B 1 316 ? -10.305 -36.375 -2.498 1 98.62 316 ALA B O 1
ATOM 5629 N N . PRO B 1 317 ? -11.969 -36.188 -0.988 1 98.62 317 PRO B N 1
ATOM 5630 C CA . PRO B 1 317 ? -12.867 -36.938 -1.885 1 98.62 317 PRO B CA 1
ATOM 5631 C C . PRO B 1 317 ? -13.062 -36.219 -3.223 1 98.62 317 PRO B C 1
ATOM 5633 O O . PRO B 1 317 ? -13.078 -36.875 -4.273 1 98.62 317 PRO B O 1
ATOM 5636 N N . LEU B 1 318 ? -13.203 -34.906 -3.148 1 98.69 318 LEU B N 1
ATOM 5637 C CA . LEU B 1 318 ? -13.398 -34.156 -4.367 1 98.69 318 LEU B CA 1
ATOM 5638 C C . LEU B 1 318 ? -12.164 -34.188 -5.254 1 98.69 318 LEU B C 1
ATOM 5640 O O . LEU B 1 318 ? -12.273 -34.25 -6.48 1 98.69 318 LEU B O 1
ATOM 5644 N N . SER B 1 319 ? -11 -34.094 -4.633 1 98.75 319 SER B N 1
ATOM 5645 C CA . SER B 1 319 ? -9.758 -34.125 -5.406 1 98.75 319 SER B CA 1
ATOM 5646 C C . SER B 1 319 ? -9.617 -35.438 -6.156 1 98.75 319 SER B C 1
ATOM 5648 O O . SER B 1 319 ? -9.062 -35.5 -7.254 1 98.75 319 SER B O 1
ATOM 5650 N N . GLU B 1 320 ? -10.094 -36.531 -5.609 1 98.69 320 GLU B N 1
ATOM 5651 C CA . GLU B 1 320 ? -10.125 -37.812 -6.312 1 98.69 320 GLU B CA 1
ATOM 5652 C C . GLU B 1 320 ? -11.031 -37.75 -7.539 1 98.69 320 GLU B C 1
ATOM 5654 O O . GLU B 1 320 ? -10.664 -38.25 -8.609 1 98.69 320 GLU B O 1
ATOM 5659 N N . GLU B 1 321 ? -12.156 -37.188 -7.32 1 98.44 321 GLU B N 1
ATOM 5660 C CA . GLU B 1 321 ? -13.102 -37.031 -8.422 1 98.44 321 GLU B CA 1
ATOM 5661 C C . GLU B 1 321 ? -12.508 -36.188 -9.547 1 98.44 321 GLU B C 1
ATOM 5663 O O . GLU B 1 321 ? -12.703 -36.469 -10.727 1 98.44 321 GLU B O 1
ATOM 5668 N N . LEU B 1 322 ? -11.758 -35.156 -9.164 1 98.38 322 LEU B N 1
ATOM 5669 C CA . LEU B 1 322 ? -11.219 -34.188 -10.125 1 98.38 322 LEU B CA 1
ATOM 5670 C C . LEU B 1 322 ? -9.875 -34.688 -10.672 1 98.38 322 LEU B C 1
ATOM 5672 O O . LEU B 1 322 ? -9.297 -34.031 -11.547 1 98.38 322 LEU B O 1
ATOM 5676 N N . GLY B 1 323 ? -9.375 -35.781 -10.109 1 98.5 323 GLY B N 1
ATOM 5677 C CA . GLY B 1 323 ? -8.156 -36.406 -10.617 1 98.5 323 GLY B CA 1
ATOM 5678 C C . GLY B 1 323 ? -6.898 -35.688 -10.18 1 98.5 323 GLY B C 1
ATOM 5679 O O . GLY B 1 323 ? -5.906 -35.625 -10.906 1 98.5 323 GLY B O 1
ATOM 5680 N N . CYS B 1 324 ? -6.969 -35.031 -9.031 1 98.62 324 CYS B N 1
ATOM 5681 C CA . CYS B 1 324 ? -5.789 -34.281 -8.602 1 98.62 324 CYS B CA 1
ATOM 5682 C C . CYS B 1 324 ? -5.445 -34.625 -7.148 1 98.62 324 CYS B C 1
ATOM 5684 O O . CYS B 1 324 ? -4.984 -33.75 -6.406 1 98.62 324 CYS B O 1
ATOM 5686 N N . ALA B 1 325 ? -5.734 -35.812 -6.672 1 98.75 325 ALA B N 1
ATOM 5687 C CA . ALA B 1 325 ? -5.516 -36.219 -5.289 1 98.75 325 ALA B CA 1
ATOM 5688 C C . ALA B 1 325 ? -4.035 -36.125 -4.914 1 98.75 325 ALA B C 1
ATOM 5690 O O . ALA B 1 325 ? -3.695 -35.688 -3.818 1 98.75 325 ALA B O 1
ATOM 5691 N N . ALA B 1 326 ? -3.158 -36.594 -5.781 1 98.75 326 ALA B N 1
ATOM 5692 C CA . ALA B 1 326 ? -1.728 -36.562 -5.488 1 98.75 326 ALA B CA 1
ATOM 5693 C C . ALA B 1 326 ? -1.231 -35.125 -5.324 1 98.75 326 ALA B C 1
ATOM 5695 O O . ALA B 1 326 ? -0.488 -34.812 -4.391 1 98.75 326 ALA B O 1
ATOM 5696 N N . GLU B 1 327 ? -1.654 -34.25 -6.242 1 98.81 327 GLU B N 1
ATOM 5697 C CA . GLU B 1 327 ? -1.25 -32.844 -6.176 1 98.81 327 GLU B CA 1
ATOM 5698 C C . GLU B 1 327 ? -1.771 -32.188 -4.906 1 98.81 327 GLU B C 1
ATOM 5700 O O . GLU B 1 327 ? -1.062 -31.406 -4.273 1 98.81 327 GLU B O 1
ATOM 5705 N N . LEU B 1 328 ? -3.021 -32.469 -4.531 1 98.88 328 LEU B N 1
ATOM 5706 C CA . LEU B 1 328 ? -3.572 -31.891 -3.314 1 98.88 328 LEU B CA 1
ATOM 5707 C C . LEU B 1 328 ? -2.787 -32.344 -2.088 1 98.88 328 LEU B C 1
ATOM 5709 O O . LEU B 1 328 ? -2.541 -31.547 -1.177 1 98.88 328 LEU B O 1
ATOM 5713 N N . GLN B 1 329 ? -2.348 -33.594 -2.072 1 98.56 329 GLN B N 1
ATOM 5714 C CA . GLN B 1 329 ? -1.594 -34.125 -0.943 1 98.56 329 GLN B CA 1
ATOM 5715 C C . GLN B 1 329 ? -0.237 -33.438 -0.812 1 98.56 329 GLN B C 1
ATOM 5717 O O . GLN B 1 329 ? 0.325 -33.375 0.283 1 98.56 329 GLN B O 1
ATOM 5722 N N . ASP B 1 330 ? 0.253 -32.906 -1.906 1 98.75 330 ASP B N 1
ATOM 5723 C CA . ASP B 1 330 ? 1.552 -32.25 -1.9 1 98.75 330 ASP B CA 1
ATOM 5724 C C . ASP B 1 330 ? 1.497 -30.938 -1.108 1 98.75 330 ASP B C 1
ATOM 5726 O O . ASP B 1 330 ? 2.535 -30.359 -0.776 1 98.75 330 ASP B O 1
ATOM 5730 N N . VAL B 1 331 ? 0.287 -30.484 -0.746 1 98.88 331 VAL B N 1
ATOM 5731 C CA . VAL B 1 331 ? 0.169 -29.375 0.19 1 98.88 331 VAL B CA 1
ATOM 5732 C C . VAL B 1 331 ? 0.856 -29.734 1.507 1 98.88 331 VAL B C 1
ATOM 5734 O O . VAL B 1 331 ? 1.561 -28.906 2.09 1 98.88 331 VAL B O 1
ATOM 5737 N N . ARG B 1 332 ? 0.659 -30.953 1.936 1 98.75 332 ARG B N 1
ATOM 5738 C CA . ARG B 1 332 ? 1.3 -31.406 3.166 1 98.75 332 ARG B CA 1
ATOM 5739 C C . ARG B 1 332 ? 2.814 -31.484 2.996 1 98.75 332 ARG B C 1
ATOM 5741 O O . ARG B 1 332 ? 3.564 -31.188 3.928 1 98.75 332 ARG B O 1
ATOM 5748 N N . LYS B 1 333 ? 3.246 -31.922 1.821 1 98.5 333 LYS B N 1
ATOM 5749 C CA . LYS B 1 333 ? 4.668 -31.922 1.502 1 98.5 333 LYS B CA 1
ATOM 5750 C C . LYS B 1 333 ? 5.258 -30.516 1.583 1 98.5 333 LYS B C 1
ATOM 5752 O O . LYS B 1 333 ? 6.352 -30.328 2.117 1 98.5 333 LYS B O 1
ATOM 5757 N N . LEU B 1 334 ? 4.527 -29.594 1.062 1 98.56 334 LEU B N 1
ATOM 5758 C CA . LEU B 1 334 ? 4.953 -28.203 1.067 1 98.56 334 LEU B CA 1
ATOM 5759 C C . LEU B 1 334 ? 5.086 -27.688 2.494 1 98.56 334 LEU B C 1
ATOM 5761 O O . LEU B 1 334 ? 6.082 -27.031 2.834 1 98.56 334 LEU B O 1
ATOM 5765 N N . ILE B 1 335 ? 4.137 -27.953 3.359 1 98.62 335 ILE B N 1
ATOM 5766 C CA . ILE B 1 335 ? 4.145 -27.547 4.758 1 98.62 335 ILE B CA 1
ATOM 5767 C C . ILE B 1 335 ? 5.352 -28.141 5.469 1 98.62 335 ILE B C 1
ATOM 5769 O O . ILE B 1 335 ? 6.07 -27.438 6.188 1 98.62 335 ILE B O 1
ATOM 5773 N N . ALA B 1 336 ? 5.605 -29.375 5.219 1 98.44 336 ALA B N 1
ATOM 5774 C CA . ALA B 1 336 ? 6.688 -30.094 5.887 1 98.44 336 ALA B CA 1
ATOM 5775 C C . ALA B 1 336 ? 8.047 -29.562 5.461 1 98.44 336 ALA B C 1
ATOM 5777 O O . ALA B 1 336 ? 8.969 -29.453 6.277 1 98.44 336 ALA B O 1
ATOM 5778 N N . ARG B 1 337 ? 8.203 -29.234 4.238 1 97.88 337 ARG B N 1
ATOM 5779 C CA . ARG B 1 337 ? 9.461 -28.734 3.703 1 97.88 337 ARG B CA 1
ATOM 5780 C C . ARG B 1 337 ? 9.727 -27.297 4.156 1 97.88 337 ARG B C 1
ATOM 5782 O O . ARG B 1 337 ? 10.875 -26.906 4.383 1 97.88 337 ARG B O 1
ATOM 5789 N N . GLY B 1 338 ? 8.648 -26.531 4.18 1 98.12 338 GLY B N 1
ATOM 5790 C CA . GLY B 1 338 ? 8.766 -25.094 4.344 1 98.12 338 GLY B CA 1
ATOM 5791 C C . GLY B 1 338 ? 8.648 -24.328 3.035 1 98.12 338 GLY B C 1
ATOM 5792 O O . GLY B 1 338 ? 9.008 -24.859 1.977 1 98.12 338 GLY B O 1
ATOM 5793 N N . GLY B 1 339 ? 8.188 -23.156 3.113 1 98.44 339 GLY B N 1
ATOM 5794 C CA . GLY B 1 339 ? 7.938 -22.359 1.928 1 98.44 339 GLY B CA 1
ATOM 5795 C C . GLY B 1 339 ? 9.203 -21.891 1.237 1 98.44 339 GLY B C 1
ATOM 5796 O O . GLY B 1 339 ? 10.289 -21.938 1.824 1 98.44 339 GLY B O 1
ATOM 5797 N N . ASP B 1 340 ? 9.086 -21.484 -0.019 1 98.88 340 ASP B N 1
ATOM 5798 C CA . ASP B 1 340 ? 10.203 -21.031 -0.834 1 98.88 340 ASP B CA 1
ATOM 5799 C C . ASP B 1 340 ? 10.93 -19.859 -0.169 1 98.88 340 ASP B C 1
ATOM 5801 O O . ASP B 1 340 ? 12.156 -19.781 -0.209 1 98.88 340 ASP B O 1
ATOM 5805 N N . TYR B 1 341 ? 10.172 -18.969 0.474 1 98.75 341 TYR B N 1
ATOM 5806 C CA . TYR B 1 341 ? 10.758 -17.797 1.127 1 98.75 341 TYR B CA 1
ATOM 5807 C C . TYR B 1 341 ? 11.758 -18.219 2.195 1 98.75 341 TYR B C 1
ATOM 5809 O O . TYR B 1 341 ? 12.805 -17.594 2.359 1 98.75 341 TYR B O 1
ATOM 5817 N N . ALA B 1 342 ? 11.43 -19.25 2.918 1 98.38 342 ALA B N 1
ATOM 5818 C CA . ALA B 1 342 ? 12.305 -19.719 3.992 1 98.38 342 ALA B CA 1
ATOM 5819 C C . ALA B 1 342 ? 13.578 -20.344 3.43 1 98.38 342 ALA B C 1
ATOM 5821 O O . ALA B 1 342 ? 14.664 -20.156 3.982 1 98.38 342 ALA B O 1
ATOM 5822 N N . LEU B 1 343 ? 13.438 -21.094 2.375 1 98.69 343 LEU B N 1
ATOM 5823 C CA . LEU B 1 343 ? 14.602 -21.703 1.734 1 98.69 343 LEU B CA 1
ATOM 5824 C C . LEU B 1 343 ? 15.523 -20.641 1.154 1 98.69 343 LEU B C 1
ATOM 5826 O O . LEU B 1 343 ? 16.75 -20.734 1.28 1 98.69 343 LEU B O 1
ATOM 5830 N N . GLN B 1 344 ? 15.008 -19.672 0.529 1 98.56 344 GLN B N 1
ATOM 5831 C CA . GLN B 1 344 ? 15.773 -18.562 -0.019 1 98.56 344 GLN B CA 1
ATOM 5832 C C . GLN B 1 344 ? 16.531 -17.828 1.08 1 98.56 344 GLN B C 1
ATOM 5834 O O . GLN B 1 344 ? 17.719 -17.516 0.931 1 98.56 344 GLN B O 1
ATOM 5839 N N . ARG B 1 345 ? 15.859 -17.547 2.166 1 97.12 345 ARG B N 1
ATOM 5840 C CA . ARG B 1 345 ? 16.469 -16.859 3.301 1 97.12 345 ARG B CA 1
ATOM 5841 C C . ARG B 1 345 ? 17.625 -17.672 3.869 1 97.12 345 ARG B C 1
ATOM 5843 O O . ARG B 1 345 ? 18.688 -17.109 4.172 1 97.12 345 ARG B O 1
ATOM 5850 N N . ALA B 1 346 ? 17.391 -18.922 4.059 1 97.62 346 ALA B N 1
ATOM 5851 C CA . ALA B 1 346 ? 18.422 -19.781 4.602 1 97.62 346 ALA B CA 1
ATOM 5852 C C . ALA B 1 346 ? 19.656 -19.797 3.701 1 97.62 346 ALA B C 1
ATOM 5854 O O . ALA B 1 346 ? 20.797 -19.766 4.188 1 97.62 346 ALA B O 1
ATOM 5855 N N . ALA B 1 347 ? 19.422 -19.859 2.395 1 98.06 347 ALA B N 1
ATOM 5856 C CA . ALA B 1 347 ? 20.531 -19.844 1.445 1 98.06 347 ALA B CA 1
ATOM 5857 C C . ALA B 1 347 ? 21.328 -18.547 1.561 1 98.06 347 ALA B C 1
ATOM 5859 O O . ALA B 1 347 ? 22.562 -18.562 1.583 1 98.06 347 ALA B O 1
ATOM 5860 N N . ALA B 1 348 ? 20.641 -17.438 1.639 1 96.88 348 ALA B N 1
ATOM 5861 C CA . ALA B 1 348 ? 21.297 -16.125 1.724 1 96.88 348 ALA B CA 1
ATOM 5862 C C . ALA B 1 348 ? 22.047 -15.977 3.047 1 96.88 348 ALA B C 1
ATOM 5864 O O . ALA B 1 348 ? 23.141 -15.406 3.09 1 96.88 348 ALA B O 1
ATOM 5865 N N . ARG B 1 349 ? 21.453 -16.5 4.113 1 94.56 349 ARG B N 1
ATOM 5866 C CA . ARG B 1 349 ? 22.047 -16.406 5.441 1 94.56 349 ARG B CA 1
ATOM 5867 C C . ARG B 1 349 ? 23.375 -17.156 5.496 1 94.56 349 ARG B C 1
ATOM 5869 O O . ARG B 1 349 ? 24.328 -16.703 6.152 1 94.56 349 ARG B O 1
ATOM 5876 N N . LYS B 1 350 ? 23.406 -18.188 4.867 1 95.81 350 LYS B N 1
ATOM 5877 C CA . LYS B 1 350 ? 24.641 -18.953 4.809 1 95.81 350 LYS B CA 1
ATOM 5878 C C . LYS B 1 350 ? 25.766 -18.156 4.148 1 95.81 350 LYS B C 1
ATOM 5880 O O . LYS B 1 350 ? 26.938 -18.453 4.34 1 95.81 350 LYS B O 1
ATOM 5885 N N . HIS B 1 351 ? 25.359 -17.141 3.42 1 93.75 351 HIS B N 1
ATOM 5886 C CA . HIS B 1 351 ? 26.344 -16.344 2.701 1 93.75 351 HIS B CA 1
ATOM 5887 C C . HIS B 1 351 ? 26.422 -14.922 3.252 1 93.75 351 HIS B C 1
ATOM 5889 O O . HIS B 1 351 ? 26.828 -14 2.549 1 93.75 351 HIS B O 1
ATOM 5895 N N . GLY B 1 352 ? 25.828 -14.68 4.422 1 88.31 352 GLY B N 1
ATOM 5896 C CA . GLY B 1 352 ? 26.109 -13.453 5.16 1 88.31 352 GLY B CA 1
ATOM 5897 C C . GLY B 1 352 ? 24.969 -12.461 5.137 1 88.31 352 GLY B C 1
ATOM 5898 O O . GLY B 1 352 ? 25.109 -11.32 5.582 1 88.31 352 GLY B O 1
ATOM 5899 N N . ALA B 1 353 ? 23.828 -12.867 4.625 1 89.81 353 ALA B N 1
ATOM 5900 C CA . ALA B 1 353 ? 22.703 -11.938 4.648 1 89.81 353 ALA B CA 1
ATOM 5901 C C . ALA B 1 353 ? 22.297 -11.594 6.082 1 89.81 353 ALA B C 1
ATOM 5903 O O . ALA B 1 353 ? 22.281 -12.469 6.953 1 89.81 353 ALA B O 1
ATOM 5904 N N . ALA B 1 354 ? 22.016 -10.281 6.312 1 85.44 354 ALA B N 1
ATOM 5905 C CA . ALA B 1 354 ? 21.594 -9.812 7.625 1 85.44 354 ALA B CA 1
ATOM 5906 C C . ALA B 1 354 ? 20.219 -10.375 7.98 1 85.44 354 ALA B C 1
ATOM 5908 O O . ALA B 1 354 ? 19.375 -10.602 7.098 1 85.44 354 ALA B O 1
ATOM 5909 N N . PRO B 1 355 ? 20.031 -10.516 9.234 1 78.31 355 PRO B N 1
ATOM 5910 C CA . PRO B 1 355 ? 18.766 -11.156 9.641 1 78.31 355 PRO B CA 1
ATOM 5911 C C . PRO B 1 355 ? 17.562 -10.227 9.508 1 78.31 355 PRO B C 1
ATOM 5913 O O . PRO B 1 355 ? 16.422 -10.703 9.422 1 78.31 355 PRO B O 1
ATOM 5916 N N . GLU B 1 356 ? 17.797 -8.945 9.688 1 79.12 356 GLU B N 1
ATOM 5917 C CA . GLU B 1 356 ? 16.672 -8.031 9.625 1 79.12 356 GLU B CA 1
ATOM 5918 C C . GLU B 1 356 ? 17 -6.805 8.773 1 79.12 356 GLU B C 1
ATOM 5920 O O . GLU B 1 356 ? 18.172 -6.453 8.617 1 79.12 356 GLU B O 1
ATOM 5925 N N . PRO B 1 357 ? 15.82 -6.332 8.258 1 76.62 357 PRO B N 1
ATOM 5926 C CA . PRO B 1 357 ? 16.047 -5.109 7.488 1 76.62 357 PRO B CA 1
ATOM 5927 C C . PRO B 1 357 ? 16.578 -3.961 8.352 1 76.62 357 PRO B C 1
ATOM 5929 O O . PRO B 1 357 ? 16.219 -3.865 9.531 1 76.62 357 PRO B O 1
ATOM 5932 N N . GLY B 1 358 ? 17.391 -3.176 7.84 1 67.31 358 GLY B N 1
ATOM 5933 C CA . GLY B 1 358 ? 17.875 -1.994 8.539 1 67.31 358 GLY B CA 1
ATOM 5934 C C . GLY B 1 358 ? 19.203 -2.215 9.25 1 67.31 358 GLY B C 1
ATOM 5935 O O . GLY B 1 358 ? 19.734 -1.301 9.883 1 67.31 358 GLY B O 1
ATOM 5936 N N . THR B 1 359 ? 19.516 -3.438 9.242 1 67.5 359 THR B N 1
ATOM 5937 C CA . THR B 1 359 ? 20.812 -3.736 9.836 1 67.5 359 THR B CA 1
ATOM 5938 C C . THR B 1 359 ? 21.938 -3.484 8.836 1 67.5 359 THR B C 1
ATOM 5940 O O . THR B 1 359 ? 21.922 -4.012 7.719 1 67.5 359 THR B O 1
ATOM 5943 N N . ARG B 1 360 ? 22.766 -2.523 9.242 1 68.12 360 ARG B N 1
ATOM 5944 C CA . ARG B 1 360 ? 23.938 -2.303 8.398 1 68.12 360 ARG B CA 1
ATOM 5945 C C . ARG B 1 360 ? 24.938 -3.441 8.547 1 68.12 360 ARG B C 1
ATOM 5947 O O . ARG B 1 360 ? 25.109 -3.98 9.648 1 68.12 360 ARG B O 1
ATOM 5954 N N . THR B 1 361 ? 25.469 -3.803 7.426 1 61.44 361 THR B N 1
ATOM 5955 C CA . THR B 1 361 ? 26.484 -4.848 7.5 1 61.44 361 THR B CA 1
ATOM 5956 C C . THR B 1 361 ? 27.875 -4.238 7.562 1 61.44 361 THR B C 1
ATOM 5958 O O . THR B 1 361 ? 28.062 -3.053 7.27 1 61.44 361 THR B O 1
ATOM 5961 N N . ARG B 1 362 ? 28.75 -4.973 8.359 1 58.91 362 ARG B N 1
ATOM 5962 C CA . ARG B 1 362 ? 30.141 -4.574 8.398 1 58.91 362 ARG B CA 1
ATOM 5963 C C . ARG B 1 362 ? 30.922 -5.207 7.246 1 58.91 362 ARG B C 1
ATOM 5965 O O . ARG B 1 362 ? 30.719 -6.375 6.918 1 58.91 362 ARG B O 1
ATOM 5972 N N . GLY B 1 363 ? 31.438 -4.324 6.402 1 52.72 363 GLY B N 1
ATOM 5973 C CA . GLY B 1 363 ? 32.312 -4.836 5.348 1 52.72 363 GLY B CA 1
ATOM 5974 C C . GLY B 1 363 ? 33.531 -5.555 5.875 1 52.72 363 GLY B C 1
ATOM 5975 O O . GLY B 1 363 ? 33.781 -5.562 7.082 1 52.72 363 GLY B O 1
ATOM 5976 N N . ASP B 1 364 ? 34.25 -6.328 4.973 1 53.28 364 ASP B N 1
ATOM 5977 C CA . ASP B 1 364 ? 35.438 -7.125 5.312 1 53.28 364 ASP B CA 1
ATOM 5978 C C . ASP B 1 364 ? 36.469 -6.273 6.027 1 53.28 364 ASP B C 1
ATOM 5980 O O . ASP B 1 364 ? 37.219 -6.781 6.863 1 53.28 364 ASP B O 1
ATOM 5984 N N . ASP B 1 365 ? 36.406 -5.129 5.559 1 52.06 365 ASP B N 1
ATOM 5985 C CA . ASP B 1 365 ? 37.469 -4.277 6.109 1 52.06 365 ASP B CA 1
ATOM 5986 C C . ASP B 1 365 ? 36.969 -3.518 7.34 1 52.06 365 ASP B C 1
ATOM 5988 O O . ASP B 1 365 ? 37.625 -2.568 7.789 1 52.06 365 ASP B O 1
ATOM 5992 N N . GLY B 1 366 ? 35.812 -3.943 7.777 1 50.25 366 GLY B N 1
ATOM 5993 C CA . GLY B 1 366 ? 35.281 -3.316 8.977 1 50.25 366 GLY B CA 1
ATOM 5994 C C . GLY B 1 366 ? 34.469 -2.074 8.68 1 50.25 366 GLY B C 1
ATOM 5995 O O . GLY B 1 366 ? 33.969 -1.422 9.602 1 50.25 366 GLY B O 1
ATOM 5996 N N . VAL B 1 367 ? 34.562 -1.768 7.422 1 51.22 367 VAL B N 1
ATOM 5997 C CA . VAL B 1 367 ? 33.781 -0.585 7.051 1 51.22 367 VAL B CA 1
ATOM 5998 C C . VAL B 1 367 ? 32.281 -0.916 7.066 1 51.22 367 VAL B C 1
ATOM 6000 O O . VAL B 1 367 ? 31.891 -2.023 6.703 1 51.22 367 VAL B O 1
ATOM 6003 N N . GLU B 1 368 ? 31.594 -0.016 7.824 1 58.31 368 GLU B N 1
ATOM 6004 C CA . GLU B 1 368 ? 30.156 -0.203 7.848 1 58.31 368 GLU B CA 1
ATOM 6005 C C . GLU B 1 368 ? 29.562 -0.178 6.438 1 58.31 368 GLU B C 1
ATOM 6007 O O . GLU B 1 368 ? 29.734 0.8 5.707 1 58.31 368 GLU B O 1
ATOM 6012 N N . GLY B 1 369 ? 29.188 -1.368 6.023 1 62.84 369 GLY B N 1
ATOM 6013 C CA . GLY B 1 369 ? 28.547 -1.481 4.727 1 62.84 369 GLY B CA 1
ATOM 6014 C C . GLY B 1 369 ? 27.141 -0.916 4.715 1 62.84 369 GLY B C 1
ATOM 6015 O O . GLY B 1 369 ? 26.719 -0.247 5.664 1 62.84 369 GLY B O 1
ATOM 6016 N N . GLY B 1 370 ? 26.547 -0.915 3.625 1 72.56 370 GLY B N 1
ATOM 6017 C CA . GLY B 1 370 ? 25.188 -0.435 3.449 1 72.56 370 GLY B CA 1
ATOM 6018 C C . GLY B 1 370 ? 24.141 -1.385 4.004 1 72.56 370 GLY B C 1
ATOM 6019 O O . GLY B 1 370 ? 24.453 -2.23 4.848 1 72.56 370 GLY B O 1
ATOM 6020 N N . PHE B 1 371 ? 23.062 -1.109 3.875 1 78.31 371 PHE B N 1
ATOM 6021 C CA . PHE B 1 371 ? 21.938 -1.889 4.375 1 78.31 371 PHE B CA 1
ATOM 6022 C C . PHE B 1 371 ? 21.672 -3.088 3.477 1 78.31 371 PHE B C 1
ATOM 6024 O O . PHE B 1 371 ? 20.984 -4.035 3.883 1 78.31 371 PHE B O 1
ATOM 6031 N N . THR B 1 372 ? 22.344 -3.023 2.316 1 83.06 372 THR B N 1
ATOM 6032 C CA . THR B 1 372 ? 22.031 -4.047 1.331 1 83.06 372 THR B CA 1
ATOM 6033 C C . THR B 1 372 ? 23.188 -5.023 1.162 1 83.06 372 THR B C 1
ATOM 6035 O O . THR B 1 372 ? 24.344 -4.648 1.327 1 83.06 372 THR B O 1
ATOM 6038 N N . GLN B 1 373 ? 22.859 -6.281 0.94 1 86.94 373 GLN B N 1
ATOM 6039 C CA . GLN B 1 373 ? 23.844 -7.336 0.725 1 86.94 373 GLN B CA 1
ATOM 6040 C C . GLN B 1 373 ? 23.5 -8.164 -0.515 1 86.94 373 GLN B C 1
ATOM 6042 O O . GLN B 1 373 ? 23.297 -9.375 -0.423 1 86.94 373 GLN B O 1
ATOM 6047 N N . PRO B 1 374 ? 23.562 -7.539 -1.632 1 91.19 374 PRO B N 1
ATOM 6048 C CA . PRO B 1 374 ? 23.188 -8.266 -2.848 1 91.19 374 PRO B CA 1
ATOM 6049 C C . PRO B 1 374 ? 24.016 -9.531 -3.057 1 91.19 374 PRO B C 1
ATOM 6051 O O . PRO B 1 374 ? 23.5 -10.531 -3.564 1 91.19 374 PRO B O 1
ATOM 6054 N N . GLU B 1 375 ? 25.266 -9.531 -2.656 1 92.88 375 GLU B N 1
ATOM 6055 C CA . GLU B 1 375 ? 26.141 -10.68 -2.865 1 92.88 375 GLU B CA 1
ATOM 6056 C C . GLU B 1 375 ? 25.656 -11.898 -2.086 1 92.88 375 GLU B C 1
ATOM 6058 O O . GLU B 1 375 ? 25.766 -13.031 -2.559 1 92.88 375 GLU B O 1
ATOM 6063 N N . ALA B 1 376 ? 25.125 -11.617 -0.937 1 93.19 376 ALA B N 1
ATOM 6064 C CA . ALA B 1 376 ? 24.625 -12.711 -0.105 1 93.19 376 ALA B CA 1
ATOM 6065 C C . ALA B 1 376 ? 23.391 -13.367 -0.735 1 93.19 376 ALA B C 1
ATOM 6067 O O . ALA B 1 376 ? 23.141 -14.562 -0.539 1 93.19 376 ALA B O 1
ATOM 6068 N N . TRP B 1 377 ? 22.719 -12.688 -1.553 1 96.62 377 TRP B N 1
ATOM 6069 C CA . TRP B 1 377 ? 21.438 -13.164 -2.096 1 96.62 377 TRP B CA 1
ATOM 6070 C C . TRP B 1 377 ? 21.656 -13.844 -3.443 1 96.62 377 TRP B C 1
ATOM 6072 O O . TRP B 1 377 ? 20.703 -14.398 -4.02 1 96.62 377 TRP B O 1
ATOM 6082 N N . ILE B 1 378 ? 22.844 -13.797 -3.938 1 98.12 378 ILE B N 1
ATOM 6083 C CA . ILE B 1 378 ? 23.172 -14.562 -5.137 1 98.12 378 ILE B CA 1
ATOM 6084 C C . ILE B 1 378 ? 22.859 -16.031 -4.918 1 98.12 378 ILE B C 1
ATOM 6086 O O . ILE B 1 378 ? 22.344 -16.703 -5.816 1 98.12 378 ILE B O 1
ATOM 6090 N N . ALA B 1 379 ? 23.109 -16.484 -3.707 1 98.19 379 ALA B N 1
ATOM 6091 C CA . ALA B 1 379 ? 22.844 -17.875 -3.373 1 98.19 379 ALA B CA 1
ATOM 6092 C C . ALA B 1 379 ? 21.375 -18.219 -3.5 1 98.19 379 ALA B C 1
ATOM 6094 O O . ALA B 1 379 ? 21.016 -19.344 -3.877 1 98.19 379 ALA B O 1
ATOM 6095 N N . ALA B 1 380 ? 20.516 -17.328 -3.115 1 98.44 380 ALA B N 1
ATOM 6096 C CA . ALA B 1 380 ? 19.078 -17.547 -3.252 1 98.44 380 ALA B CA 1
ATOM 6097 C C . ALA B 1 380 ? 18.672 -17.641 -4.723 1 98.44 380 ALA B C 1
ATOM 6099 O O . ALA B 1 380 ? 17.797 -18.422 -5.078 1 98.44 380 ALA B O 1
ATOM 6100 N N . VAL B 1 381 ? 19.312 -16.797 -5.586 1 98.75 381 VAL B N 1
ATOM 6101 C CA . VAL B 1 381 ? 19.031 -16.859 -7.02 1 98.75 381 VAL B CA 1
ATOM 6102 C C . VAL B 1 381 ? 19.484 -18.219 -7.566 1 98.75 381 VAL B C 1
ATOM 6104 O O . VAL B 1 381 ? 18.75 -18.875 -8.305 1 98.75 381 VAL B O 1
ATOM 6107 N N . ASP B 1 382 ? 20.656 -18.625 -7.176 1 98.75 382 ASP B N 1
ATOM 6108 C CA . ASP B 1 382 ? 21.156 -19.922 -7.617 1 98.75 382 ASP B CA 1
ATOM 6109 C C . ASP B 1 382 ? 20.219 -21.047 -7.184 1 98.75 382 ASP B C 1
ATOM 6111 O O . ASP B 1 382 ? 19.906 -21.938 -7.977 1 98.75 382 ASP B O 1
ATOM 6115 N N . LEU B 1 383 ? 19.828 -20.984 -5.941 1 98.75 383 LEU B N 1
ATOM 6116 C CA . LEU B 1 383 ? 18.906 -21.984 -5.422 1 98.75 383 LEU B CA 1
ATOM 6117 C C . LEU B 1 383 ? 17.641 -22.047 -6.27 1 98.75 383 LEU B C 1
ATOM 6119 O O . LEU B 1 383 ? 17.172 -23.125 -6.617 1 98.75 383 LEU B O 1
ATOM 6123 N N . THR B 1 384 ? 17.047 -20.922 -6.559 1 98.62 384 THR B N 1
ATOM 6124 C CA . THR B 1 384 ? 15.781 -20.812 -7.297 1 98.62 384 THR B CA 1
ATOM 6125 C C . THR B 1 384 ? 15.945 -21.359 -8.711 1 98.62 384 THR B C 1
ATOM 6127 O O . THR B 1 384 ? 15.109 -22.141 -9.188 1 98.62 384 THR B O 1
ATOM 6130 N N . VAL B 1 385 ? 17.031 -20.953 -9.398 1 98.69 385 VAL B N 1
ATOM 6131 C CA . VAL B 1 385 ? 17.312 -21.391 -10.758 1 98.69 385 VAL B CA 1
ATOM 6132 C C . VAL B 1 385 ? 17.5 -22.906 -10.781 1 98.69 385 VAL B C 1
ATOM 6134 O O . VAL B 1 385 ? 16.906 -23.594 -11.617 1 98.69 385 VAL B O 1
ATOM 6137 N N . ASP B 1 386 ? 18.281 -23.406 -9.82 1 98.5 386 ASP B N 1
ATOM 6138 C CA . ASP B 1 386 ? 18.578 -24.844 -9.758 1 98.5 386 ASP B CA 1
ATOM 6139 C C . ASP B 1 386 ? 17.328 -25.656 -9.43 1 98.5 386 ASP B C 1
ATOM 6141 O O . ASP B 1 386 ? 17.125 -26.734 -9.992 1 98.5 386 ASP B O 1
ATOM 6145 N N . SER B 1 387 ? 16.578 -25.141 -8.508 1 98.38 387 SER B N 1
ATOM 6146 C CA . SER B 1 387 ? 15.359 -25.828 -8.109 1 98.38 387 SER B CA 1
ATOM 6147 C C . SER B 1 387 ? 14.383 -25.953 -9.273 1 98.38 387 SER B C 1
ATOM 6149 O O . SER B 1 387 ? 13.758 -27 -9.461 1 98.38 387 SER B O 1
ATOM 6151 N N . LEU B 1 388 ? 14.211 -24.875 -10.008 1 98.12 388 LEU B N 1
ATOM 6152 C CA . LEU B 1 388 ? 13.336 -24.891 -11.172 1 98.12 388 LEU B CA 1
ATOM 6153 C C . LEU B 1 388 ? 13.812 -25.922 -12.195 1 98.12 388 LEU B C 1
ATOM 6155 O O . LEU B 1 388 ? 13.023 -26.734 -12.68 1 98.12 388 LEU B O 1
ATOM 6159 N N . ARG B 1 389 ? 15.062 -25.891 -12.492 1 97.12 389 ARG B N 1
ATOM 6160 C CA . ARG B 1 389 ? 15.641 -26.797 -13.477 1 97.12 389 ARG B CA 1
ATOM 6161 C C . ARG B 1 389 ? 15.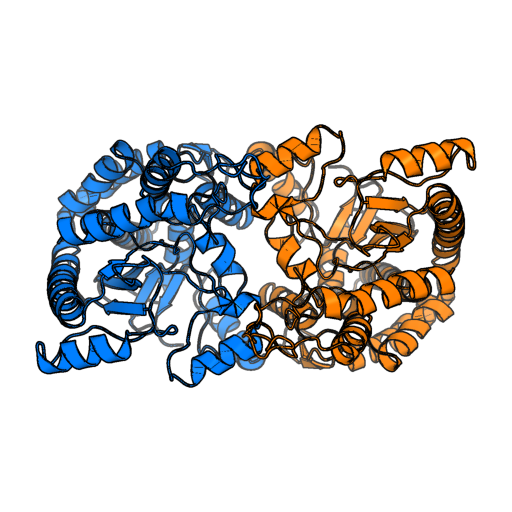453 -28.25 -13.047 1 97.12 389 ARG B C 1
ATOM 6163 O O . ARG B 1 389 ? 15.078 -29.094 -13.852 1 97.12 389 ARG B O 1
ATOM 6170 N N . LYS B 1 390 ? 15.688 -28.516 -11.773 1 96.44 390 LYS B N 1
ATOM 6171 C CA . LYS B 1 390 ? 15.586 -29.875 -11.258 1 96.44 390 LYS B CA 1
ATOM 6172 C C . LYS B 1 390 ? 14.141 -30.359 -11.273 1 96.44 390 LYS B C 1
ATOM 6174 O O . LYS B 1 390 ? 13.883 -31.562 -11.391 1 96.44 390 LYS B O 1
ATOM 6179 N N . SER B 1 391 ? 13.281 -29.469 -11.141 1 94.75 391 SER B N 1
ATOM 6180 C CA . SER B 1 391 ? 11.875 -29.812 -11.031 1 94.75 391 SER B CA 1
ATOM 6181 C C . SER B 1 391 ? 11.281 -30.172 -12.391 1 94.75 391 SER B C 1
ATOM 6183 O O . SER B 1 391 ? 10.172 -30.703 -12.477 1 94.75 391 SER B O 1
ATOM 6185 N N . LEU B 1 392 ? 12 -29.844 -13.43 1 93.81 392 LEU B N 1
ATOM 6186 C CA . LEU B 1 392 ? 11.508 -30.078 -14.789 1 93.81 392 LEU B CA 1
ATOM 6187 C C . LEU B 1 392 ? 12.086 -31.359 -15.359 1 93.81 392 LEU B C 1
ATOM 6189 O O . LEU B 1 392 ? 11.484 -31.969 -16.25 1 93.81 392 LEU B O 1
#

Sequence (784 aa):
MDFPGSAPSVGIEWEVALVDPETRDLVPRAAELIARMDEVHPGHKVVREFLANTVEMVSGVHDTIPEAVEDLHVQAKQLMECADDIGVNLFSAGTHPFAHWGDQKLSEKGSYQEIIERTQYWGRQMLIWGIHVHVGVGSKEKVWPIINALMTHYPHILAMSASSPAWEGLDTGYSSNRTLLYQQLPTAGMPYQFENWEQWEEFNRDQDLSGVINHTGSMHFDVRPTKYGTVETRFADATMELWELAAIAAYTHCLVVYFERRLDAGHELPTLQPWHVAENKWRAARYGLDALIITDRETNEALVTDELDAWVDRLAPLSEELGCAAELQDVRKLIARGGDYALQRAAARKHGAAPEPGTRTRGDDGVEGGFTQPEAWIAAVDLTVDSLRKSLMDFPGSAPSVGIEWEVALVDPETRDLVPRAAELIARMDEVHPGHKVVREFLANTVEMVSGVHDTIPEAVEDLHVQAKQLMECADDIGVNLFSAGTHPFAHWGDQKLSEKGSYQEIIERTQYWGRQMLIWGIHVHVGVGSKEKVWPIINALMTHYPHILAMSASSPAWEGLDTGYSSNRTLLYQQLPTAGMPYQFENWEQWEEFNRDQDLSGVINHTGSMHFDVRPTKYGTVETRFADATMELWELAAIAAYTHCLVVYFERRLDAGHELPTLQPWHVAENKWRAARYGLDALIITDRETNEALVTDELDAWVDRLAPLSEELGCAAELQDVRKLIARGGDYALQRAAARKHGAAPEPGTRTRGDDGVEGGFTQPEAWIAAVDLTVDSLRKSL

InterPro domains:
  IPR006336 Glutamate--cysteine ligase, GCS2 [PF04107] (10-342)
  IPR011793 Putative glutamate--cysteine ligase YbdK [MF_01609] (1-392)
  IPR011793 Putative glutamate--cysteine ligase YbdK [TIGR02050] (10-294)
  IPR014746 Glutamine synthetase/guanido kinase, catalytic domain [SSF55931] (4-354)
  IPR050141 Glutamate--cysteine ligase type 2, YbdK subfamily [PTHR36510] (3-352)

Nearest PDB structures (foldseek):
  1r8g-assembly1_A  TM=8.995E-01  e=2.473E-25  Escherichia coli
  1r8g-assembly1_B  TM=9.174E-01  e=8.868E-25  Escherichia coli
  1tt4-assembly1_B  TM=9.218E-01  e=1.287E-24  Salmonella enterica subsp. enterica serovar Typhimurium str. LT2
  2gwc-assembly1_B  TM=8.308E-01  e=1.828E-15  Brassica juncea
  3ig8-assembly1_A  TM=6.683E-01  e=1.092E-05  Saccharomyces cerevisiae

Foldseek 3Di:
DDFQFDDFWKKKKWKKFKAAPPVREFDLCQVVLVVLCCVPPNPADKADDFFSGMIMHIFDTGLFLVNRLVRVVVSLVSSQVSCVVVRIFIFFWFAQFAHDLVVTDTDPDPLSVVQCVVLPPLSSQLRGIFMKMWTTGGDQFCQLLLLQLVLLCLLLLALLQQAHQHDNFARALWSHVSLVSQVSRVLEEADDNDPGVVVVVVVVVVCVVVVVCVRVVHRHYCWDADNNNIIMHTRGGTALFSLSVSQSNLLSSLSSVVSSVCVVVPHRRFHEDPVLSVVSNVQCRNPRQQGFHQNHNVRDTDRSLVVLVVVLVVSQVVSVVSVSNVSNCCSNVSSVVDHNSVVLVVQLVVQPHDPHQPDFDQPPVRRGHDRGRNVSNSRSSVVSSVNHVVND/DDFQFDAFWKKKKWKKFKAAPPVREFDLCQVVLVVLCCVPPNPAQKADDFFSGMIMHIFDTGLFLVNRLVRVVVSLVSSQVSCVVVRIFIFFWFAQFAHDLVVTDTDPDPLSVVQCVVLPPLSSQLRGIFMKMWTTGGDQFCQLLLLQLVLLCLLLLALLQQAHQHDNFARALWSHPSLVSQVSRVLEEADDNDPGNVVVVVVVVVCVVVVVCVRVVHRHYCWDADNNNIIMHTRGGTALFSLSVSQSNLLSSLSSVVSSVCVVVPHRHFHEDPVLSVVSNVQSRNPRQQGFHQNHNVRDTDRSLVVLVVVLVVSQVVSVVSVSNVSNCCSNVSSVVDHNSVVLVVQLVVQPHDPHQPDFDQDPVRRGHDRGRNVSNSRSSVVSSVNHVVND

Solvent-accessible surface area (backbone atoms only — not comparable to full-atom values): 38884 Å² total; per-residue (Å²): 134,79,46,77,24,32,65,74,30,34,30,45,35,43,30,35,34,33,24,32,78,84,79,65,34,72,36,70,48,34,67,60,42,50,54,47,34,50,71,78,41,68,84,64,62,66,39,82,47,68,36,19,28,25,37,29,44,51,32,60,84,25,73,30,52,59,58,27,45,48,48,44,48,55,50,48,52,53,49,51,54,38,28,55,73,74,61,37,38,62,36,29,29,7,33,56,39,44,54,57,49,63,76,61,49,69,32,88,56,71,59,51,55,55,49,34,68,72,42,31,43,63,43,51,54,66,61,58,30,30,30,32,41,31,31,29,37,70,37,50,82,50,46,35,52,42,49,44,31,51,48,64,42,42,33,55,53,30,12,64,22,16,22,8,26,29,51,56,16,23,39,33,65,25,20,21,43,40,60,64,55,50,46,68,41,91,52,32,32,77,59,75,90,48,78,39,54,68,53,48,50,52,50,51,49,48,34,58,67,64,48,71,30,72,66,63,73,51,73,51,33,30,48,40,80,41,80,77,9,21,45,33,40,48,64,27,26,8,44,38,33,57,68,58,48,40,12,53,47,28,49,51,48,46,48,55,53,51,45,49,52,39,43,75,71,69,45,84,70,62,57,53,52,72,68,54,42,51,47,24,44,49,36,13,25,41,43,17,67,71,14,71,30,64,76,43,73,86,46,45,70,44,47,40,54,58,50,50,55,54,45,46,61,71,43,42,70,56,22,53,76,46,59,24,43,70,35,35,54,38,47,58,54,43,64,72,73,49,38,54,21,57,54,34,49,53,40,10,42,76,53,66,37,60,90,46,52,55,44,62,39,68,35,96,84,63,43,76,38,53,58,50,37,47,76,14,37,46,46,24,52,50,50,30,29,51,41,33,59,71,56,102,134,78,48,77,23,32,64,73,30,35,31,44,35,45,31,34,34,31,24,32,77,82,81,64,34,72,36,71,49,31,67,60,40,49,54,47,34,50,70,77,41,70,83,63,63,67,38,82,47,69,38,18,28,26,37,31,44,51,32,60,83,23,75,30,51,60,57,30,47,48,48,44,50,53,51,47,53,52,49,51,52,38,28,53,73,74,62,37,39,62,35,29,28,7,32,57,39,42,54,58,49,61,76,60,50,67,32,88,56,71,59,51,56,53,49,35,68,72,43,31,43,63,44,51,53,68,63,58,31,30,29,33,40,32,28,28,38,70,37,50,81,49,46,35,51,41,48,45,31,50,48,64,42,42,32,54,52,30,12,64,22,16,23,9,26,30,50,55,16,23,38,33,65,24,19,21,43,39,63,63,55,52,46,68,41,91,53,33,30,77,58,75,90,49,77,39,53,68,54,49,49,51,50,52,50,48,33,58,68,64,46,70,29,74,66,64,73,50,72,51,33,31,49,41,79,43,81,76,11,22,43,32,39,46,65,29,27,8,45,38,32,57,67,58,47,40,12,54,46,28,48,50,49,46,47,54,53,50,46,51,53,40,44,75,71,68,44,83,71,63,58,52,51,72,68,52,42,52,46,24,46,48,36,13,24,41,44,17,67,70,15,74,28,63,75,42,74,86,48,45,70,43,47,40,54,60,52,50,55,53,46,46,62,70,43,41,68,57,21,51,75,47,57,24,42,70,36,35,52,40,46,58,54,43,64,72,73,48,38,55,20,57,54,35,49,52,41,9,43,77,53,66,37,59,89,44,52,56,43,62,39,69,36,97,84,62,44,75,39,54,58,51,37,46,77,16,37,47,45,24,50,51,50,29,30,50,41,33,59,70,56,103

pLDDT: mean 94.1, std 9.28, range [48.88, 98.94]

Secondary structure (DSSP, 8-state):
-------S-EEEEEEEEEE-TTT--B---HHHHHHHHHHHSTT---EE-SBTTEEEEE---BSSHHHHHHHHHHHHHHHHHHHHHHT-EEE-SSB-SS--GGGPPBPS-HHHHHHHHHHHHHHHT--B-EEEEEEE-S-HHHHHHHHHHHHTTHHHHHHHH--B-EETTEE-S-SBHHHHHHTTSTTEEPPP---SHHHHHHHHHHHHHHTTTTTTSS-EESEEE-TTSEEEEEEEEP-SSHHHHHHHHHHHHHHHHHHHHHHHTTPPPP---HHHHHHHHHHHHHHGGG-EEE-STT--EEEHHHHHHHHHHHHHHHHHHHT-HHHHHHHHHHHHH--HHHHHHHHHHTTT--SSTTPPPBPTTS-B--S--HHHHHHHHHHHHHHHHHH-/-------S-EEEEEEEEEE-TTT--B---HHHHHHHHHHHSTT---EE-SBTTEEEEE---BSSHHHHHHHHHHHHHHHHHHHHHHT-EEE-SSB-SS--GGGPPBPS-HHHHHHHHHHHHHHHT--B-EEEEEEE-S-HHHHHHHHHHHHTTHHHHHHHH--B-EETTEE-S-SBHHHHHHTTSTTEEPPP---SHHHHHHHHHHHHHHTTTTTTSS-EESEEE-TTSEEEEEEEEP-SSHHHHHHHHHHHHHHHHHHHHHHHTTPPPP---HHHHHHHHHHHHHHGGG-EEE-STT--EEEHHHHHHHHHHHHHHHHHHHT-HHHHHHHHHHHHH--HHHHHHHHHHTTT--SSTTPPPBPTTS-B--S--HHHHHHHHHHHHHHHHHH-